Protein 5O4J (pdb70)

Foldseek 3Di:
DAADPDNLKDKDFAPDFLVNLLVLLLVLLLVQVVVVCVLAAWAEEEEEDCPDSNQVSQVSNVVRYVAGEYEYCDVLCVVVHDDDSYHYDYPVRVVVCLVPDDPDATQHYEYAQEFPDDDLVVLVSYAHQEYEYEHFAEDDDVVSVVRGDRVSNQPHHPWYWYKYKYFAPDDFGTSHSVRLSVVLLVVLQVVLCPPPFWPHKDQLDDPLVCVCPVVVPVVVSVVSRRGGRMMTMGSDDDRVVSNVSSVVRSVRMHIHIDIDDDPD/DADDPDNQKDKDFAPDFLVNLLVLLLVLLLVQVVVVCVLAAWAEEEEEDCPDSNQVSQVSNVVRYVAAEYEYCDVLSVVVRPDPSYHYDYPVRVVVCLVPNDPDATQHYEYPQWFPDDDLVVLVSYAHQEYEYEHFAEPDDVVSVVRTDRVSNQPHHPWYWYKYKYFPPDDFGTSHSVRLSVRLLVVLQVVLCPPPFWPHKDQLDDPLVCVCPVVVHVPVSVVSRRGRRMMTMGSDDCRVVSNVSSVVRSVRMHIHIDIDD/DADPDNLKDKDFAPDFLVNLLVLLLVQLLVQVVVVCVLAAWAEEEEEDCPDSNQVSQVSNVVRYVAAEYEYCDVLCVVNHDDPSYHYDYPVRVVVCLVPHDPDATQHYEYPQEFPDDDLVVLVSYAHQEYEYEHFAEPDDPVSVVRGDRVSNQPHHPWYWYKYKYFPPDDFGTSHSVRLSVVLLVVLQVVLCPPPFWPHKDQLDDPLVCVCPVVVHVVVSVVSRRGRRMMTMGSDDCRVVSNVSSVVRSVRMHIHIGIDDDD/DADPDNLKDKDFAPDFLVNLLVLLLVLLLVQVVVVCVLAAWAEEEEEDCPDSNQVSQVSNVVRYVAGEYEYCDVLSVVVHDDPRYHYDYPVRVVVCLVPHDPDATQHYEYPQEFPGDDLVVLLSYAHQEYEYEHFAEPDDPVSVVRGDRVSNQNHHPWYWYKYKYFAPDDFGTSHSVRLSVVLLVVLQVVLCPPPFWDHKDQLDDPLVCCCPVVVHVPVSVVSRRGRRMMTMGSDDCRVVSVVSSVVRSVRMHIHIGIDDD

Radius of gyration: 32.73 Å; Cα contacts (8 Å, |Δi|>4): 2324; chains: 4; bounding box: 92×54×109 Å

B-factor: mean 36.88, std 17.9, range [9.32, 148.12]

Sequence (1048 aa):
MNYGITESVKTTRSKIKIKDIVSSDVVEKKANAIKYFLEGEEFKQAIVFGAYLSGSYIAYSLLKDCEEVIIVDIQPHLKDILFNDGIKFMDLNKLQLELRNGTSINPDLVIDLTGIGGVSSPDLISKFNPKVLIVEDPKGNHDKGISKIDNTDKRLCVGAKKGVLKTYRSSSKFSKTSGTMTLVVDIIMDSCREINELDSVLYTIPNLKYFEGTVFHEKNVKKFLTELNMSAITVSSIDHVEEYELEEEILSSKNISRVDSFVKEFDKLAMNYGITESVKTTRSKIKIKDIVSSDVVEKKANAIKYFLEGEEFKQAIVFGAYLSGSYIAYSLLKDCEEVIIVDIQPHLKDILFNDGIKFMDLNKLQLELRNGTSINPDLVIDLTGIGGVSPDLISKFNPKVLIVEDPKGNHDKGISKIDNTDKRLCVGAKKGVLKTYRSSKFSKTSGTMTLVVDIIMDSCCREINELDSVLYTIPNLKYFEGTVFHEKNVKKFLTELNNMSAITVSSIDHVEYELEEILSKNISRVDSFVKEFDNYGITESVKTTRSKIKIKDIVSDVVEKKANAIKYFLEGEEFKQAIVFGAYLSGSYIAYSLLKDCEEVIIVDIQPHLKDILFNDGIKFMDLNKLQLELRNGTSINPDLVIDLTGIGGVSSPDLISKFNPKVLIVEDPKGNHDKGISKIDNTDKRLCVGAKKGVLKKTYRSSSKFSKTSGTMTLVVDIIMDSCREINELDSVLYTIPNLKYFEGTVFHEKNVKKFLTELNMSAITVSSIDHVEEYELEEILSKNISSRVDSFVKEFDKLNYGITESVKTTRSKIKIKDIVSSDVVEKKANAIKYFLEGEEFKQAIVFGAYLSGSYIAYSLLKDCEEVIIVDIQPHLKDILFNDGIKFMDLNKLQLELRNGTSINPDLVIDLTGIGGVSPDLISKFNPKVLIVEDPKGNHDKGISKIDNTDKRLCVGAKKGVLKTYRSSKFSKTSGTMTLVVDIIMDSCCREINELDSVLYTIPNLKYFEGTVFHEKNVKKFLTELNMSAITVSSIDHVEYELEEILSKNISSRVDSFVKEFDK

Organism: Methanococcus maripaludis (strain DSM 14266 / JCM 13030 / NBRC 101832 / S2 / LL) (NCBI:txid267377)

Structure (mmCIF, N/CA/C/O backbone):
data_5O4J
#
_entry.id   5O4J
#
_cell.length_a   72.740
_cell.length_b   82.998
_cell.length_c   96.123
_cell.angle_alpha   90.00
_cell.angle_beta   108.03
_cell.angle_gamma   90.00
#
_symmetry.space_group_name_H-M   'P 1 21 1'
#
loop_
_entity.id
_entity.type
_entity.pdbx_description
1 polymer HcgC
2 non-polymer S-ADENOSYL-L-HOMOCYSTEINE
3 non-polymer 'SULFATE ION'
4 non-polymer 2-{2-[2-(2-{2-[2-(2-ETHOXY-ETHOXY)-ETHOXY]-ETHOXY}-ETHOXY)-ETHOXY]-ETHOXY}-ETHANOL
5 non-polymer '(3~{E})-3-[(~{E})-3-oxidanylprop-2-enoyl]iminopropanoic acid'
6 non-polymer 'LITHIUM ION'
7 non-polymer '6-carboxy methyl-4-hydroxy-2-pyridinol'
8 water water
#
loop_
_atom_site.group_PDB
_atom_site.id
_atom_site.type_symbol
_atom_site.label_atom_id
_atom_site.label_alt_id
_atom_site.label_comp_id
_atom_site.label_asym_id
_atom_site.label_entity_id
_atom_site.label_seq_id
_atom_site.pdbx_PDB_ins_code
_atom_site.Cartn_x
_atom_site.Cartn_y
_atom_site.Cartn_z
_atom_site.occupancy
_atom_site.B_iso_or_equiv
_atom_site.auth_seq_id
_atom_site.auth_comp_id
_atom_site.auth_asym_id
_atom_site.auth_atom_id
_atom_site.pdbx_PDB_model_num
ATOM 1 N N . MET A 1 1 ? -42.462 -58.000 188.712 1.00 104.98 1 MET A N 1
ATOM 2 C CA . MET A 1 1 ? -43.171 -57.828 190.012 1.00 101.09 1 MET A CA 1
ATOM 3 C C . MET A 1 1 ? -42.168 -57.385 191.082 1.00 91.51 1 MET A C 1
ATOM 4 O O . MET A 1 1 ? -41.114 -57.999 191.234 1.00 92.34 1 MET A O 1
ATOM 9 N N . ASN A 1 2 ? -42.497 -56.331 191.829 1.00 73.53 2 ASN A N 1
ATOM 10 C CA . ASN A 1 2 ? -41.532 -55.690 192.715 1.00 61.11 2 ASN A CA 1
ATOM 11 C C . ASN A 1 2 ? -42.197 -55.388 194.058 1.00 44.83 2 ASN A C 1
ATOM 12 O O . ASN A 1 2 ? -43.288 -55.872 194.371 1.00 35.12 2 ASN A O 1
ATOM 17 N N . TYR A 1 3 ? -41.506 -54.606 194.872 1.00 39.17 3 TYR A N 1
ATOM 18 C CA . TYR A 1 3 ? -41.967 -54.215 196.193 1.00 37.90 3 TYR A CA 1
ATOM 19 C C . TYR A 1 3 ? -42.479 -52.783 196.158 1.00 33.21 3 TYR A C 1
ATOM 20 O O . TYR A 1 3 ? -42.240 -52.041 195.203 1.00 33.57 3 TYR A O 1
ATOM 29 N N . GLY A 1 4 ? -43.238 -52.421 197.191 1.00 30.47 4 GLY A N 1
ATOM 30 C CA . GLY A 1 4 ? -43.761 -51.078 197.316 1.00 31.57 4 GLY A CA 1
ATOM 31 C C . GLY A 1 4 ? -42.878 -50.173 198.149 1.00 29.27 4 GLY A C 1
ATOM 32 O O . GLY A 1 4 ? -41.687 -50.016 197.868 1.00 29.68 4 GLY A O 1
ATOM 33 N N . ILE A 1 5 ? -43.476 -49.569 199.177 1.00 27.35 5 ILE A N 1
ATOM 34 C CA . ILE A 1 5 ? -42.765 -48.644 200.053 1.00 29.37 5 ILE A CA 1
ATOM 35 C C . ILE A 1 5 ? -41.738 -49.391 200.890 1.00 29.92 5 ILE A C 1
ATOM 36 O O . ILE A 1 5 ? -40.656 -48.869 201.191 1.00 29.18 5 ILE A O 1
ATOM 41 N N . THR A 1 6 ? -42.061 -50.617 201.287 1.00 25.90 6 THR A N 1
ATOM 42 C CA . THR A 1 6 ? -41.121 -51.504 201.957 1.00 26.47 6 THR A CA 1
ATOM 43 C C . THR A 1 6 ? -41.255 -52.877 201.320 1.00 27.97 6 THR A C 1
ATOM 44 O O . THR A 1 6 ? -42.117 -53.098 200.464 1.00 28.79 6 THR A O 1
ATOM 48 N N . GLU A 1 7 ? -40.408 -53.810 201.748 1.00 28.40 7 GLU A N 1
ATOM 49 C CA . GLU A 1 7 ? -40.503 -55.170 201.242 1.00 32.48 7 GLU A CA 1
ATOM 50 C C . GLU A 1 7 ? -41.664 -55.946 201.848 1.00 29.59 7 GLU A C 1
ATOM 51 O O . GLU A 1 7 ? -41.891 -57.095 201.451 1.00 28.58 7 GLU A O 1
ATOM 57 N N . SER A 1 8 ? -42.417 -55.350 202.775 1.00 30.36 8 SER A N 1
ATOM 58 C CA . SER A 1 8 ? -43.615 -55.992 203.298 1.00 30.70 8 SER A CA 1
ATOM 59 C C . SER A 1 8 ? -44.797 -55.894 202.350 1.00 28.27 8 SER A C 1
ATOM 60 O O . SER A 1 8 ? -45.802 -56.570 202.581 1.00 27.18 8 SER A O 1
ATOM 63 N N . VAL A 1 9 ? -44.720 -55.056 201.319 1.00 22.79 9 VAL A N 1
ATOM 64 C CA . VAL A 1 9 ? -45.837 -54.851 200.411 1.00 23.51 9 VAL A CA 1
ATOM 65 C C . VAL A 1 9 ? -45.365 -55.079 198.984 1.00 26.26 9 VAL A C 1
ATOM 66 O O . VAL A 1 9 ? -44.249 -54.693 198.613 1.00 27.62 9 VAL A O 1
ATOM 70 N N . LYS A 1 10 ? -46.221 -55.706 198.185 1.00 26.13 10 LYS A N 1
ATOM 71 C CA . LYS A 1 10 ? -45.913 -56.028 196.803 1.00 26.61 10 LYS A CA 1
ATOM 72 C C . LYS A 1 10 ? -46.618 -55.048 195.882 1.00 22.32 10 LYS A C 1
ATOM 73 O O . LYS A 1 10 ? -47.735 -54.613 196.160 1.00 21.45 10 LYS A O 1
ATOM 79 N N . THR A 1 11 ? -45.964 -54.724 194.771 1.00 22.83 11 THR A N 1
ATOM 80 C CA . THR A 1 11 ? -46.569 -53.950 193.695 1.00 26.61 11 THR A CA 1
ATOM 81 C C . THR A 1 11 ? -46.632 -54.830 192.461 1.00 22.42 11 THR A C 1
ATOM 82 O O . THR A 1 11 ? -45.600 -55.312 191.987 1.00 24.50 11 THR A O 1
ATOM 86 N N . THR A 1 12 ? -47.833 -55.011 191.929 1.00 20.28 12 THR A N 1
ATOM 87 C CA . THR A 1 12 ? -48.068 -55.897 190.798 1.00 22.56 12 THR A CA 1
ATOM 88 C C . THR A 1 12 ? -48.697 -55.090 189.671 1.00 20.91 12 THR A C 1
ATOM 89 O O . THR A 1 12 ? -49.761 -54.498 189.851 1.00 21.55 12 THR A O 1
ATOM 93 N N . ARG A 1 13 ? -48.048 -55.081 188.513 1.00 22.54 13 ARG A N 1
ATOM 94 C CA . ARG A 1 13 ? -48.606 -54.486 187.307 1.00 24.47 13 ARG A CA 1
ATOM 95 C C . ARG A 1 13 ? -49.204 -55.585 186.439 1.00 24.43 13 ARG A C 1
ATOM 96 O O . ARG A 1 13 ? -48.601 -56.647 186.257 1.00 23.59 13 ARG A O 1
ATOM 104 N N . SER A 1 14 ? -50.394 -55.336 185.906 1.00 23.67 14 SER A N 1
ATOM 105 C CA . SER A 1 14 ? -51.043 -56.352 185.092 1.00 20.03 14 SER A CA 1
ATOM 106 C C . SER A 1 14 ? -50.251 -56.598 183.814 1.00 20.35 14 SER A C 1
ATOM 107 O O . SER A 1 14 ? -49.673 -55.678 183.226 1.00 21.75 14 SER A O 1
ATOM 110 N N . LYS A 1 15 ? -50.207 -57.864 183.400 1.00 20.04 15 LYS A N 1
ATOM 111 C CA . LYS A 1 15 ? -49.638 -58.181 182.096 1.00 20.17 15 LYS A CA 1
ATOM 112 C C . LYS A 1 15 ? -50.493 -57.607 180.978 1.00 21.28 15 LYS A C 1
ATOM 113 O O . LYS A 1 15 ? -49.965 -57.120 179.972 1.00 22.68 15 LYS A O 1
ATOM 119 N N . ILE A 1 16 ? -51.813 -57.668 181.133 1.00 20.79 16 ILE A N 1
ATOM 120 C CA . ILE A 1 16 ? -52.718 -57.086 180.150 1.00 20.15 16 ILE A CA 1
ATOM 121 C C . ILE A 1 16 ? -52.530 -55.574 180.121 1.00 20.05 16 ILE A C 1
ATOM 122 O O . ILE A 1 16 ? -52.632 -54.903 181.154 1.00 19.60 16 ILE A O 1
ATOM 127 N N . LYS A 1 17 ? -52.254 -55.039 178.934 1.00 18.70 17 LYS A N 1
ATOM 128 C CA . LYS A 1 17 ? -52.090 -53.610 178.720 1.00 18.20 17 LYS A CA 1
ATOM 129 C C . LYS A 1 17 ? -53.385 -53.002 178.203 1.00 17.96 17 LYS A C 1
ATOM 130 O O . LYS A 1 17 ? -54.264 -53.692 177.685 1.00 18.22 17 LYS A O 1
ATOM 136 N N . ILE A 1 18 ? -53.488 -51.680 178.332 1.00 18.08 18 ILE A N 1
ATOM 137 C CA . ILE A 1 18 ? -54.667 -51.003 177.805 1.00 17.27 18 ILE A CA 1
ATOM 138 C C . ILE A 1 18 ? -54.847 -51.335 176.326 1.00 17.24 18 ILE A C 1
ATOM 139 O O . ILE A 1 18 ? -55.965 -51.617 175.867 1.00 17.09 18 ILE A O 1
ATOM 144 N N . LYS A 1 19 ? -53.744 -51.351 175.562 1.00 19.63 19 LYS A N 1
ATOM 145 C CA . LYS A 1 19 ? -53.838 -51.638 174.134 1.00 19.79 19 LYS A CA 1
ATOM 146 C C . LYS A 1 19 ? -54.381 -53.039 173.874 1.00 18.75 19 LYS A C 1
ATOM 147 O O . LYS A 1 19 ? -54.998 -53.281 172.830 1.00 21.49 19 LYS A O 1
ATOM 153 N N . ASP A 1 20 ? -54.145 -53.977 174.797 1.00 16.93 20 ASP A N 1
ATOM 154 C CA . ASP A 1 20 ? -54.650 -55.337 174.641 1.00 18.54 20 ASP A CA 1
ATOM 155 C C . ASP A 1 20 ? -56.165 -55.383 174.774 1.00 20.21 20 ASP A C 1
ATOM 156 O O . ASP A 1 20 ? -56.830 -56.157 174.080 1.00 21.16 20 ASP A O 1
ATOM 161 N N . ILE A 1 21 ? -56.719 -54.592 175.695 1.00 19.63 21 ILE A N 1
ATOM 162 C CA . ILE A 1 21 ? -58.169 -54.501 175.841 1.00 18.36 21 ILE A CA 1
ATOM 163 C C . ILE A 1 21 ? -58.775 -53.818 174.627 1.00 18.24 21 ILE A C 1
ATOM 164 O O . ILE A 1 21 ? -59.818 -54.239 174.114 1.00 19.42 21 ILE A O 1
ATOM 169 N N . VAL A 1 22 ? -58.151 -52.733 174.167 1.00 17.04 22 VAL A N 1
ATOM 170 C CA . VAL A 1 22 ? -58.597 -52.086 172.934 1.00 17.43 22 VAL A CA 1
ATOM 171 C C . VAL A 1 22 ? -58.640 -53.109 171.809 1.00 18.96 22 VAL A C 1
ATOM 172 O O . VAL A 1 22 ? -59.655 -53.264 171.110 1.00 19.47 22 VAL A O 1
ATOM 176 N N . SER A 1 23 ? -57.533 -53.836 171.636 1.00 18.77 23 SER A N 1
ATOM 177 C CA A SER A 1 23 ? -57.433 -54.816 170.559 0.27 22.26 23 SER A CA 1
ATOM 178 C CA B SER A 1 23 ? -57.428 -54.821 170.565 0.73 21.96 23 SER A CA 1
ATOM 179 C C . SER A 1 23 ? -58.566 -55.831 170.626 1.00 19.83 23 SER A C 1
ATOM 180 O O . SER A 1 23 ? -59.205 -56.130 169.611 1.00 19.60 23 SER A O 1
ATOM 185 N N . ASP A 1 24 ? -58.825 -56.382 171.815 1.00 20.45 24 ASP A N 1
ATOM 186 C CA . ASP A 1 24 ? -59.875 -57.392 171.938 1.00 20.30 24 ASP A CA 1
ATOM 187 C C . ASP A 1 24 ? -61.235 -56.818 171.553 1.00 17.38 24 ASP A C 1
ATOM 188 O O . ASP A 1 24 ? -62.000 -57.459 170.825 1.00 19.15 24 ASP A O 1
ATOM 193 N N . VAL A 1 25 ? -61.534 -55.592 171.985 1.00 18.80 25 VAL A N 1
ATOM 194 C CA . VAL A 1 25 ? -62.822 -54.981 171.659 1.00 17.60 25 VAL A CA 1
ATOM 195 C C . VAL A 1 25 ? -62.927 -54.705 170.164 1.00 20.03 25 VAL A C 1
ATOM 196 O O . VAL A 1 25 ? -63.942 -55.022 169.536 1.00 20.35 25 VAL A O 1
ATOM 200 N N . VAL A 1 26 ? -61.897 -54.096 169.570 1.00 19.15 26 VAL A N 1
ATOM 201 C CA . VAL A 1 26 ? -61.999 -53.759 168.155 1.00 18.62 26 VAL A CA 1
ATOM 202 C C . VAL A 1 26 ? -62.072 -55.026 167.318 1.00 17.58 26 VAL A C 1
ATOM 203 O O . VAL A 1 26 ? -62.758 -55.058 166.292 1.00 20.03 26 VAL A O 1
ATOM 207 N N . GLU A 1 27 ? -61.402 -56.098 167.747 1.00 17.91 27 GLU A N 1
ATOM 208 C CA . GLU A 1 27 ? -61.500 -57.364 167.022 1.00 19.47 27 GLU A CA 1
ATOM 209 C C . GLU A 1 27 ? -62.920 -57.915 167.064 1.00 19.55 27 GLU A C 1
ATOM 210 O O . GLU A 1 27 ? -63.444 -58.396 166.047 1.00 19.64 27 GLU A O 1
ATOM 216 N N . LYS A 1 28 ? -63.579 -57.832 168.222 1.00 18.37 28 LYS A N 1
ATOM 217 C CA . LYS A 1 28 ? -64.968 -58.284 168.292 1.00 19.93 28 LYS A CA 1
ATOM 218 C C . LYS A 1 28 ? -65.869 -57.491 167.350 1.00 18.95 28 LYS A C 1
ATOM 219 O O . LYS A 1 28 ? -66.736 -58.068 166.680 1.00 19.01 28 LYS A O 1
ATOM 225 N N . LYS A 1 29 ? -65.669 -56.179 167.258 1.00 18.54 29 LYS A N 1
ATOM 226 C CA . LYS A 1 29 ? -66.462 -55.380 166.327 1.00 17.64 29 LYS A CA 1
ATOM 227 C C . LYS A 1 29 ? -66.171 -55.775 164.881 1.00 17.61 29 LYS A C 1
ATOM 228 O O . LYS A 1 29 ? -67.095 -55.921 164.066 1.00 19.97 29 LYS A O 1
ATOM 234 N N . ALA A 1 30 ? -64.895 -55.967 164.544 1.00 17.39 30 ALA A N 1
ATOM 235 C CA . ALA A 1 30 ? -64.545 -56.362 163.184 1.00 18.66 30 ALA A CA 1
ATOM 236 C C . ALA A 1 30 ? -65.141 -57.717 162.839 1.00 21.14 30 ALA A C 1
ATOM 237 O O . ALA A 1 30 ? -65.623 -57.927 161.719 1.00 20.97 30 ALA A O 1
ATOM 239 N N . ASN A 1 31 ? -65.091 -58.665 163.780 1.00 19.36 31 ASN A N 1
ATOM 240 C CA . ASN A 1 31 ? -65.649 -59.983 163.523 1.00 20.02 31 ASN A CA 1
ATOM 241 C C . ASN A 1 31 ? -67.171 -59.940 163.402 1.00 20.44 31 ASN A C 1
ATOM 242 O O . ASN A 1 31 ? -67.747 -60.704 162.618 1.00 21.85 31 ASN A O 1
ATOM 247 N N . ALA A 1 32 ? -67.838 -59.066 164.159 1.00 19.21 32 ALA A N 1
ATOM 248 C CA . ALA A 1 32 ? -69.280 -58.889 163.996 1.00 21.18 32 ALA A CA 1
ATOM 249 C C . ALA A 1 32 ? -69.619 -58.422 162.584 1.00 19.17 32 ALA A C 1
ATOM 250 O O . ALA A 1 32 ? -70.576 -58.910 161.963 1.00 17.86 32 ALA A O 1
ATOM 252 N N . ILE A 1 33 ? -68.852 -57.468 162.062 1.00 17.45 33 ILE A N 1
ATOM 253 C CA . ILE A 1 33 ? -69.054 -57.000 160.693 1.00 17.77 33 ILE A CA 1
ATOM 254 C C . ILE A 1 33 ? -68.783 -58.127 159.705 1.00 21.25 33 ILE A C 1
ATOM 255 O O . ILE A 1 33 ? -69.569 -58.368 158.778 1.00 20.42 33 ILE A O 1
ATOM 260 N N . LYS A 1 34 ? -67.680 -58.854 159.906 1.00 22.93 34 LYS A N 1
ATOM 261 C CA . LYS A 1 34 ? -67.340 -59.968 159.029 1.00 23.07 34 LYS A CA 1
ATOM 262 C C . LYS A 1 34 ? -68.497 -60.950 158.918 1.00 23.27 34 LYS A C 1
ATOM 263 O O . LYS A 1 34 ? -68.873 -61.364 157.815 1.00 23.17 34 LYS A O 1
ATOM 269 N N . TYR A 1 35 ? -69.058 -61.346 160.066 1.00 19.41 35 TYR A N 1
ATOM 270 C CA . TYR A 1 35 ? -70.139 -62.321 160.075 1.00 20.26 35 TYR A CA 1
ATOM 271 C C . TYR A 1 35 ? -71.363 -61.785 159.352 1.00 23.82 35 TYR A C 1
ATOM 272 O O . TYR A 1 35 ? -72.034 -62.518 158.612 1.00 24.94 35 TYR A O 1
ATOM 281 N N . PHE A 1 36 ? -71.673 -60.505 159.566 1.00 22.00 36 PHE A N 1
ATOM 282 C CA . PHE A 1 36 ? -72.809 -59.893 158.892 1.00 21.80 36 PHE A CA 1
ATOM 283 C C . PHE A 1 36 ? -72.633 -59.903 157.376 1.00 23.49 36 PHE A C 1
ATOM 284 O O . PHE A 1 36 ? -73.601 -60.116 156.634 1.00 24.21 36 PHE A O 1
ATOM 292 N N . LEU A 1 37 ? -71.402 -59.691 156.897 1.00 21.10 37 LEU A N 1
ATOM 293 C CA . LEU A 1 37 ? -71.152 -59.570 155.463 1.00 21.72 37 LEU A CA 1
ATOM 294 C C . LEU A 1 37 ? -71.161 -60.911 154.734 1.00 22.34 37 LEU A C 1
ATOM 295 O O . LEU A 1 37 ? -71.211 -60.926 153.500 1.00 22.16 37 LEU A O 1
ATOM 300 N N . GLU A 1 38 ? -71.093 -62.023 155.450 1.00 23.47 38 GLU A N 1
ATOM 301 C CA . GLU A 1 38 ? -71.319 -63.346 154.860 1.00 22.93 38 GLU A CA 1
ATOM 302 C C . GLU A 1 38 ? -70.408 -63.617 153.665 1.00 24.30 38 GLU A C 1
ATOM 303 O O . GLU A 1 38 ? -70.790 -64.298 152.706 1.00 27.91 38 GLU A O 1
ATOM 309 N N . GLY A 1 39 ? -69.172 -63.127 153.744 1.00 25.38 39 GLY A N 1
ATOM 310 C CA . GLY A 1 39 ? -68.193 -63.395 152.708 1.00 26.59 39 GLY A CA 1
ATOM 311 C C . GLY A 1 39 ? -68.406 -62.649 151.415 1.00 25.56 39 GLY A C 1
ATOM 312 O O . GLY A 1 39 ? -67.716 -62.936 150.432 1.00 27.53 39 GLY A O 1
ATOM 313 N N . GLU A 1 40 ? -69.342 -61.704 151.377 1.00 25.61 40 GLU A N 1
ATOM 314 C CA . GLU A 1 40 ? -69.553 -60.917 150.170 1.00 28.07 40 GLU A CA 1
ATOM 315 C C . GLU A 1 40 ? -68.311 -60.090 149.851 1.00 29.61 40 GLU A C 1
ATOM 316 O O . GLU A 1 40 ? -67.650 -59.550 150.743 1.00 29.55 40 GLU A O 1
ATOM 322 N N . GLU A 1 41 ? -67.986 -60.013 148.568 1.00 27.11 41 GLU A N 1
ATOM 323 C CA . GLU A 1 41 ? -66.853 -59.241 148.091 1.00 32.24 41 GLU A CA 1
ATOM 324 C C . GLU A 1 41 ? -67.342 -57.916 147.524 1.00 32.38 41 GLU A C 1
ATOM 325 O O . GLU A 1 41 ? -68.430 -57.830 146.945 1.00 30.98 41 GLU A O 1
ATOM 331 N N . PHE A 1 42 ? -66.525 -56.881 147.702 1.00 32.46 42 PHE A N 1
ATOM 332 C CA . PHE A 1 42 ? -66.904 -55.521 147.359 1.00 33.26 42 PHE A CA 1
ATOM 333 C C . PHE A 1 42 ? -65.773 -54.859 146.587 1.00 33.05 42 PHE A C 1
ATOM 334 O O . PHE A 1 42 ? -64.595 -55.149 146.809 1.00 32.03 42 PHE A O 1
ATOM 342 N N . LYS A 1 43 ? -66.145 -53.942 145.692 1.00 32.44 43 LYS A N 1
ATOM 343 C CA . LYS A 1 43 ? -65.152 -53.216 144.912 1.00 32.37 43 LYS A CA 1
ATOM 344 C C . LYS A 1 43 ? -64.563 -52.061 145.704 1.00 33.78 43 LYS A C 1
ATOM 345 O O . LYS A 1 43 ? -63.359 -51.790 145.612 1.00 34.73 43 LYS A O 1
ATOM 351 N N . GLN A 1 44 ? -65.388 -51.370 146.489 1.00 33.59 44 GLN A N 1
ATOM 352 C CA . GLN A 1 44 ? -64.928 -50.184 147.199 1.00 32.34 44 GLN A CA 1
ATOM 353 C C . GLN A 1 44 ? -65.704 -50.020 148.494 1.00 32.14 44 GLN A C 1
ATOM 354 O O . GLN A 1 44 ? -66.924 -49.831 148.476 1.00 29.57 44 GLN A O 1
ATOM 360 N N . ALA A 1 45 ? -64.991 -50.070 149.611 1.00 31.31 45 ALA A N 1
ATOM 361 C CA . ALA A 1 45 ? -65.574 -49.855 150.924 1.00 28.18 45 ALA A CA 1
ATOM 362 C C . ALA A 1 45 ? -65.120 -48.505 151.450 1.00 27.37 45 ALA A C 1
ATOM 363 O O . ALA A 1 45 ? -63.940 -48.158 151.349 1.00 31.27 45 ALA A O 1
ATOM 365 N N . ILE A 1 46 ? -66.059 -47.740 151.996 1.00 25.92 46 ILE A N 1
ATOM 366 C CA . ILE A 1 46 ? -65.752 -46.481 152.664 1.00 26.56 46 ILE A CA 1
ATOM 367 C C . ILE A 1 46 ? -66.174 -46.603 154.120 1.00 27.33 46 ILE A C 1
ATOM 368 O O . ILE A 1 46 ? -67.321 -46.959 154.416 1.00 26.46 46 ILE A O 1
ATOM 373 N N . VAL A 1 47 ? -65.234 -46.332 155.019 1.00 27.37 47 VAL A N 1
ATOM 374 C CA . VAL A 1 47 ? -65.442 -46.408 156.458 1.00 25.09 47 VAL A CA 1
ATOM 375 C C . VAL A 1 47 ? -65.280 -45.003 157.019 1.00 28.13 47 VAL A C 1
ATOM 376 O O . VAL A 1 47 ? -64.218 -44.386 156.856 1.00 30.86 47 VAL A O 1
ATOM 380 N N . PHE A 1 48 ? -66.327 -44.499 157.673 1.00 23.58 48 PHE A N 1
ATOM 381 C CA . PHE A 1 48 ? -66.285 -43.195 158.327 1.00 23.82 48 PHE A CA 1
ATOM 382 C C . PHE A 1 48 ? -65.906 -43.379 159.792 1.00 22.96 48 PHE A C 1
ATOM 383 O O . PHE A 1 48 ? -66.561 -44.137 160.518 1.00 22.59 48 PHE A O 1
ATOM 391 N N . GLY A 1 49 ? -64.851 -42.684 160.223 1.00 22.09 49 GLY A N 1
ATOM 392 C CA . GLY A 1 49 ? -64.427 -42.703 161.608 1.00 19.98 49 GLY A CA 1
ATOM 393 C C . GLY A 1 49 ? -63.223 -43.590 161.846 1.00 20.39 49 GLY A C 1
ATOM 394 O O . GLY A 1 49 ? -63.359 -44.804 161.999 1.00 20.91 49 GLY A O 1
ATOM 395 N N . ALA A 1 50 ? -62.035 -42.987 161.863 1.00 21.16 50 ALA A N 1
ATOM 396 C CA . ALA A 1 50 ? -60.800 -43.755 162.017 1.00 22.60 50 ALA A CA 1
ATOM 397 C C . ALA A 1 50 ? -60.582 -44.179 163.464 1.00 24.46 50 ALA A C 1
ATOM 398 O O . ALA A 1 50 ? -60.098 -45.284 163.729 1.00 23.82 50 ALA A O 1
ATOM 400 N N . TYR A 1 51 ? -60.923 -43.310 164.408 1.00 21.49 51 TYR A N 1
ATOM 401 C CA . TYR A 1 51 ? -60.751 -43.593 165.822 1.00 20.65 51 TYR A CA 1
ATOM 402 C C . TYR A 1 51 ? -62.044 -44.188 166.376 1.00 20.94 51 TYR A C 1
ATOM 403 O O . TYR A 1 51 ? -63.121 -43.740 165.969 1.00 20.41 51 TYR A O 1
ATOM 412 N N . LEU A 1 52 ? -61.996 -45.190 167.262 1.00 17.98 52 LEU A N 1
ATOM 413 C CA . LEU A 1 52 ? -60.804 -45.925 167.697 1.00 18.93 52 LEU A CA 1
ATOM 414 C C . LEU A 1 52 ? -60.754 -47.301 167.017 1.00 18.48 52 LEU A C 1
ATOM 415 O O . LEU A 1 52 ? -59.680 -47.823 166.750 1.00 20.92 52 LEU A O 1
ATOM 420 N N . SER A 1 53 ? -61.915 -47.895 166.746 1.00 18.15 53 SER A N 1
ATOM 421 C CA . SER A 1 53 ? -61.957 -49.207 166.099 1.00 19.01 53 SER A CA 1
ATOM 422 C C . SER A 1 53 ? -61.895 -49.129 164.581 1.00 22.04 53 SER A C 1
ATOM 423 O O . SER A 1 53 ? -61.680 -50.164 163.931 1.00 21.31 53 SER A O 1
ATOM 426 N N . GLY A 1 54 ? -62.113 -47.945 163.999 1.00 22.95 54 GLY A N 1
ATOM 427 C CA . GLY A 1 54 ? -62.170 -47.832 162.550 1.00 23.41 54 GLY A CA 1
ATOM 428 C C . GLY A 1 54 ? -60.917 -48.327 161.849 1.00 24.70 54 GLY A C 1
ATOM 429 O O . GLY A 1 54 ? -60.997 -48.978 160.807 1.00 25.00 54 GLY A O 1
ATOM 430 N N . SER A 1 55 ? -59.745 -47.992 162.389 1.00 23.29 55 SER A N 1
ATOM 431 C CA . SER A 1 55 ? -58.487 -48.368 161.756 1.00 27.26 55 SER A CA 1
ATOM 432 C C . SER A 1 55 ? -58.414 -49.876 161.524 1.00 29.14 55 SER A C 1
ATOM 433 O O . SER A 1 55 ? -58.114 -50.338 160.412 1.00 29.13 55 SER A O 1
ATOM 436 N N . TYR A 1 56 ? -58.683 -50.665 162.567 1.00 22.46 56 TYR A N 1
ATOM 437 C CA . TYR A 1 56 ? -58.603 -52.114 162.417 1.00 23.46 56 TYR A CA 1
ATOM 438 C C . TYR A 1 56 ? -59.766 -52.660 161.600 1.00 23.96 56 TYR A C 1
ATOM 439 O O . TYR A 1 56 ? -59.591 -53.588 160.802 1.00 24.01 56 TYR A O 1
ATOM 448 N N . ILE A 1 57 ? -60.962 -52.115 161.791 1.00 23.46 57 ILE A N 1
ATOM 449 C CA . ILE A 1 57 ? -62.104 -52.587 161.012 1.00 22.65 57 ILE A CA 1
ATOM 450 C C . ILE A 1 57 ? -61.833 -52.407 159.524 1.00 25.49 57 ILE A C 1
ATOM 451 O O . ILE A 1 57 ? -62.083 -53.308 158.713 1.00 23.84 57 ILE A O 1
ATOM 456 N N . ALA A 1 58 ? -61.314 -51.240 159.144 1.00 26.24 58 ALA A N 1
ATOM 457 C CA . ALA A 1 58 ? -60.956 -51.019 157.747 1.00 30.48 58 ALA A CA 1
ATOM 458 C C . ALA A 1 58 ? -59.911 -52.026 157.281 1.00 30.83 58 ALA A C 1
ATOM 459 O O . ALA A 1 58 ? -60.016 -52.576 156.178 1.00 28.51 58 ALA A O 1
ATOM 461 N N . TYR A 1 59 ? -58.893 -52.280 158.103 1.00 28.85 59 TYR A N 1
ATOM 462 C CA . TYR A 1 59 ? -57.893 -53.281 157.746 1.00 30.76 59 TYR A CA 1
ATOM 463 C C . TYR A 1 59 ? -58.539 -54.648 157.537 1.00 29.14 59 TYR A C 1
ATOM 464 O O . TYR A 1 59 ? -58.179 -55.378 156.607 1.00 31.94 59 TYR A O 1
ATOM 473 N N . SER A 1 60 ? -59.480 -55.019 158.407 1.00 26.35 60 SER A N 1
ATOM 474 C CA . SER A 1 60 ? -60.122 -56.329 158.316 1.00 23.78 60 SER A CA 1
ATOM 475 C C . SER A 1 60 ? -60.940 -56.486 157.042 1.00 25.45 60 SER A C 1
ATOM 476 O O . SER A 1 60 ? -61.282 -57.616 156.680 1.00 28.07 60 SER A O 1
ATOM 479 N N . LEU A 1 61 ? -61.273 -55.388 156.364 1.00 24.06 61 LEU A N 1
ATOM 480 C CA . LEU A 1 61 ? -62.048 -55.463 155.130 1.00 24.31 61 LEU A CA 1
ATOM 481 C C . LEU A 1 61 ? -61.190 -55.748 153.903 1.00 27.68 61 LEU A C 1
ATOM 482 O O . LEU A 1 61 ? -61.739 -56.079 152.847 1.00 28.57 61 LEU A O 1
ATOM 487 N N . LEU A 1 62 ? -59.867 -55.635 154.017 1.00 30.60 62 LEU A N 1
ATOM 488 C CA . LEU A 1 62 ? -58.998 -55.752 152.848 1.00 33.05 62 LEU A CA 1
ATOM 489 C C . LEU A 1 62 ? -59.133 -57.100 152.157 1.00 32.66 62 LEU A C 1
ATOM 490 O O . LEU A 1 62 ? -58.955 -57.187 150.935 1.00 33.80 62 LEU A O 1
ATOM 495 N N . LYS A 1 63 ? -59.432 -58.161 152.907 1.00 31.05 63 LYS A N 1
ATOM 496 C CA . LYS A 1 63 ? -59.510 -59.487 152.304 1.00 33.12 63 LYS A CA 1
ATOM 497 C C . LYS A 1 63 ? -60.573 -59.529 151.214 1.00 31.64 63 LYS A C 1
ATOM 498 O O . LYS A 1 63 ? -60.309 -59.969 150.089 1.00 33.51 63 LYS A O 1
ATOM 504 N N . ASP A 1 64 ? -61.777 -59.061 151.526 1.00 28.43 64 ASP A N 1
ATOM 505 C CA . ASP A 1 64 ? -62.908 -59.178 150.620 1.00 29.22 64 ASP A CA 1
ATOM 506 C C . ASP A 1 64 ? -63.248 -57.891 149.882 1.00 32.23 64 ASP A C 1
ATOM 507 O O . ASP A 1 64 ? -64.124 -57.917 149.010 1.00 32.52 64 ASP A O 1
ATOM 512 N N . CYS A 1 65 ? -62.586 -56.781 150.195 1.00 31.95 65 CYS A N 1
ATOM 513 C CA . CYS A 1 65 ? -62.849 -55.499 149.553 1.00 33.27 65 CYS A CA 1
ATOM 514 C C . CYS A 1 65 ? -61.615 -55.095 148.758 1.00 40.51 65 CYS A C 1
ATOM 515 O O . CYS A 1 65 ? -60.516 -55.013 149.315 1.00 44.11 65 CYS A O 1
ATOM 518 N N . GLU A 1 66 ? -61.800 -54.849 147.457 1.00 40.17 66 GLU A N 1
ATOM 519 C CA . GLU A 1 66 ? -60.674 -54.508 146.589 1.00 44.41 66 GLU A CA 1
ATOM 520 C C . GLU A 1 66 ? -60.008 -53.205 147.021 1.00 38.05 66 GLU A C 1
ATOM 521 O O . GLU A 1 66 ? -58.777 -53.118 147.089 1.00 34.34 66 GLU A O 1
ATOM 527 N N . GLU A 1 67 ? -60.806 -52.197 147.349 1.00 35.08 67 GLU A N 1
ATOM 528 C CA . GLU A 1 67 ? -60.307 -50.913 147.822 1.00 36.73 67 GLU A CA 1
ATOM 529 C C . GLU A 1 67 ? -61.026 -50.556 149.110 1.00 34.31 67 GLU A C 1
ATOM 530 O O . GLU A 1 67 ? -62.246 -50.716 149.211 1.00 32.13 67 GLU A O 1
ATOM 536 N N . VAL A 1 68 ? -60.265 -50.097 150.100 1.00 34.84 68 VAL A N 1
ATOM 537 C CA . VAL A 1 68 ? -60.818 -49.687 151.383 1.00 31.13 68 VAL A CA 1
ATOM 538 C C . VAL A 1 68 ? -60.341 -48.273 151.667 1.00 32.62 68 VAL A C 1
ATOM 539 O O . VAL A 1 68 ? -59.134 -48.010 151.663 1.00 32.62 68 VAL A O 1
ATOM 543 N N . ILE A 1 69 ? -61.284 -47.371 151.909 1.00 32.08 69 ILE A N 1
ATOM 544 C CA . ILE A 1 69 ? -60.995 -45.977 152.207 1.00 30.36 69 ILE A CA 1
ATOM 545 C C . ILE A 1 69 ? -61.524 -45.652 153.592 1.00 29.77 69 ILE A C 1
ATOM 546 O O . ILE A 1 69 ? -62.688 -45.931 153.898 1.00 29.64 69 ILE A O 1
ATOM 551 N N . ILE A 1 70 ? -60.675 -45.053 154.418 1.00 27.70 70 ILE A N 1
ATOM 552 C CA . ILE A 1 70 ? -61.080 -44.479 155.695 1.00 26.93 70 ILE A CA 1
ATOM 553 C C . ILE A 1 70 ? -61.282 -42.989 155.485 1.00 26.04 70 ILE A C 1
ATOM 554 O O . ILE A 1 70 ? -60.414 -42.316 154.918 1.00 27.98 70 ILE A O 1
ATOM 559 N N . VAL A 1 71 ? -62.411 -42.468 155.958 1.00 25.15 71 VAL A N 1
ATOM 560 C CA . VAL A 1 71 ? -62.695 -41.043 155.908 1.00 26.05 71 VAL A CA 1
ATOM 561 C C . VAL A 1 71 ? -62.815 -40.549 157.335 1.00 26.92 71 VAL A C 1
ATOM 562 O O . VAL A 1 71 ? -63.533 -41.149 158.141 1.00 27.27 71 VAL A O 1
ATOM 566 N N . ASP A 1 72 ? -62.106 -39.466 157.647 1.00 26.42 72 ASP A N 1
ATOM 567 C CA . ASP A 1 72 ? -62.250 -38.834 158.942 1.00 22.72 72 ASP A CA 1
ATOM 568 C C . ASP A 1 72 ? -62.226 -37.327 158.777 1.00 23.08 72 ASP A C 1
ATOM 569 O O . ASP A 1 72 ? -61.486 -36.792 157.946 1.00 26.28 72 ASP A O 1
ATOM 574 N N . ILE A 1 73 ? -63.054 -36.654 159.575 1.00 25.64 73 ILE A N 1
ATOM 575 C CA . ILE A 1 73 ? -63.093 -35.200 159.572 1.00 29.43 73 ILE A CA 1
ATOM 576 C C . ILE A 1 73 ? -61.787 -34.606 160.078 1.00 32.28 73 ILE A C 1
ATOM 577 O O . ILE A 1 73 ? -61.467 -33.458 159.757 1.00 29.34 73 ILE A O 1
ATOM 582 N N . GLN A 1 74 ? -61.003 -35.376 160.844 1.00 27.29 74 GLN A N 1
ATOM 583 C CA . GLN A 1 74 ? -59.724 -34.925 161.375 1.00 25.10 74 GLN A CA 1
ATOM 584 C C . GLN A 1 74 ? -58.601 -35.395 160.462 1.00 29.29 74 GLN A C 1
ATOM 585 O O . GLN A 1 74 ? -58.310 -36.602 160.432 1.00 28.08 74 GLN A O 1
ATOM 591 N N . PRO A 1 75 ? -57.939 -34.510 159.712 1.00 33.26 75 PRO A N 1
ATOM 592 C CA . PRO A 1 75 ? -56.871 -34.988 158.819 1.00 29.55 75 PRO A CA 1
ATOM 593 C C . PRO A 1 75 ? -55.716 -35.662 159.541 1.00 28.04 75 PRO A C 1
ATOM 594 O O . PRO A 1 75 ? -55.102 -36.571 158.969 1.00 28.79 75 PRO A O 1
ATOM 598 N N . HIS A 1 76 ? -55.393 -35.264 160.775 1.00 28.19 76 HIS A N 1
ATOM 599 C CA . HIS A 1 76 ? -54.241 -35.866 161.442 1.00 27.80 76 HIS A CA 1
ATOM 600 C C . HIS A 1 76 ? -54.471 -37.326 161.805 1.00 25.41 76 HIS A C 1
ATOM 601 O O . HIS A 1 76 ? -53.504 -38.028 162.123 1.00 24.60 76 HIS A O 1
ATOM 608 N N . LEU A 1 77 ? -55.709 -37.813 161.741 1.00 26.68 77 LEU A N 1
ATOM 609 C CA . LEU A 1 77 ? -55.927 -39.219 162.051 1.00 27.56 77 LEU A CA 1
ATOM 610 C C . LEU A 1 77 ? -55.434 -40.151 160.956 1.00 29.34 77 LEU A C 1
ATOM 611 O O . LEU A 1 77 ? -55.520 -41.373 161.127 1.00 28.92 77 LEU A O 1
ATOM 616 N N . LYS A 1 78 ? -54.903 -39.622 159.852 1.00 31.10 78 LYS A N 1
ATOM 617 C CA . LYS A 1 78 ? -54.141 -40.464 158.939 1.00 34.87 78 LYS A CA 1
ATOM 618 C C . LYS A 1 78 ? -53.051 -41.225 159.681 1.00 34.54 78 LYS A C 1
ATOM 619 O O . LYS A 1 78 ? -52.677 -42.330 159.273 1.00 37.26 78 LYS A O 1
ATOM 625 N N . ASP A 1 79 ? -52.538 -40.652 160.777 1.00 30.76 79 ASP A N 1
ATOM 626 C CA . ASP A 1 79 ? -51.480 -41.278 161.561 1.00 32.84 79 ASP A CA 1
ATOM 627 C C . ASP A 1 79 ? -51.946 -42.519 162.315 1.00 29.27 79 ASP A C 1
ATOM 628 O O . ASP A 1 79 ? -51.101 -43.256 162.825 1.00 32.47 79 ASP A O 1
ATOM 633 N N . ILE A 1 80 ? -53.256 -42.748 162.442 1.00 25.46 80 ILE A N 1
ATOM 634 C CA . ILE A 1 80 ? -53.754 -43.897 163.195 1.00 27.02 80 ILE A CA 1
ATOM 635 C C . ILE A 1 80 ? -53.980 -45.133 162.326 1.00 37.95 80 ILE A C 1
ATOM 636 O O . ILE A 1 80 ? -54.458 -46.154 162.839 1.00 34.93 80 ILE A O 1
ATOM 641 N N . LEU A 1 81 ? -53.688 -45.074 161.029 1.00 37.77 81 LEU A N 1
ATOM 642 C CA . LEU A 1 81 ? -53.816 -46.270 160.203 1.00 40.09 81 LEU A CA 1
ATOM 643 C C . LEU A 1 81 ? -52.612 -47.193 160.370 1.00 42.31 81 LEU A C 1
ATOM 644 O O . LEU A 1 81 ? -51.489 -46.753 160.633 1.00 44.27 81 LEU A O 1
ATOM 649 N N . PHE A 1 82 ? -52.864 -48.494 160.206 1.00 40.33 82 PHE A N 1
ATOM 650 C CA . PHE A 1 82 ? -51.813 -49.493 160.396 1.00 48.46 82 PHE A CA 1
ATOM 651 C C . PHE A 1 82 ? -50.774 -49.424 159.283 1.00 60.63 82 PHE A C 1
ATOM 652 O O . PHE A 1 82 ? -49.567 -49.420 159.551 1.00 56.46 82 PHE A O 1
ATOM 660 N N . ASN A 1 83 ? -51.218 -49.391 158.028 1.00 78.27 83 ASN A N 1
ATOM 661 C CA . ASN A 1 83 ? -50.295 -49.382 156.902 1.00 86.70 83 ASN A CA 1
ATOM 662 C C . ASN A 1 83 ? -50.947 -48.684 155.715 1.00 84.40 83 ASN A C 1
ATOM 663 O O . ASN A 1 83 ? -52.052 -48.139 155.808 1.00 89.25 83 ASN A O 1
ATOM 668 N N . ASP A 1 84 ? -50.245 -48.724 154.583 1.00 69.96 84 ASP A N 1
ATOM 669 C CA . ASP A 1 84 ? -50.647 -48.045 153.360 1.00 68.30 84 ASP A CA 1
ATOM 670 C C . ASP A 1 84 ? -51.735 -48.773 152.581 1.00 54.76 84 ASP A C 1
ATOM 671 O O . ASP A 1 84 ? -52.269 -48.198 151.626 1.00 56.17 84 ASP A O 1
ATOM 676 N N . GLY A 1 85 ? -52.071 -50.017 152.932 1.00 47.62 85 GLY A N 1
ATOM 677 C CA . GLY A 1 85 ? -53.116 -50.700 152.190 1.00 45.97 85 GLY A CA 1
ATOM 678 C C . GLY A 1 85 ? -54.476 -50.041 152.310 1.00 44.53 85 GLY A C 1
ATOM 679 O O . GLY A 1 85 ? -55.369 -50.327 151.504 1.00 44.15 85 GLY A O 1
ATOM 680 N N . ILE A 1 86 ? -54.656 -49.169 153.299 1.00 41.92 86 ILE A N 1
ATOM 681 C CA . ILE A 1 86 ? -55.881 -48.396 153.471 1.00 39.80 86 ILE A CA 1
ATOM 682 C C . ILE A 1 86 ? -55.628 -46.976 152.995 1.00 34.36 86 ILE A C 1
ATOM 683 O O . ILE A 1 86 ? -54.636 -46.355 153.388 1.00 34.88 86 ILE A O 1
ATOM 688 N N . LYS A 1 87 ? -56.514 -46.470 152.141 1.00 35.46 87 LYS A N 1
ATOM 689 C CA . LYS A 1 87 ? -56.464 -45.080 151.707 1.00 42.97 87 LYS A CA 1
ATOM 690 C C . LYS A 1 87 ? -57.158 -44.189 152.733 1.00 37.04 87 LYS A C 1
ATOM 691 O O . LYS A 1 87 ? -58.215 -44.540 153.262 1.00 39.12 87 LYS A O 1
ATOM 697 N N . PHE A 1 88 ? -56.561 -43.035 153.021 1.00 34.60 88 PHE A N 1
ATOM 698 C CA . PHE A 1 88 ? -57.157 -42.067 153.933 1.00 31.91 88 PHE A CA 1
ATOM 699 C C . PHE A 1 88 ? -57.605 -40.837 153.162 1.00 32.44 88 PHE A C 1
ATOM 700 O O . PHE A 1 88 ? -56.863 -40.308 152.330 1.00 34.91 88 PHE A O 1
ATOM 708 N N . MET A 1 89 ? -58.803 -40.361 153.483 1.00 29.18 89 MET A N 1
ATOM 709 C CA . MET A 1 89 ? -59.351 -39.136 152.920 1.00 31.18 89 MET A CA 1
ATOM 710 C C . MET A 1 89 ? -59.934 -38.325 154.058 1.00 31.45 89 MET A C 1
ATOM 711 O O . MET A 1 89 ? -60.667 -38.870 154.885 1.00 34.93 89 MET A O 1
ATOM 716 N N . ASP A 1 90 ? -59.631 -37.031 154.103 1.00 28.87 90 ASP A N 1
ATOM 717 C CA . ASP A 1 90 ? -60.363 -36.214 155.050 1.00 35.42 90 ASP A CA 1
ATOM 718 C C . ASP A 1 90 ? -61.730 -35.879 154.463 1.00 34.31 90 ASP A C 1
ATOM 719 O O . ASP A 1 90 ? -61.981 -36.040 153.263 1.00 32.06 90 ASP A O 1
ATOM 724 N N . LEU A 1 91 ? -62.637 -35.457 155.342 1.00 39.82 91 LEU A N 1
ATOM 725 C CA . LEU A 1 91 ? -64.018 -35.248 154.927 1.00 40.69 91 LEU A CA 1
ATOM 726 C C . LEU A 1 91 ? -64.099 -34.246 153.782 1.00 43.53 91 LEU A C 1
ATOM 727 O O . LEU A 1 91 ? -64.879 -34.426 152.843 1.00 47.12 91 LEU A O 1
ATOM 732 N N . ASN A 1 92 ? -63.293 -33.184 153.839 1.00 47.33 92 ASN A N 1
ATOM 733 C CA . ASN A 1 92 ? -63.292 -32.197 152.763 1.00 53.66 92 ASN A CA 1
ATOM 734 C C . ASN A 1 92 ? -62.863 -32.819 151.441 1.00 49.35 92 ASN A C 1
ATOM 735 O O . ASN A 1 92 ? -63.473 -32.558 150.398 1.00 48.17 92 ASN A O 1
ATOM 740 N N . LYS A 1 93 ? -61.811 -33.642 151.462 1.00 44.03 93 LYS A N 1
ATOM 741 C CA . LYS A 1 93 ? -61.342 -34.272 150.231 1.00 43.46 93 LYS A CA 1
ATOM 742 C C . LYS A 1 93 ? -62.388 -35.222 149.662 1.00 43.80 93 LYS A C 1
ATOM 743 O O . LYS A 1 93 ? -62.529 -35.344 148.438 1.00 41.44 93 LYS A O 1
ATOM 749 N N . LEU A 1 94 ? -63.117 -35.925 150.530 1.00 43.31 94 LEU A N 1
ATOM 750 C CA . LEU A 1 94 ? -64.181 -36.800 150.051 1.00 42.74 94 LEU A CA 1
ATOM 751 C C . LEU A 1 94 ? -65.279 -35.990 149.382 1.00 47.80 94 LEU A C 1
ATOM 752 O O . LEU A 1 94 ? -65.688 -36.282 148.252 1.00 46.28 94 LEU A O 1
ATOM 757 N N . GLN A 1 95 ? -65.791 -34.981 150.091 1.00 50.00 95 GLN A N 1
ATOM 758 C CA . GLN A 1 95 ? -66.910 -34.201 149.584 1.00 54.63 95 GLN A CA 1
ATOM 759 C C . GLN A 1 95 ? -66.555 -33.494 148.284 1.00 57.30 95 GLN A C 1
ATOM 760 O O . GLN A 1 95 ? -67.435 -33.251 147.450 1.00 56.72 95 GLN A O 1
ATOM 766 N N . LEU A 1 96 ? -65.276 -33.170 148.087 1.00 60.54 96 LEU A N 1
ATOM 767 C CA . LEU A 1 96 ? -64.839 -32.607 146.815 1.00 70.26 96 LEU A CA 1
ATOM 768 C C . LEU A 1 96 ? -64.733 -33.681 145.736 1.00 65.74 96 LEU A C 1
ATOM 769 O O . LEU A 1 96 ? -65.133 -33.449 144.589 1.00 64.21 96 LEU A O 1
ATOM 774 N N . GLU A 1 97 ? -64.199 -34.859 146.076 1.00 61.53 97 GLU A N 1
ATOM 775 C CA . GLU A 1 97 ? -64.111 -35.932 145.090 1.00 59.59 97 GLU A CA 1
ATOM 776 C C . GLU A 1 97 ? -65.492 -36.439 144.697 1.00 53.51 97 GLU A C 1
ATOM 777 O O . GLU A 1 97 ? -65.678 -36.921 143.573 1.00 57.12 97 GLU A O 1
ATOM 783 N N . LEU A 1 98 ? -66.471 -36.334 145.598 1.00 46.30 98 LEU A N 1
ATOM 784 C CA . LEU A 1 98 ? -67.841 -36.698 145.251 1.00 48.60 98 LEU A CA 1
ATOM 785 C C . LEU A 1 98 ? -68.402 -35.754 144.196 1.00 62.53 98 LEU A C 1
ATOM 786 O O . LEU A 1 98 ? -69.070 -36.194 143.254 1.00 61.63 98 LEU A O 1
ATOM 791 N N . ARG A 1 99 ? -68.131 -34.454 144.335 1.00 76.85 99 ARG A N 1
ATOM 792 C CA . ARG A 1 99 ? -68.686 -33.472 143.410 1.00 78.95 99 ARG A CA 1
ATOM 793 C C . ARG A 1 99 ? -67.988 -33.531 142.059 1.00 75.98 99 ARG A C 1
ATOM 794 O O . ARG A 1 99 ? -68.641 -33.456 141.012 1.00 73.07 99 ARG A O 1
ATOM 802 N N . ASN A 1 100 ? -66.667 -33.671 142.062 1.00 80.21 100 ASN A N 1
ATOM 803 C CA . ASN A 1 100 ? -65.854 -33.635 140.850 1.00 89.31 100 ASN A CA 1
ATOM 804 C C . ASN A 1 100 ? -65.112 -34.960 140.728 1.00 88.62 100 ASN A C 1
ATOM 805 O O . ASN A 1 100 ? -64.119 -35.192 141.428 1.00 93.25 100 ASN A O 1
ATOM 810 N N . GLY A 1 101 ? -65.595 -35.818 139.846 1.00 85.75 101 GLY A N 1
ATOM 811 C CA . GLY A 1 101 ? -65.003 -37.121 139.617 1.00 81.41 101 GLY A CA 1
ATOM 812 C C . GLY A 1 101 ? -66.023 -38.233 139.734 1.00 83.51 101 GLY A C 1
ATOM 813 O O . GLY A 1 101 ? -67.174 -38.036 140.122 1.00 73.05 101 GLY A O 1
ATOM 814 N N . THR A 1 102 ? -65.556 -39.433 139.408 1.00 106.27 102 THR A N 1
ATOM 815 C CA . THR A 1 102 ? -66.356 -40.644 139.473 1.00 122.53 102 THR A CA 1
ATOM 816 C C . THR A 1 102 ? -65.702 -41.718 140.330 1.00 116.85 102 THR A C 1
ATOM 817 O O . THR A 1 102 ? -66.243 -42.825 140.436 1.00 129.27 102 THR A O 1
ATOM 821 N N . SER A 1 103 ? -64.553 -41.420 140.941 1.00 82.50 103 SER A N 1
ATOM 822 C CA . SER A 1 103 ? -63.776 -42.427 141.652 1.00 65.48 103 SER A CA 1
ATOM 823 C C . SER A 1 103 ? -64.433 -42.904 142.942 1.00 54.34 103 SER A C 1
ATOM 824 O O . SER A 1 103 ? -64.025 -43.944 143.469 1.00 52.73 103 SER A O 1
ATOM 827 N N . ILE A 1 104 ? -65.416 -42.180 143.471 1.00 47.84 104 ILE A N 1
ATOM 828 C CA . ILE A 1 104 ? -66.058 -42.539 144.733 1.00 43.93 104 ILE A CA 1
ATOM 829 C C . ILE A 1 104 ? -67.456 -43.054 144.421 1.00 41.16 104 ILE A C 1
ATOM 830 O O . ILE A 1 104 ? -68.349 -42.284 144.050 1.00 43.25 104 ILE A O 1
ATOM 835 N N . ASN A 1 105 ? -67.645 -44.357 144.580 1.00 39.49 105 ASN A N 1
ATOM 836 C CA . ASN A 1 105 ? -68.936 -45.000 144.377 1.00 38.68 105 ASN A CA 1
ATOM 837 C C . ASN A 1 105 ? -68.940 -46.303 145.164 1.00 35.07 105 ASN A C 1
ATOM 838 O O . ASN A 1 105 ? -68.949 -47.390 144.573 1.00 37.32 105 ASN A O 1
ATOM 843 N N . PRO A 1 106 ? -68.924 -46.234 146.493 1.00 33.28 106 PRO A N 1
ATOM 844 C CA . PRO A 1 106 ? -68.728 -47.450 147.292 1.00 31.28 106 PRO A CA 1
ATOM 845 C C . PRO A 1 106 ? -69.931 -48.377 147.229 1.00 32.21 106 PRO A C 1
ATOM 846 O O . PRO A 1 106 ? -71.082 -47.934 147.202 1.00 33.54 106 PRO A O 1
ATOM 850 N N . ASP A 1 107 ? -69.654 -49.681 147.200 1.00 29.55 107 ASP A N 1
ATOM 851 C CA . ASP A 1 107 ? -70.707 -50.669 147.375 1.00 29.44 107 ASP A CA 1
ATOM 852 C C . ASP A 1 107 ? -70.805 -51.162 148.814 1.00 27.70 107 ASP A C 1
ATOM 853 O O . ASP A 1 107 ? -71.736 -51.907 149.136 1.00 28.39 107 ASP A O 1
ATOM 858 N N . LEU A 1 108 ? -69.893 -50.735 149.687 1.00 27.92 108 LEU A N 1
ATOM 859 C CA . LEU A 1 108 ? -69.983 -50.983 151.122 1.00 26.67 108 LEU A CA 1
ATOM 860 C C . LEU A 1 108 ? -69.686 -49.680 151.849 1.00 25.52 108 LEU A C 1
ATOM 861 O O . LEU A 1 108 ? -68.631 -49.078 151.638 1.00 27.00 108 LEU A O 1
ATOM 866 N N . VAL A 1 109 ? -70.608 -49.247 152.698 1.00 23.57 109 VAL A N 1
ATOM 867 C CA . VAL A 1 109 ? -70.426 -48.052 153.515 1.00 24.11 109 VAL A CA 1
ATOM 868 C C . VAL A 1 109 ? -70.595 -48.460 154.971 1.00 23.03 109 VAL A C 1
ATOM 869 O O . VAL A 1 109 ? -71.555 -49.152 155.320 1.00 26.25 109 VAL A O 1
ATOM 873 N N . ILE A 1 110 ? -69.655 -48.049 155.814 1.00 22.24 110 ILE A N 1
ATOM 874 C CA . ILE A 1 110 ? -69.724 -48.310 157.244 1.00 23.03 110 ILE A CA 1
ATOM 875 C C . ILE A 1 110 ? -69.526 -46.977 157.944 1.00 24.07 110 ILE A C 1
ATOM 876 O O . ILE A 1 110 ? -68.488 -46.330 157.761 1.00 25.35 110 ILE A O 1
ATOM 881 N N . ASP A 1 111 ? -70.508 -46.575 158.747 1.00 21.48 111 ASP A N 1
ATOM 882 C CA . ASP A 1 111 ? -70.412 -45.362 159.553 1.00 21.24 111 ASP A CA 1
ATOM 883 C C . ASP A 1 111 ? -70.111 -45.757 160.989 1.00 21.80 111 ASP A C 1
ATOM 884 O O . ASP A 1 111 ? -70.964 -46.325 161.675 1.00 22.42 111 ASP A O 1
ATOM 889 N N . LEU A 1 112 ? -68.905 -45.433 161.447 1.00 20.45 112 LEU A N 1
ATOM 890 C CA . LEU A 1 112 ? -68.470 -45.705 162.807 1.00 20.84 112 LEU A CA 1
ATOM 891 C C . LEU A 1 112 ? -68.384 -44.441 163.652 1.00 19.41 112 LEU A C 1
ATOM 892 O O . LEU A 1 112 ? -67.808 -44.480 164.750 1.00 20.54 112 LEU A O 1
ATOM 897 N N . THR A 1 113 ? -68.944 -43.321 163.181 1.00 20.20 113 THR A N 1
ATOM 898 C CA . THR A 1 113 ? -68.676 -42.046 163.840 1.00 20.16 113 THR A CA 1
ATOM 899 C C . THR A 1 113 ? -69.503 -41.861 165.105 1.00 22.58 113 THR A C 1
ATOM 900 O O . THR A 1 113 ? -69.087 -41.124 166.002 1.00 22.23 113 THR A O 1
ATOM 904 N N . GLY A 1 114 ? -70.666 -42.494 165.192 1.00 21.48 114 GLY A N 1
ATOM 905 C CA . GLY A 1 114 ? -71.448 -42.419 166.414 1.00 22.77 114 GLY A CA 1
ATOM 906 C C . GLY A 1 114 ? -71.899 -41.005 166.724 1.00 21.04 114 GLY A C 1
ATOM 907 O O . GLY A 1 114 ? -72.280 -40.238 165.837 1.00 21.46 114 GLY A O 1
ATO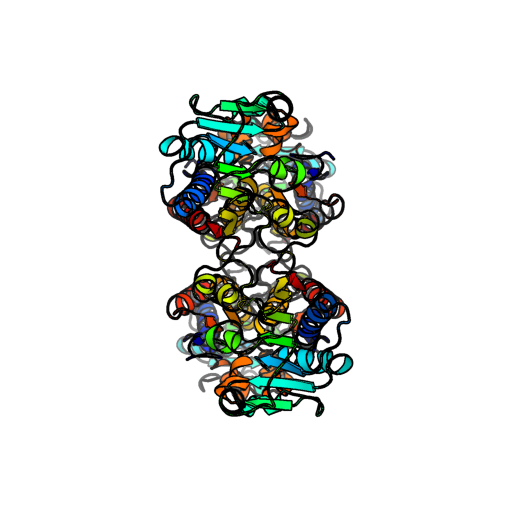M 908 N N . ILE A 1 115 ? -71.866 -40.654 168.012 1.00 21.08 115 ILE A N 1
ATOM 909 C CA . ILE A 1 115 ? -72.501 -39.421 168.477 1.00 21.44 115 ILE A CA 1
ATOM 910 C C . ILE A 1 115 ? -71.884 -38.203 167.801 1.00 22.76 115 ILE A C 1
ATOM 911 O O . ILE A 1 115 ? -70.656 -38.039 167.770 1.00 24.76 115 ILE A O 1
ATOM 916 N N . GLY A 1 116 ? -72.744 -37.329 167.285 1.00 21.20 116 GLY A N 1
ATOM 917 C CA . GLY A 1 116 ? -72.323 -36.107 166.628 1.00 21.54 116 GLY A CA 1
ATOM 918 C C . GLY A 1 116 ? -71.534 -36.313 165.360 1.00 21.37 116 GLY A C 1
ATOM 919 O O . GLY A 1 116 ? -70.871 -35.382 164.897 1.00 24.50 116 GLY A O 1
ATOM 920 N N . GLY A 1 117 ? -71.634 -37.492 164.748 1.00 22.07 117 GLY A N 1
ATOM 921 C CA . GLY A 1 117 ? -70.830 -37.835 163.590 1.00 24.71 117 GLY A CA 1
ATOM 922 C C . GLY A 1 117 ? -71.447 -37.486 162.245 1.00 24.28 117 GLY A C 1
ATOM 923 O O . GLY A 1 117 ? -72.008 -36.399 162.074 1.00 23.33 117 GLY A O 1
ATOM 924 N N . VAL A 1 118 ? -71.315 -38.391 161.271 1.00 28.70 118 VAL A N 1
ATOM 925 C CA . VAL A 1 118 ? -71.734 -38.088 159.909 1.00 31.18 118 VAL A CA 1
ATOM 926 C C . VAL A 1 118 ? -73.229 -37.802 159.857 1.00 29.25 118 VAL A C 1
ATOM 927 O O . VAL A 1 118 ? -74.028 -38.354 160.626 1.00 28.50 118 VAL A O 1
ATOM 931 N N A SER A 1 119 ? -73.605 -36.959 158.937 0.27 28.37 119 SER A N 1
ATOM 932 N N B SER A 1 119 ? -73.603 -36.976 158.932 0.73 27.84 119 SER A N 1
ATOM 933 C CA A SER A 1 119 ? -74.991 -36.554 158.753 0.27 29.62 119 SER A CA 1
ATOM 934 C CA B SER A 1 119 ? -74.988 -36.580 158.760 0.73 29.63 119 SER A CA 1
ATOM 935 C C A SER A 1 119 ? -75.726 -37.554 157.864 0.27 28.59 119 SER A C 1
ATOM 936 C C B SER A 1 119 ? -75.721 -37.581 157.873 0.73 28.55 119 SER A C 1
ATOM 937 O O A SER A 1 119 ? -75.137 -38.095 156.925 0.27 27.76 119 SER A O 1
ATOM 938 O O B SER A 1 119 ? -75.131 -38.148 156.953 0.73 27.68 119 SER A O 1
ATOM 943 N N . PRO A 1 120 ? -77.007 -37.825 158.125 1.00 30.61 120 PRO A N 1
ATOM 944 C CA . PRO A 1 120 ? -77.788 -38.621 157.164 1.00 33.05 120 PRO A CA 1
ATOM 945 C C . PRO A 1 120 ? -77.721 -38.057 155.755 1.00 34.53 120 PRO A C 1
ATOM 946 O O . PRO A 1 120 ? -77.799 -38.808 154.774 1.00 34.52 120 PRO A O 1
ATOM 950 N N . ASP A 1 121 ? -77.573 -36.736 155.633 1.00 32.54 121 ASP A N 1
ATOM 951 C CA . ASP A 1 121 ? -77.459 -36.106 154.322 1.00 40.02 121 ASP A CA 1
ATOM 952 C C . ASP A 1 121 ? -76.253 -36.645 153.553 1.00 34.04 121 ASP A C 1
ATOM 953 O O . ASP A 1 121 ? -76.350 -36.940 152.357 1.00 34.61 121 ASP A O 1
ATOM 958 N N . LEU A 1 122 ? -75.092 -36.753 154.217 1.00 32.10 122 LEU A N 1
ATOM 959 C CA . LEU A 1 122 ? -73.906 -37.271 153.539 1.00 33.14 122 LEU A CA 1
ATOM 960 C C . LEU A 1 122 ? -74.061 -38.749 153.190 1.00 32.74 122 LEU A C 1
ATOM 961 O O . LEU A 1 122 ? -73.690 -39.179 152.091 1.00 35.96 122 LEU A O 1
ATOM 966 N N . ILE A 1 123 ? -74.606 -39.540 154.110 1.00 30.78 123 ILE A N 1
ATOM 967 C CA . ILE A 1 123 ? -74.828 -40.954 153.833 1.00 29.69 123 ILE A CA 1
ATOM 968 C C . ILE A 1 123 ? -75.756 -41.123 152.636 1.00 31.47 123 ILE A C 1
ATOM 969 O O . ILE A 1 123 ? -75.553 -42.006 151.795 1.00 30.43 123 ILE A O 1
ATOM 974 N N . SER A 1 124 ? -76.780 -40.273 152.534 1.00 35.38 124 SER A N 1
ATOM 975 C CA . SER A 1 124 ? -77.736 -40.369 151.436 1.00 38.50 124 SER A CA 1
ATOM 976 C C . SER A 1 124 ? -77.088 -40.161 150.073 1.00 38.90 124 SER A C 1
ATOM 977 O O . SER A 1 124 ? -77.726 -40.445 149.051 1.00 38.96 124 SER A O 1
ATOM 980 N N . LYS A 1 125 ? -75.855 -39.663 150.023 1.00 38.29 125 LYS A N 1
ATOM 981 C CA . LYS A 1 125 ? -75.182 -39.452 148.751 1.00 45.81 125 LYS A CA 1
ATOM 982 C C . LYS A 1 125 ? -74.612 -40.737 148.167 1.00 49.17 125 LYS A C 1
ATOM 983 O O . LYS A 1 125 ? -74.130 -40.721 147.029 1.00 48.37 125 LYS A O 1
ATOM 989 N N . PHE A 1 126 ? -74.675 -41.843 148.904 1.00 44.39 126 PHE A N 1
ATOM 990 C CA . PHE A 1 126 ? -74.166 -43.126 148.449 1.00 37.60 126 PHE A CA 1
ATOM 991 C C . PHE A 1 126 ? -75.318 -44.061 148.106 1.00 35.70 126 PHE A C 1
ATOM 992 O O . PHE A 1 126 ? -76.464 -43.863 148.523 1.00 35.52 126 PHE A O 1
ATOM 1000 N N . ASN A 1 127 ? -74.991 -45.099 147.340 1.00 31.77 127 ASN A N 1
ATOM 1001 C CA . ASN A 1 127 ? -75.952 -46.126 146.941 1.00 32.29 127 ASN A CA 1
ATOM 1002 C C . ASN A 1 127 ? -75.236 -47.466 146.989 1.00 36.88 127 ASN A C 1
ATOM 1003 O O . ASN A 1 127 ? -74.991 -48.105 145.958 1.00 39.44 127 ASN A O 1
ATOM 1008 N N . PRO A 1 128 ? -74.878 -47.922 148.183 1.00 35.15 128 PRO A N 1
ATOM 1009 C CA . PRO A 1 128 ? -74.101 -49.153 148.310 1.00 34.04 128 PRO A CA 1
ATOM 1010 C C . PRO A 1 128 ? -74.995 -50.387 148.304 1.00 31.68 128 PRO A C 1
ATOM 1011 O O . PRO A 1 128 ? -76.217 -50.312 148.434 1.00 33.05 128 PRO A O 1
ATOM 1015 N N . LYS A 1 129 ? -74.348 -51.535 148.131 1.00 32.57 129 LYS A N 1
ATOM 1016 C CA . LYS A 1 129 ? -75.021 -52.806 148.356 1.00 34.25 129 LYS A CA 1
ATOM 1017 C C . LYS A 1 129 ? -75.343 -52.987 149.830 1.00 32.14 129 LYS A C 1
ATOM 1018 O O . LYS A 1 129 ? -76.434 -53.444 150.184 1.00 31.00 129 LYS A O 1
ATOM 1024 N N . VAL A 1 130 ? -74.414 -52.602 150.700 1.00 28.95 130 VAL A N 1
ATOM 1025 C CA . VAL A 1 130 ? -74.525 -52.820 152.137 1.00 24.54 130 VAL A CA 1
ATOM 1026 C C . VAL A 1 130 ? -74.169 -51.528 152.859 1.00 23.99 130 VAL A C 1
ATOM 1027 O O . VAL A 1 130 ? -73.183 -50.867 152.514 1.00 25.37 130 VAL A O 1
ATOM 1031 N N . LEU A 1 131 ? -74.993 -51.161 153.835 1.00 24.02 131 LEU A N 1
ATOM 1032 C CA . LEU A 1 131 ? -74.731 -50.056 154.744 1.00 24.27 131 LEU A CA 1
ATOM 1033 C C . LEU A 1 131 ? -74.737 -50.599 156.164 1.00 24.12 131 LEU A C 1
ATOM 1034 O O . LEU A 1 131 ? -75.688 -51.275 156.561 1.00 22.99 131 LEU A O 1
ATOM 1039 N N . ILE A 1 132 ? -73.679 -50.310 156.923 1.00 20.88 132 ILE A N 1
ATOM 1040 C CA . ILE A 1 132 ? -73.614 -50.616 158.349 1.00 20.47 132 ILE A CA 1
ATOM 1041 C C . ILE A 1 132 ? -73.386 -49.314 159.094 1.00 21.96 132 ILE A C 1
ATOM 1042 O O . ILE A 1 132 ? -72.467 -48.565 158.754 1.00 23.80 132 ILE A O 1
ATOM 1047 N N . VAL A 1 133 ? -74.211 -49.051 160.106 1.00 21.46 133 VAL A N 1
ATOM 1048 C CA . VAL A 1 133 ? -74.065 -47.893 160.981 1.00 21.97 133 VAL A CA 1
ATOM 1049 C C . VAL A 1 133 ? -73.827 -48.406 162.392 1.00 20.86 133 VAL A C 1
ATOM 1050 O O . VAL A 1 133 ? -74.582 -49.251 162.884 1.00 20.39 133 VAL A O 1
ATOM 1054 N N . GLU A 1 134 ? -72.770 -47.919 163.041 1.00 17.84 134 GLU A N 1
ATOM 1055 C CA . GLU A 1 134 ? -72.533 -48.304 164.417 1.00 17.39 134 GLU A CA 1
ATOM 1056 C C . GLU A 1 134 ? -73.458 -47.513 165.328 1.00 19.68 134 GLU A C 1
ATOM 1057 O O . GLU A 1 134 ? -73.518 -46.283 165.248 1.00 21.64 134 GLU A O 1
ATOM 1063 N N . ASP A 1 135 ? -74.215 -48.230 166.159 1.00 19.35 135 ASP A N 1
ATOM 1064 C CA . ASP A 1 135 ? -75.076 -47.612 167.165 1.00 18.46 135 ASP A CA 1
ATOM 1065 C C . ASP A 1 135 ? -74.225 -47.273 168.388 1.00 19.75 135 ASP A C 1
ATOM 1066 O O . ASP A 1 135 ? -73.722 -48.185 169.063 1.00 19.53 135 ASP A O 1
ATOM 1071 N N . PRO A 1 136 ? -74.026 -45.983 168.697 1.00 18.14 136 PRO A N 1
ATOM 1072 C CA . PRO A 1 136 ? -73.197 -45.624 169.859 1.00 16.50 136 PRO A CA 1
ATOM 1073 C C . PRO A 1 136 ? -73.894 -45.835 171.191 1.00 17.66 136 PRO A C 1
ATOM 1074 O O . PRO A 1 136 ? -73.225 -45.832 172.232 1.00 17.67 136 PRO A O 1
ATOM 1078 N N . LYS A 1 137 ? -75.213 -45.995 171.198 1.00 19.61 137 LYS A N 1
ATOM 1079 C CA . LYS A 1 137 ? -75.927 -46.192 172.448 1.00 18.88 137 LYS A CA 1
ATOM 1080 C C . LYS A 1 137 ? -75.513 -47.504 173.088 1.00 18.05 137 LYS A C 1
ATOM 1081 O O . LYS A 1 137 ? -75.458 -48.540 172.421 1.00 19.43 137 LYS A O 1
ATOM 1087 N N . GLY A 1 138 ? -75.239 -47.452 174.382 1.00 16.47 138 GLY A N 1
ATOM 1088 C CA . GLY A 1 138 ? -75.035 -48.637 175.185 1.00 15.88 138 GLY A CA 1
ATOM 1089 C C . GLY A 1 138 ? -76.316 -48.966 175.921 1.00 17.64 138 GLY A C 1
ATOM 1090 O O . GLY A 1 138 ? -77.382 -49.060 175.300 1.00 20.00 138 GLY A O 1
ATOM 1091 N N . ASN A 1 139 ? -76.240 -49.099 177.240 1.00 16.93 139 ASN A N 1
ATOM 1092 C CA . ASN A 1 139 ? -77.424 -49.297 178.060 1.00 19.94 139 ASN A CA 1
ATOM 1093 C C . ASN A 1 139 ? -78.098 -47.941 178.294 1.00 21.66 139 ASN A C 1
ATOM 1094 O O . ASN A 1 139 ? -77.684 -46.921 177.738 1.00 20.77 139 ASN A O 1
ATOM 1099 N N . HIS A 1 140 ? -79.184 -47.909 179.067 1.00 20.22 140 HIS A N 1
ATOM 1100 C CA . HIS A 1 140 ? -80.108 -46.790 178.928 1.00 19.13 140 HIS A CA 1
ATOM 1101 C C . HIS A 1 140 ? -79.626 -45.521 179.620 1.00 20.69 140 HIS A C 1
ATOM 1102 O O . HIS A 1 140 ? -79.306 -45.516 180.814 1.00 21.51 140 HIS A O 1
ATOM 1109 N N . ASP A 1 141 ? -79.676 -44.425 178.871 1.00 18.40 141 ASP A N 1
ATOM 1110 C CA . ASP A 1 141 ? -79.374 -43.092 179.368 1.00 18.89 141 ASP A CA 1
ATOM 1111 C C . ASP A 1 141 ? -80.177 -42.123 178.514 1.00 19.70 141 ASP A C 1
ATOM 1112 O O . ASP A 1 141 ? -80.035 -42.125 177.289 1.00 20.92 141 ASP A O 1
ATOM 1117 N N . LYS A 1 142 ? -81.019 -41.304 179.150 1.00 21.70 142 LYS A N 1
ATOM 1118 C CA . LYS A 1 142 ? -81.901 -40.417 178.395 1.00 24.53 142 LYS A CA 1
ATOM 1119 C C . LYS A 1 142 ? -81.113 -39.403 177.577 1.00 21.28 142 LYS A C 1
ATOM 1120 O O . LYS A 1 142 ? -81.432 -39.163 176.406 1.00 23.92 142 LYS A O 1
ATOM 1126 N N . GLY A 1 143 ? -80.077 -38.801 178.170 1.00 23.64 143 GLY A N 1
ATOM 1127 C CA . GLY A 1 143 ? -79.329 -37.768 177.468 1.00 25.35 143 GLY A CA 1
ATOM 1128 C C . GLY A 1 143 ? -78.659 -38.287 176.209 1.00 28.12 143 GLY A C 1
ATOM 1129 O O . GLY A 1 143 ? -78.660 -37.623 175.166 1.00 27.28 143 GLY A O 1
ATOM 1130 N N . ILE A 1 144 ? -78.083 -39.487 176.285 1.00 21.56 144 ILE A N 1
ATOM 1131 C CA . ILE A 1 144 ? -77.452 -40.077 175.111 1.00 20.47 144 ILE A CA 1
ATOM 1132 C C . ILE A 1 144 ? -78.502 -40.497 174.091 1.00 22.39 144 ILE A C 1
ATOM 1133 O O . ILE A 1 144 ? -78.309 -40.322 172.880 1.00 24.14 144 ILE A O 1
ATOM 1138 N N . SER A 1 145 ? -79.617 -41.069 174.553 1.00 22.12 145 SER A N 1
ATOM 1139 C CA . SER A 1 145 ? -80.688 -41.443 173.634 1.00 23.31 145 SER A CA 1
ATOM 1140 C C . SER A 1 145 ? -81.185 -40.235 172.853 1.00 22.68 145 SER A C 1
ATOM 1141 O O . SER A 1 145 ? -81.507 -40.346 171.663 1.00 23.77 145 SER A O 1
ATOM 1144 N N . LYS A 1 146 ? -81.266 -39.077 173.509 1.00 22.32 146 LYS A N 1
ATOM 1145 C CA . LYS A 1 146 ? -81.841 -37.888 172.874 1.00 26.23 146 LYS A CA 1
ATOM 1146 C C . LYS A 1 146 ? -80.952 -37.350 171.757 1.00 26.77 146 LYS A C 1
ATOM 1147 O O . LYS A 1 146 ? -81.455 -36.787 170.777 1.00 30.12 146 LYS A O 1
ATOM 1153 N N . ILE A 1 147 ? -79.632 -37.486 171.890 1.00 25.32 147 ILE A N 1
ATOM 1154 C CA . ILE A 1 147 ? -78.722 -36.941 170.884 1.00 27.18 147 ILE A CA 1
ATOM 1155 C C . ILE A 1 147 ? -78.408 -37.945 169.791 1.00 25.26 147 ILE A C 1
ATOM 1156 O O . ILE A 1 147 ? -77.872 -37.555 168.742 1.00 25.73 147 ILE A O 1
ATOM 1161 N N . ASP A 1 148 ? -78.742 -39.216 169.992 1.00 24.41 148 ASP A N 1
ATOM 1162 C CA . ASP A 1 148 ? -78.483 -40.241 168.995 1.00 22.33 148 ASP A CA 1
ATOM 1163 C C . ASP A 1 148 ? -79.449 -40.113 167.823 1.00 24.62 148 ASP A C 1
ATOM 1164 O O . ASP A 1 148 ? -80.633 -39.818 168.008 1.00 25.54 148 ASP A O 1
ATOM 1169 N N . ASN A 1 149 ? -78.944 -40.344 166.608 1.00 24.16 149 ASN A N 1
ATOM 1170 C CA . ASN A 1 149 ? -79.806 -40.371 165.422 1.00 26.19 149 ASN A CA 1
ATOM 1171 C C . ASN A 1 149 ? -79.412 -41.513 164.495 1.00 24.58 149 ASN A C 1
ATOM 1172 O O . ASN A 1 149 ? -79.500 -41.401 163.267 1.00 28.11 149 ASN A O 1
ATOM 1177 N N . THR A 1 150 ? -78.998 -42.638 165.080 1.00 21.95 150 THR A N 1
ATOM 1178 C CA . THR A 1 150 ? -78.579 -43.802 164.307 1.00 21.15 150 THR A CA 1
ATOM 1179 C C . THR A 1 150 ? -79.614 -44.203 163.263 1.00 22.10 150 THR A C 1
ATOM 1180 O O . THR A 1 150 ? -79.269 -44.496 162.114 1.00 23.94 150 THR A O 1
ATOM 1184 N N . ASP A 1 151 ? -80.883 -44.271 163.663 1.00 23.59 151 ASP A N 1
ATOM 1185 C CA . ASP A 1 151 ? -81.922 -44.743 162.754 1.00 29.74 151 ASP A CA 1
ATOM 1186 C C . ASP A 1 151 ? -82.049 -43.847 161.532 1.00 30.34 151 ASP A C 1
ATOM 1187 O O . ASP A 1 151 ? -82.351 -44.333 160.434 1.00 31.82 151 ASP A O 1
ATOM 1192 N N . LYS A 1 152 ? -81.830 -42.544 161.699 1.00 28.09 152 LYS A N 1
ATOM 1193 C CA . LYS A 1 152 ? -81.924 -41.623 160.574 1.00 29.39 152 LYS A CA 1
ATOM 1194 C C . LYS A 1 152 ? -80.773 -41.785 159.592 1.00 26.97 152 LYS A C 1
ATOM 1195 O O . LYS A 1 152 ? -80.879 -41.328 158.449 1.00 28.62 152 LYS A O 1
ATOM 1201 N N . ARG A 1 153 ? -79.670 -42.406 160.011 1.00 24.04 153 ARG A N 1
ATOM 1202 C CA . ARG A 1 153 ? -78.547 -42.652 159.121 1.00 24.89 153 ARG A CA 1
ATOM 1203 C C . ARG A 1 153 ? -78.732 -43.894 158.258 1.00 26.43 153 ARG A C 1
ATOM 1204 O O . ARG A 1 153 ? -77.948 -44.105 157.327 1.00 28.57 153 ARG A O 1
ATOM 1212 N N . LEU A 1 154 ? -79.724 -44.724 158.556 1.00 27.28 154 LEU A N 1
ATOM 1213 C CA . LEU A 1 154 ? -79.954 -45.963 157.811 1.00 32.06 154 LEU A CA 1
ATOM 1214 C C . LEU A 1 154 ? -80.872 -45.699 156.620 1.00 34.60 154 LEU A C 1
ATOM 1215 O O . LEU A 1 154 ? -81.963 -46.253 156.500 1.00 37.95 154 LEU A O 1
ATOM 1220 N N . CYS A 1 155 ? -80.401 -44.845 155.719 1.00 34.30 155 CYS A N 1
ATOM 1221 C CA . CYS A 1 155 ? -81.251 -44.319 154.657 1.00 37.84 155 CYS A CA 1
ATOM 1222 C C . CYS A 1 155 ? -80.858 -44.774 153.259 1.00 38.68 155 CYS A C 1
ATOM 1223 O O . CYS A 1 155 ? -81.522 -44.382 152.294 1.00 41.18 155 CYS A O 1
ATOM 1226 N N . VAL A 1 156 ? -79.799 -45.567 153.109 1.00 34.96 156 VAL A N 1
ATOM 1227 C CA . VAL A 1 156 ? -79.387 -46.092 151.812 1.00 33.57 156 VAL A CA 1
ATOM 1228 C C . VAL A 1 156 ? -78.928 -47.531 152.003 1.00 32.51 156 VAL A C 1
ATOM 1229 O O . VAL A 1 156 ? -78.763 -48.010 153.125 1.00 31.45 156 VAL A O 1
ATOM 1233 N N . GLY A 1 157 ? -78.721 -48.223 150.885 1.00 33.73 157 GLY A N 1
ATOM 1234 C CA . GLY A 1 157 ? -78.233 -49.588 150.929 1.00 35.32 157 GLY A CA 1
ATOM 1235 C C . GLY A 1 157 ? -79.307 -50.646 150.751 1.00 32.63 157 GLY A C 1
ATOM 1236 O O . GLY A 1 157 ? -80.389 -50.554 151.340 1.00 35.34 157 GLY A O 1
ATOM 1237 N N . ALA A 1 158 ? -79.013 -51.666 149.944 1.00 31.03 158 ALA A N 1
ATOM 1238 C CA . ALA A 1 158 ? -79.958 -52.762 149.749 1.00 31.93 158 ALA A CA 1
ATOM 1239 C C . ALA A 1 158 ? -80.069 -53.621 151.003 1.00 31.01 158 ALA A C 1
ATOM 1240 O O . ALA A 1 158 ? -81.141 -54.155 151.315 1.00 33.12 158 ALA A O 1
ATOM 1242 N N . LYS A 1 159 ? -78.962 -53.778 151.714 1.00 28.48 159 LYS A N 1
ATOM 1243 C CA . LYS A 1 159 ? -78.890 -54.510 152.968 1.00 28.43 159 LYS A CA 1
ATOM 1244 C C . LYS A 1 159 ? -78.348 -53.547 154.011 1.00 24.28 159 LYS A C 1
ATOM 1245 O O . LYS A 1 159 ? -77.371 -52.842 153.745 1.00 26.09 159 LYS A O 1
ATOM 1251 N N . LYS A 1 160 ? -79.013 -53.472 155.163 1.00 24.01 160 LYS A N 1
ATOM 1252 C CA . LYS A 1 160 ? -78.684 -52.495 156.197 1.00 25.68 160 LYS A CA 1
ATOM 1253 C C . LYS A 1 160 ? -78.455 -53.210 157.517 1.00 24.53 160 LYS A C 1
ATOM 1254 O O . LYS A 1 160 ? -79.177 -54.156 157.846 1.00 25.73 160 LYS A O 1
ATOM 1260 N N . GLY A 1 161 ? -77.460 -52.761 158.274 1.00 22.77 161 GLY A N 1
ATOM 1261 C CA . GLY A 1 161 ? -77.169 -53.355 159.565 1.00 22.21 161 GLY A CA 1
ATOM 1262 C C . GLY A 1 161 ? -76.736 -52.303 160.564 1.00 20.21 161 GLY A C 1
ATOM 1263 O O . GLY A 1 161 ? -76.174 -51.268 160.204 1.00 21.04 161 GLY A O 1
ATOM 1264 N N . VAL A 1 162 ? -77.003 -52.588 161.837 1.00 20.56 162 VAL A N 1
ATOM 1265 C CA . VAL A 1 162 ? -76.628 -51.713 162.942 1.00 19.96 162 VAL A CA 1
ATOM 1266 C C . VAL A 1 162 ? -75.674 -52.485 163.839 1.00 18.62 162 VAL A C 1
ATOM 1267 O O . VAL A 1 162 ? -76.042 -53.530 164.385 1.00 20.42 162 VAL A O 1
ATOM 1271 N N . LEU A 1 163 ? -74.455 -51.966 164.003 1.00 17.38 163 LEU A N 1
ATOM 1272 C CA . LEU A 1 163 ? -73.444 -52.624 164.821 1.00 16.88 163 LEU A CA 1
ATOM 1273 C C . LEU A 1 163 ? -73.637 -52.228 166.278 1.00 17.58 163 LEU A C 1
ATOM 1274 O O . LEU A 1 163 ? -73.531 -51.047 166.625 1.00 18.90 163 LEU A O 1
ATOM 1279 N N . LYS A 1 164 ? -73.926 -53.207 167.123 1.00 17.26 164 LYS A N 1
ATOM 1280 C CA . LYS A 1 164 ? -74.180 -52.975 168.535 1.00 16.45 164 LYS A CA 1
ATOM 1281 C C . LYS A 1 164 ? -73.120 -53.686 169.365 1.00 17.51 164 LYS A C 1
ATOM 1282 O O . LYS A 1 164 ? -72.671 -54.781 169.011 1.00 17.18 164 LYS A O 1
ATOM 1288 N N . THR A 1 165 ? -72.725 -53.067 170.473 1.00 18.73 165 THR A N 1
ATOM 1289 C CA . THR A 1 165 ? -71.727 -53.662 171.350 1.00 17.08 165 THR A CA 1
ATOM 1290 C C . THR A 1 165 ? -72.093 -53.352 172.791 1.00 16.44 165 THR A C 1
ATOM 1291 O O . THR A 1 165 ? -72.203 -52.180 173.172 1.00 17.77 165 THR A O 1
ATOM 1295 N N . TYR A 1 166 ? -72.253 -54.407 173.590 1.00 16.19 166 TYR A N 1
ATOM 1296 C CA . TYR A 1 166 ? -72.622 -54.290 174.991 1.00 16.11 166 TYR A CA 1
ATOM 1297 C C . TYR A 1 166 ? -71.722 -55.186 175.828 1.00 17.14 166 TYR A C 1
ATOM 1298 O O . TYR A 1 166 ? -71.009 -56.057 175.316 1.00 19.02 166 TYR A O 1
ATOM 1307 N N . ARG A 1 167 ? -71.793 -54.989 177.135 1.00 17.05 167 ARG A N 1
ATOM 1308 C CA . ARG A 1 167 ? -71.148 -55.884 178.085 1.00 16.92 167 ARG A CA 1
ATOM 1309 C C . ARG A 1 167 ? -72.214 -56.764 178.734 1.00 16.92 167 ARG A C 1
ATOM 1310 O O . ARG A 1 167 ? -73.186 -56.261 179.313 1.00 16.88 167 ARG A O 1
ATOM 1318 N N . SER A 1 168 ? -72.054 -58.081 178.617 1.00 15.73 168 SER A N 1
ATOM 1319 C CA A SER A 1 168 ? -72.984 -58.993 179.261 0.58 18.16 168 SER A CA 1
ATOM 1320 C CA B SER A 1 168 ? -72.990 -58.990 179.260 0.42 18.40 168 SER A CA 1
ATOM 1321 C C . SER A 1 168 ? -72.957 -58.782 180.770 1.00 18.36 168 SER A C 1
ATOM 1322 O O . SER A 1 168 ? -71.891 -58.760 181.385 1.00 20.95 168 SER A O 1
ATOM 1327 N N . SER A 1 169 ? -74.135 -58.588 181.359 1.00 16.87 169 SER A N 1
ATOM 1328 C CA . SER A 1 169 ? -74.373 -58.439 182.794 1.00 18.20 169 SER A CA 1
ATOM 1329 C C . SER A 1 169 ? -73.858 -57.141 183.407 1.00 18.76 169 SER A C 1
ATOM 1330 O O . SER A 1 169 ? -73.973 -56.979 184.624 1.00 19.13 169 SER A O 1
ATOM 1333 N N . LYS A 1 170 ? -73.292 -56.220 182.631 1.00 17.42 170 LYS A N 1
ATOM 1334 C CA . LYS A 1 170 ? -72.695 -55.017 183.191 1.00 16.46 170 LYS A CA 1
ATOM 1335 C C . LYS A 1 170 ? -73.191 -53.789 182.446 1.00 16.60 170 LYS A C 1
ATOM 1336 O O . LYS A 1 170 ? -73.521 -53.856 181.261 1.00 19.62 170 LYS A O 1
ATOM 1342 N N . PHE A 1 171 ? -73.191 -52.653 183.137 1.00 17.48 171 PHE A N 1
ATOM 1343 C CA . PHE A 1 171 ? -73.708 -51.409 182.570 1.00 18.40 171 PHE A CA 1
ATOM 1344 C C . PHE A 1 171 ? -72.593 -50.583 181.929 1.00 17.95 171 PHE A C 1
ATOM 1345 O O . PHE A 1 171 ? -71.597 -50.260 182.583 1.00 18.50 171 PHE A O 1
ATOM 1353 N N . SER A 1 172 ? -72.813 -50.162 180.682 1.00 15.52 172 SER A N 1
ATOM 1354 C CA . SER A 1 172 ? -71.963 -49.203 179.996 1.00 15.35 172 SER A CA 1
ATOM 1355 C C . SER A 1 172 ? -72.841 -48.210 179.258 1.00 17.53 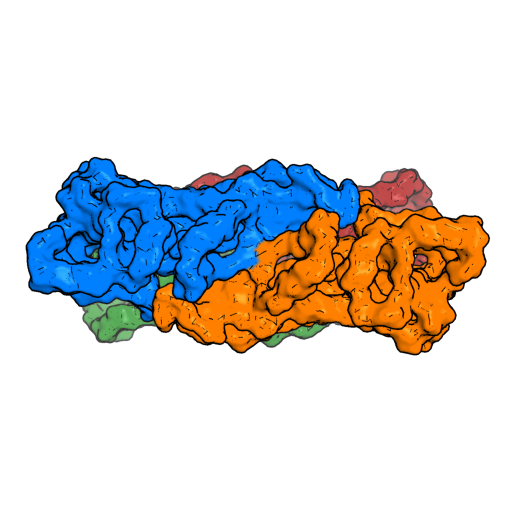172 SER A C 1
ATOM 1356 O O . SER A 1 172 ? -73.877 -48.584 178.705 1.00 17.56 172 SER A O 1
ATOM 1359 N N . LYS A 1 173 ? -72.417 -46.942 179.251 1.00 17.78 173 LYS A N 1
ATOM 1360 C CA . LYS A 1 173 ? -73.252 -45.879 178.693 1.00 17.21 173 LYS A CA 1
ATOM 1361 C C . LYS A 1 173 ? -73.220 -45.852 177.172 1.00 16.11 173 LYS A C 1
ATOM 1362 O O . LYS A 1 173 ? -74.173 -45.372 176.545 1.00 16.47 173 LYS A O 1
ATOM 1368 N N . THR A 1 174 ? -72.136 -46.317 176.562 1.00 16.51 174 THR A N 1
ATOM 1369 C CA . THR A 1 174 ? -72.028 -46.338 175.115 1.00 17.21 174 THR A CA 1
ATOM 1370 C C . THR A 1 174 ? -71.360 -47.641 174.707 1.00 17.04 174 THR A C 1
ATOM 1371 O O . THR A 1 174 ? -70.841 -48.395 175.537 1.00 16.79 174 THR A O 1
ATOM 1375 N N . SER A 1 175 ? -71.377 -47.868 173.403 1.00 16.26 175 SER A N 1
ATOM 1376 C CA . SER A 1 175 ? -70.689 -48.965 172.741 1.00 16.22 175 SER A CA 1
ATOM 1377 C C . SER A 1 175 ? -69.310 -48.570 172.252 1.00 17.53 175 SER A C 1
ATOM 1378 O O . SER A 1 175 ? -68.666 -49.365 171.551 1.00 18.56 175 SER A O 1
ATOM 1381 N N . GLY A 1 176 ? -68.886 -47.340 172.531 1.00 16.72 176 GLY A N 1
ATOM 1382 C CA . GLY A 1 176 ? -67.597 -46.885 172.039 1.00 18.58 176 GLY A CA 1
ATOM 1383 C C . GLY A 1 176 ? -66.470 -47.721 172.617 1.00 15.68 176 GLY A C 1
ATOM 1384 O O . GLY A 1 176 ? -66.510 -48.144 173.775 1.00 15.32 176 GLY A O 1
ATOM 1385 N N . THR A 1 177 ? -65.448 -47.960 171.795 1.00 15.12 177 THR A N 1
ATOM 1386 C CA . THR A 1 177 ? -64.303 -48.746 172.251 1.00 16.01 177 THR A CA 1
ATOM 1387 C C . THR A 1 177 ? -63.706 -48.164 173.528 1.00 17.19 177 THR A C 1
ATOM 1388 O O . THR A 1 177 ? -63.455 -48.894 174.488 1.00 17.13 177 THR A O 1
ATOM 1392 N N . MET A 1 178 ? -63.484 -46.843 173.559 1.00 17.28 178 MET A N 1
ATOM 1393 C CA . MET A 1 178 ? -62.920 -46.201 174.744 1.00 18.42 178 MET A CA 1
ATOM 1394 C C . MET A 1 178 ? -63.800 -46.419 175.973 1.00 16.61 178 MET A C 1
ATOM 1395 O O . MET A 1 178 ? -63.299 -46.772 177.045 1.00 15.61 178 MET A O 1
ATOM 1400 N N . THR A 1 179 ? -65.108 -46.158 175.850 1.00 16.93 179 THR A N 1
ATOM 1401 C CA . THR A 1 179 ? -66.027 -46.358 176.975 1.00 15.90 179 THR A CA 1
ATOM 1402 C C . THR A 1 179 ? -65.924 -47.778 177.520 1.00 15.38 179 THR A C 1
ATOM 1403 O O . THR A 1 179 ? -65.850 -47.994 178.739 1.00 15.71 179 THR A O 1
ATOM 1407 N N . LEU A 1 180 ? -65.951 -48.756 176.622 1.00 14.89 180 LEU A N 1
ATOM 1408 C CA . LEU A 1 180 ? -65.914 -50.150 177.040 1.00 13.97 180 LEU A CA 1
ATOM 1409 C C . LEU A 1 180 ? -64.602 -50.481 177.738 1.00 13.66 180 LEU A C 1
ATOM 1410 O O . LEU A 1 180 ? -64.597 -51.190 178.750 1.00 14.99 180 LEU A O 1
ATOM 1415 N N . VAL A 1 181 ? -63.483 -49.974 177.215 1.00 14.99 181 VAL A N 1
ATOM 1416 C CA . VAL A 1 181 ? -62.180 -50.215 177.837 1.00 14.48 181 VAL A CA 1
ATOM 1417 C C . VAL A 1 181 ? -62.152 -49.630 179.246 1.00 14.27 181 VAL A C 1
ATOM 1418 O O . VAL A 1 181 ? -61.728 -50.287 180.206 1.00 14.24 181 VAL A O 1
ATOM 1422 N N . VAL A 1 182 ? -62.612 -48.388 179.390 1.00 15.62 182 VAL A N 1
ATOM 1423 C CA . VAL A 1 182 ? -62.670 -47.740 180.698 1.00 16.75 182 VAL A CA 1
ATOM 1424 C C . VAL A 1 182 ? -63.507 -48.570 181.662 1.00 17.20 182 VAL A C 1
ATOM 1425 O O . VAL A 1 182 ? -63.105 -48.842 182.795 1.00 16.29 182 VAL A O 1
ATOM 1429 N N . ASP A 1 183 ? -64.687 -48.986 181.224 1.00 15.11 183 ASP A N 1
ATOM 1430 C CA . ASP A 1 183 ? -65.589 -49.693 182.123 1.00 15.50 183 ASP A CA 1
ATOM 1431 C C . ASP A 1 183 ? -65.057 -51.081 182.477 1.00 14.74 183 ASP A C 1
ATOM 1432 O O . ASP A 1 183 ? -65.231 -51.548 183.606 1.00 15.32 183 ASP A O 1
ATOM 1437 N N . ILE A 1 184 ? -64.428 -51.764 181.517 1.00 14.91 184 ILE A N 1
ATOM 1438 C CA . ILE A 1 184 ? -63.762 -53.030 181.800 1.00 17.13 184 ILE A CA 1
ATOM 1439 C C . ILE A 1 184 ? -62.739 -52.841 182.907 1.00 16.12 184 ILE A C 1
ATOM 1440 O O . ILE A 1 184 ? -62.669 -53.623 183.865 1.00 17.15 184 ILE A O 1
ATOM 1445 N N . ILE A 1 185 ? -61.922 -51.800 182.787 1.00 16.37 185 ILE A N 1
ATOM 1446 C CA . ILE A 1 185 ? -60.881 -51.580 183.777 1.00 15.60 185 ILE A CA 1
ATOM 1447 C C . ILE A 1 185 ? -61.489 -51.209 185.129 1.00 15.40 185 ILE A C 1
ATOM 1448 O O . ILE A 1 185 ? -61.062 -51.721 186.172 1.00 16.31 185 ILE A O 1
ATOM 1453 N N . MET A 1 186 ? -62.500 -50.328 185.137 1.00 16.16 186 MET A N 1
ATOM 1454 C CA . MET A 1 186 ? -63.108 -49.902 186.396 1.00 18.30 186 MET A CA 1
ATOM 1455 C C . MET A 1 186 ? -63.781 -51.066 187.116 1.00 19.52 186 MET A C 1
ATOM 1456 O O . MET A 1 186 ? -63.609 -51.241 188.332 1.00 18.33 186 MET A O 1
ATOM 1461 N N . ASP A 1 187 ? -64.558 -51.878 186.388 1.00 18.25 187 ASP A N 1
ATOM 1462 C CA . ASP A 1 187 ? -65.200 -53.021 187.022 1.00 19.13 187 ASP A CA 1
ATOM 1463 C C . ASP A 1 187 ? -64.151 -54.017 187.516 1.00 19.25 187 ASP A C 1
ATOM 1464 O O . ASP A 1 187 ? -64.301 -54.609 188.587 1.00 19.27 187 ASP A O 1
ATOM 1469 N N . SER A 1 188 ? -63.067 -54.188 186.760 1.00 17.36 188 SER A N 1
ATOM 1470 C CA . SER A 1 188 ? -61.996 -55.075 187.199 1.00 16.32 188 SER A CA 1
ATOM 1471 C C . SER A 1 188 ? -61.365 -54.575 188.490 1.00 18.02 188 SER A C 1
ATOM 1472 O O . SER A 1 188 ? -61.143 -55.356 189.417 1.00 16.48 188 SER A O 1
ATOM 1475 N N . CYS A 1 189 ? -61.084 -53.272 188.571 1.00 17.77 189 CYS A N 1
ATOM 1476 C CA . CYS A 1 189 ? -60.476 -52.701 189.769 1.00 19.35 189 CYS A CA 1
ATOM 1477 C C . CYS A 1 189 ? -61.324 -52.952 191.002 1.00 20.27 189 CYS A C 1
ATOM 1478 O O . CYS A 1 189 ? -60.798 -53.250 192.078 1.00 20.79 189 CYS A O 1
ATOM 1481 N N . ARG A 1 190 ? -62.637 -52.808 190.876 1.00 22.28 190 ARG A N 1
ATOM 1482 C CA . ARG A 1 190 ? -63.487 -52.938 192.047 1.00 24.66 190 ARG A CA 1
ATOM 1483 C C . ARG A 1 190 ? -63.465 -54.364 192.574 1.00 22.64 190 ARG A C 1
ATOM 1484 O O . ARG A 1 190 ? -63.426 -54.573 193.793 1.00 22.67 190 ARG A O 1
ATOM 1492 N N . GLU A 1 191 ? -63.404 -55.356 191.675 1.00 20.39 191 GLU A N 1
ATOM 1493 C CA . GLU A 1 191 ? -63.308 -56.747 192.112 1.00 20.86 191 GLU A CA 1
ATOM 1494 C C . GLU A 1 191 ? -61.912 -57.083 192.629 1.00 20.55 191 GLU A C 1
ATOM 1495 O O . GLU A 1 191 ? -61.772 -57.810 193.620 1.00 21.97 191 GLU A O 1
ATOM 1501 N N . ILE A 1 192 ? -60.868 -56.584 191.959 1.00 17.41 192 ILE A N 1
ATOM 1502 C CA . ILE A 1 192 ? -59.497 -56.836 192.398 1.00 16.91 192 ILE A CA 1
ATOM 1503 C C . ILE A 1 192 ? -59.276 -56.287 193.799 1.00 18.53 192 ILE A C 1
ATOM 1504 O O . ILE A 1 192 ? -58.590 -56.904 194.625 1.00 18.58 192 ILE A O 1
ATOM 1509 N N . ASN A 1 193 ? -59.840 -55.111 194.089 1.00 20.35 193 ASN A N 1
ATOM 1510 C CA . ASN A 1 193 ? -59.616 -54.516 195.401 1.00 21.50 193 ASN A CA 1
ATOM 1511 C C . ASN A 1 193 ? -60.107 -55.423 196.518 1.00 24.27 193 ASN A C 1
ATOM 1512 O O . ASN A 1 193 ? -59.576 -55.371 197.631 1.00 23.72 193 ASN A O 1
ATOM 1517 N N . GLU A 1 194 ? -61.110 -56.258 196.236 1.00 23.36 194 GLU A N 1
ATOM 1518 C CA . GLU A 1 194 ? -61.671 -57.162 197.229 1.00 23.55 194 GLU A CA 1
ATOM 1519 C C . GLU A 1 194 ? -60.872 -58.447 197.396 1.00 22.28 194 GLU A C 1
ATOM 1520 O O . GLU A 1 194 ? -61.188 -59.235 198.292 1.00 24.42 194 GLU A O 1
ATOM 1526 N N . LEU A 1 195 ? -59.846 -58.681 196.579 1.00 22.97 195 LEU A N 1
ATOM 1527 C CA . LEU A 1 195 ? -58.966 -59.818 196.812 1.00 23.55 195 LEU A CA 1
ATOM 1528 C C . LEU A 1 195 ? -58.266 -59.684 198.160 1.00 22.57 195 LEU A C 1
ATOM 1529 O O . LEU A 1 195 ? -57.873 -58.587 198.571 1.00 19.89 195 LEU A O 1
ATOM 1534 N N . ASP A 1 196 ? -58.101 -60.811 198.854 1.00 21.50 196 ASP A N 1
ATOM 1535 C CA . ASP A 1 196 ? -57.416 -60.777 200.136 1.00 23.57 196 ASP A CA 1
ATOM 1536 C C . ASP A 1 196 ? -56.035 -60.162 199.989 1.00 23.76 196 ASP A C 1
ATOM 1537 O O . ASP A 1 196 ? -55.285 -60.496 199.066 1.00 23.44 196 ASP A O 1
ATOM 1542 N N . SER A 1 197 ? -55.707 -59.262 200.918 1.00 22.41 197 SER A N 1
ATOM 1543 C CA . SER A 1 197 ? -54.405 -58.617 201.113 1.00 22.41 197 SER A CA 1
ATOM 1544 C C . SER A 1 197 ? -54.189 -57.403 200.209 1.00 22.43 197 SER A C 1
ATOM 1545 O O . SER A 1 197 ? -53.157 -56.746 200.348 1.00 22.37 197 SER A O 1
ATOM 1548 N N . VAL A 1 198 ? -55.103 -57.080 199.295 1.00 21.29 198 VAL A N 1
ATOM 1549 C CA . VAL A 1 198 ? -54.935 -55.874 198.490 1.00 19.15 198 VAL A CA 1
ATOM 1550 C C . VAL A 1 198 ? -55.150 -54.654 199.373 1.00 21.84 198 VAL A C 1
ATOM 1551 O O . VAL A 1 198 ? -56.127 -54.582 200.129 1.00 21.38 198 VAL A O 1
ATOM 1555 N N . LEU A 1 199 ? -54.210 -53.702 199.298 1.00 20.08 199 LEU A N 1
ATOM 1556 C CA . LEU A 1 199 ? -54.340 -52.408 199.964 1.00 18.56 199 LEU A CA 1
ATOM 1557 C C . LEU A 1 199 ? -55.116 -51.425 199.098 1.00 16.56 199 LEU A C 1
ATOM 1558 O O . LEU A 1 199 ? -56.057 -50.776 199.562 1.00 18.71 199 LEU A O 1
ATOM 1563 N N . TYR A 1 200 ? -54.698 -51.264 197.851 1.00 17.63 200 TYR A N 1
ATOM 1564 C CA . TYR A 1 200 ? -55.439 -50.408 196.933 1.00 18.33 200 TYR A CA 1
ATOM 1565 C C . TYR A 1 200 ? -55.114 -50.837 195.515 1.00 19.83 200 TYR A C 1
ATOM 1566 O O . TYR A 1 200 ? -54.145 -51.562 195.275 1.00 21.49 200 TYR A O 1
ATOM 1575 N N . THR A 1 201 ? -55.961 -50.392 194.584 1.00 16.89 201 THR A N 1
ATOM 1576 C CA . THR A 1 201 ? -55.964 -50.854 193.200 1.00 19.02 201 THR A CA 1
ATOM 1577 C C . THR A 1 201 ? -56.050 -49.647 192.279 1.00 19.12 201 THR A C 1
ATOM 1578 O O . THR A 1 201 ? -57.013 -48.875 192.352 1.00 22.50 201 THR A O 1
ATOM 1582 N N . ILE A 1 202 ? -55.061 -49.499 191.407 1.00 18.21 202 ILE A N 1
ATOM 1583 C CA . ILE A 1 202 ? -54.926 -48.329 190.544 1.00 18.91 202 ILE A CA 1
ATOM 1584 C C . ILE A 1 202 ? -55.377 -48.703 189.138 1.00 17.41 202 ILE A C 1
ATOM 1585 O O . ILE A 1 202 ? -54.722 -49.542 188.499 1.00 20.23 202 ILE A O 1
ATOM 1590 N N . PRO A 1 203 ? -56.408 -48.059 188.591 1.00 17.69 203 PRO A N 1
ATOM 1591 C CA . PRO A 1 203 ? -56.625 -48.120 187.142 1.00 20.23 203 PRO A CA 1
ATOM 1592 C C . PRO A 1 203 ? -55.700 -47.123 186.466 1.00 19.67 203 PRO A C 1
ATOM 1593 O O . PRO A 1 203 ? -55.700 -45.938 186.804 1.00 19.62 203 PRO A O 1
ATOM 1597 N N . ASN A 1 204 ? -54.887 -47.606 185.534 1.00 18.13 204 ASN A N 1
ATOM 1598 C CA . ASN A 1 204 ? -53.916 -46.739 184.870 1.00 18.26 204 ASN A CA 1
ATOM 1599 C C . ASN A 1 204 ? -54.600 -46.014 183.718 1.00 21.47 204 ASN A C 1
ATOM 1600 O O . ASN A 1 204 ? -54.303 -46.214 182.538 1.00 21.91 204 ASN A O 1
ATOM 1605 N N . LEU A 1 205 ? -55.518 -45.129 184.103 1.00 21.62 205 LEU A N 1
ATOM 1606 C CA . LEU A 1 205 ? -56.375 -44.426 183.166 1.00 19.86 205 LEU A CA 1
ATOM 1607 C C . LEU A 1 205 ? -56.044 -42.942 183.122 1.00 20.48 205 LEU A C 1
ATOM 1608 O O . LEU A 1 205 ? -55.528 -42.357 184.081 1.00 21.09 205 LEU A O 1
ATOM 1613 N N . LYS A 1 206 ? -56.353 -42.351 181.978 1.00 19.80 206 LYS A N 1
ATOM 1614 C CA . LYS A 1 206 ? -56.287 -40.911 181.772 1.00 17.70 206 LYS A CA 1
ATOM 1615 C C . LYS A 1 206 ? -57.204 -40.599 180.602 1.00 16.68 206 LYS A C 1
ATOM 1616 O O . LYS A 1 206 ? -57.820 -41.491 180.011 1.00 17.58 206 LYS A O 1
ATOM 1622 N N . TYR A 1 207 ? -57.306 -39.318 180.273 1.00 18.32 207 TYR A N 1
ATOM 1623 C CA . TYR A 1 207 ? -58.183 -38.888 179.191 1.00 18.62 207 TYR A CA 1
ATOM 1624 C C . TYR A 1 207 ? -57.446 -39.074 177.863 1.00 17.48 207 TYR A C 1
ATOM 1625 O O . TYR A 1 207 ? -56.966 -38.127 177.234 1.00 17.74 207 TYR A O 1
ATOM 1634 N N . PHE A 1 208 ? -57.320 -40.351 177.463 1.00 17.44 208 PHE A N 1
ATOM 1635 C CA . PHE A 1 208 ? -56.603 -40.691 176.236 1.00 16.93 208 PHE A CA 1
ATOM 1636 C C . PHE A 1 208 ? -57.191 -39.970 175.036 1.00 15.62 208 PHE A C 1
ATOM 1637 O O . PHE A 1 208 ? -56.481 -39.637 174.081 1.00 16.48 208 PHE A O 1
ATOM 1645 N N . GLU A 1 209 ? -58.505 -39.805 175.030 1.00 16.84 209 GLU A N 1
ATOM 1646 C CA . GLU A 1 209 ? -59.176 -39.137 173.927 1.00 17.44 209 GLU A CA 1
ATOM 1647 C C . GLU A 1 209 ? -58.592 -37.746 173.683 1.00 19.26 209 GLU A C 1
ATOM 1648 O O . GLU A 1 209 ? -58.452 -37.313 172.531 1.00 17.97 209 GLU A O 1
ATOM 1654 N N . GLY A 1 210 ? -58.233 -37.039 174.762 1.00 19.40 210 GLY A N 1
ATOM 1655 C CA . GLY A 1 210 ? -57.620 -35.730 174.617 1.00 20.67 210 GLY A CA 1
ATOM 1656 C C . GLY A 1 210 ? -56.292 -35.779 173.887 1.00 21.22 210 GLY A C 1
ATOM 1657 O O . GLY A 1 210 ? -55.967 -34.885 173.101 1.00 20.83 210 GLY A O 1
ATOM 1658 N N . THR A 1 211 ? -55.494 -36.818 174.146 1.00 18.66 211 THR A N 1
ATOM 1659 C CA . THR A 1 211 ? -54.225 -36.953 173.437 1.00 17.42 211 THR A CA 1
ATOM 1660 C C . THR A 1 211 ? -54.449 -37.002 171.931 1.00 18.99 211 THR A C 1
ATOM 1661 O O . THR A 1 211 ? -53.679 -36.421 171.160 1.00 18.01 211 THR A O 1
ATOM 1665 N N . VAL A 1 212 ? -55.521 -37.664 171.498 1.00 19.26 212 VAL A N 1
ATOM 1666 C CA . VAL A 1 212 ? -55.800 -37.801 170.071 1.00 17.24 212 VAL A CA 1
ATOM 1667 C C . VAL A 1 212 ? -56.401 -36.524 169.502 1.00 17.87 212 VAL A C 1
ATOM 1668 O O . VAL A 1 212 ? -55.998 -36.067 168.429 1.00 21.16 212 VAL A O 1
ATOM 1672 N N . PHE A 1 213 ? -57.413 -35.966 170.170 1.00 20.76 213 PHE A N 1
ATOM 1673 C CA . PHE A 1 213 ? -58.252 -34.948 169.544 1.00 22.64 213 PHE A CA 1
ATOM 1674 C C . PHE A 1 213 ? -57.952 -33.526 169.977 1.00 23.58 213 PHE A C 1
ATOM 1675 O O . PHE A 1 213 ? -58.324 -32.599 169.256 1.00 23.08 213 PHE A O 1
ATOM 1683 N N . HIS A 1 214 ? -57.312 -33.329 171.124 1.00 18.76 214 HIS A N 1
ATOM 1684 C CA . HIS A 1 214 ? -56.933 -31.999 171.578 1.00 16.62 214 HIS A CA 1
ATOM 1685 C C . HIS A 1 214 ? -55.448 -31.731 171.385 1.00 19.09 214 HIS A C 1
ATOM 1686 O O . HIS A 1 214 ? -55.084 -30.747 170.745 1.00 20.63 214 HIS A O 1
ATOM 1693 N N . GLU A 1 215 ? -54.587 -32.635 171.851 1.00 21.49 215 GLU A N 1
ATOM 1694 C CA . GLU A 1 215 ? -53.153 -32.526 171.587 1.00 20.67 215 GLU A CA 1
ATOM 1695 C C . GLU A 1 215 ? -52.792 -32.944 170.169 1.00 22.47 215 GLU A C 1
ATOM 1696 O O . GLU A 1 215 ? -51.769 -32.493 169.641 1.00 23.54 215 GLU A O 1
ATOM 1702 N N . LYS A 1 216 ? -53.644 -33.746 169.532 1.00 19.21 216 LYS A N 1
ATOM 1703 C CA . LYS A 1 216 ? -53.473 -34.198 168.150 1.00 18.72 216 LYS A CA 1
ATOM 1704 C C . LYS A 1 216 ? -52.146 -34.922 167.935 1.00 21.89 216 LYS A C 1
ATOM 1705 O O . LYS A 1 216 ? -51.438 -34.709 166.946 1.00 23.61 216 LYS A O 1
ATOM 1711 N N . ASN A 1 217 ? -51.849 -35.847 168.847 1.00 22.74 217 ASN A N 1
ATOM 1712 C CA . ASN A 1 217 ? -50.605 -36.613 168.824 1.00 21.50 217 ASN A CA 1
ATOM 1713 C C . ASN A 1 217 ? -50.958 -38.095 168.919 1.00 20.68 217 ASN A C 1
ATOM 1714 O O . ASN A 1 217 ? -51.043 -38.654 170.014 1.00 19.48 217 ASN A O 1
ATOM 1719 N N . VAL A 1 218 ? -51.189 -38.728 167.764 1.00 19.77 218 VAL A N 1
ATOM 1720 C CA . VAL A 1 218 ? -51.557 -40.141 167.752 1.00 22.87 218 VAL A CA 1
ATOM 1721 C C . VAL A 1 218 ? -50.433 -40.998 168.315 1.00 23.69 218 VAL A C 1
ATOM 1722 O O . VAL A 1 218 ? -50.675 -41.966 169.043 1.00 21.41 218 VAL A O 1
ATOM 1726 N N . LYS A 1 219 ? -49.189 -40.674 167.972 1.00 25.02 219 LYS A N 1
ATOM 1727 C CA . LYS A 1 219 ? -48.066 -41.480 168.440 1.00 24.15 219 LYS A CA 1
ATOM 1728 C C . LYS A 1 219 ? -48.019 -41.522 169.964 1.00 21.32 219 LYS A C 1
ATOM 1729 O O . LYS A 1 219 ? -47.822 -42.589 170.563 1.00 21.74 219 LYS A O 1
ATOM 1735 N N . LYS A 1 220 ? -48.214 -40.367 170.606 1.00 19.84 220 LYS A N 1
ATOM 1736 C CA . LYS A 1 220 ? -48.291 -40.306 172.063 1.00 19.58 220 LYS A CA 1
ATOM 1737 C C . LYS A 1 220 ? -49.446 -41.148 172.591 1.00 20.92 220 LYS A C 1
ATOM 1738 O O . LYS A 1 220 ? -49.300 -41.872 173.588 1.00 19.67 220 LYS A O 1
ATOM 1744 N N . PHE A 1 221 ? -50.603 -41.067 171.926 1.00 20.24 221 PHE A N 1
ATOM 1745 C CA . PHE A 1 221 ? -51.766 -41.864 172.309 1.00 19.97 221 PHE A CA 1
ATOM 1746 C C . PHE A 1 221 ? -51.433 -43.350 172.299 1.00 21.22 221 PHE A C 1
ATOM 1747 O O . PHE A 1 221 ? -51.751 -44.077 173.243 1.00 20.79 221 PHE A O 1
ATOM 1755 N N . LEU A 1 222 ? -50.817 -43.825 171.217 1.00 20.50 222 LEU A N 1
ATOM 1756 C CA . LEU A 1 222 ? -50.476 -45.240 171.136 1.00 20.15 222 LEU A CA 1
ATOM 1757 C C . LEU A 1 222 ? -49.479 -45.623 172.219 1.00 20.85 222 LEU A C 1
ATOM 1758 O O . LEU A 1 222 ? -49.554 -46.727 172.769 1.00 21.86 222 LEU A O 1
ATOM 1763 N N . THR A 1 223 ? -48.543 -44.721 172.542 1.00 20.09 223 THR A N 1
ATOM 1764 C CA . THR A 1 223 ? -47.618 -44.966 173.645 1.00 20.71 223 THR A CA 1
ATOM 1765 C C . THR A 1 223 ? -48.364 -45.077 174.961 1.00 20.40 223 THR A C 1
ATOM 1766 O O . THR A 1 223 ? -48.072 -45.960 175.780 1.00 19.44 223 THR A O 1
ATOM 1770 N N . GLU A 1 224 ? -49.338 -44.191 175.176 1.00 18.97 224 GLU A N 1
ATOM 1771 C CA . GLU A 1 224 ? -50.121 -44.233 176.401 1.00 19.08 224 GLU A CA 1
ATOM 1772 C C . GLU A 1 224 ? -50.855 -45.558 176.544 1.00 18.23 224 GLU A C 1
ATOM 1773 O O . GLU A 1 224 ? -51.044 -46.034 177.671 1.00 20.66 224 GLU A O 1
ATOM 1779 N N . LEU A 1 225 ? -51.281 -46.168 175.431 1.00 18.44 225 LEU A N 1
ATOM 1780 C CA . LEU A 1 225 ? -51.975 -47.449 175.518 1.00 20.49 225 LEU A CA 1
ATOM 1781 C C . LEU A 1 225 ? -51.030 -48.586 175.873 1.00 21.52 225 LEU A C 1
ATOM 1782 O O . LEU A 1 225 ? -51.486 -49.634 176.335 1.00 19.77 225 LEU A O 1
ATOM 1787 N N . ASN A 1 226 ? -49.728 -48.395 175.674 1.00 20.53 226 ASN A N 1
ATOM 1788 C CA . ASN A 1 226 ? -48.728 -49.436 175.908 1.00 19.41 226 ASN A CA 1
ATOM 1789 C C . ASN A 1 226 ? -48.295 -49.443 177.377 1.00 25.52 226 ASN A C 1
ATOM 1790 O O . ASN A 1 226 ? -47.122 -49.292 177.721 1.00 32.39 226 ASN A O 1
ATOM 1795 N N . MET A 1 227 ? -49.288 -49.592 178.242 1.00 24.10 227 MET A N 1
ATOM 1796 C CA . MET A 1 227 ? -49.138 -49.476 179.685 1.00 27.78 227 MET A CA 1
ATOM 1797 C C . MET A 1 227 ? -50.063 -50.495 180.331 1.00 23.93 227 MET A C 1
ATOM 1798 O O . MET A 1 227 ? -51.168 -50.732 179.835 1.00 21.00 227 MET A O 1
ATOM 1803 N N . SER A 1 228 ? -49.604 -51.095 181.430 1.00 20.72 228 SER A N 1
ATOM 1804 C CA . SER A 1 228 ? -50.425 -52.024 182.191 1.00 18.32 228 SER A CA 1
ATOM 1805 C C . SER A 1 228 ? -51.770 -51.385 182.505 1.00 17.93 228 SER A C 1
ATOM 1806 O O . SER A 1 228 ? -51.837 -50.228 182.920 1.00 21.32 228 SER A O 1
ATOM 1809 N N . ALA A 1 229 ? -52.848 -52.156 182.338 1.00 18.50 229 ALA A N 1
ATOM 1810 C CA . ALA A 1 229 ? -54.172 -51.624 182.642 1.00 19.40 229 ALA A CA 1
ATOM 1811 C C . ALA A 1 229 ? -54.318 -51.307 184.127 1.00 21.64 229 ALA A C 1
ATOM 1812 O O . ALA A 1 229 ? -54.964 -50.319 184.493 1.00 18.82 229 ALA A O 1
ATOM 1814 N N . ILE A 1 230 ? -53.743 -52.132 184.996 1.00 17.78 230 ILE A N 1
ATOM 1815 C CA . ILE A 1 230 ? -53.961 -52.023 186.436 1.00 16.84 230 ILE A CA 1
ATOM 1816 C C . ILE A 1 230 ? -52.661 -52.253 187.183 1.00 19.23 230 ILE A C 1
ATOM 1817 O O . ILE A 1 230 ? -51.871 -53.128 186.826 1.00 19.20 230 ILE A O 1
ATOM 1822 N N . THR A 1 231 ? -52.464 -51.481 188.246 1.00 18.06 231 THR A N 1
ATOM 1823 C CA . THR A 1 231 ? -51.376 -51.676 189.194 1.00 17.92 231 THR A CA 1
ATOM 1824 C C . THR A 1 231 ? -51.970 -51.884 190.582 1.00 19.46 231 THR A C 1
ATOM 1825 O O . THR A 1 231 ? -52.868 -51.144 190.995 1.00 20.51 231 THR A O 1
ATOM 1829 N N . VAL A 1 232 ? -51.498 -52.912 191.284 1.00 18.43 232 VAL A N 1
ATOM 1830 C CA . VAL A 1 232 ? -52.073 -53.301 192.563 1.00 17.41 232 VAL A CA 1
ATOM 1831 C C . VAL A 1 232 ? -51.006 -53.242 193.644 1.00 20.43 232 VAL A C 1
ATOM 1832 O O . VAL A 1 232 ? -49.854 -53.632 193.415 1.00 22.33 232 VAL A O 1
ATOM 1836 N N . SER A 1 233 ? -51.410 -52.795 194.829 1.00 18.60 233 SER A N 1
ATOM 1837 C CA . SER A 1 233 ? -50.598 -52.842 196.042 1.00 17.50 233 SER A CA 1
ATOM 1838 C C . SER A 1 233 ? -51.217 -53.874 196.981 1.00 19.40 233 SER A C 1
ATOM 1839 O O . SER A 1 233 ? -52.407 -53.784 197.309 1.00 21.53 233 SER A O 1
ATOM 1842 N N . SER A 1 234 ? -50.432 -54.875 197.388 1.00 21.14 234 SER A N 1
ATOM 1843 C CA . SER A 1 234 ? -50.966 -55.960 198.201 1.00 20.11 234 SER A CA 1
ATOM 1844 C C . SER A 1 234 ? -49.872 -56.572 199.074 1.00 21.47 234 SER A C 1
ATOM 1845 O O . SER A 1 234 ? -48.676 -56.455 198.792 1.00 22.01 234 SER A O 1
ATOM 1848 N N . ILE A 1 235 ? -50.304 -57.273 200.125 1.00 21.51 235 ILE A N 1
ATOM 1849 C CA . ILE A 1 235 ? -49.350 -57.998 200.958 1.00 23.34 235 ILE A CA 1
ATOM 1850 C C . ILE A 1 235 ? -48.943 -59.296 200.288 1.00 27.01 235 ILE A C 1
ATOM 1851 O O . ILE A 1 235 ? -47.771 -59.683 200.322 1.00 26.06 235 ILE A O 1
ATOM 1856 N N . ASP A 1 236 ? -49.905 -59.994 199.693 1.00 25.93 236 ASP A N 1
ATOM 1857 C CA . ASP A 1 236 ? -49.710 -61.315 199.120 1.00 23.93 236 ASP A CA 1
ATOM 1858 C C . ASP A 1 236 ? -49.793 -61.264 197.602 1.00 24.46 236 ASP A C 1
ATOM 1859 O O . ASP A 1 236 ? -50.218 -60.273 197.000 1.00 24.64 236 ASP A O 1
ATOM 1864 N N . HIS A 1 237 ? -49.396 -62.369 196.980 1.00 26.43 237 HIS A N 1
ATOM 1865 C CA . HIS A 1 237 ? -49.425 -62.448 195.530 1.00 25.97 237 HIS A CA 1
ATOM 1866 C C . HIS A 1 237 ? -50.859 -62.377 195.026 1.00 25.37 237 HIS A C 1
ATOM 1867 O O . HIS A 1 237 ? -51.741 -63.088 195.517 1.00 26.63 237 HIS A O 1
ATOM 1874 N N . VAL A 1 238 ? -51.072 -61.530 194.020 1.00 22.78 238 VAL A N 1
ATOM 1875 C CA . VAL A 1 238 ? -52.368 -61.378 193.364 1.00 22.36 238 VAL A CA 1
ATOM 1876 C C . VAL A 1 238 ? -52.250 -61.450 191.852 1.00 23.44 238 VAL A C 1
ATOM 1877 O O . VAL A 1 238 ?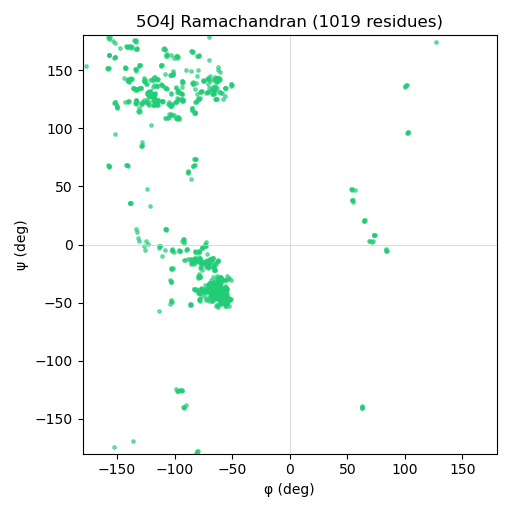 -53.260 -61.356 191.156 1.00 23.60 238 VAL A O 1
ATOM 1881 N N . GLU A 1 239 ? -51.043 -61.698 191.337 1.00 26.48 239 GLU A N 1
ATOM 1882 C CA A GLU A 1 239 ? -50.799 -61.661 189.899 0.59 30.66 239 GLU A CA 1
ATOM 1883 C CA B GLU A 1 239 ? -50.765 -61.703 189.902 0.41 30.73 239 GLU A CA 1
ATOM 1884 C C . GLU A 1 239 ? -51.792 -62.518 189.114 1.00 28.09 239 GLU A C 1
ATOM 1885 O O . GLU A 1 239 ? -52.282 -62.092 188.060 1.00 24.86 239 GLU A O 1
ATOM 1896 N N . TYR A 1 240 ? -52.114 -63.718 189.599 1.00 24.92 240 TYR A N 1
ATOM 1897 C CA . TYR A 1 240 ? -52.967 -64.604 188.803 1.00 24.86 240 TYR A CA 1
ATOM 1898 C C . TYR A 1 240 ? -54.413 -64.131 188.783 1.00 25.47 240 TYR A C 1
ATOM 1899 O O . TYR A 1 240 ? -55.045 -64.082 187.717 1.00 23.43 240 TYR A O 1
ATOM 1908 N N . GLU A 1 241 ? -54.968 -63.801 189.949 1.00 23.70 241 GLU A N 1
ATOM 1909 C CA . GLU A 1 241 ? -56.346 -63.320 189.988 1.00 24.69 241 GLU A CA 1
ATOM 1910 C C . GLU A 1 241 ? -56.483 -62.006 189.232 1.00 25.15 241 GLU A C 1
ATOM 1911 O O . GLU A 1 241 ? -57.526 -61.740 188.618 1.00 25.00 241 GLU A O 1
ATOM 1917 N N . LEU A 1 242 ? -55.434 -61.180 189.258 1.00 24.18 242 LEU A N 1
ATOM 1918 C CA . LEU A 1 242 ? -55.444 -59.911 188.535 1.00 24.19 242 LEU A CA 1
ATOM 1919 C C . LEU A 1 242 ? -55.729 -60.118 187.051 1.00 25.02 242 LEU A C 1
ATOM 1920 O O . LEU A 1 242 ? -56.608 -59.461 186.476 1.00 24.46 242 LEU A O 1
ATOM 1925 N N . GLU A 1 243 ? -55.003 -61.034 186.410 1.00 22.61 243 GLU A N 1
ATOM 1926 C CA . GLU A 1 243 ? -55.231 -61.274 184.988 1.00 21.96 243 GLU A CA 1
ATOM 1927 C C . GLU A 1 243 ? -56.576 -61.963 184.748 1.00 21.25 243 GLU A C 1
ATOM 1928 O O . GLU A 1 243 ? -57.262 -61.668 183.764 1.00 20.92 243 GLU A O 1
ATOM 1934 N N . GLU A 1 244 ? -56.958 -62.896 185.626 1.00 22.70 244 GLU A N 1
ATOM 1935 C CA A GLU A 1 244 ? -58.231 -63.604 185.489 0.48 26.12 244 GLU A CA 1
ATOM 1936 C CA B GLU A 1 244 ? -58.227 -63.596 185.441 0.52 26.07 244 GLU A CA 1
ATOM 1937 C C . GLU A 1 244 ? -59.410 -62.633 185.501 1.00 22.44 244 GLU A C 1
ATOM 1938 O O . GLU A 1 244 ? -60.348 -62.750 184.703 1.00 18.56 244 GLU A O 1
ATOM 1949 N N . ILE A 1 245 ? -59.390 -61.674 186.430 1.00 20.27 245 ILE A N 1
ATOM 1950 C CA . ILE A 1 245 ? -60.499 -60.734 186.545 1.00 20.70 245 ILE A CA 1
ATOM 1951 C C . ILE A 1 245 ? -60.571 -59.831 185.321 1.00 20.65 245 ILE A C 1
ATOM 1952 O O . ILE A 1 245 ? -61.657 -59.558 184.798 1.00 21.06 245 ILE A O 1
ATOM 1957 N N . LEU A 1 246 ? -59.424 -59.320 184.871 1.00 23.41 246 LEU A N 1
ATOM 1958 C CA . LEU A 1 246 ? -59.402 -58.499 183.666 1.00 20.97 246 LEU A CA 1
ATOM 1959 C C . LEU A 1 246 ? -59.903 -59.293 182.474 1.00 19.59 246 LEU A C 1
ATOM 1960 O O . LEU A 1 246 ? -60.733 -58.812 181.702 1.00 19.46 246 LEU A O 1
ATOM 1965 N N . SER A 1 247 ? -59.386 -60.518 182.303 1.00 17.42 247 SER A N 1
ATOM 1966 C CA A SER A 1 247 ? -59.786 -61.334 181.162 0.59 18.50 247 SER A CA 1
ATOM 1967 C CA B SER A 1 247 ? -59.784 -61.347 181.170 0.41 18.60 247 SER A CA 1
ATOM 1968 C C . SER A 1 247 ? -61.280 -61.625 181.186 1.00 19.34 247 SER A C 1
ATOM 1969 O O . SER A 1 247 ? -61.939 -61.581 180.142 1.00 19.04 247 SER A O 1
ATOM 1974 N N . LYS A 1 248 ? -61.828 -61.937 182.364 1.00 19.54 248 LYS A N 1
ATOM 1975 C CA . LYS A 1 248 ? -63.265 -62.188 182.471 1.00 18.01 248 LYS A CA 1
ATOM 1976 C C . LYS A 1 248 ? -64.067 -60.969 182.047 1.00 18.38 248 LYS A C 1
ATOM 1977 O O . LYS A 1 248 ? -65.063 -61.085 181.320 1.00 19.05 248 LYS A O 1
ATOM 1983 N N . ASN A 1 249 ? -63.643 -59.782 182.471 1.00 19.49 249 ASN A N 1
ATOM 1984 C CA . ASN A 1 249 ? -64.394 -58.590 182.102 1.00 17.35 249 ASN A CA 1
ATOM 1985 C C . ASN A 1 249 ? -64.259 -58.273 180.619 1.00 17.77 249 ASN A C 1
ATOM 1986 O O . ASN A 1 249 ? -65.221 -57.811 179.998 1.00 18.10 249 ASN A O 1
ATOM 1991 N N . ILE A 1 250 ? -63.087 -58.530 180.027 1.00 17.82 250 ILE A N 1
ATOM 1992 C CA . ILE A 1 250 ? -62.940 -58.399 178.580 1.00 18.71 250 ILE A CA 1
ATOM 1993 C C . ILE A 1 250 ? -63.906 -59.334 177.859 1.00 18.16 250 ILE A C 1
ATOM 1994 O O . ILE A 1 250 ? -64.531 -58.956 176.861 1.00 19.51 250 ILE A O 1
ATOM 1999 N N . SER A 1 251 ? -64.045 -60.571 178.348 1.00 19.29 251 SER A N 1
ATOM 2000 C CA . SER A 1 251 ? -64.892 -61.549 177.667 1.00 20.82 251 SER A CA 1
ATOM 2001 C C . SER A 1 251 ? -66.371 -61.181 177.706 1.00 19.17 251 SER A C 1
ATOM 2002 O O . SER A 1 251 ? -67.151 -61.710 176.903 1.00 21.64 251 SER A O 1
ATOM 2005 N N . ARG A 1 252 ? -66.780 -60.275 178.598 1.00 18.11 252 ARG A N 1
ATOM 2006 C CA . ARG A 1 252 ? -68.191 -59.905 178.644 1.00 17.58 252 ARG A CA 1
ATOM 2007 C C . ARG A 1 252 ? -68.600 -59.065 177.443 1.00 17.17 252 ARG A C 1
ATOM 2008 O O . ARG A 1 252 ? -69.801 -58.964 177.150 1.00 18.30 252 ARG A O 1
ATOM 2016 N N . VAL A 1 253 ? -67.643 -58.469 176.730 1.00 17.09 253 VAL A N 1
ATOM 2017 C CA . VAL A 1 253 ? -67.990 -57.656 175.569 1.00 19.00 253 VAL A CA 1
ATOM 2018 C C . VAL A 1 253 ? -68.578 -58.552 174.490 1.00 17.50 253 VAL A C 1
ATOM 2019 O O . VAL A 1 253 ? -68.017 -59.604 174.149 1.00 19.35 253 VAL A O 1
ATOM 2023 N N . ASP A 1 254 ? -69.732 -58.149 173.978 1.00 16.28 254 ASP A N 1
ATOM 2024 C CA . ASP A 1 254 ? -70.462 -58.873 172.947 1.00 16.85 254 ASP A CA 1
ATOM 2025 C C . ASP A 1 254 ? -70.832 -57.872 171.863 1.00 17.64 254 ASP A C 1
ATOM 2026 O O . ASP A 1 254 ? -71.532 -56.894 172.146 1.00 17.26 254 ASP A O 1
ATOM 2031 N N . SER A 1 255 ? -70.314 -58.078 170.648 1.00 18.91 255 SER A N 1
ATOM 2032 C CA . SER A 1 255 ? -70.567 -57.204 169.507 1.00 18.24 255 SER A CA 1
ATOM 2033 C C . SER A 1 255 ? -71.285 -57.974 168.410 1.00 19.75 255 SER A C 1
ATOM 2034 O O . SER A 1 255 ? -70.950 -59.129 168.127 1.00 21.07 255 SER A O 1
ATOM 2037 N N . PHE A 1 256 ? -72.286 -57.348 167.801 1.00 19.43 256 PHE A N 1
ATOM 2038 C CA . PHE A 1 256 ? -73.035 -58.026 166.748 1.00 21.93 256 PHE A CA 1
ATOM 2039 C C . PHE A 1 256 ? -73.723 -56.988 165.882 1.00 21.57 256 PHE A C 1
ATOM 2040 O O . PHE A 1 256 ? -74.037 -55.886 166.341 1.00 23.12 256 PHE A O 1
ATOM 2048 N N . VAL A 1 257 ? -73.942 -57.341 164.619 1.00 19.71 257 VAL A N 1
ATOM 2049 C CA . VAL A 1 257 ? -74.700 -56.496 163.712 1.00 20.39 257 VAL A CA 1
ATOM 2050 C C . VAL A 1 257 ? -76.120 -57.032 163.646 1.00 25.20 257 VAL A C 1
ATOM 2051 O O . VAL A 1 257 ? -76.346 -58.203 163.307 1.00 26.25 257 VAL A O 1
ATOM 2055 N N . LYS A 1 258 ? -77.073 -56.177 163.977 1.00 23.33 258 LYS A N 1
ATOM 2056 C CA . LYS A 1 258 ? -78.483 -56.506 163.842 1.00 23.77 258 LYS A CA 1
ATOM 2057 C C . LYS A 1 258 ? -78.960 -56.012 162.484 1.00 23.39 258 LYS A C 1
ATOM 2058 O O . LYS A 1 258 ? -78.854 -54.821 162.174 1.00 23.16 258 LYS A O 1
ATOM 2064 N N . GLU A 1 259 ? -79.500 -56.916 161.682 1.00 23.18 259 GLU A N 1
ATOM 2065 C CA . GLU A 1 259 ? -80.017 -56.499 160.393 1.00 27.89 259 GLU A CA 1
ATOM 2066 C C . GLU A 1 259 ? -81.216 -55.592 160.596 1.00 30.54 259 GLU A C 1
ATOM 2067 O O . GLU A 1 259 ? -82.085 -55.852 161.433 1.00 29.39 259 GLU A O 1
ATOM 2073 N N . PHE A 1 260 ? -81.238 -54.504 159.841 1.00 29.92 260 PHE A N 1
ATOM 2074 C CA . PHE A 1 260 ? -82.341 -53.555 159.833 1.00 38.04 260 PHE A CA 1
ATOM 2075 C C . PHE A 1 260 ? -83.201 -53.920 158.630 1.00 36.29 260 PHE A C 1
ATOM 2076 O O . PHE A 1 260 ? -82.793 -53.705 157.487 1.00 34.82 260 PHE A O 1
ATOM 2084 N N . ASP A 1 261 ? -84.372 -54.496 158.882 1.00 39.63 261 ASP A N 1
ATOM 2085 C CA . ASP A 1 261 ? -85.212 -54.973 157.791 1.00 51.11 261 ASP A CA 1
ATOM 2086 C C . ASP A 1 261 ? -85.796 -53.803 157.014 1.00 50.18 261 ASP A C 1
ATOM 2087 O O . ASP A 1 261 ? -86.277 -52.830 157.600 1.00 44.41 261 ASP A O 1
ATOM 2092 N N . LYS A 1 262 ? -85.742 -53.906 155.682 1.00 58.18 262 LYS A N 1
ATOM 2093 C CA . LYS A 1 262 ? -86.318 -52.898 154.790 1.00 68.71 262 LYS A CA 1
ATOM 2094 C C . LYS A 1 262 ? -86.698 -53.618 153.498 1.00 75.97 262 LYS A C 1
ATOM 2095 O O . LYS A 1 262 ? -85.856 -53.792 152.612 1.00 77.56 262 LYS A O 1
ATOM 2101 N N . LEU A 1 263 ? -87.962 -54.037 153.401 1.00 86.37 263 LEU A N 1
ATOM 2102 C CA . LEU A 1 263 ? -88.387 -54.843 152.260 1.00 91.92 263 LEU A CA 1
ATOM 2103 C C . LEU A 1 263 ? -88.269 -54.066 150.954 1.00 92.32 263 LEU A C 1
ATOM 2104 O O . LEU A 1 263 ? -87.827 -54.613 149.936 1.00 87.29 263 LEU A O 1
ATOM 2109 N N . ALA A 1 264 ? -88.653 -52.794 150.961 1.00 91.13 264 ALA A N 1
ATOM 2110 C CA . ALA A 1 264 ? -88.592 -51.973 149.758 1.00 85.89 264 ALA A CA 1
ATOM 2111 C C . ALA A 1 264 ? -87.152 -51.826 149.272 1.00 91.94 264 ALA A C 1
ATOM 2112 O O . ALA A 1 264 ? -86.252 -51.499 150.048 1.00 96.80 264 ALA A O 1
ATOM 2114 N N . MET B 1 1 ? -64.382 -26.627 181.016 1.00 31.75 1 MET B N 1
ATOM 2115 C CA . MET B 1 1 ? -64.931 -27.615 180.045 1.00 31.01 1 MET B CA 1
ATOM 2116 C C . MET B 1 1 ? -64.402 -27.350 178.651 1.00 34.35 1 MET B C 1
ATOM 2117 O O . MET B 1 1 ? -64.009 -26.231 178.322 1.00 35.39 1 MET B O 1
ATOM 2122 N N . ASN B 1 2 ? -64.417 -28.388 177.822 1.00 31.69 2 ASN B N 1
ATOM 2123 C CA . ASN B 1 2 ? -64.129 -28.235 176.409 1.00 32.75 2 ASN B CA 1
ATOM 2124 C C . ASN B 1 2 ? -64.957 -29.256 175.642 1.00 26.02 2 ASN B C 1
ATOM 2125 O O . ASN B 1 2 ? -65.594 -30.139 176.222 1.00 23.34 2 ASN B O 1
ATOM 2130 N N . TYR B 1 3 ? -64.979 -29.098 174.330 1.00 23.54 3 TYR B N 1
ATOM 2131 C CA . TYR B 1 3 ? -65.633 -30.094 173.501 1.00 23.28 3 TYR B CA 1
ATOM 2132 C C . TYR B 1 3 ? -64.802 -31.368 173.510 1.00 25.87 3 TYR B C 1
ATOM 2133 O O . TYR B 1 3 ? -63.596 -31.354 173.796 1.00 26.72 3 TYR B O 1
ATOM 2142 N N . GLY B 1 4 ? -65.454 -32.478 173.179 1.00 24.24 4 GLY B N 1
ATOM 2143 C CA . GLY B 1 4 ? -64.773 -33.753 173.089 1.00 25.67 4 GLY B CA 1
ATOM 2144 C C . GLY B 1 4 ? -64.327 -34.036 171.668 1.00 26.42 4 GLY B C 1
ATOM 2145 O O . GLY B 1 4 ? -63.624 -33.231 171.048 1.00 27.08 4 GLY B O 1
ATOM 2146 N N . ILE B 1 5 ? -64.738 -35.187 171.136 1.00 23.31 5 ILE B N 1
ATOM 2147 C CA . ILE B 1 5 ? -64.367 -35.552 169.775 1.00 23.27 5 ILE B CA 1
ATOM 2148 C C . ILE B 1 5 ? -65.074 -34.660 168.764 1.00 22.97 5 ILE B C 1
ATOM 2149 O O . ILE B 1 5 ? -64.520 -34.343 167.699 1.00 23.89 5 ILE B O 1
ATOM 2154 N N . THR B 1 6 ? -66.305 -34.263 169.064 1.00 20.17 6 THR B N 1
ATOM 2155 C CA . THR B 1 6 ? -67.065 -33.299 168.286 1.00 21.54 6 THR B CA 1
ATOM 2156 C C . THR B 1 6 ? -67.686 -32.306 169.255 1.00 22.06 6 THR B C 1
ATOM 2157 O O . THR B 1 6 ? -67.576 -32.446 170.472 1.00 23.04 6 THR B O 1
ATOM 2161 N N . GLU B 1 7 ? -68.359 -31.291 168.714 1.00 22.02 7 GLU B N 1
ATOM 2162 C CA . GLU B 1 7 ? -69.013 -30.334 169.596 1.00 24.80 7 GLU B CA 1
ATOM 2163 C C . GLU B 1 7 ? -70.298 -30.882 170.211 1.00 23.56 7 GLU B C 1
ATOM 2164 O O . GLU B 1 7 ? -70.895 -30.209 171.052 1.00 24.90 7 GLU B O 1
ATOM 2170 N N . SER B 1 8 ? -70.708 -32.100 169.854 1.00 23.08 8 SER B N 1
ATOM 2171 C CA . SER B 1 8 ? -71.864 -32.735 170.477 1.00 25.04 8 SER B CA 1
ATOM 2172 C C . SER B 1 8 ? -71.566 -33.321 171.850 1.00 23.76 8 SER B C 1
ATOM 2173 O O . SER B 1 8 ? -72.505 -33.626 172.592 1.00 21.46 8 SER B O 1
ATOM 2176 N N . VAL B 1 9 ? -70.293 -33.476 172.219 1.00 21.14 9 VAL B N 1
ATOM 2177 C CA . VAL B 1 9 ? -69.908 -34.090 173.485 1.00 20.31 9 VAL B CA 1
ATOM 2178 C C . VAL B 1 9 ? -68.977 -33.135 174.220 1.00 21.75 9 VAL B C 1
ATOM 2179 O O . VAL B 1 9 ? -68.203 -32.404 173.596 1.00 22.50 9 VAL B O 1
ATOM 2183 N N . LYS B 1 10 ? -69.119 -33.090 175.536 1.00 21.99 10 LYS B N 1
ATOM 2184 C CA . LYS B 1 10 ? -68.347 -32.224 176.411 1.00 19.66 10 LYS B CA 1
ATOM 2185 C C . LYS B 1 10 ? -67.344 -33.019 177.235 1.00 19.44 10 LYS B C 1
ATOM 2186 O O . LYS B 1 10 ? -67.589 -34.170 177.619 1.00 23.19 10 LYS B O 1
ATOM 2192 N N . THR B 1 11 ? -66.209 -32.392 177.508 1.00 18.02 11 THR B N 1
ATOM 2193 C CA . THR B 1 11 ? -65.213 -32.937 178.419 1.00 19.42 11 THR B CA 1
ATOM 2194 C C . THR B 1 11 ? -65.068 -31.994 179.599 1.00 22.26 11 THR B C 1
ATOM 2195 O O . THR B 1 11 ? -64.821 -30.798 179.412 1.00 24.30 11 THR B O 1
ATOM 2199 N N . THR B 1 12 ? -65.230 -32.528 180.803 1.00 20.07 12 THR B N 1
ATOM 2200 C CA . THR B 1 12 ? -65.188 -31.730 182.027 1.00 20.33 12 THR B CA 1
ATOM 2201 C C . THR B 1 12 ? -64.105 -32.285 182.937 1.00 21.78 12 THR B C 1
ATOM 2202 O O . THR B 1 12 ? -64.162 -33.454 183.333 1.00 20.23 12 THR B O 1
ATOM 2206 N N . ARG B 1 13 ? -63.126 -31.449 183.267 1.00 21.28 13 ARG B N 1
ATOM 2207 C CA . ARG B 1 13 ? -62.145 -31.781 184.294 1.00 20.77 13 ARG B CA 1
ATOM 2208 C C . ARG B 1 13 ? -62.600 -31.223 185.637 1.00 23.44 13 ARG B C 1
ATOM 2209 O O . ARG B 1 13 ? -63.041 -30.075 185.727 1.00 25.01 13 ARG B O 1
ATOM 2217 N N . SER B 1 14 ? -62.481 -32.029 186.687 1.00 20.79 14 SER B N 1
ATOM 2218 C CA . SER B 1 14 ? -62.897 -31.566 188.002 1.00 22.37 14 SER B CA 1
ATOM 2219 C C . SER B 1 14 ? -62.004 -30.422 188.471 1.00 25.63 14 SER B C 1
ATOM 2220 O O . SER B 1 14 ? -60.797 -30.396 188.210 1.00 26.73 14 SER B O 1
ATOM 2223 N N . LYS B 1 15 ? -62.620 -29.451 189.149 1.00 23.47 15 LYS B N 1
ATOM 2224 C CA . LYS B 1 15 ? -61.845 -28.404 189.807 1.00 25.62 15 LYS B CA 1
ATOM 2225 C C . LYS B 1 15 ? -61.015 -28.993 190.936 1.00 24.17 15 LYS B C 1
ATOM 2226 O O . LYS B 1 15 ? -59.859 -28.609 191.133 1.00 26.83 15 LYS B O 1
ATOM 2232 N N . ILE B 1 16 ? -61.589 -29.942 191.678 1.00 25.29 16 ILE B N 1
ATOM 2233 C CA . ILE B 1 16 ? -60.844 -30.640 192.724 1.00 22.86 16 ILE B CA 1
ATOM 2234 C C . ILE B 1 16 ? -59.697 -31.417 192.104 1.00 21.17 16 ILE B C 1
ATOM 2235 O O . ILE B 1 16 ? -59.887 -32.229 191.192 1.00 22.32 16 ILE B O 1
ATOM 2240 N N . LYS B 1 17 ? -58.497 -31.167 192.596 1.00 21.75 17 LYS B N 1
ATOM 2241 C CA . LYS B 1 17 ? -57.308 -31.862 192.135 1.00 21.94 17 LYS B CA 1
ATOM 2242 C C . LYS B 1 17 ? -56.956 -32.987 193.090 1.00 20.53 17 LYS B C 1
ATOM 2243 O O . LYS B 1 17 ? -57.386 -33.016 194.243 1.00 20.44 17 LYS B O 1
ATOM 2249 N N . ILE B 1 18 ? -56.134 -33.912 192.602 1.00 21.83 18 ILE B N 1
ATOM 2250 C CA . ILE B 1 18 ? -55.672 -34.985 193.471 1.00 18.41 18 ILE B CA 1
ATOM 2251 C C . ILE B 1 18 ? -55.028 -34.391 194.717 1.00 19.72 18 ILE B C 1
ATOM 2252 O O . ILE B 1 18 ? -55.277 -34.845 195.837 1.00 21.43 18 ILE B O 1
ATOM 2257 N N . LYS B 1 19 ? -54.216 -33.341 194.549 1.00 22.17 19 LYS B N 1
ATOM 2258 C CA . LYS B 1 19 ? -53.547 -32.744 195.699 1.00 23.12 19 LYS B CA 1
ATOM 2259 C C . LYS B 1 19 ? -54.542 -32.164 196.696 1.00 23.03 19 LYS B C 1
ATOM 2260 O O . LYS B 1 19 ? -54.245 -32.100 197.895 1.00 23.80 19 LYS B O 1
ATOM 2266 N N . ASP B 1 20 ? -55.717 -31.724 196.228 1.00 22.25 20 ASP B N 1
ATOM 2267 C CA . ASP B 1 20 ? -56.730 -31.198 197.141 1.00 26.22 20 ASP B CA 1
ATOM 2268 C C . ASP B 1 20 ? -57.326 -32.302 198.004 1.00 23.30 20 ASP B C 1
ATOM 2269 O O . ASP B 1 20 ? -57.632 -32.079 199.184 1.00 21.74 20 ASP B O 1
ATOM 2274 N N . ILE B 1 21 ? -57.544 -33.483 197.423 1.00 22.77 21 ILE B N 1
ATOM 2275 C CA . ILE B 1 21 ? -58.038 -34.602 198.212 1.00 21.40 21 ILE B CA 1
ATOM 2276 C C . ILE B 1 21 ? -56.982 -35.034 199.220 1.00 19.43 21 ILE B C 1
ATOM 2277 O O . ILE B 1 21 ? -57.296 -35.317 200.380 1.00 20.49 21 ILE B O 1
ATOM 2282 N N . VAL B 1 22 ? -55.723 -35.118 198.786 1.00 19.65 22 VAL B N 1
ATOM 2283 C CA . VAL B 1 22 ? -54.625 -35.401 199.708 1.00 19.70 22 VAL B CA 1
ATOM 2284 C C . VAL B 1 22 ? -54.631 -34.388 200.848 1.00 21.35 22 VAL B C 1
ATOM 2285 O O . VAL B 1 22 ? -54.575 -34.744 202.031 1.00 22.30 22 VAL B O 1
ATOM 2289 N N . SER B 1 23 ? -54.714 -33.106 200.502 1.00 22.96 23 SER B N 1
ATOM 2290 C CA A SER B 1 23 ? -54.679 -32.062 201.518 0.58 25.48 23 SER B CA 1
ATOM 2291 C CA B SER B 1 23 ? -54.686 -32.056 201.513 0.42 25.47 23 SER B CA 1
ATOM 2292 C C . SER B 1 23 ? -55.810 -32.239 202.526 1.00 24.83 23 SER B C 1
ATOM 2293 O O . SER B 1 23 ? -55.593 -32.147 203.739 1.00 25.78 23 SER B O 1
ATOM 2298 N N . ASP B 1 24 ? -57.026 -32.500 202.044 1.00 22.26 24 ASP B N 1
ATOM 2299 C CA . ASP B 1 24 ? -58.151 -32.663 202.959 1.00 20.79 24 ASP B CA 1
ATOM 2300 C C . ASP B 1 24 ? -57.937 -33.848 203.889 1.00 22.50 24 ASP B C 1
ATOM 2301 O O . ASP B 1 24 ? -58.265 -33.780 205.081 1.00 24.09 24 ASP B O 1
ATOM 2306 N N . VAL B 1 25 ? -57.414 -34.950 203.357 1.00 22.71 25 VAL B N 1
ATOM 2307 C CA . VAL B 1 25 ? -57.227 -36.145 204.172 1.00 20.35 25 VAL B CA 1
ATOM 2308 C C . VAL B 1 25 ? -56.138 -35.918 205.218 1.00 22.68 25 VAL B C 1
ATOM 2309 O O . VAL B 1 25 ? -56.334 -36.222 206.397 1.00 23.05 25 VAL B O 1
ATOM 2313 N N . VAL B 1 26 ? -54.984 -35.376 204.812 1.00 24.43 26 VAL B N 1
ATOM 2314 C CA . VAL B 1 26 ? -53.901 -35.171 205.775 1.00 25.29 26 VAL B CA 1
ATOM 2315 C C . VAL B 1 26 ? -54.313 -34.145 206.820 1.00 25.58 26 VAL B C 1
ATOM 2316 O O . VAL B 1 26 ? -53.926 -34.239 207.991 1.00 26.09 26 VAL B O 1
ATOM 2320 N N . GLU B 1 27 ? -55.088 -33.143 206.419 1.00 22.86 27 GLU B N 1
ATOM 2321 C CA . GLU B 1 27 ? -55.573 -32.170 207.390 1.00 21.90 27 GLU B CA 1
ATOM 2322 C C . GLU B 1 27 ? -56.476 -32.831 208.423 1.00 22.36 27 GLU B C 1
ATOM 2323 O O . GLU B 1 27 ? -56.383 -32.525 209.619 1.00 25.15 27 GLU B O 1
ATOM 2329 N N . LYS B 1 28 ? -57.358 -33.740 207.987 1.00 22.80 28 LYS B N 1
ATOM 2330 C CA . LYS B 1 28 ? -58.192 -34.459 208.946 1.00 25.05 28 LYS B CA 1
ATOM 2331 C C . LYS B 1 28 ? -57.336 -35.258 209.927 1.00 24.90 28 LYS B C 1
ATOM 2332 O O . LYS B 1 28 ? -57.630 -35.307 211.128 1.00 25.31 28 LYS B O 1
ATOM 2338 N N . LYS B 1 29 ? -56.269 -35.890 209.440 1.00 24.03 29 LYS B N 1
ATOM 2339 C CA . LYS B 1 29 ? -55.393 -36.628 210.343 1.00 23.25 29 LYS B CA 1
ATOM 2340 C C . LYS B 1 29 ? -54.678 -35.684 211.301 1.00 23.61 29 LYS B C 1
ATOM 2341 O O . LYS B 1 29 ? -54.597 -35.957 212.504 1.00 23.13 29 LYS B O 1
ATOM 2347 N N . ALA B 1 30 ? -54.179 -34.556 210.792 1.00 24.52 30 ALA B N 1
ATOM 2348 C CA . ALA B 1 30 ? -53.516 -33.583 211.652 1.00 24.58 30 ALA B CA 1
ATOM 2349 C C . ALA B 1 30 ? -54.466 -33.058 212.722 1.00 25.09 30 ALA B C 1
ATOM 2350 O O . ALA B 1 30 ? -54.071 -32.880 213.879 1.00 26.80 30 ALA B O 1
ATOM 2352 N N . ASN B 1 31 ? -55.713 -32.768 212.346 1.00 23.46 31 ASN B N 1
ATOM 2353 C CA . ASN B 1 31 ? -56.682 -32.264 213.313 1.00 25.01 31 ASN B CA 1
ATOM 2354 C C . ASN B 1 31 ? -57.055 -33.325 214.340 1.00 25.26 31 ASN B C 1
ATOM 2355 O O . ASN B 1 31 ? -57.346 -32.991 215.496 1.00 26.81 31 ASN B O 1
ATOM 2360 N N . ALA B 1 32 ? -57.084 -34.597 213.930 1.00 24.83 32 ALA B N 1
ATOM 2361 C CA . ALA B 1 32 ? -57.322 -35.679 214.875 1.00 26.04 32 ALA B CA 1
ATOM 2362 C C . ALA B 1 32 ? -56.239 -35.709 215.942 1.00 26.26 32 ALA B C 1
ATOM 2363 O O . ALA B 1 32 ? -56.530 -35.856 217.135 1.00 28.23 32 ALA B O 1
ATOM 2365 N N . ILE B 1 33 ? -54.979 -35.569 215.527 1.00 24.52 33 ILE B N 1
ATOM 2366 C CA . ILE B 1 33 ? -53.879 -35.494 216.481 1.00 25.07 33 ILE B CA 1
ATOM 2367 C C . ILE B 1 33 ? -54.018 -34.245 217.345 1.00 27.36 33 ILE B C 1
ATOM 2368 O O . ILE B 1 33 ? -53.887 -34.301 218.573 1.00 25.88 33 ILE B O 1
ATOM 2373 N N . LYS B 1 34 ? -54.309 -33.100 216.718 1.00 26.06 34 LYS B N 1
ATOM 2374 C CA . LYS B 1 34 ? -54.482 -31.855 217.464 1.00 26.43 34 LYS B CA 1
ATOM 2375 C C . LYS B 1 34 ? -55.512 -32.012 218.576 1.00 27.72 34 LYS B C 1
ATOM 2376 O O . LYS B 1 34 ? -55.288 -31.580 219.714 1.00 29.29 34 LYS B O 1
ATOM 2382 N N . TYR B 1 35 ? -56.659 -32.616 218.254 1.00 26.45 35 TYR B N 1
ATOM 2383 C CA . TYR B 1 35 ? -57.713 -32.796 219.244 1.00 29.59 35 TYR B CA 1
ATOM 2384 C C . TYR B 1 35 ? -57.243 -33.699 220.370 1.00 31.63 35 TYR B C 1
ATOM 2385 O O . TYR B 1 35 ? -57.513 -33.435 221.549 1.00 35.73 35 TYR B O 1
ATOM 2394 N N . PHE B 1 36 ? -56.503 -34.753 220.025 1.00 28.11 36 PHE B N 1
ATOM 2395 C CA . PHE B 1 36 ? -56.005 -35.683 221.031 1.00 26.96 36 PHE B CA 1
ATOM 2396 C C . PHE B 1 36 ? -55.011 -35.010 221.971 1.00 31.04 36 PHE B C 1
ATOM 2397 O O . PHE B 1 36 ? -54.976 -35.316 223.168 1.00 31.06 36 PHE B O 1
ATOM 2405 N N . LEU B 1 37 ? -54.186 -34.104 221.451 1.00 30.24 37 LEU B N 1
ATOM 2406 C CA . LEU B 1 37 ? -53.151 -33.484 222.265 1.00 31.17 37 LEU B CA 1
ATOM 2407 C C . LEU B 1 37 ? -53.684 -32.387 223.179 1.00 37.26 37 LEU B C 1
ATOM 2408 O O . LEU B 1 37 ? -52.967 -31.981 224.096 1.00 39.64 37 LEU B O 1
ATOM 2413 N N . GLU B 1 38 ? -54.904 -31.896 222.949 1.00 34.99 38 GLU B N 1
ATOM 2414 C CA . GLU B 1 38 ? -55.577 -30.975 223.871 1.00 40.05 38 GLU B CA 1
ATOM 2415 C C . GLU B 1 38 ? -54.730 -29.742 224.186 1.00 38.15 38 GLU B C 1
ATOM 2416 O O . GLU B 1 38 ? -54.720 -29.242 225.312 1.00 39.66 38 GLU B O 1
ATOM 2422 N N . GLY B 1 39 ? -54.026 -29.233 223.182 1.00 35.27 39 GLY B N 1
ATOM 2423 C CA . GLY B 1 39 ? -53.254 -28.025 223.374 1.00 37.20 39 GLY B CA 1
ATOM 2424 C C . GLY B 1 39 ? -51.999 -28.193 224.194 1.00 36.35 39 GLY B C 1
ATOM 2425 O O . GLY B 1 39 ? -51.387 -27.186 224.571 1.00 38.31 39 GLY B O 1
ATOM 2426 N N . GLU B 1 40 ? -51.614 -29.424 224.520 1.00 32.91 40 GLU B N 1
ATOM 2427 C CA . GLU B 1 40 ? -50.380 -29.635 225.263 1.00 33.59 40 GLU B CA 1
ATOM 2428 C C . GLU B 1 40 ? -49.184 -29.197 224.430 1.00 34.65 40 GLU B C 1
ATOM 2429 O O . GLU B 1 40 ? -49.145 -29.403 223.214 1.00 36.68 40 GLU B O 1
ATOM 2435 N N . GLU B 1 41 ? -48.212 -28.580 225.091 1.00 35.81 41 GLU B N 1
ATOM 2436 C CA . GLU B 1 41 ? -46.986 -28.134 224.452 1.00 36.98 41 GLU B CA 1
ATOM 2437 C C . GLU B 1 41 ? -45.851 -29.106 224.748 1.00 39.35 41 GLU B C 1
ATOM 2438 O O . GLU B 1 41 ? -45.791 -29.711 225.820 1.00 41.36 41 GLU B O 1
ATOM 2444 N N . PHE B 1 42 ? -44.945 -29.242 223.783 1.00 38.29 42 PHE B N 1
ATOM 2445 C CA . PHE B 1 42 ? -43.883 -30.233 223.841 1.00 36.49 42 PHE B CA 1
ATOM 2446 C C . PHE B 1 42 ? -42.553 -29.602 223.471 1.00 35.76 42 PHE B C 1
ATOM 2447 O O . PHE B 1 42 ? -42.494 -28.639 222.701 1.00 38.03 42 PHE B O 1
ATOM 2455 N N . LYS B 1 43 ? -41.485 -30.159 224.042 1.00 32.28 43 LYS B N 1
ATOM 2456 C CA . LYS B 1 43 ? -40.138 -29.680 223.761 1.00 42.11 43 LYS B CA 1
ATOM 2457 C C . LYS B 1 43 ? -39.582 -30.278 222.474 1.00 35.18 43 LYS B C 1
ATOM 2458 O O . LYS B 1 43 ? -38.884 -29.593 221.721 1.00 38.24 43 LYS B O 1
ATOM 2464 N N . GLN B 1 44 ? -39.863 -31.551 222.208 1.00 35.46 44 GLN B N 1
ATOM 2465 C CA . GLN B 1 44 ? -39.296 -32.214 221.038 1.00 37.39 44 GLN B CA 1
ATOM 2466 C C . GLN B 1 44 ? -40.252 -33.291 220.553 1.00 35.71 44 GLN B C 1
ATOM 2467 O O . GLN B 1 44 ? -40.524 -34.258 221.272 1.00 35.21 44 GLN B O 1
ATOM 2473 N N . ALA B 1 45 ? -40.735 -33.141 219.325 1.00 33.56 45 ALA B N 1
ATOM 2474 C CA . ALA B 1 45 ? -41.598 -34.130 218.699 1.00 32.50 45 ALA B CA 1
ATOM 2475 C C . ALA B 1 45 ? -40.803 -34.861 217.627 1.00 31.44 45 ALA B C 1
ATOM 2476 O O . ALA B 1 45 ? -40.057 -34.233 216.868 1.00 33.21 45 ALA B O 1
ATOM 2478 N N . ILE B 1 46 ? -40.926 -36.185 217.597 1.00 29.91 46 ILE B N 1
ATOM 2479 C CA . ILE B 1 46 ? -40.340 -37.010 216.542 1.00 31.13 46 ILE B CA 1
ATOM 2480 C C . ILE B 1 46 ? -41.477 -37.711 215.808 1.00 30.90 46 ILE B C 1
ATOM 2481 O O . ILE B 1 46 ? -42.289 -38.410 216.427 1.00 30.15 46 ILE B O 1
ATOM 2486 N N . VAL B 1 47 ? -41.531 -37.520 214.493 1.00 30.38 47 VAL B N 1
ATOM 2487 C CA . VAL B 1 47 ? -42.556 -38.112 213.642 1.00 28.48 47 VAL B CA 1
ATOM 2488 C C . VAL B 1 47 ? -41.864 -39.094 212.705 1.00 27.90 47 VAL B C 1
ATOM 2489 O O . VAL B 1 47 ? -41.001 -38.695 211.913 1.00 30.28 47 VAL B O 1
ATOM 2493 N N . PHE B 1 48 ? -42.252 -40.370 212.769 1.00 27.41 48 PHE B N 1
ATOM 2494 C CA . PHE B 1 48 ? -41.703 -41.384 211.874 1.00 25.71 48 PHE B CA 1
ATOM 2495 C C . PHE B 1 48 ? -42.601 -41.525 210.651 1.00 25.80 48 PHE B C 1
ATOM 2496 O O . PHE B 1 48 ? -43.798 -41.800 210.784 1.00 26.91 48 PHE B O 1
ATOM 2504 N N . GLY B 1 49 ? -42.017 -41.364 209.462 1.00 27.67 49 GLY B N 1
ATOM 2505 C CA . GLY B 1 49 ? -42.753 -41.528 208.222 1.00 24.75 49 GLY B CA 1
ATOM 2506 C C . GLY B 1 49 ? -43.127 -40.211 207.569 1.00 24.04 49 GLY B C 1
ATOM 2507 O O . GLY B 1 49 ? -44.148 -39.618 207.912 1.00 26.62 49 GLY B O 1
ATOM 2508 N N . ALA B 1 50 ? -42.322 -39.759 206.604 1.00 25.87 50 ALA B N 1
ATOM 2509 C CA . ALA B 1 50 ? -42.561 -38.465 205.972 1.00 25.86 50 ALA B CA 1
ATOM 2510 C C . ALA B 1 50 ? -43.716 -38.525 204.982 1.00 26.71 50 ALA B C 1
ATOM 2511 O O . ALA B 1 50 ? -44.477 -37.559 204.862 1.00 27.75 50 ALA B O 1
ATOM 2513 N N . TYR B 1 51 ? -43.829 -39.631 204.249 1.00 22.83 51 TYR B N 1
ATOM 2514 C CA . TYR B 1 51 ? -44.880 -39.825 203.254 1.00 21.82 51 TYR B CA 1
ATOM 2515 C C . TYR B 1 51 ? -46.056 -40.554 203.899 1.00 21.22 51 TYR B C 1
ATOM 2516 O O . TYR B 1 51 ? -45.821 -41.445 204.708 1.00 21.59 51 TYR B O 1
ATOM 2525 N N . LEU B 1 52 ? -47.315 -40.206 203.601 1.00 20.56 52 LEU B N 1
ATOM 2526 C CA . LEU B 1 52 ? -47.719 -39.073 202.790 1.00 20.63 52 LEU B CA 1
ATOM 2527 C C . LEU B 1 52 ? -48.243 -37.957 203.694 1.00 23.93 52 LEU B C 1
ATOM 2528 O O . LEU B 1 52 ? -48.086 -36.782 203.393 1.00 26.97 52 LEU B O 1
ATOM 2533 N N . SER B 1 53 ? -48.833 -38.338 204.830 1.00 22.87 53 SER B N 1
ATOM 2534 C CA . SER B 1 53 ? -49.393 -37.353 205.746 1.00 24.99 53 SER B CA 1
ATOM 2535 C C . SER B 1 53 ? -48.350 -36.757 206.680 1.00 23.93 53 SER B C 1
ATOM 2536 O O . SER B 1 53 ? -48.618 -35.714 207.285 1.00 23.12 53 SER B O 1
ATOM 2539 N N . GLY B 1 54 ? -47.188 -37.406 206.818 1.00 27.29 54 GLY B N 1
ATOM 2540 C CA . GLY B 1 54 ? -46.192 -36.961 207.786 1.00 27.90 54 GLY B CA 1
ATOM 2541 C C . GLY B 1 54 ? -45.746 -35.524 207.592 1.00 24.39 54 GLY B C 1
ATOM 2542 O O . GLY B 1 54 ? -45.501 -34.803 208.566 1.00 25.39 54 GLY B O 1
ATOM 2543 N N . SER B 1 55 ? -45.547 -35.115 206.336 1.00 25.72 55 SER B N 1
ATOM 2544 C CA . SER B 1 55 ? -45.065 -33.767 206.060 1.00 30.33 55 SER B CA 1
ATOM 2545 C C . SER B 1 55 ? -45.986 -32.719 206.674 1.00 26.15 55 SER B C 1
ATOM 2546 O O . SER B 1 55 ? -45.535 -31.815 207.386 1.00 28.30 55 SER B O 1
ATOM 2549 N N . TYR B 1 56 ? -47.286 -32.819 206.400 1.00 23.29 56 TYR B N 1
ATOM 2550 C CA . TYR B 1 56 ? -48.217 -31.826 206.918 1.00 24.84 56 TYR B CA 1
ATOM 2551 C C . TYR B 1 56 ? -48.418 -31.981 208.417 1.00 26.09 56 TYR B C 1
ATOM 2552 O O . TYR B 1 56 ? -48.528 -30.984 209.136 1.00 24.71 56 TYR B O 1
ATOM 2561 N N . ILE B 1 57 ? -48.475 -33.219 208.911 1.00 26.95 57 ILE B N 1
ATOM 2562 C CA . ILE B 1 57 ? -48.633 -33.414 210.349 1.00 25.57 57 ILE B CA 1
ATOM 2563 C C . ILE B 1 57 ? -47.480 -32.754 211.090 1.00 24.69 57 ILE B C 1
ATOM 2564 O O . ILE B 1 57 ? -47.684 -32.050 212.085 1.00 24.33 57 ILE B O 1
ATOM 2569 N N . ALA B 1 58 ? -46.251 -32.952 210.608 1.00 22.93 58 ALA B N 1
ATOM 2570 C CA . ALA B 1 58 ? -45.106 -32.303 211.238 1.00 23.59 58 ALA B CA 1
ATOM 2571 C C . ALA B 1 58 ? -45.257 -30.786 211.198 1.00 24.21 58 ALA B C 1
ATOM 2572 O O . ALA B 1 58 ? -45.012 -30.099 212.193 1.00 25.44 58 ALA B O 1
ATOM 2574 N N . TYR B 1 59 ? -45.693 -30.248 210.058 1.00 23.52 59 TYR B N 1
ATOM 2575 C CA . TYR B 1 59 ? -45.998 -28.822 209.980 1.00 26.20 59 TYR B CA 1
ATOM 2576 C C . TYR B 1 59 ? -47.014 -28.413 211.039 1.00 26.31 59 TYR B C 1
ATOM 2577 O O . TYR B 1 59 ? -46.857 -27.375 211.694 1.00 26.90 59 TYR B O 1
ATOM 2586 N N . SER B 1 60 ? -48.067 -29.215 211.222 1.00 26.39 60 SER B N 1
ATOM 2587 C CA . SER B 1 60 ? -49.113 -28.863 212.178 1.00 25.21 60 SER B CA 1
ATOM 2588 C C . SER B 1 60 ? -48.611 -28.880 213.614 1.00 27.24 60 SER B C 1
ATOM 2589 O O . SER B 1 60 ? -49.235 -28.259 214.481 1.00 28.26 60 SER B O 1
ATOM 2592 N N . LEU B 1 61 ? -47.498 -29.564 213.882 1.00 27.70 61 LEU B N 1
ATOM 2593 C CA . LEU B 1 61 ? -46.949 -29.623 215.229 1.00 28.53 61 LEU B CA 1
ATOM 2594 C C . LEU B 1 61 ? -46.061 -28.431 215.560 1.00 28.37 61 LEU B C 1
ATOM 2595 O O . LEU B 1 61 ? -45.736 -28.234 216.733 1.00 30.20 61 LEU B O 1
ATOM 2600 N N . LEU B 1 62 ? -45.655 -27.642 214.564 1.00 27.40 62 LEU B N 1
ATOM 2601 C CA . LEU B 1 62 ? -44.723 -26.549 214.828 1.00 30.62 62 LEU B CA 1
ATOM 2602 C C . LEU B 1 62 ? -45.288 -25.562 215.839 1.00 36.54 62 LEU B C 1
ATOM 2603 O O . LEU B 1 62 ? -44.531 -24.969 216.617 1.00 38.58 62 LEU B O 1
ATOM 2608 N N . LYS B 1 63 ? -46.610 -25.388 215.859 1.00 33.51 63 LYS B N 1
ATOM 2609 C CA . LYS B 1 63 ? -47.220 -24.395 216.740 1.00 31.21 63 LYS B CA 1
ATOM 2610 C C . LYS B 1 63 ? -46.928 -24.681 218.211 1.00 29.71 63 LYS B C 1
ATOM 2611 O O . LYS B 1 63 ? -46.503 -23.787 218.952 1.00 30.69 63 LYS B O 1
ATOM 2617 N N . ASP B 1 64 ? -47.178 -25.914 218.660 1.00 31.25 64 ASP B N 1
ATOM 2618 C CA . ASP B 1 64 ? -47.087 -26.264 220.076 1.00 33.14 64 ASP B CA 1
ATOM 2619 C C . ASP B 1 64 ? -45.818 -27.026 220.447 1.00 35.26 64 ASP B C 1
ATOM 2620 O O . ASP B 1 64 ? -45.594 -27.276 221.639 1.00 35.51 64 ASP B O 1
ATOM 2625 N N . CYS B 1 65 ? -44.973 -27.374 219.477 1.00 34.96 65 CYS B N 1
ATOM 2626 C CA . CYS B 1 65 ? -43.752 -28.134 219.726 1.00 34.61 65 CYS B CA 1
ATOM 2627 C C . CYS B 1 65 ? -42.539 -27.273 219.400 1.00 39.59 65 CYS B C 1
ATOM 2628 O O . CYS B 1 65 ? -42.417 -26.766 218.280 1.00 38.59 65 CYS B O 1
ATOM 2631 N N . GLU B 1 66 ? -41.639 -27.123 220.377 1.00 38.04 66 GLU B N 1
ATOM 2632 C CA . GLU B 1 66 ? -40.460 -26.284 220.187 1.00 41.67 66 GLU B CA 1
ATOM 2633 C C . GLU B 1 66 ? -39.574 -26.808 219.064 1.00 38.39 66 GLU B C 1
ATOM 2634 O O . GLU B 1 66 ? -39.019 -26.021 218.288 1.00 39.18 66 GLU B O 1
ATOM 2640 N N . GLU B 1 67 ? -39.400 -28.128 218.983 1.00 40.96 67 GLU B N 1
ATOM 2641 C CA . GLU B 1 67 ? -38.638 -28.771 217.918 1.00 38.49 67 GLU B CA 1
ATOM 2642 C C . GLU B 1 67 ? -39.463 -29.907 217.333 1.00 36.26 67 GLU B C 1
ATOM 2643 O O . GLU B 1 67 ? -40.040 -30.702 218.081 1.00 33.61 67 GLU B O 1
ATOM 2649 N N . VAL B 1 68 ? -39.502 -29.993 216.004 1.00 37.03 68 VAL B N 1
ATOM 2650 C CA . VAL B 1 68 ? -40.214 -31.051 215.290 1.00 33.39 68 VAL B CA 1
ATOM 2651 C C . VAL B 1 68 ? -39.224 -31.734 214.361 1.00 31.96 68 VAL B C 1
ATOM 2652 O O . VAL B 1 68 ? -38.608 -31.076 213.514 1.00 36.63 68 VAL B O 1
ATOM 2656 N N . ILE B 1 69 ? -39.076 -33.049 214.512 1.00 30.63 69 ILE B N 1
ATOM 2657 C CA . ILE B 1 69 ? -38.171 -33.838 213.688 1.00 31.44 69 ILE B CA 1
ATOM 2658 C C . ILE B 1 69 ? -38.963 -34.907 212.951 1.00 30.67 69 ILE B C 1
ATOM 2659 O O . ILE B 1 69 ? -39.688 -35.688 213.578 1.00 33.50 69 ILE B O 1
ATOM 2664 N N . ILE B 1 70 ? -38.770 -34.983 211.638 1.00 29.49 70 ILE B N 1
ATOM 2665 C CA . ILE B 1 70 ? -39.279 -36.083 210.824 1.00 30.05 70 ILE B CA 1
ATOM 2666 C C . ILE B 1 70 ? -38.154 -37.088 210.632 1.00 32.52 70 ILE B C 1
ATOM 2667 O O . ILE B 1 70 ? -37.027 -36.706 210.284 1.00 33.22 70 ILE B O 1
ATOM 2672 N N . VAL B 1 71 ? -38.459 -38.369 210.847 1.00 28.21 71 VAL B N 1
ATOM 2673 C CA . VAL B 1 71 ? -37.517 -39.462 210.629 1.00 27.78 71 VAL B CA 1
ATOM 2674 C C . VAL B 1 71 ? -38.082 -40.352 209.535 1.00 28.58 71 VAL B C 1
ATOM 2675 O O . VAL B 1 71 ? -39.247 -40.758 209.601 1.00 28.47 71 VAL B O 1
ATOM 2679 N N . ASP B 1 72 ? -37.263 -40.647 208.529 1.00 27.70 72 ASP B N 1
ATOM 2680 C CA . ASP B 1 72 ? -37.661 -41.582 207.492 1.00 26.99 72 ASP B CA 1
ATOM 2681 C C . ASP B 1 72 ? -36.482 -42.454 207.099 1.00 28.45 72 ASP B C 1
ATOM 2682 O O . ASP B 1 72 ? -35.343 -41.988 207.028 1.00 31.94 72 ASP B O 1
ATOM 2687 N N . ILE B 1 73 ? -36.776 -43.727 206.837 1.00 27.55 73 ILE B N 1
ATOM 2688 C CA . ILE B 1 73 ? -35.756 -44.660 206.388 1.00 29.68 73 ILE B CA 1
ATOM 2689 C C . ILE B 1 73 ? -35.222 -44.273 205.012 1.00 33.68 73 ILE B C 1
ATOM 2690 O O . ILE B 1 73 ? -34.095 -44.645 204.666 1.00 36.66 73 ILE B O 1
ATOM 2695 N N . GLN B 1 74 ? -35.988 -43.498 204.233 1.00 31.76 74 GLN B N 1
ATOM 2696 C CA . GLN B 1 74 ? -35.573 -43.055 202.907 1.00 33.10 74 GLN B CA 1
ATOM 2697 C C . GLN B 1 74 ? -34.978 -41.656 202.995 1.00 33.80 74 GLN B C 1
ATOM 2698 O O . GLN B 1 74 ? -35.732 -40.689 203.195 1.00 30.01 74 GLN B O 1
ATOM 2704 N N . PRO B 1 75 ? -33.668 -41.477 202.821 1.00 35.07 75 PRO B N 1
ATOM 2705 C CA . PRO B 1 75 ? -33.114 -40.117 202.940 1.00 34.73 75 PRO B CA 1
ATOM 2706 C C . PRO B 1 75 ? -33.671 -39.135 201.919 1.00 34.49 75 PRO B C 1
ATOM 2707 O O . PRO B 1 75 ? -33.786 -37.944 202.226 1.00 35.51 75 PRO B O 1
ATOM 2711 N N . HIS B 1 76 ? -34.044 -39.584 200.719 1.00 35.23 76 HIS B N 1
ATOM 2712 C CA . HIS B 1 76 ? -34.523 -38.630 199.727 1.00 34.28 76 HIS B CA 1
ATOM 2713 C C . HIS B 1 76 ? -35.866 -38.017 200.099 1.00 34.17 76 HIS B C 1
ATOM 2714 O O . HIS B 1 76 ? -36.259 -37.016 199.489 1.00 33.70 76 HIS B O 1
ATOM 2721 N N . LEU B 1 77 ? -36.576 -38.572 201.084 1.00 31.92 77 LEU B N 1
ATOM 2722 C CA . LEU B 1 77 ? -37.851 -37.977 201.466 1.00 30.79 77 LEU B CA 1
ATOM 2723 C C . LEU B 1 77 ? -37.689 -36.682 202.241 1.00 32.09 77 LEU B C 1
ATOM 2724 O O . LEU B 1 77 ? -38.698 -36.067 202.606 1.00 33.53 77 LEU B O 1
ATOM 2729 N N . LYS B 1 78 ? -36.460 -36.230 202.480 1.00 30.69 78 LYS B N 1
ATOM 2730 C CA . LYS B 1 78 ? -36.283 -34.854 202.915 1.00 38.48 78 LYS B CA 1
ATOM 2731 C C . LYS B 1 78 ? -36.975 -33.901 201.948 1.00 37.35 78 LYS B C 1
ATOM 2732 O O . LYS B 1 78 ? -37.453 -32.838 202.357 1.00 38.62 78 LYS B O 1
ATOM 2738 N N . ASP B 1 79 ? -37.075 -34.287 200.671 1.00 36.91 79 ASP B N 1
ATOM 2739 C CA . ASP B 1 79 ? -37.648 -33.415 199.649 1.00 38.77 79 ASP B CA 1
ATOM 2740 C C . ASP B 1 79 ? -39.153 -33.219 199.804 1.00 36.78 79 ASP B C 1
ATOM 2741 O O . ASP B 1 79 ? -39.707 -32.293 199.200 1.00 35.85 79 ASP B O 1
ATOM 2746 N N . ILE B 1 80 ? -39.834 -34.061 200.588 1.00 35.35 80 ILE B N 1
ATOM 2747 C CA . ILE B 1 80 ? -41.282 -33.933 200.731 1.00 33.45 80 ILE B CA 1
ATOM 2748 C C . ILE B 1 80 ? -41.668 -32.999 201.867 1.00 38.20 80 ILE B C 1
ATOM 2749 O O . ILE B 1 80 ? -42.862 -32.734 202.063 1.00 38.53 80 ILE B O 1
ATOM 2754 N N . LEU B 1 81 ? -40.701 -32.486 202.620 1.00 36.09 81 LEU B N 1
ATOM 2755 C CA . LEU B 1 81 ? -40.992 -31.462 203.609 1.00 40.91 81 LEU B CA 1
ATOM 2756 C C . LEU B 1 81 ? -41.082 -30.119 202.900 1.00 50.41 81 LEU B C 1
ATOM 2757 O O . LEU B 1 81 ? -40.185 -29.753 202.134 1.00 60.39 81 LEU B O 1
ATOM 2762 N N . PHE B 1 82 ? -42.161 -29.386 203.148 1.00 48.55 82 PHE B N 1
ATOM 2763 C CA . PHE B 1 82 ? -42.331 -28.083 202.522 1.00 59.37 82 PHE B CA 1
ATOM 2764 C C . PHE B 1 82 ? -41.978 -26.925 203.445 1.00 58.45 82 PHE B C 1
ATOM 2765 O O . PHE B 1 82 ? -41.945 -25.780 202.985 1.00 59.83 82 PHE B O 1
ATOM 2773 N N . ASN B 1 83 ? -41.691 -27.189 204.719 1.00 52.89 83 ASN B N 1
ATOM 2774 C CA . ASN B 1 83 ? -41.301 -26.152 205.662 1.00 49.33 83 ASN B CA 1
ATOM 2775 C C . ASN B 1 83 ? -39.901 -26.448 206.182 1.00 49.88 83 ASN B C 1
ATOM 2776 O O . ASN B 1 83 ? -39.605 -27.585 206.564 1.00 45.79 83 ASN B O 1
ATOM 2781 N N . ASP B 1 84 ? -39.058 -25.413 206.248 1.00 53.89 84 ASP B N 1
ATOM 2782 C CA . ASP B 1 84 ? -37.689 -25.587 206.718 1.00 59.58 84 ASP B CA 1
ATOM 2783 C C . ASP B 1 84 ? -37.597 -25.642 208.234 1.00 54.67 84 ASP B C 1
ATOM 2784 O O . ASP B 1 84 ? -36.552 -26.040 208.762 1.00 57.50 84 ASP B O 1
ATOM 2789 N N . GLY B 1 85 ? -38.652 -25.242 208.940 1.00 46.85 85 GLY B N 1
ATOM 2790 C CA . GLY B 1 85 ? -38.684 -25.364 210.383 1.00 43.42 85 GLY B CA 1
ATOM 2791 C C . GLY B 1 85 ? -38.703 -26.793 210.876 1.00 39.61 85 GLY B C 1
ATOM 2792 O O . GLY B 1 85 ? -38.506 -27.021 212.073 1.00 39.36 85 GLY B O 1
ATOM 2793 N N . ILE B 1 86 ? -38.926 -27.753 209.983 1.00 34.78 86 ILE B N 1
ATOM 2794 C CA . ILE B 1 86 ? -38.987 -29.165 210.336 1.00 32.51 86 ILE B CA 1
ATOM 2795 C C . ILE B 1 86 ? -37.617 -29.766 210.062 1.00 34.77 86 ILE B C 1
ATOM 2796 O O . ILE B 1 86 ? -37.102 -29.673 208.941 1.00 35.48 86 ILE B O 1
ATOM 2801 N N . LYS B 1 87 ? -37.030 -30.390 211.079 1.00 32.79 87 LYS B N 1
ATOM 2802 C CA . LYS B 1 87 ? -35.757 -31.079 210.923 1.00 41.48 87 LYS B CA 1
ATOM 2803 C C . LYS B 1 87 ? -35.994 -32.483 210.382 1.00 39.24 87 LYS B C 1
ATOM 2804 O O . LYS B 1 87 ? -36.963 -33.149 210.752 1.00 38.68 87 LYS B O 1
ATOM 2810 N N . PHE B 1 88 ? -35.132 -32.907 209.464 1.00 38.04 88 PHE B N 1
ATOM 2811 C CA . PHE B 1 88 ? -35.179 -34.245 208.893 1.00 35.85 88 PHE B CA 1
ATOM 2812 C C . PHE B 1 88 ? -33.971 -35.059 209.339 1.00 36.09 88 PHE B C 1
ATOM 2813 O O . PHE B 1 88 ? -32.848 -34.554 209.377 1.00 38.66 88 PHE B O 1
ATOM 2821 N N . MET B 1 89 ? -34.215 -36.323 209.676 1.00 33.98 89 MET B N 1
ATOM 2822 C CA . MET B 1 89 ? -33.172 -37.282 210.002 1.00 36.44 89 MET B CA 1
ATOM 2823 C C . MET B 1 89 ? -33.503 -38.585 209.306 1.00 34.88 89 MET B C 1
ATOM 2824 O O . MET B 1 89 ? -34.653 -39.027 209.360 1.00 35.97 89 MET B O 1
ATOM 2829 N N . ASP B 1 90 ? -32.522 -39.208 208.667 1.00 31.97 90 ASP B N 1
ATOM 2830 C CA . ASP B 1 90 ? -32.801 -40.559 208.209 1.00 39.96 90 ASP B CA 1
ATOM 2831 C C . ASP B 1 90 ? -32.685 -41.523 209.386 1.00 34.88 90 ASP B C 1
ATOM 2832 O O . ASP B 1 90 ? -32.141 -41.193 210.444 1.00 37.15 90 ASP B O 1
ATOM 2837 N N . LEU B 1 91 ? -33.252 -42.715 209.206 1.00 36.44 91 LEU B N 1
ATOM 2838 C CA . LEU B 1 91 ? -33.322 -43.671 210.303 1.00 40.04 91 LEU B CA 1
ATOM 2839 C C . LEU B 1 91 ? -31.940 -43.971 210.865 1.00 52.19 91 LEU B C 1
ATOM 2840 O O . LEU B 1 91 ? -31.772 -44.105 212.084 1.00 59.70 91 LEU B O 1
ATOM 2845 N N . ASN B 1 92 ? -30.939 -44.091 209.993 1.00 52.86 92 ASN B N 1
ATOM 2846 C CA . ASN B 1 92 ? -29.581 -44.359 210.456 1.00 54.69 92 ASN B CA 1
ATOM 2847 C C . ASN B 1 92 ? -29.072 -43.227 211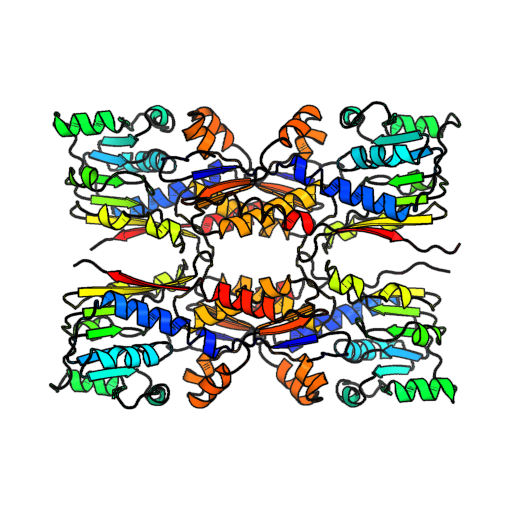.341 1.00 48.00 92 ASN B C 1
ATOM 2848 O O . ASN B 1 92 ? -28.510 -43.470 212.417 1.00 47.88 92 ASN B O 1
ATOM 2853 N N . LYS B 1 93 ? -29.254 -41.978 210.903 1.00 43.72 93 LYS B N 1
ATOM 2854 C CA . LYS B 1 93 ? -28.809 -40.845 211.708 1.00 49.90 93 LYS B CA 1
ATOM 2855 C C . LYS B 1 93 ? -29.495 -40.834 213.070 1.00 47.53 93 LYS B C 1
ATOM 2856 O O . LYS B 1 93 ? -28.855 -40.562 214.092 1.00 42.97 93 LYS B O 1
ATOM 2862 N N . LEU B 1 94 ? -30.794 -41.141 213.109 1.00 46.83 94 LEU B N 1
ATOM 2863 C CA . LEU B 1 94 ? -31.496 -41.194 214.387 1.00 45.30 94 LEU B CA 1
ATOM 2864 C C . LEU B 1 94 ? -30.910 -42.275 215.284 1.00 50.19 94 LEU B C 1
ATOM 2865 O O . LEU B 1 94 ? -30.539 -42.014 216.434 1.00 56.23 94 LEU B O 1
ATOM 2870 N N . GLN B 1 95 ? -30.828 -43.505 214.769 1.00 47.13 95 GLN B N 1
ATOM 2871 C CA . GLN B 1 95 ? -30.379 -44.624 215.590 1.00 51.67 95 GLN B CA 1
ATOM 2872 C C . GLN B 1 95 ? -28.968 -44.390 216.106 1.00 51.29 95 GLN B C 1
ATOM 2873 O O . GLN B 1 95 ? -28.641 -44.772 217.236 1.00 51.45 95 GLN B O 1
ATOM 2879 N N . LEU B 1 96 ? -28.123 -43.747 215.298 1.00 51.86 96 LEU B N 1
ATOM 2880 C CA . LEU B 1 96 ? -26.779 -43.405 215.750 1.00 56.67 96 LEU B CA 1
ATOM 2881 C C . LEU B 1 96 ? -26.825 -42.383 216.881 1.00 57.35 96 LEU B C 1
ATOM 2882 O O . LEU B 1 96 ? -26.084 -42.503 217.866 1.00 58.17 96 LEU B O 1
ATOM 2887 N N . GLU B 1 97 ? -27.685 -41.369 216.758 1.00 52.58 97 GLU B N 1
ATOM 2888 C CA . GLU B 1 97 ? -27.797 -40.359 217.803 1.00 56.11 97 GLU B CA 1
ATOM 2889 C C . GLU B 1 97 ? -28.408 -40.935 219.075 1.00 54.65 97 GLU B C 1
ATOM 2890 O O . GLU B 1 97 ? -28.073 -40.489 220.181 1.00 56.33 97 GLU B O 1
ATOM 2896 N N . LEU B 1 98 ? -29.279 -41.938 218.945 1.00 56.19 98 LEU B N 1
ATOM 2897 C CA . LEU B 1 98 ? -29.818 -42.609 220.124 1.00 60.32 98 LEU B CA 1
ATOM 2898 C C . LEU B 1 98 ? -28.736 -43.396 220.849 1.00 70.84 98 LEU B C 1
ATOM 2899 O O . LEU B 1 98 ? -28.677 -43.395 222.084 1.00 72.88 98 LEU B O 1
ATOM 2904 N N . ARG B 1 99 ? -27.870 -44.071 220.091 1.00 78.95 99 ARG B N 1
ATOM 2905 C CA . ARG B 1 99 ? -26.859 -44.941 220.681 1.00 86.30 99 ARG B CA 1
ATOM 2906 C C . ARG B 1 99 ? -25.735 -44.145 221.335 1.00 84.25 99 ARG B C 1
ATOM 2907 O O . ARG B 1 99 ? -25.202 -44.562 222.370 1.00 81.44 99 ARG B O 1
ATOM 2915 N N . ASN B 1 100 ? -25.364 -42.997 220.765 1.00 85.36 100 ASN B N 1
ATOM 2916 C CA . ASN B 1 100 ? -24.204 -42.250 221.239 1.00 90.68 100 ASN B CA 1
ATOM 2917 C C . ASN B 1 100 ? -24.583 -40.908 221.853 1.00 85.88 100 ASN B C 1
ATOM 2918 O O . ASN B 1 100 ? -24.264 -40.650 223.017 1.00 91.15 100 ASN B O 1
ATOM 2923 N N . GLY B 1 101 ? -25.260 -40.048 221.105 1.00 76.86 101 GLY B N 1
ATOM 2924 C CA . GLY B 1 101 ? -25.607 -38.723 221.576 1.00 75.54 101 GLY B CA 1
ATOM 2925 C C . GLY B 1 101 ? -26.662 -38.705 222.671 1.00 79.57 101 GLY B C 1
ATOM 2926 O O . GLY B 1 101 ? -27.177 -39.727 223.126 1.00 84.35 101 GLY B O 1
ATOM 2927 N N . THR B 1 102 ? -26.963 -37.483 223.118 1.00 81.11 102 THR B N 1
ATOM 2928 C CA . THR B 1 102 ? -28.006 -37.223 224.101 1.00 84.95 102 THR B CA 1
ATOM 2929 C C . THR B 1 102 ? -29.055 -36.237 223.595 1.00 79.21 102 THR B C 1
ATOM 2930 O O . THR B 1 102 ? -29.994 -35.920 224.335 1.00 71.08 102 THR B O 1
ATOM 2934 N N . SER B 1 103 ? -28.919 -35.745 222.359 1.00 74.76 103 SER B N 1
ATOM 2935 C CA . SER B 1 103 ? -29.802 -34.721 221.808 1.00 65.97 103 SER B CA 1
ATOM 2936 C C . SER B 1 103 ? -31.200 -35.239 221.482 1.00 62.24 103 SER B C 1
ATOM 2937 O O . SER B 1 103 ? -32.096 -34.425 221.228 1.00 61.01 103 SER B O 1
ATOM 2940 N N . ILE B 1 104 ? -31.405 -36.551 221.457 1.00 56.20 104 ILE B N 1
ATOM 2941 C CA . ILE B 1 104 ? -32.687 -37.143 221.088 1.00 49.63 104 ILE B CA 1
ATOM 2942 C C . ILE B 1 104 ? -33.349 -37.637 222.364 1.00 47.67 104 ILE B C 1
ATOM 2943 O O . ILE B 1 104 ? -32.878 -38.588 222.996 1.00 46.06 104 ILE B O 1
ATOM 2948 N N . ASN B 1 105 ? -34.421 -36.961 222.760 1.00 45.38 105 ASN B N 1
ATOM 2949 C CA . ASN B 1 105 ? -35.196 -37.338 223.931 1.00 47.61 105 ASN B CA 1
ATOM 2950 C C . ASN B 1 105 ? -36.597 -36.761 223.797 1.00 41.13 105 ASN B C 1
ATOM 2951 O O . ASN B 1 105 ? -36.972 -35.845 224.542 1.00 37.41 105 ASN B O 1
ATOM 2956 N N . PRO B 1 106 ? -37.391 -37.256 222.847 1.00 38.42 106 PRO B N 1
ATOM 2957 C CA . PRO B 1 106 ? -38.674 -36.612 222.545 1.00 33.64 106 PRO B CA 1
ATOM 2958 C C . PRO B 1 106 ? -39.691 -36.826 223.655 1.00 33.78 106 PRO B C 1
ATOM 2959 O O . PRO B 1 106 ? -39.731 -37.883 224.293 1.00 34.96 106 PRO B O 1
ATOM 2963 N N . ASP B 1 107 ? -40.503 -35.799 223.905 1.00 30.81 107 ASP B N 1
ATOM 2964 C CA . ASP B 1 107 ? -41.671 -35.964 224.759 1.00 28.98 107 ASP B CA 1
ATOM 2965 C C . ASP B 1 107 ? -42.941 -36.226 223.957 1.00 30.31 107 ASP B C 1
ATOM 2966 O O . ASP B 1 107 ? -43.981 -36.522 224.553 1.00 34.26 107 ASP B O 1
ATOM 2971 N N . LEU B 1 108 ? -42.874 -36.155 222.629 1.00 31.86 108 LEU B N 1
ATOM 2972 C CA . LEU B 1 108 ? -43.974 -36.559 221.758 1.00 31.53 108 LEU B CA 1
ATOM 2973 C C . LEU B 1 108 ? -43.400 -37.416 220.642 1.00 31.36 108 LEU B C 1
ATOM 2974 O O . LEU B 1 108 ? -42.493 -36.979 219.927 1.00 30.29 108 LEU B O 1
ATOM 2979 N N . VAL B 1 109 ? -43.919 -38.634 220.501 1.00 30.39 109 VAL B N 1
ATOM 2980 C CA . VAL B 1 109 ? -43.511 -39.553 219.446 1.00 28.80 109 VAL B CA 1
ATOM 2981 C C . VAL B 1 109 ? -44.761 -39.942 218.675 1.00 28.32 109 VAL B C 1
ATOM 2982 O O . VAL B 1 109 ? -45.766 -40.335 219.275 1.00 29.66 109 VAL B O 1
ATOM 2986 N N . ILE B 1 110 ? -44.696 -39.828 217.353 1.00 27.16 110 ILE B N 1
ATOM 2987 C CA . ILE B 1 110 ? -45.789 -40.205 216.475 1.00 27.57 110 ILE B CA 1
ATOM 2988 C C . ILE B 1 110 ? -45.221 -41.135 215.418 1.00 28.14 110 ILE B C 1
ATOM 2989 O O . ILE B 1 110 ? -44.297 -40.756 214.687 1.00 29.05 110 ILE B O 1
ATOM 2994 N N . ASP B 1 111 ? -45.763 -42.349 215.336 1.00 24.84 111 ASP B N 1
ATOM 2995 C CA . ASP B 1 111 ? -45.367 -43.309 214.316 1.00 24.83 111 ASP B CA 1
ATOM 2996 C C . ASP B 1 111 ? -46.437 -43.358 213.235 1.00 25.32 111 ASP B C 1
ATOM 2997 O O . ASP B 1 111 ? -47.545 -43.848 213.472 1.00 25.62 111 ASP B O 1
ATOM 3002 N N . LEU B 1 112 ? -46.094 -42.883 212.043 1.00 22.99 112 LEU B N 1
ATOM 3003 C CA . LEU B 1 112 ? -47.008 -42.900 210.908 1.00 22.92 112 LEU B CA 1
ATOM 3004 C C . LEU B 1 112 ? -46.605 -43.937 209.869 1.00 24.78 112 LEU B C 1
ATOM 3005 O O . LEU B 1 112 ? -47.156 -43.934 208.763 1.00 25.43 112 LEU B O 1
ATOM 3010 N N . THR B 1 113 ? -45.672 -44.848 210.198 1.00 25.60 113 THR B N 1
ATOM 3011 C CA . THR B 1 113 ? -45.105 -45.698 209.151 1.00 25.15 113 THR B CA 1
ATOM 3012 C C . THR B 1 113 ? -46.015 -46.858 208.758 1.00 25.88 113 THR B C 1
ATOM 3013 O O . THR B 1 113 ? -45.885 -47.380 207.644 1.00 26.98 113 THR B O 1
ATOM 3017 N N . GLY B 1 114 ? -46.892 -47.313 209.649 1.00 26.39 114 GLY B N 1
ATOM 3018 C CA . GLY B 1 114 ? -47.843 -48.348 209.261 1.00 26.45 114 GLY B CA 1
ATOM 3019 C C . GLY B 1 114 ? -47.175 -49.652 208.862 1.00 25.11 114 GLY B C 1
ATOM 3020 O O . GLY B 1 114 ? -46.200 -50.106 209.481 1.00 27.47 114 GLY B O 1
ATOM 3021 N N . ILE B 1 115 ? -47.712 -50.265 207.802 1.00 23.42 115 ILE B N 1
ATOM 3022 C CA . ILE B 1 115 ? -47.341 -51.631 207.430 1.00 23.39 115 ILE B CA 1
ATOM 3023 C C . ILE B 1 115 ? -45.851 -51.721 207.135 1.00 24.86 115 ILE B C 1
ATOM 3024 O O . ILE B 1 115 ? -45.303 -50.945 206.340 1.00 25.79 115 ILE B O 1
ATOM 3029 N N . GLY B 1 116 ? -45.195 -52.700 207.749 1.00 26.78 116 GLY B N 1
ATOM 3030 C CA . GLY B 1 116 ? -43.778 -52.927 207.527 1.00 29.78 116 GLY B CA 1
ATOM 3031 C C . GLY B 1 116 ? -42.877 -51.806 207.992 1.00 29.58 116 GLY B C 1
ATOM 3032 O O . GLY B 1 116 ? -41.719 -51.729 207.564 1.00 27.20 116 GLY B O 1
ATOM 3033 N N . GLY B 1 117 ? -43.365 -50.953 208.888 1.00 29.07 117 GLY B N 1
ATOM 3034 C CA . GLY B 1 117 ? -42.643 -49.772 209.319 1.00 28.00 117 GLY B CA 1
ATOM 3035 C C . GLY B 1 117 ? -41.768 -49.962 210.542 1.00 29.90 117 GLY B C 1
ATOM 3036 O O . GLY B 1 117 ? -41.083 -50.982 210.688 1.00 29.12 117 GLY B O 1
ATOM 3037 N N . VAL B 1 118 ? -41.768 -48.959 211.423 1.00 26.89 118 VAL B N 1
ATOM 3038 C CA . VAL B 1 118 ? -40.833 -48.955 212.543 1.00 29.81 118 VAL B CA 1
ATOM 3039 C C . VAL B 1 118 ? -41.077 -50.144 213.467 1.00 29.99 118 VAL B C 1
ATOM 3040 O O . VAL B 1 118 ? -42.196 -50.655 213.594 1.00 30.78 118 VAL B O 1
ATOM 3044 N N . SER B 1 119 ? -40.047 -50.556 214.120 1.00 31.40 119 SER B N 1
ATOM 3045 C CA . SER B 1 119 ? -40.164 -51.730 214.964 1.00 31.82 119 SER B CA 1
ATOM 3046 C C . SER B 1 119 ? -40.580 -51.336 216.376 1.00 33.15 119 SER B C 1
ATOM 3047 O O . SER B 1 119 ? -40.259 -50.238 216.848 1.00 34.78 119 SER B O 1
ATOM 3050 N N . PRO B 1 120 ? -41.292 -52.208 217.087 1.00 38.90 120 PRO B N 1
ATOM 3051 C CA . PRO B 1 120 ? -41.511 -51.945 218.515 1.00 40.22 120 PRO B CA 1
ATOM 3052 C C . PRO B 1 120 ? -40.210 -51.757 219.273 1.00 38.99 120 PRO B C 1
ATOM 3053 O O . PRO B 1 120 ? -40.173 -50.988 220.242 1.00 36.65 120 PRO B O 1
ATOM 3057 N N . ASP B 1 121 ? -39.133 -52.416 218.832 1.00 38.55 121 ASP B N 1
ATOM 3058 C CA . ASP B 1 121 ? -37.833 -52.278 219.487 1.00 45.92 121 ASP B CA 1
ATOM 3059 C C . ASP B 1 121 ? -37.355 -50.828 219.471 1.00 43.53 121 ASP B C 1
ATOM 3060 O O . ASP B 1 121 ? -36.908 -50.297 220.495 1.00 46.00 121 ASP B O 1
ATOM 3065 N N . LEU B 1 122 ? -37.438 -50.171 218.313 1.00 39.96 122 LEU B N 1
ATOM 3066 C CA . LEU B 1 122 ? -37.014 -48.776 218.224 1.00 39.23 122 LEU B CA 1
ATOM 3067 C C . LEU B 1 122 ? -37.920 -47.865 219.045 1.00 40.52 122 LEU B C 1
ATOM 3068 O O . LEU B 1 122 ? -37.434 -46.973 219.754 1.00 37.34 122 LEU B O 1
ATOM 3073 N N . ILE B 1 123 ? -39.236 -48.080 218.980 1.00 37.92 123 ILE B N 1
ATOM 3074 C CA . ILE B 1 123 ? -40.152 -47.268 219.778 1.00 35.00 123 ILE B CA 1
ATOM 3075 C C . ILE B 1 123 ? -39.829 -47.396 221.260 1.00 38.55 123 ILE B C 1
ATOM 3076 O O . ILE B 1 123 ? -39.883 -46.412 222.008 1.00 36.35 123 ILE B O 1
ATOM 3081 N N . SER B 1 124 ? -39.481 -48.603 221.707 1.00 40.88 124 SER B N 1
ATOM 3082 C CA . SER B 1 124 ? -39.192 -48.828 223.117 1.00 47.18 124 SER B CA 1
ATOM 3083 C C . SER B 1 124 ? -37.999 -48.023 223.615 1.00 45.81 124 SER B C 1
ATOM 3084 O O . SER B 1 124 ? -37.810 -47.921 224.832 1.00 40.50 124 SER B O 1
ATOM 3087 N N . LYS B 1 125 ? -37.193 -47.454 222.719 1.00 47.74 125 LYS B N 1
ATOM 3088 C CA . LYS B 1 125 ? -36.031 -46.676 223.128 1.00 49.55 125 LYS B CA 1
ATOM 3089 C C . LYS B 1 125 ? -36.390 -45.269 223.583 1.00 49.40 125 LYS B C 1
ATOM 3090 O O . LYS B 1 125 ? -35.512 -44.549 224.067 1.00 49.14 125 LYS B O 1
ATOM 3096 N N . PHE B 1 126 ? -37.647 -44.864 223.446 1.00 40.83 126 PHE B N 1
ATOM 3097 C CA . PHE B 1 126 ? -38.092 -43.539 223.842 1.00 34.46 126 PHE B CA 1
ATOM 3098 C C . PHE B 1 126 ? -38.925 -43.630 225.109 1.00 33.24 126 PHE B C 1
ATOM 3099 O O . PHE B 1 126 ? -39.374 -44.705 225.515 1.00 38.01 126 PHE B O 1
ATOM 3107 N N . ASN B 1 127 ? -39.103 -42.478 225.744 1.00 33.55 127 ASN B N 1
ATOM 3108 C CA . ASN B 1 127 ? -39.922 -42.354 226.949 1.00 36.37 127 ASN B CA 1
ATOM 3109 C C . ASN B 1 127 ? -40.659 -41.027 226.872 1.00 34.03 127 ASN B C 1
ATOM 3110 O O . ASN B 1 127 ? -40.383 -40.092 227.629 1.00 35.70 127 ASN B O 1
ATOM 3115 N N . PRO B 1 128 ? -41.603 -40.908 225.947 1.00 33.06 128 PRO B N 1
ATOM 3116 C CA . PRO B 1 128 ? -42.281 -39.629 225.739 1.00 34.07 128 PRO B CA 1
ATOM 3117 C C . PRO B 1 128 ? -43.438 -39.450 226.714 1.00 36.40 128 PRO B C 1
ATOM 3118 O O . PRO B 1 128 ? -43.872 -40.381 227.394 1.00 35.40 128 PRO B O 1
ATOM 3122 N N . LYS B 1 129 ? -43.919 -38.208 226.790 1.00 35.81 129 LYS B N 1
ATOM 3123 C CA . LYS B 1 129 ? -45.176 -37.955 227.483 1.00 36.51 129 LYS B CA 1
ATOM 3124 C C . LYS B 1 129 ? -46.338 -38.575 226.722 1.00 34.32 129 LYS B C 1
ATOM 3125 O O . LYS B 1 129 ? -47.259 -39.136 227.327 1.00 34.06 129 LYS B O 1
ATOM 3131 N N . VAL B 1 130 ? -46.306 -38.483 225.394 1.00 34.60 130 VAL B N 1
ATOM 3132 C CA . VAL B 1 130 ? -47.395 -38.935 224.541 1.00 34.38 130 VAL B CA 1
ATOM 3133 C C . VAL B 1 130 ? -46.817 -39.773 223.410 1.00 32.56 130 VAL B C 1
ATOM 3134 O O . VAL B 1 130 ? -45.834 -39.378 222.774 1.00 30.37 130 VAL B O 1
ATOM 3138 N N . LEU B 1 131 ? -47.436 -40.920 223.158 1.00 30.64 131 LEU B N 1
ATOM 3139 C CA . LEU B 1 131 ? -47.118 -41.765 222.018 1.00 29.35 131 LEU B CA 1
ATOM 3140 C C . LEU B 1 131 ? -48.380 -41.914 221.182 1.00 26.82 131 LEU B C 1
ATOM 3141 O O . LEU B 1 131 ? -49.432 -42.279 221.716 1.00 29.63 131 LEU B O 1
ATOM 3146 N N . ILE B 1 132 ? -48.278 -41.632 219.883 1.00 24.43 132 ILE B N 1
ATOM 3147 C CA . ILE B 1 132 ? -49.362 -41.877 218.934 1.00 23.67 132 ILE B CA 1
ATOM 3148 C C . ILE B 1 132 ? -48.836 -42.808 217.852 1.00 24.87 132 ILE B C 1
ATOM 3149 O O . ILE B 1 132 ? -47.797 -42.531 217.240 1.00 27.71 132 ILE B O 1
ATOM 3154 N N . VAL B 1 133 ? -49.558 -43.899 217.603 1.00 25.02 133 VAL B N 1
ATOM 3155 C CA . VAL B 1 133 ? -49.229 -44.837 216.533 1.00 24.53 133 VAL B CA 1
ATOM 3156 C C . VAL B 1 133 ? -50.390 -44.859 215.557 1.00 23.75 133 VAL B C 1
ATOM 3157 O O . VAL B 1 133 ? -51.539 -45.077 215.960 1.00 24.72 133 VAL B O 1
ATOM 3161 N N . GLU B 1 134 ? -50.102 -44.646 214.276 1.00 22.67 134 GLU B N 1
ATOM 3162 C CA . GLU B 1 134 ? -51.154 -44.698 213.274 1.00 22.49 134 GLU B CA 1
ATOM 3163 C C . GLU B 1 134 ? -51.462 -46.154 212.948 1.00 23.67 134 GLU B C 1
ATOM 3164 O O . GLU B 1 134 ? -50.567 -46.918 212.572 1.00 24.85 134 GLU B O 1
ATOM 3170 N N . ASP B 1 135 ? -52.726 -46.526 213.080 1.00 22.63 135 ASP B N 1
ATOM 3171 C CA . ASP B 1 135 ? -53.191 -47.865 212.734 1.00 23.59 135 ASP B CA 1
ATOM 3172 C C . ASP B 1 135 ? -53.424 -47.913 211.229 1.00 23.13 135 ASP B C 1
ATOM 3173 O O . ASP B 1 135 ? -54.328 -47.228 210.731 1.00 21.76 135 ASP B O 1
ATOM 3178 N N . PRO B 1 136 ? -52.633 -48.682 210.471 1.00 23.99 136 PRO B N 1
ATOM 3179 C CA . PRO B 1 136 ? -52.833 -48.715 209.014 1.00 24.99 136 PRO B CA 1
ATOM 3180 C C . PRO B 1 136 ? -54.051 -49.510 208.593 1.00 23.45 136 PRO B C 1
ATOM 3181 O O . PRO B 1 136 ? -54.500 -49.372 207.446 1.00 21.67 136 PRO B O 1
ATOM 3185 N N . LYS B 1 137 ? -54.603 -50.334 209.479 1.00 22.26 137 LYS B N 1
ATOM 3186 C CA . LYS B 1 137 ? -55.754 -51.154 209.116 1.00 21.91 137 LYS B CA 1
ATOM 3187 C C . LYS B 1 137 ? -56.961 -50.277 208.831 1.00 22.33 137 LYS B C 1
ATOM 3188 O O . LYS B 1 137 ? -57.285 -49.374 209.607 1.00 22.25 137 LYS B O 1
ATOM 3194 N N . GLY B 1 138 ? -57.631 -50.562 207.721 1.00 23.07 138 GLY B N 1
ATOM 3195 C CA . GLY B 1 138 ? -58.906 -49.948 207.411 1.00 22.97 138 GLY B CA 1
ATOM 3196 C C . GLY B 1 138 ? -60.009 -50.886 207.825 1.00 24.26 138 GLY B C 1
ATOM 3197 O O . GLY B 1 138 ? -60.045 -51.342 208.974 1.00 25.11 138 GLY B O 1
ATOM 3198 N N . ASN B 1 139 ? -60.905 -51.206 206.901 1.00 22.99 139 ASN B N 1
ATOM 3199 C CA . ASN B 1 139 ? -61.929 -52.195 207.183 1.00 21.72 139 ASN B CA 1
ATOM 3200 C C . ASN B 1 139 ? -61.329 -53.593 206.993 1.00 22.33 139 ASN B C 1
ATOM 3201 O O . ASN B 1 139 ? -60.150 -53.742 206.667 1.00 23.22 139 ASN B O 1
ATOM 3206 N N . HIS B 1 140 ? -62.115 -54.648 207.186 1.00 23.34 140 HIS B N 1
ATOM 3207 C CA . HIS B 1 140 ? -61.503 -55.941 207.484 1.00 22.31 140 HIS B CA 1
ATOM 3208 C C . HIS B 1 140 ? -60.890 -56.618 206.264 1.00 25.04 140 HIS B C 1
ATOM 3209 O O . HIS B 1 140 ? -61.528 -56.768 205.218 1.00 23.90 140 HIS B O 1
ATOM 3216 N N . ASP B 1 141 ? -59.657 -57.080 206.434 1.00 23.58 141 ASP B N 1
ATOM 3217 C CA . ASP B 1 141 ? -58.954 -57.867 205.428 1.00 21.76 141 ASP B CA 1
ATOM 3218 C C . ASP B 1 141 ? -57.978 -58.764 206.171 1.00 20.82 141 ASP B C 1
ATOM 3219 O O . ASP B 1 141 ? -57.141 -58.260 206.921 1.00 21.47 141 ASP B O 1
ATOM 3224 N N . LYS B 1 142 ? -58.082 -60.083 205.985 1.00 25.13 142 LYS B N 1
ATOM 3225 C CA . LYS B 1 142 ? -57.261 -60.996 206.778 1.00 27.08 142 LYS B CA 1
ATOM 3226 C C . LYS B 1 142 ? -55.772 -60.803 206.502 1.00 26.36 142 LYS B C 1
ATOM 3227 O O . LYS B 1 142 ? -54.959 -60.788 207.434 1.00 26.05 142 LYS B O 1
ATOM 3233 N N . GLY B 1 143 ? -55.393 -60.665 205.227 1.00 24.55 143 GLY B N 1
ATOM 3234 C CA . GLY B 1 143 ? -53.982 -60.522 204.896 1.00 26.09 143 GLY B CA 1
ATOM 3235 C C . GLY B 1 143 ? -53.353 -59.306 205.543 1.00 28.92 143 GLY B C 1
ATOM 3236 O O . GLY B 1 143 ? -52.215 -59.358 206.021 1.00 31.10 143 GLY B O 1
ATOM 3237 N N . ILE B 1 144 ? -54.082 -58.192 205.558 1.00 23.80 144 ILE B N 1
ATOM 3238 C CA . ILE B 1 144 ? -53.572 -56.975 206.172 1.00 20.21 144 ILE B CA 1
ATOM 3239 C C . ILE B 1 144 ? -53.540 -57.110 207.688 1.00 20.57 144 ILE B C 1
ATOM 3240 O O . ILE B 1 144 ? -52.577 -56.691 208.333 1.00 22.96 144 ILE B O 1
ATOM 3245 N N . SER B 1 145 ? -54.575 -57.705 208.286 1.00 24.83 145 SER B N 1
ATOM 3246 C CA . SER B 1 145 ? -54.551 -57.906 209.733 1.00 25.45 145 SER B CA 1
ATOM 3247 C C . SER B 1 145 ? -53.339 -58.724 210.149 1.00 27.06 145 SER B C 1
ATOM 3248 O O . SER B 1 145 ? -52.714 -58.443 211.180 1.00 29.25 145 SER B O 1
ATOM 3251 N N . LYS B 1 146 ? -52.977 -59.726 209.344 1.00 26.60 146 LYS B N 1
ATOM 3252 C CA . LYS B 1 146 ? -51.926 -60.665 209.727 1.00 27.73 146 LYS B CA 1
ATOM 3253 C C . LYS B 1 146 ? -50.561 -59.993 209.798 1.00 28.47 146 LYS B C 1
ATOM 3254 O O . LYS B 1 146 ? -49.728 -60.383 210.621 1.00 33.47 146 LYS B O 1
ATOM 3260 N N . ILE B 1 147 ? -50.310 -58.984 208.958 1.00 26.53 147 ILE B N 1
ATOM 3261 C CA . ILE B 1 147 ? -49.010 -58.319 208.944 1.00 27.34 147 ILE B CA 1
ATOM 3262 C C . ILE B 1 147 ? -48.970 -57.109 209.865 1.00 26.30 147 ILE B C 1
ATOM 3263 O O . ILE B 1 147 ? -47.877 -56.602 210.160 1.00 27.42 147 ILE B O 1
ATOM 3268 N N . ASP B 1 148 ? -50.119 -56.646 210.343 1.00 25.64 148 ASP B N 1
ATOM 3269 C CA . ASP B 1 148 ? -50.160 -55.475 211.204 1.00 23.72 148 ASP B CA 1
ATOM 3270 C C . ASP B 1 148 ? -49.662 -55.823 212.598 1.00 26.12 148 ASP B C 1
ATOM 3271 O O . ASP B 1 148 ? -49.954 -56.896 213.129 1.00 27.68 148 ASP B O 1
ATOM 3276 N N . ASN B 1 149 ? -48.909 -54.905 213.202 1.00 27.44 149 ASN B N 1
ATOM 3277 C CA . ASN B 1 149 ? -48.464 -55.087 214.579 1.00 29.18 149 ASN B CA 1
ATOM 3278 C C . ASN B 1 149 ? -48.595 -53.783 215.354 1.00 27.06 149 ASN B C 1
ATOM 3279 O O . ASN B 1 149 ? -47.785 -53.478 216.231 1.00 28.41 149 ASN B O 1
ATOM 3284 N N . THR B 1 150 ? -49.636 -53.005 215.047 1.00 25.68 150 THR B N 1
ATOM 3285 C CA . THR B 1 150 ? -49.855 -51.721 215.710 1.00 25.90 150 THR B CA 1
ATOM 3286 C C . THR B 1 150 ? -49.838 -51.851 217.229 1.00 28.75 150 THR B C 1
ATOM 3287 O O . THR B 1 150 ? -49.190 -51.057 217.924 1.00 30.08 150 THR B O 1
ATOM 3291 N N . ASP B 1 151 ? -50.556 -52.836 217.768 1.00 31.39 151 ASP B N 1
ATOM 3292 C CA . ASP B 1 151 ? -50.666 -52.943 219.221 1.00 38.15 151 ASP B CA 1
ATOM 3293 C C . ASP B 1 151 ? -49.308 -53.172 219.869 1.00 37.62 151 ASP B C 1
ATOM 3294 O O . ASP B 1 151 ? -49.064 -52.688 220.980 1.00 39.35 151 ASP B O 1
ATOM 3299 N N . LYS B 1 152 ? -48.410 -53.891 219.194 1.00 30.00 152 LYS B N 1
ATOM 3300 C CA . LYS B 1 152 ? -47.078 -54.118 219.746 1.00 31.16 152 LYS B CA 1
ATOM 3301 C C . LYS B 1 152 ? -46.229 -52.850 219.760 1.00 29.71 152 LYS B C 1
ATOM 3302 O O . LYS B 1 152 ? -45.251 -52.780 220.509 1.00 29.88 152 LYS B O 1
ATOM 3308 N N . ARG B 1 153 ? -46.584 -51.842 218.964 1.00 30.32 153 ARG B N 1
ATOM 3309 C CA . ARG B 1 153 ? -45.851 -50.582 218.945 1.00 28.84 153 ARG B CA 1
ATOM 3310 C C . ARG B 1 153 ? -46.266 -49.633 220.063 1.00 31.11 153 ARG B C 1
ATOM 3311 O O . ARG B 1 153 ? -45.582 -48.627 220.278 1.00 34.51 153 ARG B O 1
ATOM 3319 N N . LEU B 1 154 ? -47.366 -49.916 220.759 1.00 33.19 154 LEU B N 1
ATOM 3320 C CA . LEU B 1 154 ? -47.861 -49.069 221.844 1.00 40.32 154 LEU B CA 1
ATOM 3321 C C . LEU B 1 154 ? -47.228 -49.475 223.171 1.00 44.45 154 LEU B C 1
ATOM 3322 O O . LEU B 1 154 ? -47.907 -49.890 224.108 1.00 49.03 154 LEU B O 1
ATOM 3327 N N . CYS B 1 155 ? -45.905 -49.347 223.241 1.00 44.91 155 CYS B N 1
ATOM 3328 C CA . CYS B 1 155 ? -45.145 -49.901 224.352 1.00 47.66 155 CYS B CA 1
ATOM 3329 C C . CYS B 1 155 ? -44.501 -48.847 225.243 1.00 49.54 155 CYS B C 1
ATOM 3330 O O . CYS B 1 155 ? -43.878 -49.210 226.247 1.00 54.35 155 CYS B O 1
ATOM 3333 N N . VAL B 1 156 ? -44.631 -47.559 224.920 1.00 39.91 156 VAL B N 1
ATOM 3334 C CA . VAL B 1 156 ? -44.085 -46.490 225.753 1.00 39.06 156 VAL B CA 1
ATOM 3335 C C . VAL B 1 156 ? -45.066 -45.326 225.768 1.00 38.72 156 VAL B C 1
ATOM 3336 O O . VAL B 1 156 ? -46.025 -45.278 224.992 1.00 32.04 156 VAL B O 1
ATOM 3340 N N . GLY B 1 157 ? -44.788 -44.366 226.652 1.00 38.04 157 GLY B N 1
ATOM 3341 C CA . GLY B 1 157 ? -45.584 -43.160 226.759 1.00 39.00 157 GLY B CA 1
ATOM 3342 C C . GLY B 1 157 ? -46.563 -43.143 227.915 1.00 39.63 157 GLY B C 1
ATOM 3343 O O . GLY B 1 157 ? -47.245 -44.135 228.183 1.00 41.97 157 GLY B O 1
ATOM 3344 N N . ALA B 1 158 ? -46.641 -42.003 228.606 1.00 36.42 158 ALA B N 1
ATOM 3345 C CA . ALA B 1 158 ? -47.600 -41.858 229.697 1.00 39.70 158 ALA B CA 1
ATOM 3346 C C . ALA B 1 158 ? -49.024 -41.816 229.166 1.00 38.05 158 ALA B C 1
ATOM 3347 O O . ALA B 1 158 ? -49.955 -42.314 229.810 1.00 38.87 158 ALA B O 1
ATOM 3349 N N . LYS B 1 159 ? -49.206 -41.226 227.992 1.00 34.08 159 LYS B N 1
ATOM 3350 C CA . LYS B 1 159 ? -50.483 -41.165 227.302 1.00 33.36 159 LYS B CA 1
ATOM 3351 C C . LYS B 1 159 ? -50.277 -41.812 225.942 1.00 32.94 159 LYS B C 1
ATOM 3352 O O . LYS B 1 159 ? -49.291 -41.512 225.260 1.00 31.11 159 LYS B O 1
ATOM 3358 N N . LYS B 1 160 ? -51.169 -42.732 225.578 1.00 31.73 160 LYS B N 1
ATOM 3359 C CA . LYS B 1 160 ? -51.055 -43.516 224.355 1.00 28.14 160 LYS B CA 1
ATOM 3360 C C . LYS B 1 160 ? -52.313 -43.353 223.520 1.00 25.31 160 LYS B C 1
ATOM 3361 O O . LYS B 1 160 ? -53.429 -43.401 224.047 1.00 30.09 160 LYS B O 1
ATOM 3367 N N . GLY B 1 161 ? -52.134 -43.201 222.216 1.00 26.70 161 GLY B N 1
ATOM 3368 C CA . GLY B 1 161 ? -53.260 -43.078 221.308 1.00 26.19 161 GLY B CA 1
ATOM 3369 C C . GLY B 1 161 ? -52.982 -43.776 219.993 1.00 26.47 161 GLY B C 1
ATOM 3370 O O . GLY B 1 161 ? -51.837 -43.883 219.555 1.00 26.77 161 GLY B O 1
ATOM 3371 N N . VAL B 1 162 ? -54.056 -44.231 219.348 1.00 26.45 162 VAL B N 1
ATOM 3372 C CA . VAL B 1 162 ? -53.986 -44.891 218.046 1.00 26.25 162 VAL B CA 1
ATOM 3373 C C . VAL B 1 162 ? -54.767 -44.052 217.043 1.00 24.83 162 VAL B C 1
ATOM 3374 O O . VAL B 1 162 ? -55.964 -43.814 217.229 1.00 25.58 162 VAL B O 1
ATOM 3378 N N . LEU B 1 163 ? -54.085 -43.595 215.997 1.00 23.56 163 LEU B N 1
ATOM 3379 C CA . LEU B 1 163 ? -54.703 -42.748 214.985 1.00 23.21 163 LEU B CA 1
ATOM 3380 C C . LEU B 1 163 ? -55.390 -43.628 213.948 1.00 23.58 163 LEU B C 1
ATOM 3381 O O . LEU B 1 163 ? -54.730 -44.403 213.245 1.00 22.51 163 LEU B O 1
ATOM 3386 N N . LYS B 1 164 ? -56.711 -43.518 213.871 1.00 24.50 164 LYS B N 1
ATOM 3387 C CA . LYS B 1 164 ? -57.523 -44.328 212.977 1.00 23.00 164 LYS B CA 1
ATOM 3388 C C . LYS B 1 164 ? -58.190 -43.430 211.947 1.00 21.00 164 LYS B C 1
ATOM 3389 O O . LYS B 1 164 ? -58.628 -42.327 212.272 1.00 21.16 164 LYS B O 1
ATOM 3395 N N . THR B 1 165 ? -58.288 -43.902 210.709 1.00 21.41 165 THR B N 1
ATOM 3396 C CA . THR B 1 165 ? -58.972 -43.127 209.677 1.00 20.71 165 THR B CA 1
ATOM 3397 C C . THR B 1 165 ? -59.795 -44.082 208.829 1.00 21.32 165 THR B C 1
ATOM 3398 O O . THR B 1 165 ? -59.247 -45.035 208.259 1.00 23.21 165 THR B O 1
ATOM 3402 N N . TYR B 1 166 ? -61.105 -43.821 208.746 1.00 20.51 166 TYR B N 1
ATOM 3403 C CA . TYR B 1 166 ? -62.023 -44.637 207.959 1.00 22.19 166 TYR B CA 1
ATOM 3404 C C . TYR B 1 166 ? -62.908 -43.735 207.112 1.00 25.31 166 TYR B C 1
ATOM 3405 O O . TYR B 1 166 ? -62.953 -42.514 207.291 1.00 24.06 166 TYR B O 1
ATOM 3414 N N . ARG B 1 167 ? -63.624 -44.363 206.185 1.00 23.84 167 ARG B N 1
ATOM 3415 C CA . ARG B 1 167 ? -64.662 -43.697 205.407 1.00 22.46 167 ARG B CA 1
ATOM 3416 C C . ARG B 1 167 ? -66.025 -44.151 205.914 1.00 22.92 167 ARG B C 1
ATOM 3417 O O . ARG B 1 167 ? -66.326 -45.349 205.912 1.00 22.94 167 ARG B O 1
ATOM 3425 N N . SER B 1 168 ? -66.841 -43.195 206.360 1.00 21.37 168 SER B N 1
ATOM 3426 C CA . SER B 1 168 ? -68.202 -43.512 206.777 1.00 25.38 168 SER B CA 1
ATOM 3427 C C . SER B 1 168 ? -68.967 -44.196 205.652 1.00 23.89 168 SER B C 1
ATOM 3428 O O . SER B 1 168 ? -69.023 -43.694 204.526 1.00 25.45 168 SER B O 1
ATOM 3431 N N . SER B 1 169 ? -69.564 -45.346 205.958 1.00 22.09 169 SER B N 1
ATOM 3432 C CA . SER B 1 169 ? -70.437 -46.092 205.058 1.00 25.12 169 SER B CA 1
ATOM 3433 C C . SER B 1 169 ? -69.722 -46.713 203.861 1.00 26.30 169 SER B C 1
ATOM 3434 O O . SER B 1 169 ? -70.388 -47.330 203.028 1.00 24.46 169 SER B O 1
ATOM 3437 N N . LYS B 1 170 ? -68.397 -46.591 203.744 1.00 22.83 170 LYS B N 1
ATOM 3438 C CA . LYS B 1 170 ? -67.698 -47.074 202.561 1.00 22.61 170 LYS B CA 1
ATOM 3439 C C . LYS B 1 170 ? -66.522 -47.943 202.976 1.00 22.57 170 LYS B C 1
ATOM 3440 O O . LYS B 1 170 ? -65.987 -47.811 204.077 1.00 23.93 170 LYS B O 1
ATOM 3446 N N . PHE B 1 171 ? -66.132 -48.843 202.088 1.00 20.02 171 PHE B N 1
ATOM 3447 C CA . PHE B 1 171 ? -65.063 -49.785 202.378 1.00 19.00 171 PHE B CA 1
ATOM 3448 C C . PHE B 1 171 ? -63.732 -49.268 201.846 1.00 19.80 171 PHE B C 1
ATOM 3449 O O . PHE B 1 171 ? -63.632 -48.884 200.679 1.00 19.86 171 PHE B O 1
ATOM 3457 N N . SER B 1 172 ? -62.711 -49.282 202.708 1.00 19.38 172 SER B N 1
ATOM 3458 C CA . SER B 1 172 ? -61.327 -49.033 202.330 1.00 19.16 172 SER B CA 1
ATOM 3459 C C . SER B 1 172 ? -60.458 -50.034 203.074 1.00 19.66 172 SER B C 1
ATOM 3460 O O . SER B 1 172 ? -60.725 -50.345 204.240 1.00 20.74 172 SER B O 1
ATOM 3463 N N . LYS B 1 173 ? -59.415 -50.530 202.401 1.00 19.45 173 LYS B N 1
ATOM 3464 C CA . LYS B 1 173 ? -58.580 -51.585 202.969 1.00 20.15 173 LYS B CA 1
ATOM 3465 C C . LYS B 1 173 ? -57.580 -51.065 203.995 1.00 22.37 173 LYS B C 1
ATOM 3466 O O . LYS B 1 173 ? -57.156 -51.828 204.872 1.00 23.26 173 LYS B O 1
ATOM 3472 N N . THR B 1 174 ? -57.150 -49.809 203.873 1.00 19.92 174 THR B N 1
ATOM 3473 C CA . THR B 1 174 ? -56.209 -49.219 204.807 1.00 19.12 174 THR B CA 1
ATOM 3474 C C . THR B 1 174 ? -56.662 -47.803 205.124 1.00 21.43 174 THR B C 1
ATOM 3475 O O . THR B 1 174 ? -57.557 -47.237 204.486 1.00 20.92 174 THR B O 1
ATOM 3479 N N . SER B 1 175 ? -56.021 -47.240 206.128 1.00 20.21 175 SER B N 1
ATOM 3480 C CA . SER B 1 175 ? -56.195 -45.847 206.500 1.00 20.02 175 SER B CA 1
ATOM 3481 C C . SER B 1 175 ? -55.193 -44.943 205.812 1.00 21.62 175 SER B C 1
ATOM 3482 O O . SER B 1 175 ? -55.127 -43.750 206.129 1.00 20.70 175 SER B O 1
ATOM 3485 N N . GLY B 1 176 ? -54.375 -45.494 204.923 1.00 20.91 176 GLY B N 1
ATOM 3486 C CA . GLY B 1 176 ? -53.335 -44.697 204.305 1.00 19.88 176 GLY B CA 1
ATOM 3487 C C . GLY B 1 176 ? -53.932 -43.575 203.479 1.00 19.89 176 GLY B C 1
ATOM 3488 O O . GLY B 1 176 ? -54.973 -43.731 202.839 1.00 19.91 176 GLY B O 1
ATOM 3489 N N . THR B 1 177 ? -53.263 -42.423 203.504 1.00 19.27 177 THR B N 1
ATOM 3490 C CA . THR B 1 177 ? -53.727 -41.292 202.712 1.00 18.30 177 THR B CA 1
ATOM 3491 C C . THR B 1 177 ? -53.912 -41.682 201.247 1.00 18.14 177 THR B C 1
ATOM 3492 O O . THR B 1 177 ? -54.946 -41.385 200.640 1.00 20.24 177 THR B O 1
ATOM 3496 N N . MET B 1 178 ? -52.921 -42.359 200.663 1.00 18.21 178 MET B N 1
ATOM 3497 C CA . MET B 1 178 ? -53.026 -42.770 199.259 1.00 17.38 178 MET B CA 1
ATOM 3498 C C . MET B 1 178 ? -54.229 -43.685 199.034 1.00 18.06 178 MET B C 1
ATOM 3499 O O . MET B 1 178 ? -55.009 -43.481 198.095 1.00 19.08 178 MET B O 1
ATOM 3504 N N . THR B 1 179 ? -54.380 -44.724 199.868 1.00 18.60 179 THR B N 1
ATOM 3505 C CA . THR B 1 179 ? -55.530 -45.615 199.732 1.00 17.41 179 THR B CA 1
ATOM 3506 C C . THR B 1 179 ? -56.830 -44.829 199.765 1.00 17.71 179 THR B C 1
ATOM 3507 O O . THR B 1 179 ? -57.727 -45.055 198.947 1.00 16.95 179 THR B O 1
ATOM 3511 N N . LEU B 1 180 ? -56.957 -43.917 200.728 1.00 19.28 180 LEU B N 1
ATOM 3512 C CA . LEU B 1 180 ? -58.192 -43.155 200.871 1.00 17.37 180 LEU B CA 1
ATOM 3513 C C . LEU B 1 180 ? -58.440 -42.250 199.671 1.00 16.06 180 LEU B C 1
ATOM 3514 O O . LEU B 1 180 ? -59.584 -42.090 199.227 1.00 16.05 180 LEU B O 1
ATOM 3519 N N . VAL B 1 181 ? -57.391 -41.614 199.152 1.00 17.53 181 VAL B N 1
ATOM 3520 C CA . VAL B 1 181 ? -57.553 -40.762 197.977 1.00 19.25 181 VAL B CA 1
ATOM 3521 C C . VAL B 1 181 ? -58.025 -41.591 196.790 1.00 19.20 181 VAL B C 1
ATOM 3522 O O . VAL B 1 181 ? -58.961 -41.216 196.073 1.00 18.37 181 VAL B O 1
ATOM 3526 N N . VAL B 1 182 ? -57.383 -42.733 196.566 1.00 17.05 182 VAL B N 1
ATOM 3527 C CA . VAL B 1 182 ? -57.781 -43.611 195.472 1.00 16.16 182 VAL B CA 1
ATOM 3528 C C . VAL B 1 182 ? -59.249 -44.003 195.620 1.00 18.16 182 VAL B C 1
ATOM 3529 O O . VAL B 1 182 ? -60.034 -43.933 194.668 1.00 16.49 182 VAL B O 1
ATOM 3533 N N . ASP B 1 183 ? -59.641 -44.431 196.822 1.00 17.98 183 ASP B N 1
ATOM 3534 C CA . ASP B 1 183 ? -60.994 -44.933 197.022 1.00 16.73 183 ASP B CA 1
ATOM 3535 C C . ASP B 1 183 ? -62.038 -43.823 196.894 1.00 17.10 183 ASP B C 1
ATOM 3536 O O . ASP B 1 183 ? -63.124 -44.045 196.333 1.00 17.27 183 ASP B O 1
ATOM 3541 N N . ILE B 1 184 ? -61.722 -42.624 197.383 1.00 16.36 184 ILE B N 1
ATOM 3542 C CA . ILE B 1 184 ? -62.587 -41.464 197.185 1.00 17.39 184 ILE B CA 1
ATOM 3543 C C . ILE B 1 184 ? -62.840 -41.236 195.701 1.00 17.72 184 ILE B C 1
ATOM 3544 O O . ILE B 1 184 ? -63.977 -40.998 195.273 1.00 18.24 184 ILE B O 1
ATOM 3549 N N . ILE B 1 185 ? -61.771 -41.251 194.906 1.00 17.71 185 ILE B N 1
ATOM 3550 C CA . ILE B 1 185 ? -61.892 -40.984 193.478 1.00 18.80 185 ILE B CA 1
ATOM 3551 C C . ILE B 1 185 ? -62.656 -42.111 192.799 1.00 18.73 185 ILE B C 1
ATOM 3552 O O . ILE B 1 185 ? -63.525 -41.866 191.956 1.00 17.99 185 ILE B O 1
ATOM 3557 N N . MET B 1 186 ? -62.355 -43.360 193.161 1.00 18.64 186 MET B N 1
ATOM 3558 C CA . MET B 1 186 ? -63.030 -44.497 192.535 1.00 18.31 186 MET B CA 1
ATOM 3559 C C . MET B 1 186 ? -64.522 -44.500 192.852 1.00 19.99 186 MET B C 1
ATOM 3560 O O . MET B 1 186 ? -65.361 -44.721 191.965 1.00 20.26 186 MET B O 1
ATOM 3565 N N . ASP B 1 187 ? -64.880 -44.291 194.118 1.00 18.83 187 ASP B N 1
ATOM 3566 C CA . ASP B 1 187 ? -66.296 -44.261 194.462 1.00 18.00 187 ASP B CA 1
ATOM 3567 C C . ASP B 1 187 ? -66.999 -43.082 193.802 1.00 19.69 187 ASP B C 1
ATOM 3568 O O . ASP B 1 187 ? -68.162 -43.195 193.394 1.00 18.94 187 ASP B O 1
ATOM 3573 N N . SER B 1 188 ? -66.317 -41.935 193.704 1.00 18.74 188 SER B N 1
ATOM 3574 C CA . SER B 1 188 ? -66.905 -40.783 193.028 1.00 17.17 188 SER B CA 1
ATOM 3575 C C . SER B 1 188 ? -67.163 -41.089 191.564 1.00 17.82 188 SER B C 1
ATOM 3576 O O . SER B 1 188 ? -68.227 -40.753 191.030 1.00 17.56 188 SER B O 1
ATOM 3579 N N . CYS B 1 189 ? -66.192 -41.728 190.909 1.00 19.35 189 CYS B N 1
ATOM 3580 C CA A CYS B 1 189 ? -66.353 -42.090 189.505 0.84 20.73 189 CYS B CA 1
ATOM 3581 C CA B CYS B 1 189 ? -66.324 -42.124 189.512 0.16 20.80 189 CYS B CA 1
ATOM 3582 C C . CYS B 1 189 ? -67.575 -42.969 189.299 1.00 20.12 189 CYS B C 1
ATOM 3583 O O . CYS B 1 189 ? -68.337 -42.760 188.349 1.00 20.05 189 CYS B O 1
ATOM 3588 N N . ARG B 1 190 ? -67.786 -43.951 190.177 1.00 19.54 190 ARG B N 1
ATOM 3589 C CA . ARG B 1 190 ? -68.936 -44.835 190.033 1.00 20.87 190 ARG B CA 1
ATOM 3590 C C . ARG B 1 190 ? -70.232 -44.042 190.007 1.00 20.51 190 ARG B C 1
ATOM 3591 O O . ARG B 1 190 ? -71.111 -44.306 189.178 1.00 21.40 190 ARG B O 1
ATOM 3599 N N . GLU B 1 191 ? -70.367 -43.060 190.904 1.00 21.58 191 GLU B N 1
ATOM 3600 C CA . GLU B 1 191 ? -71.595 -42.286 190.997 1.00 21.45 191 GLU B CA 1
ATOM 3601 C C . GLU B 1 191 ? -71.707 -41.278 189.862 1.00 20.62 191 GLU B C 1
ATOM 3602 O O . GLU B 1 191 ? -72.799 -41.065 189.315 1.00 20.98 191 GLU B O 1
ATOM 3608 N N . ILE B 1 192 ? -70.591 -40.645 189.504 1.00 18.94 192 ILE B N 1
ATOM 3609 C CA . ILE B 1 192 ? -70.589 -39.680 188.411 1.00 18.33 192 ILE B CA 1
ATOM 3610 C C . ILE B 1 192 ? -71.024 -40.346 187.115 1.00 18.55 192 ILE B C 1
ATOM 3611 O O . ILE B 1 192 ? -71.757 -39.757 186.307 1.00 18.97 192 ILE B O 1
ATOM 3616 N N . ASN B 1 193 ? -70.570 -41.574 186.882 1.00 19.59 193 ASN B N 1
ATOM 3617 C CA . ASN B 1 193 ? -70.918 -42.235 185.634 1.00 18.23 193 ASN B CA 1
ATOM 3618 C C . ASN B 1 193 ? -72.424 -42.398 185.482 1.00 19.03 193 ASN B C 1
ATOM 3619 O O . ASN B 1 193 ? -72.921 -42.463 184.356 1.00 19.04 193 ASN B O 1
ATOM 3624 N N . GLU B 1 194 ? -73.157 -42.486 186.594 1.00 19.69 194 GLU B N 1
ATOM 3625 C CA . GLU B 1 194 ? -74.603 -42.670 186.552 1.00 20.75 194 GLU B CA 1
ATOM 3626 C C . GLU B 1 194 ? -75.373 -41.376 186.345 1.00 20.10 194 GLU B C 1
ATOM 3627 O O . GLU B 1 194 ? -76.595 -41.429 186.151 1.00 19.75 194 GLU B O 1
ATOM 3633 N N . LEU B 1 195 ? -74.701 -40.227 186.355 1.00 21.10 195 LEU B N 1
ATOM 3634 C CA . LEU B 1 195 ? -75.363 -38.982 186.023 1.00 21.75 195 LEU B CA 1
ATOM 3635 C C . LEU B 1 195 ? -75.889 -39.035 184.597 1.00 21.37 195 LEU B C 1
ATOM 3636 O O . LEU B 1 195 ? -75.242 -39.573 183.695 1.00 19.89 195 LEU B O 1
ATOM 3641 N N . ASP B 1 196 ? -77.064 -38.459 184.390 1.00 22.47 196 ASP B N 1
ATOM 3642 C CA . ASP B 1 196 ? -77.635 -38.432 183.053 1.00 23.50 196 ASP B CA 1
ATOM 3643 C C . ASP B 1 196 ? -76.664 -37.796 182.072 1.00 21.22 196 ASP B C 1
ATOM 3644 O O . ASP B 1 196 ? -76.059 -36.753 182.359 1.00 22.68 196 ASP B O 1
ATOM 3649 N N . SER B 1 197 ? -76.515 -38.435 180.917 1.00 19.74 197 SER B N 1
ATOM 3650 C CA . SER B 1 197 ? -75.771 -37.972 179.748 1.00 18.01 197 SER B CA 1
ATOM 3651 C C . SER B 1 197 ? -74.272 -38.255 179.819 1.00 17.19 197 SER B C 1
ATOM 3652 O O . SER B 1 197 ? -73.576 -37.984 178.829 1.00 18.25 197 SER B O 1
ATOM 3655 N N . VAL B 1 198 ? -73.750 -38.793 180.922 1.00 19.12 198 VAL B N 1
ATOM 3656 C CA . VAL B 1 198 ? -72.331 -39.137 180.990 1.00 17.21 198 VAL B CA 1
ATOM 3657 C C . VAL B 1 198 ? -72.070 -40.347 180.102 1.00 16.88 198 VAL B C 1
ATOM 3658 O O . VAL B 1 198 ? -72.801 -41.348 180.159 1.00 18.27 198 VAL B O 1
ATOM 3662 N N . LEU B 1 199 ? -71.041 -40.250 179.249 1.00 17.26 199 LEU B N 1
ATOM 3663 C CA . LEU B 1 199 ? -70.590 -41.379 178.434 1.00 18.08 199 LEU B CA 1
ATOM 3664 C C . LEU B 1 199 ? -69.591 -42.261 179.180 1.00 17.89 199 LEU B C 1
ATOM 3665 O O . LEU B 1 199 ? -69.728 -43.491 179.209 1.00 18.08 199 LEU B O 1
ATOM 3670 N N . TYR B 1 200 ? -68.550 -41.658 179.739 1.00 17.64 200 TYR B N 1
ATOM 3671 C CA . TYR B 1 200 ? -67.599 -42.402 180.553 1.00 16.96 200 TYR B CA 1
ATOM 3672 C C . TYR B 1 200 ? -66.906 -41.419 181.488 1.00 16.28 200 TYR B C 1
ATOM 3673 O O . TYR B 1 200 ? -66.973 -40.197 181.302 1.00 17.01 200 TYR B O 1
ATOM 3682 N N . THR B 1 201 ? -66.276 -41.975 182.523 1.00 15.81 201 THR B N 1
ATOM 3683 C CA . THR B 1 201 ? -65.730 -41.203 183.631 1.00 17.19 201 THR B CA 1
ATOM 3684 C C . THR B 1 201 ? -64.318 -41.687 183.924 1.00 18.68 201 THR B C 1
ATOM 3685 O O . THR B 1 201 ? -64.125 -42.859 184.261 1.00 19.76 201 THR B O 1
ATOM 3689 N N . ILE B 1 202 ? -63.343 -40.788 183.841 1.00 15.33 202 ILE B N 1
ATOM 3690 C CA . ILE B 1 202 ? -61.929 -41.147 183.963 1.00 17.27 202 ILE B CA 1
ATOM 3691 C C . ILE B 1 202 ? -61.442 -40.774 185.358 1.00 20.71 202 ILE B C 1
ATOM 3692 O O . ILE B 1 202 ? -61.463 -39.581 185.710 1.00 19.16 202 ILE B O 1
ATOM 3697 N N . PRO B 1 203 ? -60.950 -41.730 186.151 1.00 17.44 203 PRO B N 1
ATOM 3698 C CA . PRO B 1 203 ? -60.138 -41.388 187.324 1.00 16.25 203 PRO B CA 1
ATOM 3699 C C . PRO B 1 203 ? -58.714 -41.111 186.862 1.00 18.26 203 PRO B C 1
ATOM 3700 O O . PRO B 1 203 ? -58.097 -41.949 186.205 1.00 19.77 203 PRO B O 1
ATOM 3704 N N . ASN B 1 204 ? -58.198 -39.918 187.169 1.00 18.48 204 ASN B N 1
ATOM 3705 C CA . ASN B 1 204 ? -56.867 -39.539 186.700 1.00 17.64 204 ASN B CA 1
ATOM 3706 C C . ASN B 1 204 ? -55.823 -40.093 187.667 1.00 20.08 204 ASN B C 1
ATOM 3707 O O . ASN B 1 204 ? -55.114 -39.376 188.379 1.00 22.34 204 ASN B O 1
ATOM 3712 N N . LEU B 1 205 ? -55.730 -41.421 187.670 1.00 19.64 205 LEU B N 1
ATOM 3713 C CA . LEU B 1 205 ? -54.899 -42.130 188.628 1.00 21.41 205 LEU B CA 1
ATOM 3714 C C . LEU B 1 205 ? -53.704 -42.789 187.955 1.00 20.05 205 LEU B C 1
ATOM 3715 O O . LEU B 1 205 ? -53.724 -43.135 186.772 1.00 22.31 205 LEU B O 1
ATOM 3720 N N . LYS B 1 206 ? -52.662 -42.971 188.748 1.00 19.75 206 LYS B N 1
ATOM 3721 C CA . LYS B 1 206 ? -51.500 -43.747 188.356 1.00 20.83 206 LYS B CA 1
ATOM 3722 C C . LYS B 1 206 ? -50.853 -44.208 189.651 1.00 19.08 206 LYS B C 1
ATOM 3723 O O . LYS B 1 206 ? -51.333 -43.900 190.745 1.00 18.82 206 LYS B O 1
ATOM 3729 N N . TYR B 1 207 ? -49.778 -44.976 189.523 1.00 20.03 207 TYR B N 1
ATOM 3730 C CA . TYR B 1 207 ? -49.080 -45.492 190.696 1.00 24.04 207 TYR B CA 1
ATOM 3731 C C . TYR B 1 207 ? -48.128 -44.407 191.209 1.00 23.19 207 TYR B C 1
ATOM 3732 O O . TYR B 1 207 ? -46.912 -44.442 191.010 1.00 21.89 207 TYR B O 1
ATOM 3741 N N . PHE B 1 208 ? -48.731 -43.387 191.835 1.00 21.37 208 PHE B N 1
ATOM 3742 C CA . PHE B 1 208 ? -47.964 -42.255 192.351 1.00 20.74 208 PHE B CA 1
ATOM 3743 C C . PHE B 1 208 ? -46.889 -42.717 193.318 1.00 20.91 208 PHE B C 1
ATOM 3744 O O . PHE B 1 208 ? -45.802 -42.133 193.384 1.00 22.00 208 PHE B O 1
ATOM 3752 N N . GLU B 1 209 ? -47.201 -43.733 194.117 1.00 20.61 209 GLU B N 1
ATOM 3753 C CA . GLU B 1 209 ? -46.247 -44.245 195.095 1.00 21.29 209 GLU B CA 1
ATOM 3754 C C . GLU B 1 209 ? -44.929 -44.623 194.434 1.00 22.96 209 GLU B C 1
ATOM 3755 O O . GLU B 1 209 ? -43.845 -44.387 194.995 1.00 23.17 209 GLU B O 1
ATOM 3761 N N . GLY B 1 210 ? -45.003 -45.192 193.229 1.00 21.72 210 GLY B N 1
ATOM 3762 C CA . GLY B 1 210 ? -43.798 -45.515 192.485 1.00 23.50 210 GLY B CA 1
ATOM 3763 C C . GLY B 1 210 ? -42.959 -44.295 192.165 1.00 25.46 210 GLY B C 1
ATOM 3764 O O . GLY B 1 210 ? -41.729 -44.349 192.211 1.00 27.07 210 GLY B O 1
ATOM 3765 N N . THR B 1 211 ? -43.606 -43.171 191.841 1.00 24.42 211 THR B N 1
ATOM 3766 C CA . THR B 1 211 ? -42.840 -41.960 191.569 1.00 22.68 211 THR B CA 1
ATOM 3767 C C . THR B 1 211 ? -41.994 -41.578 192.777 1.00 23.42 211 THR B C 1
ATOM 3768 O O . THR B 1 211 ? -40.854 -41.120 192.628 1.00 24.42 211 THR B O 1
ATOM 3772 N N . VAL B 1 212 ? -42.531 -41.776 193.980 1.00 23.71 212 VAL B N 1
ATOM 3773 C CA . VAL B 1 212 ? -41.824 -41.397 195.200 1.00 25.21 212 VAL B CA 1
ATOM 3774 C C . VAL B 1 212 ? -40.761 -42.424 195.560 1.00 26.01 212 VAL B C 1
ATOM 3775 O O . VAL B 1 212 ? -39.632 -42.068 195.913 1.00 26.01 212 VAL B O 1
ATOM 3779 N N . PHE B 1 213 ? -41.117 -43.706 195.540 1.00 25.21 213 PHE B N 1
ATOM 3780 C CA . PHE B 1 213 ? -40.287 -44.720 196.174 1.00 28.20 213 PHE B CA 1
ATOM 3781 C C . PHE B 1 213 ? -39.462 -45.555 195.208 1.00 34.50 213 PHE B C 1
ATOM 3782 O O . PHE B 1 213 ? -38.470 -46.153 195.634 1.00 34.71 213 PHE B O 1
ATOM 3790 N N . HIS B 1 214 ? -39.836 -45.620 193.935 1.00 31.01 214 HIS B N 1
ATOM 3791 C CA . HIS B 1 214 ? -39.037 -46.334 192.949 1.00 28.66 214 HIS B CA 1
ATOM 3792 C C . HIS B 1 214 ? -38.233 -45.369 192.091 1.00 33.32 214 HIS B C 1
ATOM 3793 O O . HIS B 1 214 ? -37.019 -45.532 191.944 1.00 34.13 214 HIS B O 1
ATOM 3800 N N . GLU B 1 215 ? -38.883 -44.332 191.555 1.00 32.56 215 GLU B N 1
ATOM 3801 C CA . GLU B 1 215 ? -38.164 -43.282 190.849 1.00 34.88 215 GLU B CA 1
ATOM 3802 C C . GLU B 1 215 ? -37.469 -42.314 191.800 1.00 35.30 215 GLU B C 1
ATOM 3803 O O . GLU B 1 215 ? -36.589 -41.566 191.364 1.00 33.99 215 GLU B O 1
ATOM 3809 N N . LYS B 1 216 ? -37.868 -42.287 193.071 1.00 32.08 216 LYS B N 1
ATOM 3810 C CA . LYS B 1 216 ? -37.263 -41.415 194.074 1.00 31.44 216 LYS B CA 1
ATOM 3811 C C . LYS B 1 216 ? -37.268 -39.968 193.587 1.00 32.27 216 LYS B C 1
ATOM 3812 O O . LYS B 1 216 ? -36.271 -39.246 193.665 1.00 31.61 216 LYS B O 1
ATOM 3818 N N . ASN B 1 217 ? -38.439 -39.542 193.090 1.00 28.05 217 ASN B N 1
ATOM 3819 C CA . ASN B 1 217 ? -38.618 -38.225 192.475 1.00 29.31 217 ASN B CA 1
ATOM 3820 C C . ASN B 1 217 ? -39.827 -37.528 193.108 1.00 30.34 217 ASN B C 1
ATOM 3821 O O . ASN B 1 217 ? -40.948 -37.569 192.576 1.00 28.20 217 ASN B O 1
ATOM 3826 N N . VAL B 1 218 ? -39.587 -36.870 194.243 1.00 29.46 218 VAL B N 1
ATOM 3827 C CA . VAL B 1 218 ? -40.658 -36.164 194.941 1.00 29.07 218 VAL B CA 1
ATOM 3828 C C . VAL B 1 218 ? -41.176 -35.008 194.094 1.00 28.82 218 VAL B C 1
ATOM 3829 O O . VAL B 1 218 ? -42.382 -34.743 194.053 1.00 25.34 218 VAL B O 1
ATOM 3833 N N . LYS B 1 219 ? -40.277 -34.292 193.416 1.00 30.19 219 LYS B N 1
ATOM 3834 C CA . LYS B 1 219 ? -40.701 -33.192 192.552 1.00 30.86 219 LYS B CA 1
ATOM 3835 C C . LYS B 1 219 ? -41.765 -33.650 191.563 1.00 28.28 219 LYS B C 1
ATOM 3836 O O . LYS B 1 219 ? -42.830 -33.031 191.435 1.00 31.66 219 LYS B O 1
ATOM 3842 N N . LYS B 1 220 ? -41.469 -34.721 190.826 1.00 26.66 220 LYS B N 1
ATOM 3843 C CA . LYS B 1 220 ? -42.403 -35.249 189.840 1.00 27.45 220 LYS B CA 1
ATOM 3844 C C . LYS B 1 220 ? -43.704 -35.695 190.495 1.00 26.88 220 LYS B C 1
ATOM 3845 O O . LYS B 1 220 ? -44.791 -35.454 189.959 1.00 25.22 220 LYS B O 1
ATOM 3851 N N . PHE B 1 221 ? -43.607 -36.351 191.652 1.00 25.87 221 PHE B N 1
ATOM 3852 C CA . PHE B 1 221 ? -44.792 -36.782 192.389 1.00 26.48 221 PHE B CA 1
ATOM 3853 C C . PHE B 1 221 ? -45.723 -35.611 192.692 1.00 27.22 221 PHE B C 1
ATOM 3854 O O . PHE B 1 221 ? -46.928 -35.680 192.433 1.00 24.95 221 PHE B O 1
ATOM 3862 N N . LEU B 1 222 ? -45.181 -34.524 193.251 1.00 26.02 222 LEU B N 1
ATOM 3863 C CA . LEU B 1 222 ? -46.018 -33.375 193.585 1.00 25.97 222 LEU B CA 1
ATOM 3864 C C . LEU B 1 222 ? -46.655 -32.774 192.339 1.00 24.84 222 LEU B C 1
ATOM 3865 O O . LEU B 1 222 ? -47.812 -32.345 192.374 1.00 26.30 222 LEU B O 1
ATOM 3870 N N . THR B 1 223 ? -45.918 -32.742 191.226 1.00 25.41 223 THR B N 1
ATOM 3871 C CA . THR B 1 223 ? -46.497 -32.293 189.962 1.00 28.77 223 THR B CA 1
ATOM 3872 C C . THR B 1 223 ? -47.626 -33.219 189.528 1.00 27.15 223 THR B C 1
ATOM 3873 O O . THR B 1 223 ? -48.676 -32.755 189.072 1.00 27.51 223 THR B O 1
ATOM 3877 N N . GLU B 1 224 ? -47.438 -34.534 189.683 1.00 25.37 224 GLU B N 1
ATOM 3878 C CA . GLU B 1 224 ? -48.493 -35.478 189.326 1.00 23.62 224 GLU B CA 1
ATOM 3879 C C . GLU B 1 224 ? -49.772 -35.239 190.127 1.00 23.34 224 GLU B C 1
ATOM 3880 O O . GLU B 1 224 ? -50.870 -35.453 189.608 1.00 22.24 224 GLU B O 1
ATOM 3886 N N . LEU B 1 225 ? -49.662 -34.791 191.381 1.00 23.69 225 LEU B N 1
ATOM 3887 C CA . LEU B 1 225 ? -50.856 -34.534 192.185 1.00 25.49 225 LEU B CA 1
ATOM 3888 C C . LEU B 1 225 ? -51.599 -33.277 191.744 1.00 22.41 225 LEU B C 1
ATOM 3889 O O . LEU B 1 225 ? -52.757 -33.082 192.136 1.00 21.22 225 LEU B O 1
ATOM 3894 N N A ASN B 1 226 ? -50.933 -32.424 190.979 0.53 21.49 226 ASN B N 1
ATOM 3895 N N B ASN B 1 226 ? -50.994 -32.428 190.914 0.47 21.50 226 ASN B N 1
ATOM 3896 C CA A ASN B 1 226 ? -51.512 -31.209 190.429 0.53 28.20 226 ASN B CA 1
ATOM 3897 C CA B ASN B 1 226 ? -51.626 -31.166 190.530 0.47 28.13 226 ASN B CA 1
ATOM 3898 C C A ASN B 1 226 ? -52.285 -31.484 189.150 0.53 29.17 226 ASN B C 1
ATOM 3899 C C B ASN B 1 226 ? -52.780 -31.346 189.539 0.47 29.05 226 ASN B C 1
ATOM 3900 O O A ASN B 1 226 ? -52.160 -30.746 188.171 0.53 30.35 226 ASN B O 1
ATOM 3901 O O B ASN B 1 226 ? -53.436 -30.365 189.171 0.47 29.14 226 ASN B O 1
ATOM 3910 N N . MET B 1 227 ? -53.057 -32.574 189.135 1.00 32.93 227 MET B N 1
ATOM 3911 C CA . MET B 1 227 ? -53.982 -32.897 188.059 1.00 29.01 227 MET B CA 1
ATOM 3912 C C . MET B 1 227 ? -55.406 -32.976 188.602 1.00 20.46 227 MET B C 1
ATOM 3913 O O . MET B 1 227 ? -55.621 -33.348 189.757 1.00 19.89 227 MET B O 1
ATOM 3918 N N . SER B 1 228 ? -56.382 -32.619 187.766 1.00 21.75 228 SER B N 1
ATOM 3919 C CA . SER B 1 228 ? -57.777 -32.863 188.121 1.00 21.84 228 SER B CA 1
ATOM 3920 C C . SER B 1 228 ? -57.959 -34.320 188.535 1.00 19.72 228 SER B C 1
ATOM 3921 O O . SER B 1 228 ? -57.417 -35.228 187.904 1.00 20.64 228 SER B O 1
ATOM 3924 N N . ALA B 1 229 ? -58.745 -34.536 189.594 1.00 21.83 229 ALA B N 1
ATOM 3925 C CA . ALA B 1 229 ? -59.006 -35.891 190.067 1.00 19.99 229 ALA B CA 1
ATOM 3926 C C . ALA B 1 229 ? -59.777 -36.720 189.039 1.00 19.00 229 ALA B C 1
ATOM 3927 O O . ALA B 1 229 ? -59.512 -37.917 188.875 1.00 19.51 229 ALA B O 1
ATOM 3929 N N . ILE B 1 230 ? -60.739 -36.112 188.348 1.00 18.31 230 ILE B N 1
ATOM 3930 C CA . ILE B 1 230 ? -61.652 -36.841 187.474 1.00 16.97 230 ILE B CA 1
ATOM 3931 C C . ILE B 1 230 ? -61.878 -36.029 186.207 1.00 17.66 230 ILE B C 1
ATOM 3932 O O . ILE B 1 230 ? -62.009 -34.803 186.260 1.00 19.77 230 ILE B O 1
ATOM 3937 N N . THR B 1 231 ? -61.930 -36.723 185.072 1.00 17.66 231 THR B N 1
ATOM 3938 C CA . THR B 1 231 ? -62.337 -36.152 183.792 1.00 20.42 231 THR B CA 1
ATOM 3939 C C . THR B 1 231 ? -63.545 -36.919 183.271 1.00 22.03 231 THR B C 1
ATOM 3940 O O . THR B 1 231 ? -63.535 -38.155 183.253 1.00 21.60 231 THR B O 1
ATOM 3944 N N . VAL B 1 232 ? -64.578 -36.186 182.847 1.00 18.73 232 VAL B N 1
ATOM 3945 C CA . VAL B 1 232 ? -65.861 -36.755 182.454 1.00 18.22 232 VAL B CA 1
ATOM 3946 C C . VAL B 1 232 ? -66.116 -36.425 180.993 1.00 21.09 232 VAL B C 1
ATOM 3947 O O . VAL B 1 232 ? -65.811 -35.321 180.533 1.00 19.42 232 VAL B O 1
ATOM 3951 N N . SER B 1 233 ? -66.683 -37.386 180.269 1.00 20.23 233 SER B N 1
ATOM 3952 C CA . SER B 1 233 ? -67.199 -37.176 178.923 1.00 19.89 233 SER B CA 1
ATOM 3953 C C . SER B 1 233 ? -68.718 -37.284 179.011 1.00 19.26 233 SER B C 1
ATOM 3954 O O . SER B 1 233 ? -69.235 -38.306 179.474 1.00 20.91 233 SER B O 1
ATOM 3957 N N . SER B 1 234 ? -69.430 -36.240 178.583 1.00 17.02 234 SER B N 1
ATOM 3958 C CA . SER B 1 234 ? -70.880 -36.209 178.742 1.00 17.61 234 SER B CA 1
ATOM 3959 C C . SER B 1 234 ? -71.516 -35.354 177.651 1.00 20.81 234 SER B C 1
ATOM 3960 O O . SER B 1 234 ? -70.850 -34.535 177.017 1.00 21.90 234 SER B O 1
ATOM 3963 N N . ILE B 1 235 ? -72.830 -35.548 177.451 1.00 18.24 235 ILE B N 1
ATOM 3964 C CA . ILE B 1 235 ? -73.574 -34.686 176.534 1.00 20.00 235 ILE B CA 1
ATOM 3965 C C . ILE B 1 235 ? -73.921 -33.366 177.208 1.00 24.15 235 ILE B C 1
ATOM 3966 O O . ILE B 1 235 ? -73.821 -32.297 176.591 1.00 26.87 235 ILE B O 1
ATOM 3971 N N . ASP B 1 236 ? -74.339 -33.412 178.468 1.00 24.05 236 ASP B N 1
ATOM 3972 C CA . ASP B 1 236 ? -74.794 -32.230 179.190 1.00 23.42 236 ASP B CA 1
ATOM 3973 C C . ASP B 1 236 ? -73.783 -31.820 180.256 1.00 22.06 236 ASP B C 1
ATOM 3974 O O . ASP B 1 236 ? -72.830 -32.540 180.572 1.00 22.10 236 ASP B O 1
ATOM 3979 N N . HIS B 1 237 ? -73.998 -30.621 180.799 1.00 23.72 237 HIS B N 1
ATOM 3980 C CA . HIS B 1 237 ? -73.150 -30.108 181.869 1.00 24.03 237 HIS B CA 1
ATOM 3981 C C . HIS B 1 237 ? -73.262 -30.981 183.110 1.00 26.11 237 HIS B C 1
ATOM 3982 O O . HIS B 1 237 ? -74.368 -31.346 183.525 1.00 28.81 237 HIS B O 1
ATOM 3989 N N . VAL B 1 238 ? -72.108 -31.300 183.709 1.00 24.73 238 VAL B N 1
ATOM 3990 C CA . VAL B 1 238 ? -72.045 -32.109 184.923 1.00 25.67 238 VAL B CA 1
ATOM 3991 C C . VAL B 1 238 ? -71.144 -31.463 185.970 1.00 24.87 238 VAL B C 1
ATOM 3992 O O . VAL B 1 238 ? -70.892 -32.052 187.026 1.00 26.55 238 VAL B O 1
ATOM 3996 N N . GLU B 1 239 ? -70.654 -30.253 185.701 1.00 27.16 239 GLU B N 1
ATOM 3997 C CA . GLU B 1 239 ? -69.628 -29.672 186.565 1.00 32.11 239 GLU B CA 1
ATOM 3998 C C . GLU B 1 239 ? -70.101 -29.553 188.010 1.00 28.11 239 GLU B C 1
ATOM 3999 O O . GLU B 1 239 ? -69.339 -29.835 188.941 1.00 29.89 239 GLU B O 1
ATOM 4005 N N . TYR B 1 240 ? -71.356 -29.149 188.227 1.00 22.53 240 TYR B N 1
ATOM 4006 C CA . TYR B 1 240 ? -71.854 -28.982 189.591 1.00 22.38 240 TYR B CA 1
ATOM 4007 C C . TYR B 1 240 ? -71.867 -30.312 190.340 1.00 26.90 240 TYR B C 1
ATOM 4008 O O . TYR B 1 240 ? -71.350 -30.417 191.460 1.00 24.91 240 TYR B O 1
ATOM 4017 N N . GLU B 1 241 ? -72.476 -31.336 189.742 1.00 25.86 241 GLU B N 1
ATOM 4018 C CA . GLU B 1 241 ? -72.578 -32.631 190.403 1.00 28.88 241 GLU B CA 1
ATOM 4019 C C . GLU B 1 241 ? -71.210 -33.278 190.561 1.00 26.04 241 GLU B C 1
ATOM 4020 O O . GLU B 1 241 ? -70.963 -33.982 191.548 1.00 25.16 241 GLU B O 1
ATOM 4026 N N . LEU B 1 242 ? -70.313 -33.043 189.603 1.00 24.62 242 LEU B N 1
ATOM 4027 C CA . LEU B 1 242 ? -68.961 -33.582 189.681 1.00 26.28 242 LEU B CA 1
ATOM 4028 C C . LEU B 1 242 ? -68.272 -33.157 190.976 1.00 28.13 242 LEU B C 1
ATOM 4029 O O . LEU B 1 242 ? -67.738 -33.997 191.716 1.00 24.81 242 LEU B O 1
ATOM 4034 N N . GLU B 1 243 ? -68.302 -31.855 191.286 1.00 26.31 243 GLU B N 1
ATOM 4035 C CA . GLU B 1 243 ? -67.655 -31.370 192.501 1.00 26.21 243 GLU B CA 1
ATOM 4036 C C . GLU B 1 243 ? -68.412 -31.811 193.749 1.00 24.74 243 GLU B C 1
ATOM 4037 O O . GLU B 1 243 ? -67.793 -32.143 194.766 1.00 24.56 243 GLU B O 1
ATOM 4043 N N . GLU B 1 244 ? -69.748 -31.816 193.699 1.00 24.24 244 GLU B N 1
ATOM 4044 C CA . GLU B 1 244 ? -70.529 -32.225 194.863 1.00 24.09 244 GLU B CA 1
ATOM 4045 C C . GLU B 1 244 ? -70.261 -33.680 195.230 1.00 21.70 244 GLU B C 1
ATOM 4046 O O . GLU B 1 244 ? -70.169 -34.018 196.418 1.00 22.77 244 GLU B O 1
ATOM 4052 N N . ILE B 1 245 ? -70.139 -34.557 194.229 1.00 24.52 245 ILE B N 1
ATOM 4053 C CA . ILE B 1 245 ? -69.910 -35.976 194.506 1.00 23.01 245 ILE B CA 1
ATOM 4054 C C . ILE B 1 245 ? -68.517 -36.198 195.089 1.00 21.81 245 ILE B C 1
ATOM 4055 O O . ILE B 1 245 ? -68.347 -36.959 196.052 1.00 23.17 245 ILE B O 1
ATOM 4060 N N . LEU B 1 246 ? -67.499 -35.555 194.516 1.00 23.10 246 LEU B N 1
ATOM 4061 C CA . LEU B 1 246 ? -66.160 -35.647 195.089 1.00 22.26 246 LEU B CA 1
ATOM 4062 C C . LEU B 1 246 ? -66.150 -35.102 196.512 1.00 23.39 246 LEU B C 1
ATOM 4063 O O . LEU B 1 246 ? -65.648 -35.747 197.439 1.00 22.46 246 LEU B O 1
ATOM 4068 N N . SER B 1 247 ? -66.740 -33.921 196.711 1.00 21.98 247 SER B N 1
ATOM 4069 C CA . SER B 1 247 ? -66.744 -33.317 198.041 1.00 26.05 247 SER B CA 1
ATOM 4070 C C . SER B 1 247 ? -67.465 -34.195 199.051 1.00 24.77 247 SER B C 1
ATOM 4071 O O . SER B 1 247 ? -67.025 -34.315 200.199 1.00 22.65 247 SER B O 1
ATOM 4074 N N . LYS B 1 248 ? -68.591 -34.794 198.651 1.00 23.25 248 LYS B N 1
ATOM 4075 C CA . LYS B 1 248 ? -69.318 -35.687 199.547 1.00 24.22 248 LYS B CA 1
ATOM 4076 C C . LYS B 1 248 ? -68.446 -36.858 199.967 1.00 25.61 248 LYS B C 1
ATOM 4077 O O . LYS B 1 248 ? -68.417 -37.236 201.143 1.00 24.08 248 LYS B O 1
ATOM 4083 N N . ASN B 1 249 ? -67.723 -37.446 199.017 1.00 26.46 249 ASN B N 1
ATOM 4084 C CA . ASN B 1 249 ? -66.883 -38.588 199.341 1.00 20.34 249 ASN B CA 1
ATOM 4085 C C . ASN B 1 249 ? -65.681 -38.186 200.187 1.00 21.64 249 ASN B C 1
ATOM 4086 O O . ASN B 1 249 ? -65.224 -38.976 201.018 1.00 22.98 249 ASN B O 1
ATOM 4091 N N . ILE B 1 250 ? -65.140 -36.987 199.979 1.00 21.35 250 ILE B N 1
ATOM 4092 C CA . ILE B 1 250 ? -64.088 -36.496 200.865 1.00 21.31 250 ILE B CA 1
ATOM 4093 C C . ILE B 1 250 ? -64.609 -36.372 202.293 1.00 22.52 250 ILE B C 1
ATOM 4094 O O . ILE B 1 250 ? -63.922 -36.739 203.256 1.00 23.29 250 ILE B O 1
ATOM 4099 N N . SER B 1 251 ? -65.818 -35.827 202.453 1.00 24.06 251 SER B N 1
ATOM 4100 C CA . SER B 1 251 ? -66.381 -35.592 203.776 1.00 26.92 251 SER B CA 1
ATOM 4101 C C . SER B 1 251 ? -66.682 -36.881 204.525 1.00 25.37 251 SER B C 1
ATOM 4102 O O . SER B 1 251 ? -66.874 -36.837 205.744 1.00 28.97 251 SER B O 1
ATOM 4105 N N . ARG B 1 252 ? -66.710 -38.022 203.841 1.00 22.31 252 ARG B N 1
ATOM 4106 C CA . ARG B 1 252 ? -66.912 -39.280 204.541 1.00 23.36 252 ARG B CA 1
ATOM 4107 C C . ARG B 1 252 ? -65.676 -39.694 205.329 1.00 23.62 252 ARG B C 1
ATOM 4108 O O . ARG B 1 252 ? -65.779 -40.561 206.199 1.00 23.90 252 ARG B O 1
ATOM 4116 N N . VAL B 1 253 ? -64.512 -39.119 205.030 1.00 23.61 253 VAL B N 1
ATOM 4117 C CA . VAL B 1 253 ? -63.307 -39.463 205.771 1.00 22.90 253 VAL B CA 1
ATOM 4118 C C . VAL B 1 253 ? -63.447 -38.963 207.201 1.00 26.27 253 VAL B C 1
ATOM 4119 O O . VAL B 1 253 ? -63.797 -37.800 207.444 1.00 23.88 253 VAL B O 1
ATOM 4123 N N . ASP B 1 254 ? -63.194 -39.855 208.154 1.00 23.96 254 ASP B N 1
ATOM 4124 C CA . ASP B 1 254 ? -63.318 -39.572 209.580 1.00 24.85 254 ASP B CA 1
ATOM 4125 C C . ASP B 1 254 ? -62.038 -40.062 210.243 1.00 26.97 254 ASP B C 1
ATOM 4126 O O . ASP B 1 254 ? -61.773 -41.266 210.259 1.00 24.23 254 ASP B O 1
ATOM 4131 N N . SER B 1 255 ? -61.248 -39.133 210.780 1.00 23.02 255 SER B N 1
ATOM 4132 C CA . SER B 1 255 ? -59.986 -39.456 211.434 1.00 22.73 255 SER B CA 1
ATOM 4133 C C . SER B 1 255 ? -60.079 -39.087 212.905 1.00 24.19 255 SER B C 1
ATOM 4134 O O . SER B 1 255 ? -60.598 -38.021 213.251 1.00 22.14 255 SER B O 1
ATOM 4137 N N . PHE B 1 256 ? -59.584 -39.974 213.765 1.00 26.22 256 PHE B N 1
ATOM 4138 C CA . PHE B 1 256 ? -59.640 -39.746 215.201 1.00 27.06 256 PHE B CA 1
ATOM 4139 C C . PHE B 1 256 ? -58.571 -40.589 215.882 1.00 25.97 256 PHE B C 1
ATOM 4140 O O . PHE B 1 256 ? -58.193 -41.659 215.392 1.00 24.56 256 PHE B O 1
ATOM 4148 N N . VAL B 1 257 ? -58.095 -40.100 217.020 1.00 25.23 257 VAL B N 1
ATOM 4149 C CA . VAL B 1 257 ? -57.167 -40.844 217.861 1.00 24.37 257 VAL B CA 1
ATOM 4150 C C . VAL B 1 257 ? -57.974 -41.478 218.982 1.00 27.08 257 VAL B C 1
ATOM 4151 O O . VAL B 1 257 ? -58.657 -40.778 219.739 1.00 30.65 257 VAL B O 1
ATOM 4155 N N . LYS B 1 258 ? -57.891 -42.797 219.097 1.00 26.16 258 LYS B N 1
ATOM 4156 C CA . LYS B 1 258 ? -58.510 -43.513 220.199 1.00 30.16 258 LYS B CA 1
ATOM 4157 C C . LYS B 1 258 ? -57.475 -43.660 221.303 1.00 28.86 258 LYS B C 1
ATOM 4158 O O . LYS B 1 258 ? -56.393 -44.209 221.072 1.00 28.48 258 LYS B O 1
ATOM 4164 N N . GLU B 1 259 ? -57.803 -43.188 222.497 1.00 29.30 259 GLU B N 1
ATOM 4165 C CA . GLU B 1 259 ? -56.872 -43.338 223.605 1.00 35.15 259 GLU B CA 1
ATOM 4166 C C . GLU B 1 259 ? -56.731 -44.808 223.976 1.00 33.73 259 GLU B C 1
ATOM 4167 O O . GLU B 1 259 ? -57.721 -45.538 224.083 1.00 35.36 259 GLU B O 1
ATOM 4173 N N . PHE B 1 260 ? -55.491 -45.235 224.173 1.00 31.12 260 PHE B N 1
ATOM 4174 C CA . PHE B 1 260 ? -55.173 -46.593 224.593 1.00 40.54 260 PHE B CA 1
ATOM 4175 C C . PHE B 1 260 ? -54.946 -46.548 226.100 1.00 47.25 260 PHE B C 1
ATOM 4176 O O . PHE B 1 260 ? -53.949 -45.988 226.565 1.00 42.55 260 PHE B O 1
ATOM 4184 N N . ASP B 1 261 ? -55.877 -47.106 226.864 1.00 62.03 261 ASP B N 1
ATOM 4185 C CA . ASP B 1 261 ? -55.786 -47.051 228.321 1.00 73.50 261 ASP B CA 1
ATOM 4186 C C . ASP B 1 261 ? -54.664 -47.947 228.835 1.00 79.29 261 ASP B C 1
ATOM 4187 O O . ASP B 1 261 ? -53.935 -47.579 229.758 1.00 82.03 261 ASP B O 1
ATOM 4192 N N . ASN C 1 2 ? -92.142 -48.756 216.597 1.00 61.70 2 ASN C N 1
ATOM 4193 C CA . ASN C 1 2 ? -91.174 -47.985 215.828 1.00 63.85 2 ASN C CA 1
ATOM 4194 C C . ASN C 1 2 ? -89.774 -48.087 216.434 1.00 62.75 2 ASN C C 1
ATOM 4195 O O . ASN C 1 2 ? -88.815 -47.556 215.875 1.00 59.77 2 ASN C O 1
ATOM 4200 N N . TYR C 1 3 ? -89.659 -48.760 217.576 1.00 59.53 3 TYR C N 1
ATOM 4201 C CA . TYR C 1 3 ? -88.364 -49.135 218.123 1.00 58.25 3 TYR C CA 1
ATOM 4202 C C . TYR C 1 3 ? -88.033 -50.575 217.757 1.00 49.48 3 TYR C C 1
ATOM 4203 O O . TYR C 1 3 ? -88.909 -51.377 217.418 1.00 45.36 3 TYR C O 1
ATOM 4212 N N . GLY C 1 4 ? -86.743 -50.895 217.835 1.00 46.75 4 GLY C N 1
ATOM 4213 C CA . GLY C 1 4 ? -86.272 -52.228 217.527 1.00 48.40 4 GLY C CA 1
ATOM 4214 C C . GLY C 1 4 ? -86.159 -53.130 218.739 1.00 46.21 4 GLY C C 1
ATOM 4215 O O . GLY C 1 4 ? -87.119 -53.301 219.496 1.00 44.62 4 GLY C O 1
ATOM 4216 N N . ILE C 1 5 ? -84.973 -53.708 218.926 1.00 42.16 5 ILE C N 1
ATOM 4217 C CA . ILE C 1 5 ? -84.743 -54.622 220.040 1.00 42.20 5 ILE C CA 1
ATOM 4218 C C . ILE C 1 5 ? -84.769 -53.868 221.363 1.00 43.52 5 ILE C C 1
ATOM 4219 O O . ILE C 1 5 ? -85.239 -54.389 222.381 1.00 46.44 5 ILE C O 1
ATOM 4224 N N . THR C 1 6 ? -84.264 -52.638 221.368 1.00 43.87 6 THR C N 1
ATOM 4225 C CA . THR C 1 6 ? -84.339 -51.740 222.508 1.00 45.23 6 THR C CA 1
ATOM 4226 C C . THR C 1 6 ? -84.778 -50.372 222.004 1.00 45.40 6 THR C C 1
ATOM 4227 O O . THR C 1 6 ? -84.885 -50.140 220.799 1.00 41.95 6 THR C O 1
ATOM 4231 N N . GLU C 1 7 ? -85.017 -49.445 222.931 1.00 45.80 7 GLU C N 1
ATOM 4232 C CA . GLU C 1 7 ? -85.415 -48.106 222.511 1.00 49.19 7 GLU C CA 1
ATOM 4233 C C . GLU C 1 7 ? -84.251 -47.295 221.961 1.00 46.13 7 GLU C C 1
ATOM 4234 O O . GLU C 1 7 ? -84.465 -46.161 221.515 1.00 45.02 7 GLU C O 1
ATOM 4240 N N . SER C 1 8 ? -83.039 -47.850 221.968 1.00 43.56 8 SER C N 1
ATOM 4241 C CA . SER C 1 8 ? -81.887 -47.208 221.353 1.00 45.50 8 SER C CA 1
ATOM 4242 C C . SER C 1 8 ? -81.859 -47.357 219.836 1.00 42.51 8 SER C C 1
ATOM 4243 O O . SER C 1 8 ? -81.029 -46.709 219.190 1.00 44.79 8 SER C O 1
ATOM 4246 N N . VAL C 1 9 ? -82.697 -48.217 219.256 1.00 38.32 9 VAL C N 1
ATOM 4247 C CA . VAL C 1 9 ? -82.703 -48.460 217.818 1.00 37.71 9 VAL C CA 1
ATOM 4248 C C . VAL C 1 9 ? -84.114 -48.268 217.285 1.00 39.05 9 VAL C C 1
ATOM 4249 O O . VAL C 1 9 ? -85.093 -48.658 217.932 1.00 41.94 9 VAL C O 1
ATOM 4253 N N . LYS C 1 10 ? -84.211 -47.678 216.098 1.00 35.17 10 LYS C N 1
ATOM 4254 C CA . LYS C 1 10 ? -85.485 -47.418 215.447 1.00 38.99 10 LYS C CA 1
ATOM 4255 C C . LYS C 1 10 ? -85.717 -48.421 214.327 1.00 38.83 10 LYS C C 1
ATOM 4256 O O . LYS C 1 10 ? -84.782 -48.852 213.648 1.00 38.17 10 LYS C O 1
ATOM 4262 N N . THR C 1 11 ? -86.981 -48.777 214.135 1.00 37.26 11 THR C N 1
ATOM 4263 C CA . THR C 1 11 ? -87.422 -49.578 213.001 1.00 38.18 11 THR C CA 1
ATOM 4264 C C . THR C 1 11 ? -88.341 -48.704 212.160 1.00 38.71 11 THR C C 1
ATOM 4265 O O . THR C 1 11 ? -89.354 -48.209 212.661 1.00 37.90 11 THR C O 1
ATOM 4269 N N . THR C 1 12 ? -87.992 -48.519 210.889 1.00 36.18 12 THR C N 1
ATOM 4270 C CA . THR C 1 12 ? -88.734 -47.634 209.993 1.00 33.36 12 THR C CA 1
ATOM 4271 C C . THR C 1 12 ? -89.186 -48.426 208.776 1.00 33.88 12 THR C C 1
ATOM 4272 O O . THR C 1 12 ? -88.354 -48.980 208.053 1.00 33.88 12 THR C O 1
ATOM 4276 N N . ARG C 1 13 ? -90.495 -48.474 208.549 1.00 35.29 13 ARG C N 1
ATOM 4277 C CA . ARG C 1 13 ? -91.056 -49.083 207.352 1.00 36.89 13 ARG C CA 1
ATOM 4278 C C . ARG C 1 13 ? -91.391 -47.991 206.344 1.00 37.79 13 ARG C C 1
ATOM 4279 O O . ARG C 1 13 ? -91.959 -46.953 206.701 1.00 34.96 13 ARG C O 1
ATOM 4287 N N . SER C 1 14 ? -91.022 -48.222 205.087 1.00 36.43 14 SER C N 1
ATOM 4288 C CA . SER C 1 14 ? -91.228 -47.214 204.058 1.00 37.90 14 SER C CA 1
ATOM 4289 C C . SER C 1 14 ? -92.714 -46.967 203.829 1.00 36.49 14 SER C C 1
ATOM 4290 O O . SER C 1 14 ? -93.540 -47.884 203.904 1.00 34.79 14 SER C O 1
ATOM 4293 N N . LYS C 1 15 ? -93.051 -45.705 203.560 1.00 32.42 15 LYS C N 1
ATOM 4294 C CA . LYS C 1 15 ? -94.408 -45.363 203.154 1.00 37.81 15 LYS C CA 1
ATOM 4295 C C . LYS C 1 15 ? -94.728 -45.983 201.801 1.00 33.93 15 LYS C C 1
ATOM 4296 O O . LYS C 1 15 ? -95.828 -46.508 201.588 1.00 35.71 15 LYS C O 1
ATOM 4302 N N . ILE C 1 16 ? -93.764 -45.940 200.881 1.00 31.18 16 ILE C N 1
ATOM 4303 C CA . ILE C 1 16 ? -93.918 -46.573 199.577 1.00 34.08 16 ILE C CA 1
ATOM 4304 C C . ILE C 1 16 ? -94.049 -48.079 199.748 1.00 35.01 16 ILE C C 1
ATOM 4305 O O . ILE C 1 16 ? -93.200 -48.731 200.369 1.00 33.82 16 ILE C O 1
ATOM 4310 N N . LYS C 1 17 ? -95.121 -48.633 199.194 1.00 32.52 17 LYS C N 1
ATOM 4311 C CA . LYS C 1 17 ? -95.401 -50.059 199.207 1.00 30.11 17 LYS C CA 1
ATOM 4312 C C . LYS C 1 17 ? -94.969 -50.693 197.891 1.00 31.04 17 LYS C C 1
ATOM 4313 O O . LYS C 1 17 ? -94.778 -50.015 196.880 1.00 32.89 17 LYS C O 1
ATOM 4319 N N . ILE C 1 18 ? -94.827 -52.017 197.910 1.00 32.73 18 ILE C N 1
ATOM 4320 C CA . ILE C 1 18 ? -94.483 -52.733 196.684 1.00 31.33 18 ILE C CA 1
ATOM 4321 C C . ILE C 1 18 ? -95.498 -52.429 195.590 1.00 29.47 18 ILE C C 1
ATOM 4322 O O . ILE C 1 18 ? -95.135 -52.214 194.427 1.00 30.62 18 ILE C O 1
ATOM 4327 N N . LYS C 1 19 ? -96.787 -52.403 195.937 1.00 28.97 19 LYS C N 1
ATOM 4328 C CA . LYS C 1 19 ? -97.795 -52.100 194.929 1.00 30.71 19 LYS C CA 1
ATOM 4329 C C . LYS C 1 19 ? -97.624 -50.697 194.356 1.00 28.92 19 LYS C C 1
ATOM 4330 O O . LYS C 1 19 ? -97.974 -50.459 193.196 1.00 32.38 19 LYS C O 1
ATOM 4336 N N . ASP C 1 20 ? -97.087 -49.758 195.137 1.00 32.82 20 ASP C N 1
ATOM 4337 C CA . ASP C 1 20 ? -96.867 -48.411 194.616 1.00 34.07 20 ASP C CA 1
ATOM 4338 C C . ASP C 1 20 ? -95.783 -48.414 193.550 1.00 31.21 20 ASP C C 1
ATOM 4339 O O . ASP C 1 20 ? -95.848 -47.652 192.579 1.00 30.92 20 ASP C O 1
ATOM 4344 N N . ILE C 1 21 ? -94.749 -49.230 193.742 1.00 28.10 21 ILE C N 1
ATOM 4345 C CA . ILE C 1 21 ? -93.715 -49.348 192.723 1.00 28.09 21 ILE C CA 1
ATOM 4346 C C . ILE C 1 21 ? -94.272 -50.040 191.486 1.00 30.25 21 ILE C C 1
ATOM 4347 O O . ILE C 1 21 ? -94.027 -49.611 190.352 1.00 27.42 21 ILE C O 1
ATOM 4352 N N . VAL C 1 22 ? -95.021 -51.127 191.682 1.00 29.30 22 VAL C N 1
ATOM 4353 C CA . VAL C 1 22 ? -95.664 -51.801 190.557 1.00 30.70 22 VAL C CA 1
ATOM 4354 C C . VAL C 1 22 ? -96.505 -50.803 189.774 1.00 33.86 22 VAL C C 1
ATOM 4355 O O . VAL C 1 22 ? -96.408 -50.704 188.544 1.00 30.18 22 VAL C O 1
ATOM 4359 N N . SER C 1 23 ? -97.332 -50.034 190.490 1.00 33.32 23 SER C N 1
ATOM 4360 C CA . SER C 1 23 ? -98.240 -49.086 189.848 1.00 36.24 23 SER C CA 1
ATOM 4361 C C . SER C 1 23 ? -97.479 -48.073 189.006 1.00 33.35 23 SER C C 1
ATOM 4362 O O . SER C 1 23 ? -97.857 -47.788 187.863 1.00 29.31 23 SER C O 1
ATOM 4365 N N . ASP C 1 24 ? -96.401 -47.512 189.558 1.00 34.15 24 ASP C N 1
ATOM 4366 C CA . ASP C 1 24 ? -95.622 -46.530 188.813 1.00 33.94 24 ASP C CA 1
ATOM 4367 C C . ASP C 1 24 ? -95.063 -47.132 187.531 1.00 27.30 24 ASP C C 1
ATOM 4368 O O . ASP C 1 24 ? -95.085 -46.486 186.479 1.00 30.79 24 ASP C O 1
ATOM 4373 N N . VAL C 1 25 ? -94.561 -48.368 187.599 1.00 27.29 25 VAL C N 1
ATOM 4374 C CA . VAL C 1 25 ? -93.971 -49.006 186.424 1.00 26.59 25 VAL C CA 1
ATOM 4375 C C . VAL C 1 25 ? -95.035 -49.288 185.370 1.00 29.44 25 VAL C C 1
ATOM 4376 O O . VAL C 1 25 ? -94.839 -49.009 184.180 1.00 26.02 25 VAL C O 1
ATOM 4380 N N . VAL C 1 26 ? -96.155 -49.891 185.776 1.00 32.16 26 VAL C N 1
ATOM 4381 C CA . VAL C 1 26 ? -97.200 -50.227 184.810 1.00 32.15 26 VAL C CA 1
ATOM 4382 C C . VAL C 1 26 ? -97.782 -48.963 184.198 1.00 28.86 26 VAL C C 1
ATOM 4383 O O . VAL C 1 26 ? -98.136 -48.936 183.013 1.00 30.33 26 VAL C O 1
ATOM 4387 N N . GLU C 1 27 ? -97.907 -47.900 184.996 1.00 27.32 27 GLU C N 1
ATOM 4388 C CA . GLU C 1 27 ? -98.417 -46.641 184.462 1.00 30.08 27 GLU C CA 1
ATOM 4389 C C . GLU C 1 27 ? -97.488 -46.091 183.387 1.00 29.88 27 GLU C C 1
ATOM 4390 O O . GLU C 1 27 ? -97.945 -45.572 182.363 1.00 31.22 27 GLU C O 1
ATOM 4396 N N . LYS C 1 28 ? -96.176 -46.191 183.602 1.00 28.00 28 LYS C N 1
ATOM 4397 C CA . LYS C 1 28 ? -95.224 -45.740 182.593 1.00 26.69 28 LYS C CA 1
ATOM 4398 C C . LYS C 1 28 ? -95.363 -46.529 181.296 1.00 29.08 28 LYS C C 1
ATOM 4399 O O . LYS C 1 28 ? -95.270 -45.958 180.202 1.00 28.48 28 LYS C O 1
ATOM 4405 N N . LYS C 1 29 ? -95.578 -47.843 181.397 1.00 28.76 29 LYS C N 1
ATOM 4406 C CA . LYS C 1 29 ? -95.767 -48.658 180.202 1.00 24.79 29 LYS C CA 1
ATOM 4407 C C . LYS C 1 29 ? -97.066 -48.289 179.495 1.00 27.68 29 LYS C C 1
ATOM 4408 O O . LYS C 1 29 ? -97.093 -48.140 178.267 1.00 28.05 29 LYS C O 1
ATOM 4414 N N . ALA C 1 30 ? -98.145 -48.114 180.257 1.00 26.78 30 ALA C N 1
ATOM 4415 C CA . ALA C 1 30 ? -99.412 -47.707 179.664 1.00 29.96 30 ALA C CA 1
ATOM 4416 C C . ALA C 1 30 ? -99.282 -46.356 178.978 1.00 30.37 30 ALA C C 1
ATOM 4417 O O . ALA C 1 30 ? -99.823 -46.152 177.885 1.00 31.17 30 ALA C O 1
ATOM 4419 N N . ASN C 1 31 ? -98.580 -45.410 179.613 1.00 29.54 31 ASN C N 1
ATOM 4420 C CA . ASN C 1 31 ? -98.424 -44.086 179.020 1.00 32.34 31 ASN C CA 1
ATOM 4421 C C . ASN C 1 31 ? -97.562 -44.137 177.767 1.00 31.31 31 ASN C C 1
ATOM 4422 O O . ASN C 1 31 ? -97.825 -43.409 176.802 1.00 30.31 31 ASN C O 1
ATOM 4427 N N . ALA C 1 32 ? -96.539 -45.001 177.757 1.00 31.43 32 ALA C N 1
ATOM 4428 C CA . ALA C 1 32 ? -95.739 -45.202 176.552 1.00 28.11 32 ALA C CA 1
ATOM 4429 C C . ALA C 1 32 ? -96.603 -45.696 175.393 1.00 29.35 32 ALA C C 1
ATOM 4430 O O . ALA C 1 32 ? -96.442 -45.244 174.255 1.00 31.31 32 ALA C O 1
ATOM 4432 N N . ILE C 1 33 ? -97.502 -46.646 175.654 1.00 29.82 33 ILE C N 1
ATOM 4433 C CA . ILE C 1 33 ? -98.412 -47.109 174.608 1.00 31.65 33 ILE C CA 1
ATOM 4434 C C . ILE C 1 33 ? -99.350 -45.982 174.186 1.00 33.67 33 ILE C C 1
ATOM 4435 O O . ILE C 1 33 ? -99.553 -45.729 172.992 1.00 32.58 33 ILE C O 1
ATOM 4440 N N . LYS C 1 34 ? -99.919 -45.275 175.161 1.00 30.98 34 LYS C N 1
ATOM 4441 C CA . LYS C 1 34 ? -100.813 -44.163 174.856 1.00 30.67 34 LYS C CA 1
ATOM 4442 C C . LYS C 1 34 ? -100.156 -43.148 173.929 1.00 32.41 34 LYS C C 1
ATOM 4443 O O . LYS C 1 34 ? -100.787 -42.661 172.982 1.00 35.07 34 LYS C O 1
ATOM 4449 N N . TYR C 1 35 ? -98.896 -42.796 174.206 1.00 31.14 35 TYR C N 1
ATOM 4450 C CA . TYR C 1 35 ? -98.186 -41.820 173.385 1.00 36.43 35 TYR C CA 1
ATOM 4451 C C . TYR C 1 35 ? -97.984 -42.341 171.968 1.00 34.75 35 TYR C C 1
ATOM 4452 O O . TYR C 1 35 ? -98.159 -41.602 170.991 1.00 33.14 35 TYR C O 1
ATOM 4461 N N . PHE C 1 36 ? -97.647 -43.625 171.841 1.00 31.74 36 PHE C N 1
ATOM 4462 C CA . PHE C 1 36 ? -97.412 -44.222 170.532 1.00 32.64 36 PHE C CA 1
ATOM 4463 C C . PHE C 1 36 ? -98.673 -44.211 169.681 1.00 32.73 36 PHE C C 1
ATOM 4464 O O . PHE C 1 36 ? -98.610 -43.999 168.463 1.00 33.35 36 PHE C O 1
ATOM 4472 N N . LEU C 1 37 ? -99.826 -44.436 170.304 1.00 30.53 37 LEU C N 1
ATOM 4473 C CA . LEU C 1 37 ? -101.072 -44.559 169.562 1.00 32.13 37 LEU C CA 1
ATOM 4474 C C . LEU C 1 37 ? -101.619 -43.218 169.091 1.00 38.75 37 LEU C C 1
ATOM 4475 O O . LEU C 1 37 ? -102.493 -43.202 168.216 1.00 38.93 37 LEU C O 1
ATOM 4480 N N . GLU C 1 38 ? -101.125 -42.108 169.644 1.00 40.14 38 GLU C N 1
ATOM 4481 C CA . GLU C 1 38 ? -101.436 -40.766 169.148 1.00 41.14 38 GLU C CA 1
ATOM 4482 C C . GLU C 1 38 ? -102.940 -40.519 169.095 1.00 40.37 38 GLU C C 1
ATOM 4483 O O . GLU C 1 38 ? -103.450 -39.880 168.171 1.00 41.48 38 GLU C O 1
ATOM 4489 N N . GLY C 1 39 ? -103.659 -41.030 170.091 1.00 37.47 39 GLY C N 1
ATOM 4490 C CA . GLY C 1 39 ? -105.085 -40.786 170.178 1.00 39.97 39 GLY C CA 1
ATOM 4491 C C . GLY C 1 39 ? -105.923 -41.527 169.164 1.00 43.18 39 GLY C C 1
ATOM 4492 O O . GLY C 1 39 ? -107.129 -41.264 169.067 1.00 45.93 39 GLY C O 1
ATOM 4493 N N . GLU C 1 40 ? -105.331 -42.441 168.400 1.00 40.22 40 GLU C N 1
ATOM 4494 C CA . GLU C 1 40 ? -106.106 -43.217 167.445 1.00 43.13 40 GLU C CA 1
ATOM 4495 C C . GLU C 1 40 ? -107.134 -44.064 168.180 1.00 42.14 40 GLU C C 1
ATOM 4496 O O . GLU C 1 40 ? -106.869 -44.601 169.258 1.00 37.98 40 GLU C O 1
ATOM 4502 N N . GLU C 1 41 ? -108.324 -44.161 167.603 1.00 42.72 41 GLU C N 1
ATOM 4503 C CA . GLU C 1 41 ? -109.391 -44.968 168.166 1.00 47.91 41 GLU C CA 1
ATOM 4504 C C . GLU C 1 41 ? -109.498 -46.290 167.418 1.00 45.83 41 GLU C C 1
ATOM 4505 O O . GLU C 1 41 ? -109.183 -46.383 166.226 1.00 42.11 41 GLU C O 1
ATOM 4511 N N . PHE C 1 42 ? -109.917 -47.321 168.146 1.00 49.01 42 PHE C N 1
ATOM 4512 C CA . PHE C 1 42 ? -109.935 -48.684 167.641 1.00 46.53 42 PHE C CA 1
ATOM 4513 C C . PHE C 1 42 ? -111.257 -49.351 167.984 1.00 44.33 42 PHE C C 1
ATOM 4514 O O . PHE C 1 42 ? -111.892 -49.029 168.990 1.00 43.40 42 PHE C O 1
ATOM 4522 N N . LYS C 1 43 ? -111.658 -50.296 167.136 1.00 41.33 43 LYS C N 1
ATOM 4523 C CA . LYS C 1 43 ? -112.888 -51.039 167.376 1.00 45.29 43 LYS C CA 1
ATOM 4524 C C . LYS C 1 43 ? -112.667 -52.194 168.350 1.00 46.48 43 LYS C C 1
ATOM 4525 O O . LYS C 1 43 ? -113.523 -52.463 169.202 1.00 43.30 43 LYS C O 1
ATOM 4531 N N . GLN C 1 44 ? -111.532 -52.885 168.248 1.00 47.11 44 GLN C N 1
ATOM 4532 C CA . GLN C 1 44 ? -111.283 -54.058 169.082 1.00 42.72 44 GLN C CA 1
ATOM 4533 C C . GLN C 1 44 ? -109.793 -54.209 169.336 1.00 39.21 44 GLN C C 1
ATOM 4534 O O . GLN C 1 44 ? -109.019 -54.452 168.404 1.00 37.78 44 GLN C O 1
ATOM 4540 N N . ALA C 1 45 ? -109.406 -54.123 170.601 1.00 38.25 45 ALA C N 1
ATOM 4541 C CA . ALA C 1 45 ? -108.023 -54.317 171.008 1.00 37.43 45 ALA C CA 1
ATOM 4542 C C . ALA C 1 45 ? -107.911 -55.661 171.704 1.00 39.59 45 ALA C C 1
ATOM 4543 O O . ALA C 1 45 ? -108.749 -55.997 172.549 1.00 44.90 45 ALA C O 1
ATOM 4545 N N . ILE C 1 46 ? -106.888 -56.430 171.339 1.00 38.05 46 ILE C N 1
ATOM 4546 C CA . ILE C 1 46 ? -106.573 -57.687 172.006 1.00 36.41 46 ILE C CA 1
ATOM 4547 C C . ILE C 1 46 ? -105.195 -57.545 172.617 1.00 33.21 46 ILE C C 1
ATOM 4548 O O . ILE C 1 46 ? -104.221 -57.274 171.904 1.00 33.99 46 ILE C O 1
ATOM 4553 N N . VAL C 1 47 ? -105.115 -57.749 173.928 1.00 32.94 47 VAL C N 1
ATOM 4554 C CA . VAL C 1 47 ? -103.872 -57.636 174.686 1.00 32.54 47 VAL C CA 1
ATOM 4555 C C . VAL C 1 47 ? -103.545 -59.025 175.218 1.00 36.28 47 VAL C C 1
ATOM 4556 O O . VAL C 1 47 ? -104.346 -59.619 175.951 1.00 37.32 47 VAL C O 1
ATOM 4560 N N . PHE C 1 48 ? -102.378 -59.548 174.843 1.00 34.21 48 PHE C N 1
ATOM 4561 C CA . PHE C 1 48 ? -101.927 -60.852 175.314 1.00 33.59 48 PHE C CA 1
ATOM 4562 C C . PHE C 1 48 ? -101.050 -60.669 176.543 1.00 34.82 48 PHE C C 1
ATOM 4563 O O . PHE C 1 48 ? -100.046 -59.953 176.492 1.00 31.38 48 PHE C O 1
ATOM 4571 N N . GLY C 1 49 ? -101.420 -61.331 177.635 1.00 34.38 49 GLY C N 1
ATOM 4572 C CA . GLY C 1 49 ? -100.616 -61.316 178.844 1.00 32.18 49 GLY C CA 1
ATOM 4573 C C . GLY C 1 49 ? -101.169 -60.391 179.906 1.00 34.53 49 GLY C C 1
ATOM 4574 O O . GLY C 1 49 ? -100.892 -59.187 179.900 1.00 34.60 49 GLY C O 1
ATOM 4575 N N . ALA C 1 50 ? -101.937 -60.959 180.839 1.00 33.42 50 ALA C N 1
ATOM 4576 C CA . ALA C 1 50 ? -102.597 -60.174 181.874 1.00 35.92 50 ALA C CA 1
ATOM 4577 C C . ALA C 1 50 ? -101.631 -59.747 182.969 1.00 34.59 50 ALA C C 1
ATOM 4578 O O . ALA C 1 50 ? -101.756 -58.642 183.511 1.00 33.13 50 ALA C O 1
ATOM 4580 N N . TYR C 1 51 ? -100.693 -60.620 183.329 1.00 30.91 51 TYR C N 1
ATOM 4581 C CA . TYR C 1 51 ? -99.723 -60.333 184.379 1.00 30.22 51 TYR C CA 1
ATOM 4582 C C . TYR C 1 51 ? -98.460 -59.759 183.744 1.00 30.73 51 TYR C C 1
ATOM 4583 O O . TYR C 1 51 ? -98.050 -60.251 182.692 1.00 32.35 51 TYR C O 1
ATOM 4592 N N . LEU C 1 52 ? -97.822 -58.742 184.331 1.00 31.08 52 LEU C N 1
ATOM 4593 C CA . LEU C 1 52 ? -98.284 -57.999 185.505 1.00 32.45 52 LEU C CA 1
ATOM 4594 C C . LEU C 1 52 ? -98.853 -56.635 185.101 1.00 32.57 52 LEU C C 1
ATOM 4595 O O . LEU C 1 52 ? -99.744 -56.103 185.758 1.00 33.39 52 LEU C O 1
ATOM 4600 N N . SER C 1 53 ? -98.313 -56.061 184.020 1.00 33.47 53 SER C N 1
ATOM 4601 C CA . SER C 1 53 ? -98.764 -54.757 183.547 1.00 35.01 53 SER C CA 1
ATOM 4602 C C . SER C 1 53 ? -99.986 -54.851 182.644 1.00 32.96 53 SER C C 1
ATOM 4603 O O . SER C 1 53 ? -100.645 -53.830 182.417 1.00 34.48 53 SER C O 1
ATOM 4606 N N . GLY C 1 54 ? -100.295 -56.044 182.128 1.00 30.83 54 GLY C N 1
ATOM 4607 C CA . GLY C 1 54 ? -101.387 -56.177 181.178 1.00 32.41 54 GLY C CA 1
ATOM 4608 C C . GLY C 1 54 ? -102.697 -55.633 181.709 1.00 39.87 54 GLY C C 1
ATOM 4609 O O . GLY C 1 54 ? -103.449 -54.976 180.986 1.00 43.03 54 GLY C O 1
ATOM 4610 N N . SER C 1 55 ? -102.986 -55.897 182.983 1.00 40.78 55 SER C N 1
ATOM 4611 C CA . SER C 1 55 ? -104.241 -55.463 183.582 1.00 41.53 55 SER C CA 1
ATOM 4612 C C . SER C 1 55 ? -104.453 -53.959 183.433 1.00 39.71 55 SER C C 1
ATOM 4613 O O . SER C 1 55 ? -105.499 -53.512 182.947 1.00 44.06 55 SER C O 1
ATOM 4616 N N . TYR C 1 56 ? -103.472 -53.157 183.852 1.00 36.35 56 TYR C N 1
ATOM 4617 C CA . TYR C 1 56 ? -103.650 -51.710 183.787 1.00 37.18 56 TYR C CA 1
ATOM 4618 C C . TYR C 1 56 ? -103.590 -51.205 182.353 1.00 37.95 56 TYR C C 1
ATOM 4619 O O . TYR C 1 56 ? -104.296 -50.256 181.997 1.00 38.50 56 TYR C O 1
ATOM 4628 N N . ILE C 1 57 ? -102.723 -51.793 181.528 1.00 36.88 57 ILE C N 1
ATOM 4629 C CA . ILE C 1 57 ? -102.641 -51.372 180.134 1.00 37.05 57 ILE C CA 1
ATOM 4630 C C . ILE C 1 57 ? -103.995 -51.539 179.459 1.00 36.17 57 ILE C C 1
ATOM 4631 O O . ILE C 1 57 ? -104.460 -50.649 178.739 1.00 33.08 57 ILE C O 1
ATOM 4636 N N . ALA C 1 58 ? -104.646 -52.682 179.684 1.00 36.28 58 ALA C N 1
ATOM 4637 C CA . ALA C 1 58 ? -105.972 -52.902 179.120 1.00 39.61 58 ALA C CA 1
ATOM 4638 C C . ALA C 1 58 ? -106.956 -51.845 179.604 1.00 40.87 58 ALA C C 1
ATOM 4639 O O . ALA C 1 58 ? -107.754 -51.320 178.817 1.00 41.32 58 ALA C O 1
ATOM 4641 N N . TYR C 1 59 ? -106.920 -51.523 180.899 1.00 36.45 59 TYR C N 1
ATOM 4642 C CA . TYR C 1 59 ? -107.761 -50.450 181.426 1.00 40.46 59 TYR C CA 1
ATOM 4643 C C . TYR C 1 59 ? -107.514 -49.138 180.693 1.00 39.64 59 TYR C C 1
ATOM 4644 O O . TYR C 1 59 ? -108.463 -48.436 180.324 1.00 38.96 59 TYR C O 1
ATOM 4653 N N . SER C 1 60 ? -106.246 -48.794 180.458 1.00 39.17 60 SER C N 1
ATOM 4654 C CA . SER C 1 60 ? -105.930 -47.521 179.822 1.00 40.63 60 SER C CA 1
ATOM 4655 C C . SER C 1 60 ? -106.427 -47.445 178.383 1.00 45.22 60 SER C C 1
ATOM 4656 O O . SER C 1 60 ? -106.568 -46.337 177.853 1.00 44.59 60 SER C O 1
ATOM 4659 N N . LEU C 1 61 ? -106.714 -48.583 177.749 1.00 39.42 61 LEU C N 1
ATOM 4660 C CA . LEU C 1 61 ? -107.188 -48.605 176.371 1.00 39.69 61 LEU C CA 1
ATOM 4661 C C . LEU C 1 61 ? -108.694 -48.410 176.243 1.00 44.59 61 LEU C C 1
ATOM 4662 O O . LEU C 1 61 ? -109.171 -48.159 175.132 1.00 47.83 61 LEU C O 1
ATOM 4667 N N . LEU C 1 62 ? -109.448 -48.522 177.339 1.00 43.18 62 LEU C N 1
ATOM 4668 C CA . LEU C 1 62 ? -110.909 -48.464 177.251 1.00 43.97 62 LEU C CA 1
ATOM 4669 C C . LEU C 1 62 ? -111.402 -47.141 176.676 1.00 47.55 62 LEU C C 1
ATOM 4670 O O . LEU C 1 62 ? -112.448 -47.103 176.021 1.00 49.50 62 LEU C O 1
ATOM 4675 N N . LYS C 1 63 ? -110.678 -46.047 176.920 1.00 47.80 63 LYS C N 1
ATOM 4676 C CA . LYS C 1 63 ? -111.128 -44.739 176.450 1.00 53.18 63 LYS C CA 1
ATOM 4677 C C . LYS C 1 63 ? -111.253 -44.719 174.931 1.00 48.39 63 LYS C C 1
ATOM 4678 O O . LYS C 1 63 ? -112.281 -44.295 174.386 1.00 46.80 63 LYS C O 1
ATOM 4684 N N . ASP C 1 64 ? -110.212 -45.172 174.229 1.00 46.05 64 ASP C N 1
ATOM 4685 C CA . ASP C 1 64 ? -110.146 -45.053 172.780 1.00 48.55 64 ASP C CA 1
ATOM 4686 C C . ASP C 1 64 ? -110.464 -46.350 172.044 1.00 46.30 64 ASP C C 1
ATOM 4687 O O . ASP C 1 64 ? -110.520 -46.343 170.810 1.00 42.89 64 ASP C O 1
ATOM 4692 N N . CYS C 1 65 ? -110.674 -47.457 172.753 1.00 44.94 65 CYS C N 1
ATOM 4693 C CA . CYS C 1 65 ? -110.989 -48.737 172.127 1.00 48.26 65 CYS C CA 1
ATOM 4694 C C . CYS C 1 65 ? -112.396 -49.154 172.523 1.00 52.36 65 CYS C C 1
ATOM 4695 O O . CYS C 1 65 ? -112.698 -49.275 173.715 1.00 50.26 65 CYS C O 1
ATOM 4698 N N . GLU C 1 66 ? -113.248 -49.389 171.522 1.00 56.72 66 GLU C N 1
ATOM 4699 C CA . GLU C 1 66 ? -114.631 -49.761 171.796 1.00 65.99 66 GLU C CA 1
ATOM 4700 C C . GLU C 1 66 ? -114.701 -51.068 172.576 1.00 52.45 66 GLU C C 1
ATOM 4701 O O . GLU C 1 66 ? -115.511 -51.204 173.501 1.00 51.15 66 GLU C O 1
ATOM 4707 N N . GLU C 1 67 ? -113.867 -52.040 172.213 1.00 46.56 67 GLU C N 1
ATOM 4708 C CA . GLU C 1 67 ? -113.760 -53.304 172.931 1.00 51.36 67 GLU C CA 1
ATOM 4709 C C . GLU C 1 67 ? -112.295 -53.581 173.236 1.00 43.10 67 GLU C C 1
ATOM 4710 O O . GLU C 1 67 ? -111.440 -53.431 172.359 1.00 41.88 67 GLU C O 1
ATOM 4716 N N . VAL C 1 68 ? -112.014 -53.995 174.469 1.00 41.31 68 VAL C N 1
ATOM 4717 C CA . VAL C 1 68 ? -110.670 -54.366 174.905 1.00 39.69 68 VAL C CA 1
ATOM 4718 C C . VAL C 1 68 ? -110.754 -55.778 175.459 1.00 40.50 68 VAL C C 1
ATOM 4719 O O . VAL C 1 68 ? -111.511 -56.037 176.404 1.00 44.78 68 VAL C O 1
ATOM 4723 N N . ILE C 1 69 ? -109.966 -56.683 174.892 1.00 40.64 69 ILE C N 1
ATOM 4724 C CA . ILE C 1 69 ? -109.928 -58.070 175.330 1.00 40.79 69 ILE C CA 1
ATOM 4725 C C . ILE C 1 69 ? -108.530 -58.375 175.831 1.00 37.40 69 ILE C C 1
ATOM 4726 O O . ILE C 1 69 ? -107.554 -58.109 175.130 1.00 38.94 69 ILE C O 1
ATOM 4731 N N . ILE C 1 70 ? -108.443 -58.945 177.029 1.00 36.62 70 ILE C N 1
ATOM 4732 C CA . ILE C 1 70 ? -107.208 -59.513 177.558 1.00 37.23 70 ILE C CA 1
ATOM 4733 C C . ILE C 1 70 ? -107.247 -61.009 177.291 1.00 38.43 70 ILE C C 1
ATOM 4734 O O . ILE C 1 70 ? -108.269 -61.665 177.537 1.00 40.50 70 ILE C O 1
ATOM 4739 N N . VAL C 1 71 ? -106.150 -61.543 176.766 1.00 37.51 71 VAL C N 1
ATOM 4740 C CA . VAL C 1 71 ? -106.005 -62.970 176.519 1.00 41.48 71 VAL C CA 1
ATOM 4741 C C . VAL C 1 71 ? -104.838 -63.481 177.346 1.00 40.54 71 VAL C C 1
ATOM 4742 O O . VAL C 1 71 ? -103.737 -62.918 177.296 1.00 37.03 71 VAL C O 1
ATOM 4746 N N . ASP C 1 72 ? -105.072 -64.547 178.101 1.00 36.03 72 ASP C N 1
ATOM 4747 C CA . ASP C 1 72 ? -103.991 -65.173 178.844 1.00 36.37 72 ASP C CA 1
ATOM 4748 C C . ASP C 1 72 ? -104.148 -66.681 178.806 1.00 37.36 72 ASP C C 1
ATOM 4749 O O . ASP C 1 72 ? -105.266 -67.209 178.854 1.00 39.26 72 ASP C O 1
ATOM 4754 N N . ILE C 1 73 ? -103.012 -67.367 178.693 1.00 38.04 73 ILE C N 1
ATOM 4755 C CA . ILE C 1 73 ? -103.004 -68.817 178.704 1.00 41.30 73 ILE C CA 1
ATOM 4756 C C . ILE C 1 73 ? -103.456 -69.360 180.054 1.00 46.35 73 ILE C C 1
ATOM 4757 O O . ILE C 1 73 ? -103.923 -70.502 180.134 1.00 47.62 73 ILE C O 1
ATOM 4762 N N . GLN C 1 74 ? -103.361 -68.554 181.120 1.00 43.70 74 GLN C N 1
ATOM 4763 C CA . GLN C 1 74 ? -103.783 -68.976 182.451 1.00 46.19 74 GLN C CA 1
ATOM 4764 C C . GLN C 1 74 ? -105.201 -68.487 182.717 1.00 45.94 74 GLN C C 1
ATOM 4765 O O . GLN C 1 74 ? -105.394 -67.282 182.938 1.00 42.35 74 GLN C O 1
ATOM 4771 N N . PRO C 1 75 ? -106.214 -69.359 182.737 1.00 50.16 75 PRO C N 1
ATOM 4772 C CA . PRO C 1 75 ? -107.582 -68.862 182.965 1.00 49.58 75 PRO C CA 1
ATOM 4773 C C . PRO C 1 75 ? -107.764 -68.179 184.308 1.00 48.63 75 PRO C C 1
ATOM 4774 O O . PRO C 1 75 ? -108.585 -67.260 184.410 1.00 48.69 75 PRO C O 1
ATOM 4778 N N . HIS C 1 76 ? -107.026 -68.588 185.345 1.00 47.12 76 HIS C N 1
ATOM 4779 C CA . HIS C 1 76 ? -107.241 -67.986 186.655 1.00 46.53 76 HIS C CA 1
ATOM 4780 C C . HIS C 1 76 ? -106.796 -66.531 186.714 1.00 46.54 76 HIS C C 1
ATOM 4781 O O . HIS C 1 76 ? -107.141 -65.835 187.675 1.00 50.51 76 HIS C O 1
ATOM 4788 N N . LEU C 1 77 ? -106.055 -66.050 185.718 1.00 42.03 77 LEU C N 1
ATOM 4789 C CA . LEU C 1 77 ? -105.649 -64.649 185.726 1.00 46.38 77 LEU C CA 1
ATOM 4790 C C . LEU C 1 77 ? -106.794 -63.701 185.395 1.00 49.56 77 LEU C C 1
ATOM 4791 O O . LEU C 1 77 ? -106.589 -62.481 185.396 1.00 49.37 77 LEU C O 1
ATOM 4796 N N . LYS C 1 78 ? -107.993 -64.217 185.122 1.00 47.34 78 LYS C N 1
ATOM 4797 C CA . LYS C 1 78 ? -109.158 -63.344 185.100 1.00 53.58 78 LYS C CA 1
ATOM 4798 C C . LYS C 1 78 ? -109.225 -62.525 186.381 1.00 47.66 78 LYS C C 1
ATOM 4799 O O . LYS C 1 78 ? -109.698 -61.382 186.369 1.00 47.94 78 LYS C O 1
ATOM 4805 N N . ASP C 1 79 ? -108.718 -63.081 187.487 1.00 48.06 79 ASP C N 1
ATOM 4806 C CA . ASP C 1 79 ? -108.800 -62.423 188.785 1.00 56.89 79 ASP C CA 1
ATOM 4807 C C . ASP C 1 79 ? -107.903 -61.196 188.893 1.00 53.07 79 ASP C C 1
ATOM 4808 O O . ASP C 1 79 ? -108.090 -60.398 189.819 1.00 48.12 79 ASP C O 1
ATOM 4813 N N . ILE C 1 80 ? -106.931 -61.021 187.988 1.00 47.83 80 ILE C N 1
ATOM 4814 C CA . ILE C 1 80 ? -106.023 -59.883 188.087 1.00 43.82 80 ILE C CA 1
ATOM 4815 C C . ILE C 1 80 ? -106.545 -58.651 187.359 1.00 49.97 80 ILE C C 1
ATOM 4816 O O . ILE C 1 80 ? -105.915 -57.586 187.431 1.00 55.33 80 ILE C O 1
ATOM 4821 N N . LEU C 1 81 ? -107.675 -58.755 186.667 1.00 54.20 81 LEU C N 1
ATOM 4822 C CA . LEU C 1 81 ? -108.314 -57.586 186.079 1.00 58.82 81 LEU C CA 1
ATOM 4823 C C . LEU C 1 81 ? -109.132 -56.877 187.149 1.00 68.90 81 LEU C C 1
ATOM 4824 O O . LEU C 1 81 ? -109.795 -57.522 187.965 1.00 70.44 81 LEU C O 1
ATOM 4829 N N . PHE C 1 82 ? -109.080 -55.544 187.158 1.00 86.68 82 PHE C N 1
ATOM 4830 C CA . PHE C 1 82 ? -109.832 -54.776 188.142 1.00 101.02 82 PHE C CA 1
ATOM 4831 C C . PHE C 1 82 ? -110.996 -53.989 187.556 1.00 93.43 82 PHE C C 1
ATOM 4832 O O . PHE C 1 82 ? -111.806 -53.465 188.326 1.00 103.18 82 PHE C O 1
ATOM 4840 N N . ASN C 1 83 ? -111.115 -53.897 186.234 1.00 71.52 83 ASN C N 1
ATOM 4841 C CA . ASN C 1 83 ? -112.250 -53.228 185.618 1.00 70.36 83 ASN C CA 1
ATOM 4842 C C . ASN C 1 83 ? -113.082 -54.242 184.845 1.00 62.95 83 ASN C C 1
ATOM 4843 O O . ASN C 1 83 ? -112.538 -55.139 184.190 1.00 52.24 83 ASN C O 1
ATOM 4848 N N . ASP C 1 84 ? -114.404 -54.071 184.898 1.00 63.00 84 ASP C N 1
ATOM 4849 C CA . ASP C 1 84 ? -115.310 -55.001 184.240 1.00 68.38 84 ASP C CA 1
ATOM 4850 C C . ASP C 1 84 ? -115.481 -54.695 182.759 1.00 60.34 84 ASP C C 1
ATOM 4851 O O . ASP C 1 84 ? -116.002 -55.535 182.019 1.00 60.18 84 ASP C O 1
ATOM 4856 N N . GLY C 1 85 ? -115.069 -53.509 182.316 1.00 56.68 85 GLY C N 1
ATOM 4857 C CA . GLY C 1 85 ? -115.114 -53.178 180.907 1.00 53.82 85 GLY C CA 1
ATOM 4858 C C . GLY C 1 85 ? -114.169 -53.993 180.051 1.00 54.71 85 GLY C C 1
ATOM 4859 O O . GLY C 1 85 ? -114.283 -53.956 178.821 1.00 55.24 85 GLY C O 1
ATOM 4860 N N . ILE C 1 86 ? -113.253 -54.732 180.670 1.00 59.15 86 ILE C N 1
ATOM 4861 C CA . ILE C 1 86 ? -112.265 -55.532 179.954 1.00 51.18 86 ILE C CA 1
ATOM 4862 C C . ILE C 1 86 ? -112.775 -56.964 179.877 1.00 48.51 86 ILE C C 1
ATOM 4863 O O . ILE C 1 86 ? -113.064 -57.586 180.906 1.00 51.68 86 ILE C O 1
ATOM 4868 N N . LYS C 1 87 ? -112.857 -57.494 178.660 1.00 43.92 87 LYS C N 1
ATOM 4869 C CA . LYS C 1 87 ? -113.250 -58.882 178.446 1.00 47.91 87 LYS C CA 1
ATOM 4870 C C . LYS C 1 87 ? -112.034 -59.787 178.591 1.00 48.32 87 LYS C C 1
ATOM 4871 O O . LYS C 1 87 ? -110.947 -59.462 178.109 1.00 50.54 87 LYS C O 1
ATOM 4877 N N . PHE C 1 88 ? -112.217 -60.923 179.260 1.00 48.64 88 PHE C N 1
ATOM 4878 C CA . PHE C 1 88 ? -111.145 -61.894 179.439 1.00 49.28 88 PHE C CA 1
ATOM 4879 C C . PHE C 1 88 ? -111.434 -63.148 178.630 1.00 47.01 88 PHE C C 1
ATOM 4880 O O . PHE C 1 88 ? -112.561 -63.645 178.616 1.00 46.85 88 PHE C O 1
ATOM 4888 N N . MET C 1 89 ? -110.401 -63.658 177.970 1.00 45.26 89 MET C N 1
ATOM 4889 C CA . MET C 1 89 ? -110.463 -64.915 177.241 1.00 45.81 89 MET C CA 1
ATOM 4890 C C . MET C 1 89 ? -109.209 -65.704 177.561 1.00 50.90 89 MET C C 1
ATOM 4891 O O . MET C 1 89 ? -108.110 -65.148 177.522 1.00 52.08 89 MET C O 1
ATOM 4896 N N . ASP C 1 90 ? -109.356 -66.990 177.851 1.00 54.14 90 ASP C N 1
ATOM 4897 C CA . ASP C 1 90 ? -108.151 -67.797 177.918 1.00 57.29 90 ASP C CA 1
ATOM 4898 C C . ASP C 1 90 ? -107.708 -68.147 176.500 1.00 51.13 90 ASP C C 1
ATOM 4899 O O . ASP C 1 90 ? -108.466 -68.022 175.534 1.00 48.82 90 ASP C O 1
ATOM 4904 N N . LEU C 1 91 ? -106.448 -68.556 176.373 1.00 48.09 91 LEU C N 1
ATOM 4905 C CA . LEU C 1 91 ? -105.886 -68.780 175.045 1.00 47.14 91 LEU C CA 1
ATOM 4906 C C . LEU C 1 91 ? -106.692 -69.806 174.257 1.00 48.17 91 LEU C C 1
ATOM 4907 O O . LEU C 1 91 ? -106.917 -69.629 173.054 1.00 47.05 91 LEU C O 1
ATOM 4912 N N . ASN C 1 92 ? -107.126 -70.892 174.905 1.00 61.17 92 ASN C N 1
ATOM 4913 C CA . ASN C 1 92 ? -107.912 -71.894 174.187 1.00 71.39 92 ASN C CA 1
ATOM 4914 C C . ASN C 1 92 ? -109.223 -71.308 173.683 1.00 65.05 92 ASN C C 1
ATOM 4915 O O . ASN C 1 92 ? -109.688 -71.658 172.593 1.00 58.57 92 ASN C O 1
ATOM 4920 N N . LYS C 1 93 ? -109.839 -70.421 174.467 1.00 65.88 93 LYS C N 1
ATOM 4921 C CA . LYS C 1 93 ? -111.086 -69.798 174.035 1.00 63.92 93 LYS C CA 1
ATOM 4922 C C . LYS C 1 93 ? -110.849 -68.868 172.850 1.00 57.35 93 LYS C C 1
ATOM 4923 O O . LYS C 1 93 ? -111.619 -68.876 171.885 1.00 49.23 93 LYS C O 1
ATOM 4929 N N . LEU C 1 94 ? -109.789 -68.058 172.898 1.00 55.20 94 LEU C N 1
ATOM 4930 C CA . LEU C 1 94 ? -109.452 -67.231 171.744 1.00 52.63 94 LEU C CA 1
ATOM 4931 C C . LEU C 1 94 ? -109.183 -68.089 170.516 1.00 54.41 94 LEU C C 1
ATOM 4932 O O . LEU C 1 94 ? -109.735 -67.841 169.438 1.00 65.08 94 LEU C O 1
ATOM 4937 N N . GLN C 1 95 ? -108.316 -69.091 170.654 1.00 46.45 95 GLN C N 1
ATOM 4938 C CA . GLN C 1 95 ? -107.961 -69.917 169.507 1.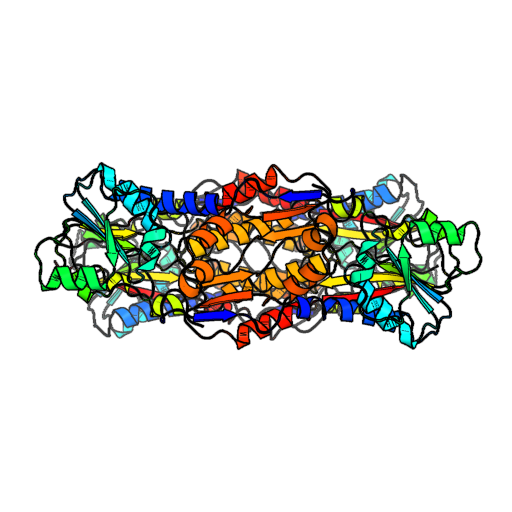00 55.87 95 GLN C CA 1
ATOM 4939 C C . GLN C 1 95 ? -109.190 -70.619 168.942 1.00 61.08 95 GLN C C 1
ATOM 4940 O O . GLN C 1 95 ? -109.308 -70.793 167.725 1.00 57.94 95 GLN C O 1
ATOM 4946 N N . LEU C 1 96 ? -110.120 -71.019 169.814 1.00 75.58 96 LEU C N 1
ATOM 4947 C CA . LEU C 1 96 ? -111.378 -71.608 169.358 1.00 85.07 96 LEU C CA 1
ATOM 4948 C C . LEU C 1 96 ? -112.204 -70.586 168.586 1.00 84.57 96 LEU C C 1
ATOM 4949 O O . LEU C 1 96 ? -112.729 -70.878 167.505 1.00 91.93 96 LEU C O 1
ATOM 4954 N N . GLU C 1 97 ? -112.330 -69.375 169.136 1.00 66.73 97 GLU C N 1
ATOM 4955 C CA . GLU C 1 97 ? -113.130 -68.334 168.498 1.00 56.77 97 GLU C CA 1
ATOM 4956 C C . GLU C 1 97 ? -112.530 -67.910 167.166 1.00 58.35 97 GLU C C 1
ATOM 4957 O O . GLU C 1 97 ? -113.266 -67.562 166.236 1.00 59.91 97 GLU C O 1
ATOM 4963 N N . LEU C 1 98 ? -111.203 -67.965 167.048 1.00 62.28 98 LEU C N 1
ATOM 4964 C CA . LEU C 1 98 ? -110.547 -67.683 165.777 1.00 62.71 98 LEU C CA 1
ATOM 4965 C C . LEU C 1 98 ? -110.871 -68.758 164.747 1.00 67.53 98 LEU C C 1
ATOM 4966 O O . LEU C 1 98 ? -111.052 -68.456 163.562 1.00 62.14 98 LEU C O 1
ATOM 4971 N N . ARG C 1 99 ? -110.918 -70.020 165.180 1.00 85.60 99 ARG C N 1
ATOM 4972 C CA . ARG C 1 99 ? -111.147 -71.137 164.268 1.00 96.55 99 ARG C CA 1
ATOM 4973 C C . ARG C 1 99 ? -112.609 -71.269 163.847 1.00 91.01 99 ARG C C 1
ATOM 4974 O O . ARG C 1 99 ? -112.891 -71.482 162.662 1.00 89.58 99 ARG C O 1
ATOM 4982 N N . ASN C 1 100 ? -113.553 -71.145 164.786 1.00 87.34 100 ASN C N 1
ATOM 4983 C CA . ASN C 1 100 ? -114.967 -71.384 164.502 1.00 84.30 100 ASN C CA 1
ATOM 4984 C C . ASN C 1 100 ? -115.834 -70.160 164.786 1.00 82.88 100 ASN C C 1
ATOM 4985 O O . ASN C 1 100 ? -116.994 -70.298 165.181 1.00 84.85 100 ASN C O 1
ATOM 4990 N N . GLY C 1 101 ? -115.306 -68.958 164.574 1.00 67.51 101 GLY C N 1
ATOM 4991 C CA . GLY C 1 101 ? -116.069 -67.759 164.852 1.00 65.42 101 GLY C CA 1
ATOM 4992 C C . GLY C 1 101 ? -115.616 -66.602 163.990 1.00 65.08 101 GLY C C 1
ATOM 4993 O O . GLY C 1 101 ? -114.663 -66.711 163.215 1.00 64.23 101 GLY C O 1
ATOM 4994 N N . THR C 1 102 ? -116.335 -65.485 164.117 1.00 69.11 102 THR C N 1
ATOM 4995 C CA . THR C 1 102 ? -115.997 -64.265 163.402 1.00 70.29 102 THR C CA 1
ATOM 4996 C C . THR C 1 102 ? -115.860 -63.044 164.304 1.00 67.92 102 THR C C 1
ATOM 4997 O O . THR C 1 102 ? -115.567 -61.957 163.796 1.00 70.51 102 THR C O 1
ATOM 5001 N N . SER C 1 103 ? -116.077 -63.184 165.614 1.00 60.44 103 SER C N 1
ATOM 5002 C CA . SER C 1 103 ? -116.076 -62.033 166.510 1.00 60.77 103 SER C CA 1
ATOM 5003 C C . SER C 1 103 ? -114.682 -61.472 166.776 1.00 55.54 103 SER C C 1
ATOM 5004 O O . SER C 1 103 ? -114.579 -60.360 167.304 1.00 52.24 103 SER C O 1
ATOM 5007 N N . ILE C 1 104 ? -113.620 -62.199 166.444 1.00 47.58 104 ILE C N 1
ATOM 5008 C CA . ILE C 1 104 ? -112.255 -61.773 166.742 1.00 46.86 104 ILE C CA 1
ATOM 5009 C C . ILE C 1 104 ? -111.597 -61.310 165.451 1.00 47.50 104 ILE C C 1
ATOM 5010 O O . ILE C 1 104 ? -111.273 -62.121 164.574 1.00 47.99 104 ILE C O 1
ATOM 5015 N N . ASN C 1 105 ? -111.391 -59.994 165.352 1.00 47.00 105 ASN C N 1
ATOM 5016 C CA . ASN C 1 105 ? -110.741 -59.343 164.223 1.00 50.08 105 ASN C CA 1
ATOM 5017 C C . ASN C 1 105 ? -110.183 -58.009 164.697 1.00 43.09 105 ASN C C 1
ATOM 5018 O O . ASN C 1 105 ? -110.650 -56.945 164.273 1.00 38.85 105 ASN C O 1
ATOM 5023 N N . PRO C 1 106 ? -109.175 -58.027 165.568 1.00 43.02 106 PRO C N 1
ATOM 5024 C CA . PRO C 1 106 ? -108.732 -56.783 166.208 1.00 41.57 106 PRO C CA 1
ATOM 5025 C C . PRO C 1 106 ? -108.023 -55.854 165.235 1.00 41.19 106 PRO C C 1
ATOM 5026 O O . PRO C 1 106 ? -107.281 -56.293 164.352 1.00 39.47 106 PRO C O 1
ATOM 5030 N N . ASP C 1 107 ? -108.254 -54.550 165.410 1.00 36.55 107 ASP C N 1
ATOM 5031 C CA . ASP C 1 107 ? -107.445 -53.556 164.722 1.00 39.40 107 ASP C CA 1
ATOM 5032 C C . ASP C 1 107 ? -106.288 -53.055 165.582 1.00 35.17 107 ASP C C 1
ATOM 5033 O O . ASP C 1 107 ? -105.448 -52.302 165.082 1.00 36.88 107 ASP C O 1
ATOM 5038 N N . LEU C 1 108 ? -106.213 -53.467 166.847 1.00 32.93 108 LEU C N 1
ATOM 5039 C CA . LEU C 1 108 ? -105.057 -53.208 167.700 1.00 34.37 108 LEU C CA 1
ATOM 5040 C C . LEU C 1 108 ? -104.697 -54.503 168.412 1.00 33.75 108 LEU C C 1
ATOM 5041 O O . LEU C 1 108 ? -105.546 -55.094 169.087 1.00 33.27 108 LEU C O 1
ATOM 5046 N N . VAL C 1 109 ? -103.447 -54.942 168.263 1.00 34.20 109 VAL C N 1
ATOM 5047 C CA . VAL C 1 109 ? -102.940 -56.132 168.935 1.00 31.47 109 VAL C CA 1
ATOM 5048 C C . VAL C 1 109 ? -101.722 -55.725 169.748 1.00 29.70 109 VAL C C 1
ATOM 5049 O O . VAL C 1 109 ? -100.825 -55.057 169.227 1.00 30.10 109 VAL C O 1
ATOM 5053 N N . ILE C 1 110 ? -101.691 -56.126 171.016 1.00 29.65 110 ILE C N 1
ATOM 5054 C CA . ILE C 1 110 ? -100.560 -55.861 171.899 1.00 28.41 110 ILE C CA 1
ATOM 5055 C C . ILE C 1 110 ? -100.131 -57.183 172.523 1.00 30.51 110 ILE C C 1
ATOM 5056 O O . ILE C 1 110 ? -100.937 -57.848 173.187 1.00 30.81 110 ILE C O 1
ATOM 5061 N N . ASP C 1 111 ? -98.867 -57.557 172.328 1.00 31.11 111 ASP C N 1
ATOM 5062 C CA . ASP C 1 111 ? -98.308 -58.758 172.939 1.00 31.89 111 ASP C CA 1
ATOM 5063 C C . ASP C 1 111 ? -97.409 -58.350 174.099 1.00 30.01 111 ASP C C 1
ATOM 5064 O O . ASP C 1 111 ? -96.349 -57.756 173.889 1.00 28.77 111 ASP C O 1
ATOM 5069 N N . LEU C 1 112 ? -97.835 -58.673 175.317 1.00 26.10 112 LEU C N 1
ATOM 5070 C CA . LEU C 1 112 ? -97.075 -58.384 176.524 1.00 25.64 112 LEU C CA 1
ATOM 5071 C C . LEU C 1 112 ? -96.479 -59.638 177.148 1.00 27.45 112 LEU C C 1
ATOM 5072 O O . LEU C 1 112 ? -96.024 -59.585 178.294 1.00 29.74 112 LEU C O 1
ATOM 5077 N N . THR C 1 113 ? -96.473 -60.765 176.431 1.00 27.37 113 THR C N 1
ATOM 5078 C CA . THR C 1 113 ? -96.135 -62.033 177.072 1.00 29.59 113 THR C CA 1
ATOM 5079 C C . THR C 1 113 ? -94.635 -62.223 177.246 1.00 28.03 113 THR C C 1
ATOM 5080 O O . THR C 1 113 ? -94.218 -62.949 178.156 1.00 28.84 113 THR C O 1
ATOM 5084 N N . GLY C 1 114 ? -93.819 -61.604 176.398 1.00 27.13 114 GLY C N 1
ATOM 5085 C CA . GLY C 1 114 ? -92.377 -61.698 176.574 1.00 26.48 114 GLY C CA 1
ATOM 5086 C C . GLY C 1 114 ? -91.857 -63.118 176.440 1.00 25.97 114 GLY C C 1
ATOM 5087 O O . GLY C 1 114 ? -92.291 -63.896 175.585 1.00 28.88 114 GLY C O 1
ATOM 5088 N N . ILE C 1 115 ? -90.897 -63.455 177.305 1.00 25.13 115 ILE C N 1
ATOM 5089 C CA . ILE C 1 115 ? -90.134 -64.692 177.165 1.00 22.10 115 ILE C CA 1
ATOM 5090 C C . ILE C 1 115 ? -91.052 -65.902 177.249 1.00 26.36 115 ILE C C 1
ATOM 5091 O O . ILE C 1 115 ? -91.853 -66.036 178.183 1.00 27.61 115 ILE C O 1
ATOM 5096 N N . GLY C 1 116 ? -90.903 -66.814 176.288 1.00 26.38 116 GLY C N 1
ATOM 5097 C CA . GLY C 1 116 ? -91.694 -68.028 176.244 1.00 28.86 116 GLY C CA 1
ATOM 5098 C C . GLY C 1 116 ? -93.167 -67.804 176.003 1.00 30.95 116 GLY C C 1
ATOM 5099 O O . GLY C 1 116 ? -93.979 -68.686 176.304 1.00 31.76 116 GLY C O 1
ATOM 5100 N N . GLY C 1 117 ? -93.537 -66.652 175.445 1.00 28.23 117 GLY C N 1
ATOM 5101 C CA . GLY C 1 117 ? -94.933 -66.286 175.276 1.00 29.37 117 GLY C CA 1
ATOM 5102 C C . GLY C 1 117 ? -95.570 -66.659 173.950 1.00 32.29 117 GLY C C 1
ATOM 5103 O O . GLY C 1 117 ? -95.322 -67.738 173.399 1.00 33.75 117 GLY C O 1
ATOM 5104 N N . VAL C 1 118 ? -96.395 -65.745 173.430 1.00 28.52 118 VAL C N 1
ATOM 5105 C CA . VAL C 1 118 ? -97.196 -66.037 172.249 1.00 33.20 118 VAL C CA 1
ATOM 5106 C C . VAL C 1 118 ? -96.293 -66.373 171.073 1.00 30.88 118 VAL C C 1
ATOM 5107 O O . VAL C 1 118 ? -95.177 -65.850 170.938 1.00 32.87 118 VAL C O 1
ATOM 5111 N N . SER C 1 119 ? -96.773 -67.205 170.237 1.00 32.96 119 SER C N 1
ATOM 5112 C CA A SER C 1 119 ? -96.036 -67.629 169.057 0.39 37.49 119 SER C CA 1
ATOM 5113 C CA B SER C 1 119 ? -96.014 -67.608 169.068 0.61 37.46 119 SER C CA 1
ATOM 5114 C C . SER C 1 119 ? -96.212 -66.612 167.930 1.00 35.49 119 SER C C 1
ATOM 5115 O O . SER C 1 119 ? -97.290 -66.026 167.785 1.00 36.15 119 SER C O 1
ATOM 5120 N N . PRO C 1 120 ? -95.185 -66.388 167.109 1.00 35.01 120 PRO C N 1
ATOM 5121 C CA . PRO C 1 120 ? -95.402 -65.563 165.912 1.00 37.07 120 PRO C CA 1
ATOM 5122 C C . PRO C 1 120 ? -96.510 -66.105 165.031 1.00 41.35 120 PRO C C 1
ATOM 5123 O O . PRO C 1 120 ? -97.194 -65.328 164.354 1.00 41.95 120 PRO C O 1
ATOM 5127 N N . ASP C 1 121 ? -96.710 -67.426 165.025 1.00 38.38 121 ASP C N 1
ATOM 5128 C CA . ASP C 1 121 ? -97.782 -68.016 164.227 1.00 42.38 121 ASP C CA 1
ATOM 5129 C C . ASP C 1 121 ? -99.147 -67.485 164.650 1.00 39.49 121 ASP C C 1
ATOM 5130 O O . ASP C 1 121 ? -99.991 -67.175 163.798 1.00 39.35 121 ASP C O 1
ATOM 5135 N N . LEU C 1 122 ? -99.400 -67.412 165.958 1.00 39.29 122 LEU C N 1
ATOM 5136 C CA . LEU C 1 122 ? -100.674 -66.884 166.432 1.00 43.46 122 LEU C CA 1
ATOM 5137 C C . LEU C 1 122 ? -100.809 -65.406 166.085 1.00 44.66 122 LEU C C 1
ATOM 5138 O O . LEU C 1 122 ? -101.880 -64.962 165.657 1.00 45.51 122 LEU C O 1
ATOM 5143 N N . ILE C 1 123 ? -99.734 -64.628 166.250 1.00 39.06 123 ILE C N 1
ATOM 5144 C CA . ILE C 1 123 ? -99.786 -63.219 165.869 1.00 37.80 123 ILE C CA 1
ATOM 5145 C C . ILE C 1 123 ? -100.088 -63.083 164.381 1.00 42.26 123 ILE C C 1
ATOM 5146 O O . ILE C 1 123 ? -100.868 -62.216 163.971 1.00 40.25 123 ILE C O 1
ATOM 5151 N N . SER C 1 124 ? -99.493 -63.947 163.553 1.00 44.64 124 SER C N 1
ATOM 5152 C CA . SER C 1 124 ? -99.688 -63.867 162.109 1.00 49.67 124 SER C CA 1
ATOM 5153 C C . SER C 1 124 ? -101.139 -64.083 161.704 1.00 48.59 124 SER C C 1
ATOM 5154 O O . SER C 1 124 ? -101.496 -63.795 160.556 1.00 51.70 124 SER C O 1
ATOM 5157 N N . LYS C 1 125 ? -101.983 -64.584 162.606 1.00 40.27 125 LYS C N 1
ATOM 5158 C CA . LYS C 1 125 ? -103.386 -64.792 162.273 1.00 44.52 125 LYS C CA 1
ATOM 5159 C C . LYS C 1 125 ? -104.203 -63.507 162.319 1.00 52.59 125 LYS C C 1
ATOM 5160 O O . LYS C 1 125 ? -105.379 -63.527 161.934 1.00 56.50 125 LYS C O 1
ATOM 5166 N N . PHE C 1 126 ? -103.618 -62.397 162.760 1.00 49.47 126 PHE C N 1
ATOM 5167 C CA . PHE C 1 126 ? -104.315 -61.124 162.840 1.00 45.15 126 PHE C CA 1
ATOM 5168 C C . PHE C 1 126 ? -103.830 -60.193 161.737 1.00 43.09 126 PHE C C 1
ATOM 5169 O O . PHE C 1 126 ? -102.767 -60.394 161.142 1.00 44.41 126 PHE C O 1
ATOM 5177 N N . ASN C 1 127 ? -104.630 -59.161 161.484 1.00 37.80 127 ASN C N 1
ATOM 5178 C CA . ASN C 1 127 ? -104.319 -58.129 160.494 1.00 39.37 127 ASN C CA 1
ATOM 5179 C C . ASN C 1 127 ? -104.760 -56.790 161.065 1.00 39.56 127 ASN C C 1
ATOM 5180 O O . ASN C 1 127 ? -105.709 -56.162 160.578 1.00 39.65 127 ASN C O 1
ATOM 5185 N N . PRO C 1 128 ? -104.088 -56.319 162.110 1.00 40.74 128 PRO C N 1
ATOM 5186 C CA . PRO C 1 128 ? -104.525 -55.101 162.792 1.00 39.52 128 PRO C CA 1
ATOM 5187 C C . PRO C 1 128 ? -103.988 -53.843 162.122 1.00 37.07 128 PRO C C 1
ATOM 5188 O O . PRO C 1 128 ? -103.083 -53.884 161.287 1.00 37.41 128 PRO C O 1
ATOM 5192 N N . LYS C 1 129 ? -104.577 -52.709 162.508 1.00 35.33 129 LYS C N 1
ATOM 5193 C CA . LYS C 1 129 ? -104.002 -51.424 162.137 1.00 37.87 129 LYS C CA 1
ATOM 5194 C C . LYS C 1 129 ? -102.679 -51.204 162.859 1.00 33.39 129 LYS C C 1
ATOM 5195 O O . LYS C 1 129 ? -101.717 -50.693 162.273 1.00 34.22 129 LYS C O 1
ATOM 5201 N N . VAL C 1 130 ? -102.611 -51.590 164.130 1.00 29.69 130 VAL C N 1
ATOM 5202 C CA . VAL C 1 130 ? -101.426 -51.367 164.949 1.00 29.08 130 VAL C CA 1
ATOM 5203 C C . VAL C 1 130 ? -101.084 -52.652 165.691 1.00 31.61 130 VAL C C 1
ATOM 5204 O O . VAL C 1 130 ? -101.960 -53.293 166.283 1.00 32.59 130 VAL C O 1
ATOM 5208 N N . LEU C 1 131 ? -99.806 -53.018 165.664 1.00 32.17 131 LEU C N 1
ATOM 5209 C CA . LEU C 1 131 ? -99.273 -54.122 166.444 1.00 28.71 131 LEU C CA 1
ATOM 5210 C C . LEU C 1 131 ? -98.181 -53.572 167.348 1.00 26.16 131 LEU C C 1
ATOM 5211 O O . LEU C 1 131 ? -97.278 -52.885 166.870 1.00 28.13 131 LEU C O 1
ATOM 5216 N N . ILE C 1 132 ? -98.272 -53.860 168.642 1.00 26.32 132 ILE C N 1
ATOM 5217 C CA . ILE C 1 132 ? -97.213 -53.541 169.597 1.00 27.88 132 ILE C CA 1
ATOM 5218 C C . ILE C 1 132 ? -96.758 -54.841 170.243 1.00 29.51 132 ILE C C 1
ATOM 5219 O O . ILE C 1 132 ? -97.587 -55.635 170.705 1.00 29.49 132 ILE C O 1
ATOM 5224 N N . VAL C 1 133 ? -95.446 -55.067 170.262 1.00 27.17 133 VAL C N 1
ATOM 5225 C CA . VAL C 1 133 ? -94.860 -56.217 170.938 1.00 26.59 133 VAL C CA 1
ATOM 5226 C C . VAL C 1 133 ? -93.946 -55.702 172.038 1.00 23.73 133 VAL C C 1
ATOM 5227 O O . VAL C 1 133 ? -93.086 -54.848 171.789 1.00 23.21 133 VAL C O 1
ATOM 5231 N N . GLU C 1 134 ? -94.141 -56.197 173.253 1.00 23.96 134 GLU C N 1
ATOM 5232 C CA . GLU C 1 134 ? -93.251 -55.813 174.339 1.00 23.18 134 GLU C CA 1
ATOM 5233 C C . GLU C 1 134 ? -91.969 -56.621 174.259 1.00 23.19 134 GLU C C 1
ATOM 5234 O O . GLU C 1 134 ? -92.000 -57.856 174.216 1.00 25.60 134 GLU C O 1
ATOM 5240 N N . ASP C 1 135 ? -90.848 -55.915 174.231 1.00 23.12 135 ASP C N 1
ATOM 5241 C CA . ASP C 1 135 ? -89.524 -56.516 174.228 1.00 23.11 135 ASP C CA 1
ATOM 5242 C C . ASP C 1 135 ? -89.138 -56.864 175.661 1.00 21.61 135 ASP C C 1
ATOM 5243 O O . ASP C 1 135 ? -89.000 -55.962 176.501 1.00 21.36 135 ASP C O 1
ATOM 5248 N N . PRO C 1 136 ? -88.999 -58.155 175.996 1.00 23.19 136 PRO C N 1
ATOM 5249 C CA . PRO C 1 136 ? -88.638 -58.513 177.372 1.00 22.30 136 PRO C CA 1
ATOM 5250 C C . PRO C 1 136 ? -87.182 -58.275 177.684 1.00 20.82 136 PRO C C 1
ATOM 5251 O O . PRO C 1 136 ? -86.813 -58.280 178.865 1.00 22.44 136 PRO C O 1
ATOM 5255 N N . LYS C 1 137 ? -86.340 -58.087 176.673 1.00 20.41 137 LYS C N 1
ATOM 5256 C CA . LYS C 1 137 ? -84.923 -57.872 176.930 1.00 19.89 137 LYS C CA 1
ATOM 5257 C C . LYS C 1 137 ? -84.719 -56.552 177.659 1.00 19.34 137 LYS C C 1
ATOM 5258 O O . LYS C 1 137 ? -85.294 -55.523 177.286 1.00 20.55 137 LYS C O 1
ATOM 5264 N N . GLY C 1 138 ? -83.900 -56.591 178.704 1.00 17.56 138 GLY C N 1
ATOM 5265 C CA . GLY C 1 138 ? -83.441 -55.381 179.346 1.00 19.88 138 GLY C CA 1
ATOM 5266 C C . GLY C 1 138 ? -82.073 -55.042 178.805 1.00 19.86 138 GLY C C 1
ATOM 5267 O O . GLY C 1 138 ? -81.879 -54.959 177.586 1.00 21.76 138 GLY C O 1
ATOM 5268 N N . ASN C 1 139 ? -81.112 -54.869 179.696 1.00 19.01 139 ASN C N 1
ATOM 5269 C CA . ASN C 1 139 ? -79.739 -54.668 179.280 1.00 20.83 139 ASN C CA 1
ATOM 5270 C C . ASN C 1 139 ? -79.140 -56.028 178.924 1.00 22.64 139 ASN C C 1
ATOM 5271 O O . ASN C 1 139 ? -79.829 -57.052 178.934 1.00 22.46 139 ASN C O 1
ATOM 5276 N N . HIS C 1 140 ? -77.862 -56.063 178.556 1.00 20.08 140 HIS C N 1
ATOM 5277 C CA . HIS C 1 140 ? -77.391 -57.197 177.778 1.00 18.42 140 HIS C CA 1
ATOM 5278 C C . HIS C 1 140 ? -77.163 -58.440 178.626 1.00 19.75 140 HIS C C 1
ATOM 5279 O O . HIS C 1 140 ? -76.478 -58.401 179.656 1.00 21.55 140 HIS C O 1
ATOM 5286 N N . ASP C 1 141 ? -77.689 -59.561 178.137 1.00 18.81 141 ASP C N 1
ATOM 5287 C CA . ASP C 1 141 ? -77.475 -60.872 178.733 1.00 17.56 141 ASP C CA 1
ATOM 5288 C C . ASP C 1 141 ? -77.574 -61.882 177.600 1.00 19.46 141 ASP C C 1
ATOM 5289 O O . ASP C 1 141 ? -78.599 -61.951 176.918 1.00 20.21 141 ASP C O 1
ATOM 5294 N N . LYS C 1 142 ? -76.505 -62.646 177.378 1.00 21.12 142 LYS C N 1
ATOM 5295 C CA . LYS C 1 142 ? -76.486 -63.544 176.228 1.00 25.51 142 LYS C CA 1
ATOM 5296 C C . LYS C 1 142 ? -77.577 -64.598 176.318 1.00 23.66 142 LYS C C 1
ATOM 5297 O O . LYS C 1 142 ? -78.217 -64.920 175.313 1.00 24.77 142 LYS C O 1
ATOM 5303 N N . GLY C 1 143 ? -77.785 -65.168 177.505 1.00 27.22 143 GLY C N 1
ATOM 5304 C CA . GLY C 1 143 ? -78.784 -66.218 177.649 1.00 28.73 143 GLY C CA 1
ATOM 5305 C C . GLY C 1 143 ? -80.190 -65.740 177.339 1.00 26.43 143 GLY C C 1
ATOM 5306 O O . GLY C 1 143 ? -80.974 -66.449 176.705 1.00 29.25 143 GLY C O 1
ATOM 5307 N N . ILE C 1 144 ? -80.532 -64.535 177.790 1.00 20.28 144 ILE C N 1
ATOM 5308 C CA . ILE C 1 144 ? -81.853 -63.987 177.517 1.00 18.60 144 ILE C CA 1
ATOM 5309 C C . ILE C 1 144 ? -81.981 -63.603 176.047 1.00 22.51 144 ILE C C 1
ATOM 5310 O O . ILE C 1 144 ? -83.037 -63.799 175.434 1.00 24.80 144 ILE C O 1
ATOM 5315 N N . SER C 1 145 ? -80.923 -63.032 175.460 1.00 22.65 145 SER C N 1
ATOM 5316 C CA . SER C 1 145 ? -80.969 -62.699 174.038 1.00 23.34 145 SER C CA 1
ATOM 5317 C C . SER C 1 145 ? -81.252 -63.937 173.199 1.00 25.80 145 SER C C 1
ATOM 5318 O O . SER C 1 145 ? -82.006 -63.873 172.219 1.00 28.18 145 SER C O 1
ATOM 5321 N N . LYS C 1 146 ? -80.674 -65.073 173.590 1.00 24.92 146 LYS C N 1
ATOM 5322 C CA . LYS C 1 146 ? -80.802 -66.311 172.826 1.00 28.23 146 LYS C CA 1
ATOM 5323 C C . LYS C 1 146 ? -82.245 -66.781 172.761 1.00 26.16 146 LYS C C 1
ATOM 5324 O O . LYS C 1 146 ? -82.685 -67.307 171.735 1.00 29.11 146 LYS C O 1
ATOM 5330 N N . ILE C 1 147 ? -82.987 -66.636 173.863 1.00 25.38 147 ILE C N 1
ATOM 533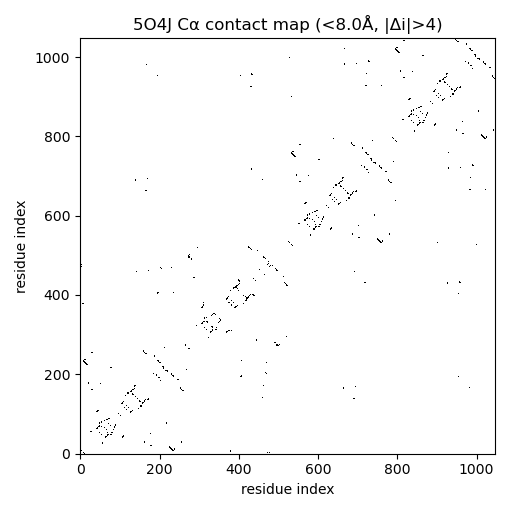1 C CA . ILE C 1 147 ? -84.352 -67.146 173.936 1.00 28.20 147 ILE C CA 1
ATOM 5332 C C . ILE C 1 147 ? -85.375 -66.130 173.443 1.00 29.28 147 ILE C C 1
ATOM 5333 O O . ILE C 1 147 ? -86.544 -66.490 173.226 1.00 29.30 147 ILE C O 1
ATOM 5338 N N . ASP C 1 148 ? -84.976 -64.879 173.255 1.00 25.96 148 ASP C N 1
ATOM 5339 C CA . ASP C 1 148 ? -85.893 -63.849 172.800 1.00 25.86 148 ASP C CA 1
ATOM 5340 C C . ASP C 1 148 ? -86.185 -63.996 171.311 1.00 26.66 148 ASP C C 1
ATOM 5341 O O . ASP C 1 148 ? -85.297 -64.316 170.517 1.00 26.91 148 ASP C O 1
ATOM 5346 N N . ASN C 1 149 ? -87.441 -63.757 170.928 1.00 25.34 149 ASN C N 1
ATOM 5347 C CA . ASN C 1 149 ? -87.805 -63.757 169.518 1.00 26.70 149 ASN C CA 1
ATOM 5348 C C . ASN C 1 149 ? -88.767 -62.613 169.222 1.00 26.01 149 ASN C C 1
ATOM 5349 O O . ASN C 1 149 ? -89.666 -62.728 168.379 1.00 26.98 149 ASN C O 1
ATOM 5354 N N . THR C 1 150 ? -88.567 -61.483 169.908 1.00 24.72 150 THR C N 1
ATOM 5355 C CA . THR C 1 150 ? -89.415 -60.307 169.716 1.00 26.23 150 THR C CA 1
ATOM 5356 C C . THR C 1 150 ? -89.519 -59.930 168.242 1.00 28.46 150 THR C C 1
ATOM 5357 O O . THR C 1 150 ? -90.611 -59.658 167.733 1.00 29.26 150 THR C O 1
ATOM 5361 N N . ASP C 1 151 ? -88.382 -59.884 167.545 1.00 30.35 151 ASP C N 1
ATOM 5362 C CA . ASP C 1 151 ? -88.389 -59.423 166.160 1.00 35.78 151 ASP C CA 1
ATOM 5363 C C . ASP C 1 151 ? -89.233 -60.328 165.272 1.00 33.01 151 ASP C C 1
ATOM 5364 O O . ASP C 1 151 ? -89.856 -59.851 164.316 1.00 33.81 151 ASP C O 1
ATOM 5369 N N . LYS C 1 152 ? -89.267 -61.629 165.565 1.00 30.20 152 LYS C N 1
ATOM 5370 C CA . LYS C 1 152 ? -90.091 -62.543 164.783 1.00 31.31 152 LYS C CA 1
ATOM 5371 C C . LYS C 1 152 ? -91.582 -62.353 165.040 1.00 32.84 152 LYS C C 1
ATOM 5372 O O . LYS C 1 152 ? -92.399 -62.750 164.204 1.00 35.38 152 LYS C O 1
ATOM 5378 N N . ARG C 1 153 ? -91.958 -61.743 166.161 1.00 29.75 153 ARG C N 1
ATOM 5379 C CA . ARG C 1 153 ? -93.365 -61.515 166.463 1.00 29.02 153 ARG C CA 1
ATOM 5380 C C . ARG C 1 153 ? -93.934 -60.293 165.759 1.00 31.31 153 ARG C C 1
ATOM 5381 O O . ARG C 1 153 ? -95.160 -60.141 165.722 1.00 32.21 153 ARG C O 1
ATOM 5389 N N . LEU C 1 154 ? -93.082 -59.441 165.194 1.00 36.07 154 LEU C N 1
ATOM 5390 C CA . LEU C 1 154 ? -93.503 -58.219 164.507 1.00 41.21 154 LEU C CA 1
ATOM 5391 C C . LEU C 1 154 ? -93.797 -58.508 163.038 1.00 41.20 154 LEU C C 1
ATOM 5392 O O . LEU C 1 154 ? -93.163 -57.978 162.128 1.00 46.40 154 LEU C O 1
ATOM 5397 N N . CYS C 1 155 ? -94.791 -59.362 162.819 1.00 36.15 155 CYS C N 1
ATOM 5398 C CA . CYS C 1 155 ? -95.038 -59.919 161.501 1.00 42.56 155 CYS C CA 1
ATOM 5399 C C . CYS C 1 155 ? -96.343 -59.448 160.874 1.00 42.29 155 CYS C C 1
ATOM 5400 O O . CYS C 1 155 ? -96.649 -59.860 159.751 1.00 48.35 155 CYS C O 1
ATOM 5403 N N . VAL C 1 156 ? -97.132 -58.622 161.563 1.00 38.26 156 VAL C N 1
ATOM 5404 C CA . VAL C 1 156 ? -98.374 -58.089 161.010 1.00 38.58 156 VAL C CA 1
ATOM 5405 C C . VAL C 1 156 ? -98.545 -56.645 161.467 1.00 41.52 156 VAL C C 1
ATOM 5406 O O . VAL C 1 156 ? -97.813 -56.147 162.324 1.00 44.39 156 VAL C O 1
ATOM 5410 N N . GLY C 1 157 ? -99.538 -55.974 160.879 1.00 37.94 157 GLY C N 1
ATOM 5411 C CA . GLY C 1 157 ? -99.859 -54.613 161.264 1.00 36.16 157 GLY C CA 1
ATOM 5412 C C . GLY C 1 157 ? -99.327 -53.543 160.333 1.00 36.61 157 GLY C C 1
ATOM 5413 O O . GLY C 1 157 ? -98.182 -53.609 159.880 1.00 39.80 157 GLY C O 1
ATOM 5414 N N . ALA C 1 158 ? -100.166 -52.545 160.041 1.00 36.75 158 ALA C N 1
ATOM 5415 C CA . ALA C 1 158 ? -99.744 -51.426 159.205 1.00 42.37 158 ALA C CA 1
ATOM 5416 C C . ALA C 1 158 ? -98.754 -50.533 159.935 1.00 41.71 158 ALA C C 1
ATOM 5417 O O . ALA C 1 158 ? -97.855 -49.964 159.308 1.00 45.90 158 ALA C O 1
ATOM 5419 N N . LYS C 1 159 ? -98.921 -50.389 161.247 1.00 36.69 159 LYS C N 1
ATOM 5420 C CA . LYS C 1 159 ? -98.011 -49.652 162.112 1.00 35.02 159 LYS C CA 1
ATOM 5421 C C . LYS C 1 159 ? -97.543 -50.607 163.200 1.00 31.81 159 LYS C C 1
ATOM 5422 O O . LYS C 1 159 ? -98.368 -51.291 163.819 1.00 29.13 159 LYS C O 1
ATOM 5428 N N . LYS C 1 160 ? -96.228 -50.689 163.401 1.00 34.96 160 LYS C N 1
ATOM 5429 C CA . LYS C 1 160 ? -95.649 -51.633 164.346 1.00 32.77 160 LYS C CA 1
ATOM 5430 C C . LYS C 1 160 ? -94.756 -50.909 165.340 1.00 28.62 160 LYS C C 1
ATOM 5431 O O . LYS C 1 160 ? -94.057 -49.958 164.983 1.00 28.95 160 LYS C O 1
ATOM 5437 N N . GLY C 1 161 ? -94.811 -51.347 166.586 1.00 26.81 161 GLY C N 1
ATOM 5438 C CA . GLY C 1 161 ? -93.992 -50.762 167.632 1.00 28.38 161 GLY C CA 1
ATOM 5439 C C . GLY C 1 161 ? -93.509 -51.819 168.602 1.00 26.45 161 GLY C C 1
ATOM 5440 O O . GLY C 1 161 ? -94.136 -52.867 168.780 1.00 24.31 161 GLY C O 1
ATOM 5441 N N . VAL C 1 162 ? -92.365 -51.536 169.222 1.00 24.83 162 VAL C N 1
ATOM 5442 C CA . VAL C 1 162 ? -91.768 -52.400 170.236 1.00 24.47 162 VAL C CA 1
ATOM 5443 C C . VAL C 1 162 ? -91.705 -51.617 171.540 1.00 25.26 162 VAL C C 1
ATOM 5444 O O . VAL C 1 162 ? -91.079 -50.549 171.600 1.00 24.66 162 VAL C O 1
ATOM 5448 N N . LEU C 1 163 ? -92.368 -52.136 172.572 1.00 24.34 163 LEU C N 1
ATOM 5449 C CA . LEU C 1 163 ? -92.435 -51.482 173.869 1.00 25.15 163 LEU C CA 1
ATOM 5450 C C . LEU C 1 163 ? -91.195 -51.869 174.655 1.00 22.91 163 LEU C C 1
ATOM 5451 O O . LEU C 1 163 ? -91.002 -53.046 174.969 1.00 23.34 163 LEU C O 1
ATOM 5456 N N . LYS C 1 164 ? -90.366 -50.883 174.958 1.00 22.04 164 LYS C N 1
ATOM 5457 C CA A LYS C 1 164 ? -89.127 -51.089 175.690 0.51 23.36 164 LYS C CA 1
ATOM 5458 C CA B LYS C 1 164 ? -89.120 -51.076 175.685 0.49 23.37 164 LYS C CA 1
ATOM 5459 C C . LYS C 1 164 ? -89.201 -50.370 177.032 1.00 22.70 164 LYS C C 1
ATOM 5460 O O . LYS C 1 164 ? -89.773 -49.287 177.138 1.00 22.35 164 LYS C O 1
ATOM 5471 N N . THR C 1 165 ? -88.620 -50.978 178.066 1.00 20.86 165 THR C N 1
ATOM 5472 C CA . THR C 1 165 ? -88.608 -50.363 179.389 1.00 20.55 165 THR C CA 1
ATOM 5473 C C . THR C 1 165 ? -87.247 -50.632 180.002 1.00 20.88 165 THR C C 1
ATOM 5474 O O . THR C 1 165 ? -86.838 -51.787 180.133 1.00 20.89 165 THR C O 1
ATOM 5478 N N . TYR C 1 166 ? -86.550 -49.566 180.373 1.00 20.55 166 TYR C N 1
ATOM 5479 C CA . TYR C 1 166 ? -85.235 -49.674 180.979 1.00 19.60 166 TYR C CA 1
ATOM 5480 C C . TYR C 1 166 ? -85.166 -48.782 182.206 1.00 22.13 166 TYR C C 1
ATOM 5481 O O . TYR C 1 166 ? -86.017 -47.924 182.431 1.00 23.24 166 TYR C O 1
ATOM 5490 N N . ARG C 1 167 ? -84.113 -48.974 182.988 1.00 20.81 167 ARG C N 1
ATOM 5491 C CA . ARG C 1 167 ? -83.784 -48.072 184.081 1.00 22.50 167 ARG C CA 1
ATOM 5492 C C . ARG C 1 167 ? -82.608 -47.206 183.651 1.00 20.43 167 ARG C C 1
ATOM 5493 O O . ARG C 1 167 ? -81.535 -47.721 183.315 1.00 19.21 167 ARG C O 1
ATOM 5501 N N . SER C 1 168 ? -82.819 -45.893 183.615 1.00 21.66 168 SER C N 1
ATOM 5502 C CA A SER C 1 168 ? -81.734 -44.982 183.281 0.48 23.78 168 SER C CA 1
ATOM 5503 C CA B SER C 1 168 ? -81.730 -44.994 183.271 0.52 23.78 168 SER C CA 1
ATOM 5504 C C . SER C 1 168 ? -80.577 -45.180 184.250 1.00 23.96 168 SER C C 1
ATOM 5505 O O . SER C 1 168 ? -80.773 -45.175 185.468 1.00 23.20 168 SER C O 1
ATOM 5510 N N . SER C 1 169 ? -79.372 -45.386 183.704 1.00 22.56 169 SER C N 1
ATOM 5511 C CA . SER C 1 169 ? -78.106 -45.477 184.427 1.00 22.39 169 SER C CA 1
ATOM 5512 C C . SER C 1 169 ? -77.931 -46.753 185.243 1.00 21.37 169 SER C C 1
ATOM 5513 O O . SER C 1 169 ? -76.912 -46.892 185.907 1.00 20.84 169 SER C O 1
ATOM 5516 N N . LYS C 1 170 ? -78.879 -47.686 185.221 1.00 19.05 170 LYS C N 1
ATOM 5517 C CA . LYS C 1 170 ? -78.801 -48.867 186.063 1.00 18.64 170 LYS C CA 1
ATOM 5518 C C . LYS C 1 170 ? -79.049 -50.104 185.217 1.00 18.90 170 LYS C C 1
ATOM 5519 O O . LYS C 1 170 ? -79.744 -50.040 184.203 1.00 20.42 170 LYS C O 1
ATOM 5525 N N . PHE C 1 171 ? -78.514 -51.233 185.674 1.00 19.21 171 PHE C N 1
ATOM 5526 C CA . PHE C 1 171 ? -78.619 -52.497 184.953 1.00 19.81 171 PHE C CA 1
ATOM 5527 C C . PHE C 1 171 ? -79.822 -53.305 185.440 1.00 18.40 171 PHE C C 1
ATOM 5528 O O . PHE C 1 171 ? -79.975 -53.542 186.645 1.00 18.08 171 PHE C O 1
ATOM 5536 N N . SER C 1 172 ? -80.653 -53.761 184.493 1.00 18.00 172 SER C N 1
ATOM 5537 C CA . SER C 1 172 ? -81.713 -54.724 184.751 1.00 18.48 172 SER C CA 1
ATOM 5538 C C . SER C 1 172 ? -81.728 -55.744 183.619 1.00 20.34 172 SER C C 1
ATOM 5539 O O . SER C 1 172 ? -81.495 -55.392 182.461 1.00 20.49 172 SER C O 1
ATOM 5542 N N . LYS C 1 173 ? -82.000 -57.009 183.959 1.00 18.95 173 LYS C N 1
ATOM 5543 C CA . LYS C 1 173 ? -81.897 -58.097 182.987 1.00 17.48 173 LYS C CA 1
ATOM 5544 C C . LYS C 1 173 ? -83.076 -58.163 182.036 1.00 19.19 173 LYS C C 1
ATOM 5545 O O . LYS C 1 173 ? -82.937 -58.703 180.932 1.00 19.68 173 LYS C O 1
ATOM 5551 N N . THR C 1 174 ? -84.246 -57.704 182.468 1.00 19.96 174 THR C N 1
ATOM 5552 C CA . THR C 1 174 ? -85.427 -57.695 181.623 1.00 20.45 174 THR C CA 1
ATOM 5553 C C . THR C 1 174 ? -86.160 -56.381 181.831 1.00 18.15 174 THR C C 1
ATOM 5554 O O . THR C 1 174 ? -85.863 -55.589 182.734 1.00 20.26 174 THR C O 1
ATOM 5558 N N . SER C 1 175 ? -87.146 -56.176 180.974 1.00 17.55 175 SER C N 1
ATOM 5559 C CA . SER C 1 175 ? -88.091 -55.079 181.079 1.00 19.46 175 SER C CA 1
ATOM 5560 C C . SER C 1 175 ? -89.337 -55.467 181.863 1.00 19.81 175 SER C C 1
ATOM 5561 O O . SER C 1 175 ? -90.258 -54.654 181.970 1.00 23.16 175 SER C O 1
ATOM 5564 N N . GLY C 1 176 ? -89.388 -56.685 182.398 1.00 21.98 176 GLY C N 1
ATOM 5565 C CA . GLY C 1 176 ? -90.589 -57.132 183.085 1.00 25.52 176 GLY C CA 1
ATOM 5566 C C . GLY C 1 176 ? -90.864 -56.281 184.310 1.00 25.01 176 GLY C C 1
ATOM 5567 O O . GLY C 1 176 ? -89.947 -55.840 185.004 1.00 24.24 176 GLY C O 1
ATOM 5568 N N . THR C 1 177 ? -92.148 -56.030 184.560 1.00 22.15 177 THR C N 1
ATOM 5569 C CA . THR C 1 177 ? -92.538 -55.229 185.711 1.00 23.19 177 THR C CA 1
ATOM 5570 C C . THR C 1 177 ? -91.937 -55.778 186.999 1.00 22.92 177 THR C C 1
ATOM 5571 O O . THR C 1 177 ? -91.383 -55.026 187.808 1.00 23.31 177 THR C O 1
ATOM 5575 N N . MET C 1 178 ? -92.048 -57.091 187.211 1.00 28.06 178 MET C N 1
ATOM 5576 C CA . MET C 1 178 ? -91.502 -57.712 188.420 1.00 26.80 178 MET C CA 1
ATOM 5577 C C . MET C 1 178 ? -89.998 -57.484 188.535 1.00 23.07 178 MET C C 1
ATOM 5578 O O . MET C 1 178 ? -89.496 -57.102 189.600 1.00 22.40 178 MET C O 1
ATOM 5583 N N . THR C 1 179 ? -89.256 -57.740 187.453 1.00 19.93 179 THR C N 1
ATOM 5584 C CA . THR C 1 179 ? -87.811 -57.524 187.470 1.00 19.16 179 THR C CA 1
ATOM 5585 C C . THR C 1 179 ? -87.478 -56.096 187.878 1.00 21.35 179 THR C C 1
ATOM 5586 O O . THR C 1 179 ? -86.602 -55.867 188.720 1.00 20.75 179 THR C O 1
ATOM 5590 N N . LEU C 1 180 ? -88.158 -55.121 187.271 1.00 24.24 180 LEU C N 1
ATOM 5591 C CA . LEU C 1 180 ? -87.874 -53.723 187.548 1.00 23.59 180 LEU C CA 1
ATOM 5592 C C . LEU C 1 180 ? -88.198 -53.374 188.992 1.00 24.20 180 LEU C C 1
ATOM 5593 O O . LEU C 1 180 ? -87.441 -52.648 189.642 1.00 22.49 180 LEU C O 1
ATOM 5598 N N . VAL C 1 181 ? -89.319 -53.885 189.512 1.00 23.88 181 VAL C N 1
ATOM 5599 C CA . VAL C 1 181 ? -89.682 -53.629 190.900 1.00 24.53 181 VAL C CA 1
ATOM 5600 C C . VAL C 1 181 ? -88.618 -54.186 191.836 1.00 21.44 181 VAL C C 1
ATOM 5601 O O . VAL C 1 181 ? -88.170 -53.506 192.767 1.00 23.73 181 VAL C O 1
ATOM 5605 N N . VAL C 1 182 ? -88.196 -55.432 191.603 1.00 19.96 182 VAL C N 1
ATOM 5606 C CA . VAL C 1 182 ? -87.149 -56.035 192.423 1.00 20.95 182 VAL C CA 1
ATOM 5607 C C . VAL C 1 182 ? -85.882 -55.193 192.370 1.00 20.61 182 VAL C C 1
ATOM 5608 O O . VAL C 1 182 ? -85.260 -54.897 193.401 1.00 20.34 182 VAL C O 1
ATOM 5612 N N . ASP C 1 183 ? -85.469 -54.817 191.160 1.00 18.99 183 ASP C N 1
ATOM 5613 C CA . ASP C 1 183 ? -84.201 -54.116 190.992 1.00 19.04 183 ASP C CA 1
ATOM 5614 C C . ASP C 1 183 ? -84.240 -52.721 191.610 1.00 21.15 183 ASP C C 1
ATOM 5615 O O . ASP C 1 183 ? -83.242 -52.272 192.191 1.00 19.96 183 ASP C O 1
ATOM 5620 N N . ILE C 1 184 ? -85.376 -52.028 191.486 1.00 22.04 184 ILE C N 1
ATOM 5621 C CA . ILE C 1 184 ? -85.580 -50.752 192.169 1.00 22.84 184 ILE C CA 1
ATOM 5622 C C . ILE C 1 184 ? -85.380 -50.918 193.667 1.00 23.13 184 ILE C C 1
ATOM 5623 O O . ILE C 1 184 ? -84.716 -50.104 194.323 1.00 22.05 184 ILE C O 1
ATOM 5628 N N . ILE C 1 185 ? -85.998 -51.948 194.239 1.00 23.88 185 ILE C N 1
ATOM 5629 C CA . ILE C 1 185 ? -85.926 -52.149 195.680 1.00 23.78 185 ILE C CA 1
ATOM 5630 C C . ILE C 1 185 ? -84.508 -52.517 196.091 1.00 23.20 185 ILE C C 1
ATOM 5631 O O . ILE C 1 185 ? -83.976 -51.990 197.075 1.00 25.27 185 ILE C O 1
ATOM 5636 N N . MET C 1 186 ? -83.864 -53.402 195.330 1.00 21.18 186 MET C N 1
ATOM 5637 C CA . MET C 1 186 ? -82.508 -53.827 195.673 1.00 21.92 186 MET C CA 1
ATOM 5638 C C . MET C 1 186 ? -81.532 -52.659 195.615 1.00 24.46 186 MET C C 1
ATOM 5639 O O . MET C 1 186 ? -80.686 -52.502 196.504 1.00 23.97 186 MET C O 1
ATOM 5644 N N . ASP C 1 187 ? -81.606 -51.846 194.555 1.00 24.22 187 ASP C N 1
ATOM 5645 C CA . ASP C 1 187 ? -80.717 -50.692 194.458 1.00 23.36 187 ASP C CA 1
ATOM 5646 C C . ASP C 1 187 ? -81.012 -49.679 195.555 1.00 23.25 187 ASP C C 1
ATOM 5647 O O . ASP C 1 187 ? -80.086 -49.072 196.108 1.00 24.91 187 ASP C O 1
ATOM 5652 N N . SER C 1 188 ? -82.291 -49.490 195.892 1.00 22.26 188 SER C N 1
ATOM 5653 C CA . SER C 1 188 ? -82.643 -48.568 196.966 1.00 25.76 188 SER C CA 1
ATOM 5654 C C . SER C 1 188 ? -82.067 -49.036 198.294 1.00 23.15 188 SER C C 1
ATOM 5655 O O . SER C 1 188 ? -81.531 -48.230 199.065 1.00 22.17 188 SER C O 1
ATOM 5658 N N . CYS C 1 189 ? -82.167 -50.340 198.582 1.00 24.59 189 CYS C N 1
ATOM 5659 C CA . CYS C 1 189 ? -81.598 -50.876 199.816 1.00 26.21 189 CYS C CA 1
ATOM 5660 C C . CYS C 1 189 ? -80.117 -50.569 199.924 1.00 24.75 189 CYS C C 1
ATOM 5661 O O . CYS C 1 189 ? -79.629 -50.210 201.003 1.00 25.12 189 CYS C O 1
ATOM 5664 N N . ARG C 1 190 ? -79.383 -50.738 198.822 1.00 22.69 190 ARG C N 1
ATOM 5665 C CA . ARG C 1 190 ? -77.945 -50.518 198.818 1.00 29.15 190 ARG C CA 1
ATOM 5666 C C . ARG C 1 190 ? -77.608 -49.103 199.258 1.00 25.81 190 ARG C C 1
ATOM 5667 O O . ARG C 1 190 ? -76.704 -48.896 200.080 1.00 24.27 190 ARG C O 1
ATOM 5675 N N . GLU C 1 191 ? -78.344 -48.117 198.741 1.00 25.49 191 GLU C N 1
ATOM 5676 C CA . GLU C 1 191 ? -78.078 -46.728 199.085 1.00 29.32 191 GLU C CA 1
ATOM 5677 C C . GLU C 1 191 ? -78.588 -46.392 200.479 1.00 26.73 191 GLU C C 1
ATOM 5678 O O . GLU C 1 191 ? -77.932 -45.649 201.218 1.00 27.51 191 GLU C O 1
ATOM 5684 N N . ILE C 1 192 ? -79.753 -46.924 200.855 1.00 22.92 192 ILE C N 1
ATOM 5685 C CA . ILE C 1 192 ? -80.290 -46.670 202.188 1.00 25.64 192 ILE C CA 1
ATOM 5686 C C . ILE C 1 192 ? -79.329 -47.172 203.257 1.00 25.84 192 ILE C C 1
ATOM 5687 O O . ILE C 1 192 ? -79.153 -46.529 204.301 1.00 27.65 192 ILE C O 1
ATOM 5692 N N . ASN C 1 193 ? -78.713 -48.340 203.030 1.00 24.81 193 ASN C N 1
ATOM 5693 C CA . ASN C 1 193 ? -77.819 -48.907 204.036 1.00 24.96 193 ASN C CA 1
ATOM 5694 C C . ASN C 1 193 ? -76.655 -47.976 204.335 1.00 27.57 193 ASN C C 1
ATOM 5695 O O . ASN C 1 193 ? -76.101 -48.004 205.441 1.00 27.13 193 ASN C O 1
ATOM 5700 N N . GLU C 1 194 ? -76.266 -47.158 203.362 1.00 26.52 194 GLU C N 1
ATOM 5701 C CA . GLU C 1 194 ? -75.168 -46.222 203.531 1.00 26.60 194 GLU C CA 1
ATOM 5702 C C . GLU C 1 194 ? -75.579 -44.941 204.245 1.00 25.98 194 GLU C C 1
ATOM 5703 O O . GLU C 1 194 ? -74.703 -44.127 204.560 1.00 31.07 194 GLU C O 1
ATOM 5709 N N . LEU C 1 195 ? -76.867 -44.734 204.522 1.00 27.64 195 LEU C N 1
ATOM 5710 C CA . LEU C 1 195 ? -77.262 -43.591 205.339 1.00 27.88 195 LEU C CA 1
ATOM 5711 C C . LEU C 1 195 ? -76.631 -43.692 206.725 1.00 30.51 195 LEU C C 1
ATOM 5712 O O . LEU C 1 195 ? -76.467 -44.785 207.274 1.00 31.59 195 LEU C O 1
ATOM 5717 N N . ASP C 1 196 ? -76.245 -42.545 207.285 1.00 28.34 196 ASP C N 1
ATOM 5718 C CA . ASP C 1 196 ? -75.675 -42.547 208.624 1.00 31.20 196 ASP C CA 1
ATOM 5719 C C . ASP C 1 196 ? -76.628 -43.203 209.614 1.00 31.00 196 ASP C C 1
ATOM 5720 O O . ASP C 1 196 ? -77.836 -42.948 209.596 1.00 30.84 196 ASP C O 1
ATOM 5725 N N . SER C 1 197 ? -76.078 -44.070 210.464 1.00 28.55 197 SER C N 1
ATOM 5726 C CA . SER C 1 197 ? -76.757 -44.680 211.603 1.00 31.50 197 SER C CA 1
ATOM 5727 C C . SER C 1 197 ? -77.577 -45.914 211.230 1.00 29.33 197 SER C C 1
ATOM 5728 O O . SER C 1 197 ? -78.103 -46.573 212.134 1.00 30.41 197 SER C O 1
ATOM 5731 N N . VAL C 1 198 ? -77.698 -46.264 209.952 1.00 28.58 198 VAL C N 1
ATOM 5732 C CA . VAL C 1 198 ? -78.429 -47.474 209.584 1.00 29.56 198 VAL C CA 1
ATOM 5733 C C . VAL C 1 198 ? -77.614 -48.704 209.962 1.00 28.34 198 VAL C C 1
ATOM 5734 O O . VAL C 1 198 ? -76.426 -48.812 209.627 1.00 26.02 198 VAL C O 1
ATOM 5738 N N . LEU C 1 199 ? -78.257 -49.649 210.651 1.00 27.58 199 LEU C N 1
ATOM 5739 C CA . LEU C 1 199 ? -77.640 -50.934 210.985 1.00 24.20 199 LEU C CA 1
ATOM 5740 C C . LEU C 1 199 ? -77.804 -51.946 209.858 1.00 22.31 199 LEU C C 1
ATOM 5741 O O . LEU C 1 199 ? -76.835 -52.587 209.439 1.00 23.66 199 LEU C O 1
ATOM 5746 N N . TYR C 1 200 ? -79.029 -52.131 209.376 1.00 24.17 200 TYR C N 1
ATOM 5747 C CA . TYR C 1 200 ? -79.246 -52.999 208.231 1.00 25.16 200 TYR C CA 1
ATOM 5748 C C . TYR C 1 200 ? -80.551 -52.597 207.574 1.00 24.13 200 TYR C C 1
ATOM 5749 O O . TYR C 1 200 ? -81.376 -51.890 208.162 1.00 23.57 200 TYR C O 1
ATOM 5758 N N . THR C 1 201 ? -80.718 -53.053 206.338 1.00 25.44 201 THR C N 1
ATOM 5759 C CA . THR C 1 201 ? -81.805 -52.617 205.474 1.00 26.48 201 THR C CA 1
ATOM 5760 C C . THR C 1 201 ? -82.448 -53.849 204.859 1.00 24.60 201 THR C C 1
ATOM 5761 O O . THR C 1 201 ? -81.770 -54.627 204.181 1.00 26.10 201 THR C O 1
ATOM 5765 N N . ILE C 1 202 ? -83.747 -54.015 205.082 1.00 25.19 202 ILE C N 1
ATOM 5766 C CA . ILE C 1 202 ? -84.484 -55.209 204.672 1.00 25.80 202 ILE C CA 1
ATOM 5767 C C . ILE C 1 202 ? -85.292 -54.879 203.416 1.00 26.95 202 ILE C C 1
ATOM 5768 O O . ILE C 1 202 ? -86.186 -54.018 203.486 1.00 27.99 202 ILE C O 1
ATOM 5773 N N . PRO C 1 203 ? -85.054 -55.554 202.291 1.00 23.76 203 PRO C N 1
ATOM 5774 C CA . PRO C 1 203 ? -86.030 -55.521 201.192 1.00 25.50 203 PRO C CA 1
ATOM 5775 C C . PRO C 1 203 ? -87.122 -56.538 201.484 1.00 24.81 203 PRO C C 1
ATOM 5776 O O . PRO C 1 203 ? -86.842 -57.726 201.653 1.00 28.27 203 PRO C O 1
ATOM 5780 N N . ASN C 1 204 ? -88.367 -56.079 201.538 1.00 25.65 204 ASN C N 1
ATOM 5781 C CA . ASN C 1 204 ? -89.482 -56.965 201.862 1.00 27.92 204 ASN C CA 1
ATOM 5782 C C . ASN C 1 204 ? -89.906 -57.706 200.594 1.00 28.06 204 ASN C C 1
ATOM 5783 O O . ASN C 1 204 ? -90.977 -57.499 200.022 1.00 31.63 204 ASN C O 1
ATOM 5788 N N . LEU C 1 205 ? -89.022 -58.589 200.150 1.00 27.86 205 LEU C N 1
ATOM 5789 C CA . LEU C 1 205 ? -89.205 -59.297 198.896 1.00 25.41 205 LEU C CA 1
ATOM 5790 C C . LEU C 1 205 ? -89.483 -60.769 199.155 1.00 29.71 205 LEU C C 1
ATOM 5791 O O . LEU C 1 205 ? -89.125 -61.325 200.198 1.00 32.13 205 LEU C O 1
ATOM 5796 N N . LYS C 1 206 ? -90.168 -61.376 198.196 1.00 30.95 206 LYS C N 1
ATOM 5797 C CA . LYS C 1 206 ? -90.393 -62.811 198.155 1.00 27.22 206 LYS C CA 1
ATOM 5798 C C . LYS C 1 206 ? -90.667 -63.161 196.702 1.00 27.45 206 LYS C C 1
ATOM 5799 O O . LYS C 1 206 ? -90.702 -62.287 195.832 1.00 26.20 206 LYS C O 1
ATOM 5805 N N . TYR C 1 207 ? -90.843 -64.451 196.430 1.00 28.94 207 TYR C N 1
ATOM 5806 C CA . TYR C 1 207 ? -91.084 -64.897 195.060 1.00 29.14 207 TYR C CA 1
ATOM 5807 C C . TYR C 1 207 ? -92.573 -64.698 194.760 1.00 28.25 207 TYR C C 1
ATOM 5808 O O . TYR C 1 207 ? -93.370 -65.633 194.709 1.00 30.24 207 TYR C O 1
ATOM 5817 N N . PHE C 1 208 ? -92.939 -63.422 194.585 1.00 26.24 208 PHE C N 1
ATOM 5818 C CA . PHE C 1 208 ? -94.339 -63.064 194.345 1.00 29.60 208 PHE C CA 1
ATOM 5819 C C . PHE C 1 208 ? -94.902 -63.812 193.147 1.00 31.14 208 PHE C C 1
ATOM 5820 O O . PHE C 1 208 ? -96.094 -64.131 193.105 1.00 29.64 208 PHE C O 1
ATOM 5828 N N . GLU C 1 209 ? -94.070 -64.021 192.128 1.00 30.74 209 GLU C N 1
ATOM 5829 C CA . GLU C 1 209 ? -94.498 -64.727 190.926 1.00 31.85 209 GLU C CA 1
ATOM 5830 C C . GLU C 1 209 ? -95.058 -66.104 191.262 1.00 32.62 209 GLU C C 1
ATOM 5831 O O . GLU C 1 209 ? -96.025 -66.560 190.638 1.00 34.67 209 GLU C O 1
ATOM 5837 N N . GLY C 1 210 ? -94.459 -66.786 192.239 1.00 27.45 210 GLY C N 1
ATOM 5838 C CA . GLY C 1 210 ? -94.982 -68.080 192.650 1.00 30.85 210 GLY C CA 1
ATOM 5839 C C . GLY C 1 210 ? -96.399 -67.990 193.185 1.00 33.96 210 GLY C C 1
ATOM 5840 O O . GLY C 1 210 ? -97.227 -68.870 192.933 1.00 32.52 210 GLY C O 1
ATOM 5841 N N . THR C 1 211 ? -96.699 -66.926 193.929 1.00 32.55 211 THR C N 1
ATOM 5842 C CA . THR C 1 211 ? -98.057 -66.750 194.438 1.00 32.70 211 THR C CA 1
ATOM 5843 C C . THR C 1 211 ? -99.066 -66.704 193.300 1.00 34.89 211 THR C C 1
ATOM 5844 O O . THR C 1 211 ? -100.172 -67.243 193.419 1.00 36.37 211 THR C O 1
ATOM 5848 N N . VAL C 1 212 ? -98.704 -66.068 192.188 1.00 33.04 212 VAL C N 1
ATOM 5849 C CA . VAL C 1 212 ? -99.637 -65.941 191.073 1.00 33.63 212 VAL C CA 1
ATOM 5850 C C . VAL C 1 212 ? -99.709 -67.234 190.273 1.00 34.72 212 VAL C C 1
ATOM 5851 O O . VAL C 1 212 ? -100.799 -67.705 189.934 1.00 36.04 212 VAL C O 1
ATOM 5855 N N . PHE C 1 213 ? -98.557 -67.818 189.933 1.00 36.08 213 PHE C N 1
ATOM 5856 C CA . PHE C 1 213 ? -98.513 -68.861 188.912 1.00 36.64 213 PHE C CA 1
ATOM 5857 C C . PHE C 1 213 ? -98.386 -70.278 189.458 1.00 40.54 213 PHE C C 1
ATOM 5858 O O . PHE C 1 213 ? -98.721 -71.229 188.741 1.00 40.64 213 PHE C O 1
ATOM 5866 N N . HIS C 1 214 ? -97.921 -70.451 190.690 1.00 38.91 214 HIS C N 1
ATOM 5867 C CA . HIS C 1 214 ? -97.836 -71.771 191.299 1.00 39.79 214 HIS C CA 1
ATOM 5868 C C . HIS C 1 214 ? -98.960 -72.000 192.300 1.00 40.53 214 HIS C C 1
ATOM 5869 O O . HIS C 1 214 ? -99.622 -73.042 192.265 1.00 41.65 214 HIS C O 1
ATOM 5876 N N . GLU C 1 215 ? -99.194 -71.038 193.192 1.00 38.93 215 GLU C N 1
ATOM 5877 C CA . GLU C 1 215 ? -100.357 -71.095 194.064 1.00 40.49 215 GLU C CA 1
ATOM 5878 C C . GLU C 1 215 ? -101.634 -70.671 193.350 1.00 42.82 215 GLU C C 1
ATOM 5879 O O . GLU C 1 215 ? -102.728 -71.021 193.805 1.00 45.24 215 GLU C O 1
ATOM 5885 N N . LYS C 1 216 ? -101.524 -69.940 192.241 1.00 38.01 216 LYS C N 1
ATOM 5886 C CA . LYS C 1 216 ? -102.691 -69.499 191.481 1.00 36.82 216 LYS C CA 1
ATOM 5887 C C . LYS C 1 216 ? -103.660 -68.751 192.393 1.00 40.95 216 LYS C C 1
ATOM 5888 O O . LYS C 1 216 ? -104.872 -68.989 192.397 1.00 40.71 216 LYS C O 1
ATOM 5894 N N . ASN C 1 217 ? -103.097 -67.822 193.177 1.00 41.00 217 ASN C N 1
ATOM 5895 C CA . ASN C 1 217 ? -103.830 -67.066 194.195 1.00 42.50 217 ASN C CA 1
ATOM 5896 C C . ASN C 1 217 ? -103.555 -65.580 193.976 1.00 40.67 217 ASN C C 1
ATOM 5897 O O . ASN C 1 217 ? -102.678 -64.997 194.622 1.00 40.39 217 ASN C O 1
ATOM 5902 N N . VAL C 1 218 ? -104.326 -64.967 193.074 1.00 42.53 218 VAL C N 1
ATOM 5903 C CA . VAL C 1 218 ? -104.152 -63.548 192.777 1.00 42.62 218 VAL C CA 1
ATOM 5904 C C . VAL C 1 218 ? -104.478 -62.701 194.002 1.00 45.59 218 VAL C C 1
ATOM 5905 O O . VAL C 1 218 ? -103.799 -61.705 194.280 1.00 39.12 218 VAL C O 1
ATOM 5909 N N . LYS C 1 219 ? -105.534 -63.061 194.740 1.00 44.80 219 LYS C N 1
ATOM 5910 C CA . LYS C 1 219 ? -105.908 -62.284 195.920 1.00 48.37 219 LYS C CA 1
ATOM 5911 C C . LYS C 1 219 ? -104.755 -62.205 196.914 1.00 44.56 219 LYS C C 1
ATOM 5912 O O . LYS C 1 219 ? -104.435 -61.127 197.430 1.00 37.72 219 LYS C O 1
ATOM 5918 N N . LYS C 1 220 ? -104.124 -63.346 197.203 1.00 48.84 220 LYS C N 1
ATOM 5919 C CA . LYS C 1 220 ? -102.970 -63.353 198.098 1.00 46.84 220 LYS C CA 1
ATOM 5920 C C . LYS C 1 220 ? -101.830 -62.515 197.530 1.00 41.11 220 LYS C C 1
ATOM 5921 O O . LYS C 1 220 ? -101.181 -61.757 198.262 1.00 39.80 220 LYS C O 1
ATOM 5927 N N . PHE C 1 221 ? -101.574 -62.636 196.226 1.00 35.54 221 PHE C N 1
ATOM 5928 C CA . PHE C 1 221 ? -100.528 -61.843 195.586 1.00 34.46 221 PHE C CA 1
ATOM 5929 C C . PHE C 1 221 ? -100.757 -60.351 195.811 1.00 36.16 221 PHE C C 1
ATOM 5930 O O . PHE C 1 221 ? -99.848 -59.629 196.234 1.00 35.98 221 PHE C O 1
ATOM 5938 N N . LEU C 1 222 ? -101.976 -59.870 195.554 1.00 37.46 222 LEU C N 1
ATOM 5939 C CA . LEU C 1 222 ? -102.251 -58.450 195.749 1.00 37.65 222 LEU C CA 1
ATOM 5940 C C . LEU C 1 222 ? -102.067 -58.050 197.208 1.00 38.19 222 LEU C C 1
ATOM 5941 O O . LEU C 1 222 ? -101.555 -56.963 197.504 1.00 40.30 222 LEU C O 1
ATOM 5946 N N . THR C 1 223 ? -102.454 -58.924 198.134 1.00 41.57 223 THR C N 1
ATOM 5947 C CA . THR C 1 223 ? -102.215 -58.650 199.546 1.00 45.93 223 THR C CA 1
ATOM 5948 C C . THR C 1 223 ? -100.724 -58.545 199.829 1.00 43.79 223 THR C C 1
ATOM 5949 O O . THR C 1 223 ? -100.287 -57.661 200.574 1.00 42.44 223 THR C O 1
ATOM 5953 N N . GLU C 1 224 ? -99.928 -59.433 199.233 1.00 39.85 224 GLU C N 1
ATOM 5954 C CA . GLU C 1 224 ? -98.485 -59.394 199.428 1.00 35.96 224 GLU C CA 1
ATOM 5955 C C . GLU C 1 224 ? -97.885 -58.080 198.946 1.00 34.08 224 GLU C C 1
ATOM 5956 O O . GLU C 1 224 ? -96.908 -57.598 199.530 1.00 38.03 224 GLU C O 1
ATOM 5962 N N . LEU C 1 225 ? -98.463 -57.477 197.900 1.00 36.66 225 LEU C N 1
ATOM 5963 C CA . LEU C 1 225 ? -97.944 -56.219 197.379 1.00 35.34 225 LEU C CA 1
ATOM 5964 C C . LEU C 1 225 ? -98.236 -55.035 198.295 1.00 34.69 225 LEU C C 1
ATOM 5965 O O . LEU C 1 225 ? -97.636 -53.972 198.116 1.00 33.08 225 LEU C O 1
ATOM 5970 N N . ASN C 1 226 ? -99.146 -55.185 199.259 1.00 36.06 226 ASN C N 1
ATOM 5971 C CA . ASN C 1 226 ? -99.432 -54.093 200.182 1.00 42.92 226 ASN C CA 1
ATOM 5972 C C . ASN C 1 226 ? -98.301 -53.844 201.172 1.00 47.97 226 ASN C C 1
ATOM 5973 O O . ASN C 1 226 ? -98.342 -52.846 201.899 1.00 55.14 226 ASN C O 1
ATOM 5978 N N . MET C 1 227 ? -97.297 -54.711 201.210 1.00 45.96 227 MET C N 1
ATOM 5979 C CA . MET C 1 227 ? -96.214 -54.586 202.172 1.00 42.10 227 MET C CA 1
ATOM 5980 C C . MET C 1 227 ? -95.344 -53.372 201.852 1.00 36.48 227 MET C C 1
ATOM 5981 O O . MET C 1 227 ? -95.137 -53.017 200.688 1.00 34.95 227 MET C O 1
ATOM 5986 N N . SER C 1 228 ? -94.841 -52.720 202.904 1.00 35.91 228 SER C N 1
ATOM 5987 C CA . SER C 1 228 ? -93.778 -51.736 202.731 1.00 33.03 228 SER C CA 1
ATOM 5988 C C . SER C 1 228 ? -92.647 -52.341 201.911 1.00 30.60 228 SER C C 1
ATOM 5989 O O . SER C 1 228 ? -92.273 -53.499 202.109 1.00 33.85 228 SER C O 1
ATOM 5992 N N . ALA C 1 229 ? -92.100 -51.554 200.980 1.00 28.42 229 ALA C N 1
ATOM 5993 C CA . ALA C 1 229 ? -91.011 -52.064 200.148 1.00 28.87 229 ALA C CA 1
ATOM 5994 C C . ALA C 1 229 ? -89.774 -52.366 200.975 1.00 29.25 229 ALA C C 1
ATOM 5995 O O . ALA C 1 229 ? -89.068 -53.352 200.715 1.00 28.59 229 ALA C O 1
ATOM 5997 N N . ILE C 1 230 ? -89.479 -51.518 201.957 1.00 26.30 230 ILE C N 1
ATOM 5998 C CA . ILE C 1 230 ? -88.228 -51.595 202.699 1.00 24.98 230 ILE C CA 1
ATOM 5999 C C . ILE C 1 230 ? -88.502 -51.337 204.170 1.00 27.80 230 ILE C C 1
ATOM 6000 O O . ILE C 1 230 ? -89.312 -50.472 204.523 1.00 28.99 230 ILE C O 1
ATOM 6005 N N . THR C 1 231 ? -87.820 -52.096 205.024 1.00 25.90 231 THR C N 1
ATOM 6006 C CA . THR C 1 231 ? -87.809 -51.869 206.464 1.00 30.18 231 THR C CA 1
ATOM 6007 C C . THR C 1 231 ? -86.367 -51.641 206.893 1.00 30.07 231 THR C C 1
ATOM 6008 O O . THR C 1 231 ? -85.479 -52.417 206.526 1.00 31.26 231 THR C O 1
ATOM 6012 N N . VAL C 1 232 ? -86.136 -50.579 207.662 1.00 28.77 232 VAL C N 1
ATOM 6013 C CA . VAL C 1 232 ? -84.794 -50.143 208.025 1.00 28.77 232 VAL C CA 1
ATOM 6014 C C . VAL C 1 232 ? -84.636 -50.195 209.538 1.00 28.18 232 VAL C C 1
ATOM 6015 O O . VAL C 1 232 ? -85.567 -49.887 210.288 1.00 29.62 232 VAL C O 1
ATOM 6019 N N . SER C 1 233 ? -83.455 -50.601 209.979 1.00 30.04 233 SER C N 1
ATOM 6020 C CA . SER C 1 233 ? -83.044 -50.528 211.375 1.00 30.16 233 SER C CA 1
ATOM 6021 C C . SER C 1 233 ? -81.949 -49.472 211.478 1.00 31.25 233 SER C C 1
ATOM 6022 O O . SER C 1 233 ? -80.923 -49.579 210.799 1.00 28.79 233 SER C O 1
ATOM 6025 N N . SER C 1 234 ? -82.161 -48.457 212.317 1.00 30.61 234 SER C N 1
ATOM 6026 C CA . SER C 1 234 ? -81.206 -47.361 212.401 1.00 29.56 234 SER C CA 1
ATOM 6027 C C . SER C 1 234 ? -81.253 -46.741 213.787 1.00 32.35 234 SER C C 1
ATOM 6028 O O . SER C 1 234 ? -82.229 -46.895 214.525 1.00 34.33 234 SER C O 1
ATOM 6031 N N . ILE C 1 235 ? -80.187 -46.010 214.120 1.00 31.30 235 ILE C N 1
ATOM 6032 C CA . ILE C 1 235 ? -80.169 -45.252 215.367 1.00 35.48 235 ILE C CA 1
ATOM 6033 C C . ILE C 1 235 ? -80.971 -43.969 215.221 1.00 40.30 235 ILE C C 1
ATOM 6034 O O . ILE C 1 235 ? -81.719 -43.589 216.128 1.00 39.53 235 ILE C O 1
ATOM 6039 N N . ASP C 1 236 ? -80.841 -43.288 214.086 1.00 40.13 236 ASP C N 1
ATOM 6040 C CA . ASP C 1 236 ? -81.467 -41.992 213.863 1.00 39.94 236 ASP C CA 1
ATOM 6041 C C . ASP C 1 236 ? -82.606 -42.103 212.855 1.00 39.80 236 ASP C C 1
ATOM 6042 O O . ASP C 1 236 ? -82.788 -43.119 212.183 1.00 35.83 236 ASP C O 1
ATOM 6047 N N . HIS C 1 237 ? -83.385 -41.026 212.761 1.00 39.59 237 HIS C N 1
ATOM 6048 C CA . HIS C 1 237 ? -84.490 -40.972 211.813 1.00 40.84 237 HIS C CA 1
ATOM 6049 C C . HIS C 1 237 ? -83.980 -41.021 210.377 1.00 36.70 237 HIS C C 1
ATOM 6050 O O . HIS C 1 237 ? -83.015 -40.339 210.018 1.00 38.39 237 HIS C O 1
ATOM 6057 N N . VAL C 1 238 ? -84.641 -41.833 209.552 1.00 35.62 238 VAL C N 1
ATOM 6058 C CA . VAL C 1 238 ? -84.297 -41.963 208.139 1.00 32.95 238 VAL C CA 1
ATOM 6059 C C . VAL C 1 238 ? -85.549 -41.868 207.265 1.00 38.85 238 VAL C C 1
ATOM 6060 O O . VAL C 1 238 ? -85.490 -42.126 206.058 1.00 34.25 238 VAL C O 1
ATOM 6064 N N . GLU C 1 239 ? -86.682 -41.473 207.860 1.00 43.31 239 GLU C N 1
ATOM 6065 C CA A GLU C 1 239 ? -87.959 -41.475 207.147 0.52 49.05 239 GLU C CA 1
ATOM 6066 C CA B GLU C 1 239 ? -87.955 -41.489 207.140 0.48 49.05 239 GLU C CA 1
ATOM 6067 C C . GLU C 1 239 ? -87.861 -40.772 205.798 1.00 43.82 239 GLU C C 1
ATOM 6068 O O . GLU C 1 239 ? -88.274 -41.311 204.764 1.00 41.71 239 GLU C O 1
ATOM 6079 N N . TYR C 1 240 ? -87.334 -39.550 205.792 1.00 42.03 240 TYR C N 1
ATOM 6080 C CA . TYR C 1 240 ? -87.388 -38.743 204.578 1.00 46.49 240 TYR C CA 1
ATOM 6081 C C . TYR C 1 240 ? -86.441 -39.274 203.510 1.00 38.70 240 TYR C C 1
ATOM 6082 O O . TYR C 1 240 ? -86.831 -39.420 202.346 1.00 37.13 240 TYR C O 1
ATOM 6091 N N . GLU C 1 241 ? -85.197 -39.578 203.886 1.00 36.78 241 GLU C N 1
ATOM 6092 C CA . GLU C 1 241 ? -84.264 -40.155 202.925 1.00 36.95 241 GLU C CA 1
ATOM 6093 C C . GLU C 1 241 ? -84.756 -41.500 202.411 1.00 33.64 241 GLU C C 1
ATOM 6094 O O . GLU C 1 241 ? -84.519 -41.843 201.247 1.00 33.93 241 GLU C O 1
ATOM 6100 N N . LEU C 1 242 ? -85.427 -42.280 203.261 1.00 35.64 242 LEU C N 1
ATOM 6101 C CA . LEU C 1 242 ? -85.952 -43.572 202.831 1.00 36.54 242 LEU C CA 1
ATOM 6102 C C . LEU C 1 242 ? -86.879 -43.406 201.633 1.00 39.97 242 LEU C C 1
ATOM 6103 O O . LEU C 1 242 ? -86.742 -44.105 200.622 1.00 34.29 242 LEU C O 1
ATOM 6108 N N . GLU C 1 243 ? -87.826 -42.470 201.727 1.00 34.52 243 GLU C N 1
ATOM 6109 C CA . GLU C 1 243 ? -88.746 -42.235 200.621 1.00 32.78 243 GLU C CA 1
ATOM 6110 C C . GLU C 1 243 ? -88.037 -41.585 199.437 1.00 30.90 243 GLU C C 1
ATOM 6111 O O . GLU C 1 243 ? -88.348 -41.888 198.279 1.00 31.81 243 GLU C O 1
ATOM 6117 N N . GLU C 1 244 ? -87.090 -40.678 199.705 1.00 32.38 244 GLU C N 1
ATOM 6118 C CA . GLU C 1 244 ? -86.392 -39.987 198.622 1.00 37.00 244 GLU C CA 1
ATOM 6119 C C . GLU C 1 244 ? -85.591 -40.959 197.763 1.00 32.67 244 GLU C C 1
ATOM 6120 O O . GLU C 1 244 ? -85.575 -40.845 196.531 1.00 29.69 244 GLU C O 1
ATOM 6126 N N . ILE C 1 245 ? -84.901 -41.910 198.394 1.00 31.58 245 ILE C N 1
ATOM 6127 C CA . ILE C 1 245 ? -84.099 -42.870 197.640 1.00 30.12 245 ILE C CA 1
ATOM 6128 C C . ILE C 1 245 ? -84.999 -43.787 196.822 1.00 29.01 245 ILE C C 1
ATOM 6129 O O . ILE C 1 245 ? -84.728 -44.060 195.646 1.00 26.83 245 ILE C O 1
ATOM 6134 N N . LEU C 1 246 ? -86.083 -44.278 197.425 1.00 30.00 246 LEU C N 1
ATOM 6135 C CA . LEU C 1 246 ? -87.013 -45.131 196.693 1.00 28.76 246 LEU C CA 1
ATOM 6136 C C . LEU C 1 246 ? -87.620 -44.397 195.505 1.00 29.35 246 LEU C C 1
ATOM 6137 O O . LEU C 1 246 ? -87.645 -44.923 194.387 1.00 27.64 246 LEU C O 1
ATOM 6142 N N . SER C 1 247 ? -88.109 -43.172 195.731 1.00 27.93 247 SER C N 1
ATOM 6143 C CA . SER C 1 247 ? -88.726 -42.397 194.657 1.00 29.28 247 SER C CA 1
ATOM 6144 C C . SER C 1 247 ? -87.733 -42.121 193.535 1.00 30.62 247 SER C C 1
ATOM 6145 O O . SER C 1 247 ? -88.080 -42.218 192.352 1.00 32.17 247 SER C O 1
ATOM 6148 N N . LYS C 1 248 ? -86.494 -41.769 193.887 1.00 28.49 248 LYS C N 1
ATOM 6149 C CA . LYS C 1 248 ? -85.458 -41.570 192.877 1.00 27.57 248 LYS C CA 1
ATOM 6150 C C . LYS C 1 248 ? -85.277 -42.819 192.015 1.00 27.59 248 LYS C C 1
ATOM 6151 O O . LYS C 1 248 ? -85.195 -42.733 190.782 1.00 29.72 248 LYS C O 1
ATOM 6157 N N . ASN C 1 249 ? -85.227 -43.995 192.638 1.00 27.01 249 ASN C N 1
ATOM 6158 C CA . ASN C 1 249 ? -85.029 -45.207 191.850 1.00 26.51 249 ASN C CA 1
ATOM 6159 C C . ASN C 1 249 ? -86.253 -45.551 191.016 1.00 27.86 249 ASN C C 1
ATOM 6160 O O . ASN C 1 249 ? -86.117 -46.054 189.895 1.00 26.39 249 ASN C O 1
ATOM 6165 N N . ILE C 1 250 ? -87.450 -45.279 191.526 1.00 28.64 250 ILE C N 1
ATOM 6166 C CA . ILE C 1 250 ? -88.640 -45.442 190.701 1.00 28.47 250 ILE C CA 1
ATOM 6167 C C . ILE C 1 250 ? -88.561 -44.531 189.480 1.00 26.46 250 ILE C C 1
ATOM 6168 O O . ILE C 1 250 ? -88.891 -44.937 188.360 1.00 27.01 250 ILE C O 1
ATOM 6173 N N . SER C 1 251 ? -88.103 -43.287 189.674 1.00 27.38 251 SER C N 1
ATOM 6174 C CA A SER C 1 251 ? -88.098 -42.316 188.585 0.39 28.64 251 SER C CA 1
ATOM 6175 C CA B SER C 1 251 ? -88.082 -42.306 188.595 0.61 28.54 251 SER C CA 1
ATOM 6176 C C . SER C 1 251 ? -87.141 -42.691 187.461 1.00 27.08 251 SER C C 1
ATOM 6177 O O . SER C 1 251 ? -87.272 -42.154 186.354 1.00 29.54 251 SER C O 1
ATOM 6182 N N . ARG C 1 252 ? -86.194 -43.591 187.708 1.00 24.91 252 ARG C N 1
ATOM 6183 C CA . ARG C 1 252 ? -85.255 -43.984 186.662 1.00 25.80 252 ARG C CA 1
ATOM 6184 C C . ARG C 1 252 ? -85.909 -44.846 185.592 1.00 23.26 252 ARG C C 1
ATOM 6185 O O . ARG C 1 252 ? -85.369 -44.960 184.489 1.00 24.25 252 ARG C O 1
ATOM 6193 N N . VAL C 1 253 ? -87.061 -45.448 185.881 1.00 23.55 253 VAL C N 1
ATOM 6194 C CA . VAL C 1 253 ? -87.730 -46.273 184.884 1.00 22.09 253 VAL C CA 1
ATOM 6195 C C . VAL C 1 253 ? -88.187 -45.398 183.726 1.00 22.21 253 VAL C C 1
ATOM 6196 O O . VAL C 1 253 ? -88.824 -44.353 183.927 1.00 24.89 253 VAL C O 1
ATOM 6200 N N . ASP C 1 254 ? -87.861 -45.829 182.510 1.00 21.33 254 ASP C N 1
ATOM 6201 C CA . ASP C 1 254 ? -88.192 -45.123 181.278 1.00 25.20 254 ASP C CA 1
ATOM 6202 C C . ASP C 1 254 ? -88.787 -46.143 180.316 1.00 23.69 254 ASP C C 1
ATOM 6203 O O . ASP C 1 254 ? -88.096 -47.078 179.904 1.00 22.44 254 ASP C O 1
ATOM 6208 N N . SER C 1 255 ? -90.059 -45.972 179.973 1.00 26.39 255 SER C N 1
ATOM 6209 C CA . SER C 1 255 ? -90.755 -46.865 179.055 1.00 25.15 255 SER C CA 1
ATOM 6210 C C . SER C 1 255 ? -91.135 -46.099 177.791 1.00 25.91 255 SER C C 1
ATOM 6211 O O . SER C 1 255 ? -91.603 -44.956 177.859 1.00 28.28 255 SER C O 1
ATOM 6214 N N . PHE C 1 256 ? -90.932 -46.725 176.631 1.00 22.16 256 PHE C N 1
ATOM 6215 C CA . PHE C 1 256 ? -91.258 -46.066 175.368 1.00 23.08 256 PHE C CA 1
ATOM 6216 C C . PHE C 1 256 ? -91.477 -47.116 174.289 1.00 23.24 256 PHE C C 1
ATOM 6217 O O . PHE C 1 256 ? -90.905 -48.204 174.340 1.00 22.38 256 PHE C O 1
ATOM 6225 N N . VAL C 1 257 ? -92.309 -46.778 173.305 1.00 24.84 257 VAL C N 1
ATOM 6226 C CA . VAL C 1 257 ? -92.523 -47.635 172.146 1.00 26.38 257 VAL C CA 1
ATOM 6227 C C . VAL C 1 257 ? -91.642 -47.112 171.025 1.00 30.63 257 VAL C C 1
ATOM 6228 O O . VAL C 1 257 ? -91.729 -45.936 170.645 1.00 30.20 257 VAL C O 1
ATOM 6232 N N . LYS C 1 258 ? -90.783 -47.975 170.502 1.00 28.30 258 LYS C N 1
ATOM 6233 C CA . LYS C 1 258 ? -89.976 -47.633 169.342 1.00 32.18 258 LYS C CA 1
ATOM 6234 C C . LYS C 1 258 ? -90.723 -48.094 168.104 1.00 30.61 258 LYS C C 1
ATOM 6235 O O . LYS C 1 258 ? -91.067 -49.277 167.986 1.00 29.26 258 LYS C O 1
ATOM 6241 N N . GLU C 1 259 ? -90.975 -47.172 167.184 1.00 31.51 259 GLU C N 1
ATOM 6242 C CA . GLU C 1 259 ? -91.637 -47.564 165.951 1.00 35.20 259 GLU C CA 1
ATOM 6243 C C . GLU C 1 259 ? -90.719 -48.445 165.117 1.00 30.87 259 GLU C C 1
ATOM 6244 O O . GLU C 1 259 ? -89.541 -48.128 164.928 1.00 31.64 259 GLU C O 1
ATOM 6250 N N . PHE C 1 260 ? -91.266 -49.556 164.630 1.00 33.16 260 PHE C N 1
ATOM 6251 C CA . PHE C 1 260 ? -90.584 -50.459 163.708 1.00 39.05 260 PHE C CA 1
ATOM 6252 C C . PHE C 1 260 ? -91.076 -50.186 162.293 1.00 51.08 260 PHE C C 1
ATOM 6253 O O . PHE C 1 260 ? -92.237 -50.451 161.971 1.00 46.74 260 PHE C O 1
ATOM 6261 N N . ASP C 1 261 ? -90.195 -49.641 161.459 1.00 69.29 261 ASP C N 1
ATOM 6262 C CA . ASP C 1 261 ? -90.563 -49.257 160.103 1.00 82.33 261 ASP C CA 1
ATOM 6263 C C . ASP C 1 261 ? -90.801 -50.484 159.228 1.00 83.76 261 ASP C C 1
ATOM 6264 O O . ASP C 1 261 ? -90.050 -51.462 159.283 1.00 78.42 261 ASP C O 1
ATOM 6269 N N . LYS C 1 262 ? -91.857 -50.420 158.412 1.00 90.98 262 LYS C N 1
ATOM 6270 C CA . LYS C 1 262 ? -92.165 -51.450 157.423 1.00 97.01 262 LYS C CA 1
ATOM 6271 C C . LYS C 1 262 ? -93.381 -51.027 156.608 1.00 104.14 262 LYS C C 1
ATOM 6272 O O . LYS C 1 262 ? -94.225 -50.268 157.095 1.00 103.10 262 LYS C O 1
ATOM 6278 N N . LEU C 1 263 ? -93.481 -51.512 155.373 1.00 109.81 263 LEU C N 1
ATOM 6279 C CA . LEU C 1 263 ? -94.617 -51.186 154.514 1.00 109.88 263 LEU C CA 1
ATOM 6280 C C . LEU C 1 263 ? -95.731 -52.214 154.682 1.00 112.70 263 LEU C C 1
ATOM 6281 O O . LEU C 1 263 ? -96.814 -51.896 155.175 1.00 111.83 263 LEU C O 1
ATOM 6286 N N . ASN D 1 2 ? -90.397 -75.971 189.562 1.00 38.44 2 ASN D N 1
ATOM 6287 C CA . ASN D 1 2 ? -89.066 -75.524 189.176 1.00 42.94 2 ASN D CA 1
ATOM 6288 C C . ASN D 1 2 ? -89.099 -74.711 187.881 1.00 39.42 2 ASN D C 1
ATOM 6289 O O . ASN D 1 2 ? -88.063 -74.224 187.429 1.00 35.52 2 ASN D O 1
ATOM 6294 N N . TYR D 1 3 ? -90.278 -74.573 187.282 1.00 38.98 3 TYR D N 1
ATOM 6295 C CA . TYR D 1 3 ? -90.486 -73.622 186.200 1.00 40.31 3 TYR D CA 1
ATOM 6296 C C . TYR D 1 3 ? -91.166 -72.371 186.741 1.00 35.34 3 TYR D C 1
ATOM 6297 O O . TYR D 1 3 ? -91.766 -72.377 187.818 1.00 38.14 3 TYR D O 1
ATOM 6306 N N . GLY D 1 4 ? -91.051 -71.287 185.979 1.00 30.99 4 GLY D N 1
ATOM 6307 C CA . GLY D 1 4 ? -91.646 -70.019 186.352 1.00 33.10 4 GLY D CA 1
ATOM 6308 C C . GLY D 1 4 ? -93.010 -69.772 185.744 1.00 35.54 4 GLY D C 1
ATOM 6309 O O . GLY D 1 4 ? -93.928 -70.587 185.885 1.00 37.17 4 GLY D O 1
ATOM 6310 N N . ILE D 1 5 ? -93.146 -68.633 185.061 1.00 28.86 5 ILE D N 1
ATOM 6311 C CA . ILE D 1 5 ? -94.413 -68.286 184.426 1.00 30.56 5 ILE D CA 1
ATOM 6312 C C . ILE D 1 5 ? -94.709 -69.238 183.274 1.00 34.21 5 ILE D C 1
ATOM 6313 O O . ILE D 1 5 ? -95.871 -69.580 183.013 1.00 32.67 5 ILE D O 1
ATOM 6318 N N . THR D 1 6 ? -93.671 -69.658 182.556 1.00 33.71 6 THR D N 1
ATOM 6319 C CA . THR D 1 6 ? -93.763 -70.686 181.529 1.00 33.53 6 THR D CA 1
ATOM 6320 C C . THR D 1 6 ? -92.600 -71.652 181.716 1.00 32.57 6 THR D C 1
ATOM 6321 O O . THR D 1 6 ? -91.719 -71.446 182.557 1.00 28.76 6 THR D O 1
ATOM 6325 N N . GLU D 1 7 ? -92.591 -72.712 180.911 1.00 30.12 7 GLU D N 1
ATOM 6326 C CA . GLU D 1 7 ? -91.513 -73.689 180.962 1.00 33.64 7 GLU D CA 1
ATOM 6327 C C . GLU D 1 7 ? -90.239 -73.199 180.294 1.00 29.42 7 GLU D C 1
ATOM 6328 O O . GLU D 1 7 ? -89.232 -73.912 180.327 1.00 28.29 7 GLU D O 1
ATOM 6334 N N . SER D 1 8 ? -90.251 -72.005 179.699 1.00 27.32 8 SER D N 1
ATOM 6335 C CA . SER D 1 8 ? -89.035 -71.413 179.163 1.00 27.01 8 SER D CA 1
ATOM 6336 C C . SER D 1 8 ? -88.156 -70.796 180.239 1.00 27.85 8 SER D C 1
ATOM 6337 O O . SER D 1 8 ? -87.006 -70.450 179.947 1.00 26.69 8 SER D O 1
ATOM 6340 N N . VAL D 1 9 ? -88.666 -70.624 181.456 1.00 25.68 9 VAL D N 1
ATOM 6341 C CA . VAL D 1 9 ? -87.926 -69.977 182.532 1.00 25.91 9 VAL D CA 1
ATOM 6342 C C . VAL D 1 9 ? -87.914 -70.907 183.738 1.00 30.12 9 VAL D C 1
ATOM 6343 O O . VAL D 1 9 ? -88.922 -71.551 184.049 1.00 31.32 9 VAL D O 1
ATOM 6347 N N . LYS D 1 10 ? -86.773 -70.968 184.418 1.00 25.82 10 LYS D N 1
ATOM 6348 C CA . LYS D 1 10 ? -86.595 -71.816 185.584 1.00 23.35 10 LYS D CA 1
ATOM 6349 C C . LYS D 1 10 ? -86.666 -70.984 186.856 1.00 23.90 10 LYS D C 1
ATOM 6350 O O . LYS D 1 10 ? -86.228 -69.833 186.897 1.00 25.23 10 LYS D O 1
ATOM 6356 N N . THR D 1 11 ? -87.206 -71.590 187.905 1.00 24.07 11 THR D N 1
ATOM 6357 C CA . THR D 1 11 ? -87.191 -71.011 189.241 1.00 24.19 11 THR D CA 1
ATOM 6358 C C . THR D 1 11 ? -86.369 -71.930 190.124 1.00 23.96 11 THR D C 1
ATOM 6359 O O . THR D 1 11 ? -86.670 -73.124 190.227 1.00 26.82 11 THR D O 1
ATOM 6363 N N . THR D 1 12 ? -85.331 -71.377 190.741 1.00 23.40 12 THR D N 1
ATOM 6364 C CA . THR D 1 12 ? -84.392 -72.134 191.554 1.00 23.67 12 THR D CA 1
ATOM 6365 C C . THR D 1 12 ? -84.354 -71.542 192.952 1.00 23.40 12 THR D C 1
ATOM 6366 O O . THR D 1 12 ? -84.141 -70.333 193.116 1.00 25.49 12 THR D O 1
ATOM 6370 N N . ARG D 1 13 ? -84.578 -72.392 193.950 1.00 23.60 13 ARG D N 1
ATOM 6371 C CA . ARG D 1 13 ? -84.490 -72.009 195.352 1.00 26.09 13 ARG D CA 1
ATOM 6372 C C . ARG D 1 13 ? -83.184 -72.541 195.919 1.00 26.13 13 ARG D C 1
ATOM 6373 O O . ARG D 1 13 ? -82.863 -73.718 195.741 1.00 27.83 13 ARG D O 1
ATOM 6381 N N . SER D 1 14 ? -82.424 -71.674 196.586 1.00 23.70 14 SER D N 1
ATOM 6382 C CA . SER D 1 14 ? -81.140 -72.109 197.119 1.00 25.60 14 SER D CA 1
ATOM 6383 C C . SER D 1 14 ? -81.324 -73.241 198.124 1.00 27.89 14 SER D C 1
ATOM 6384 O O . SER D 1 14 ? -82.289 -73.269 198.898 1.00 28.21 14 SER D O 1
ATOM 6387 N N . LYS D 1 15 ? -80.389 -74.193 198.092 1.00 25.73 15 LYS D N 1
ATOM 6388 C CA . LYS D 1 15 ? -80.367 -75.242 199.104 1.00 27.57 15 LYS D CA 1
ATOM 6389 C C . LYS D 1 15 ? -80.027 -74.656 200.465 1.00 25.10 15 LYS D C 1
ATOM 6390 O O . LYS D 1 15 ? -80.572 -75.079 201.492 1.00 27.91 15 LYS D O 1
ATOM 6396 N N . ILE D 1 16 ? -79.108 -73.694 200.486 1.00 24.76 16 ILE D N 1
ATOM 6397 C CA . ILE D 1 16 ? -78.775 -72.988 201.714 1.00 27.63 16 ILE D CA 1
ATOM 6398 C C . ILE D 1 16 ? -79.998 -72.215 202.182 1.00 25.96 16 ILE D C 1
ATOM 6399 O O . ILE D 1 16 ? -80.574 -71.410 201.434 1.00 24.18 16 ILE D O 1
ATOM 6404 N N . LYS D 1 17 ? -80.401 -72.460 203.424 1.00 26.12 17 LYS D N 1
ATOM 6405 C CA . LYS D 1 17 ? -81.513 -71.775 204.060 1.00 25.86 17 LYS D CA 1
ATOM 6406 C C . LYS D 1 17 ? -80.990 -70.634 204.930 1.00 26.81 17 LYS D C 1
ATOM 6407 O O . LYS D 1 17 ? -79.811 -70.582 205.284 1.00 25.39 17 LYS D O 1
ATOM 6413 N N . ILE D 1 18 ? -81.882 -69.701 205.269 1.00 26.00 18 ILE D N 1
ATOM 6414 C CA . ILE D 1 18 ? -81.474 -68.591 206.130 1.00 28.25 18 ILE D CA 1
ATOM 6415 C C . ILE D 1 18 ? -80.893 -69.114 207.437 1.00 29.91 18 ILE D C 1
ATOM 6416 O O . ILE D 1 18 ? -79.881 -68.603 207.935 1.00 26.52 18 ILE D O 1
ATOM 6421 N N . LYS D 1 19 ? -81.517 -70.136 208.020 1.00 29.10 19 LYS D N 1
ATOM 6422 C CA . LYS D 1 19 ? -80.998 -70.665 209.275 1.00 27.64 19 LYS D CA 1
ATOM 6423 C C . LYS D 1 19 ? -79.602 -71.249 209.114 1.00 26.39 19 LYS D C 1
ATOM 6424 O O . LYS D 1 19 ? -78.847 -71.292 210.088 1.00 26.81 19 LYS D O 1
ATOM 6430 N N . ASP D 1 20 ? -79.246 -71.727 207.912 1.00 25.26 20 ASP D N 1
ATOM 6431 C CA . ASP D 1 20 ? -77.898 -72.253 207.695 1.00 26.64 20 ASP D CA 1
ATOM 6432 C C . ASP D 1 20 ? -76.864 -71.143 207.777 1.00 26.10 20 ASP D C 1
ATOM 6433 O O . ASP D 1 20 ? -75.783 -71.329 208.350 1.00 24.79 20 ASP D O 1
ATOM 6438 N N . ILE D 1 21 ? -77.188 -69.977 207.218 1.00 25.74 21 ILE D N 1
ATOM 6439 C CA . ILE D 1 21 ? -76.295 -68.832 207.307 1.00 24.28 21 ILE D CA 1
ATOM 6440 C C . ILE D 1 21 ? -76.198 -68.356 208.750 1.00 24.70 21 ILE D C 1
ATOM 6441 O O . ILE D 1 21 ? -75.100 -68.086 209.257 1.00 24.77 21 ILE D O 1
ATOM 6446 N N . VAL D 1 22 ? -77.340 -68.269 209.443 1.00 25.89 22 VAL D N 1
ATOM 6447 C CA . VAL D 1 22 ? -77.326 -67.938 210.865 1.00 26.38 22 VAL D CA 1
ATOM 6448 C C . VAL D 1 22 ? -76.418 -68.903 211.607 1.00 27.16 22 VAL D C 1
ATOM 6449 O O . VAL D 1 22 ? -75.547 -68.496 212.383 1.00 26.23 22 VAL D O 1
ATOM 6453 N N . SER D 1 23 ? -76.610 -70.204 211.367 1.00 25.82 23 SER D N 1
ATOM 6454 C CA A SER D 1 23 ? -75.810 -71.209 212.055 0.46 28.22 23 SER D CA 1
ATOM 6455 C CA B SER D 1 23 ? -75.811 -71.224 212.038 0.54 28.26 23 SER D CA 1
ATOM 6456 C C . SER D 1 23 ? -74.321 -71.005 211.805 1.00 25.24 23 SER D C 1
ATOM 6457 O O . SER D 1 23 ? -73.513 -71.089 212.738 1.00 24.96 23 SER D O 1
ATOM 6462 N N . ASP D 1 24 ? -73.934 -70.747 210.554 1.00 26.11 24 ASP D N 1
ATOM 6463 C CA . ASP D 1 24 ? -72.518 -70.571 210.243 1.00 27.96 24 ASP D CA 1
ATOM 6464 C C . ASP D 1 24 ? -71.934 -69.377 210.987 1.00 27.37 24 ASP D C 1
ATOM 6465 O O . ASP D 1 24 ? -70.816 -69.450 211.516 1.00 25.54 24 ASP D O 1
ATOM 6470 N N . VAL D 1 25 ? -72.685 -68.275 211.045 1.00 23.83 25 VAL D N 1
ATOM 6471 C CA . VAL D 1 25 ? -72.209 -67.060 211.702 1.00 23.08 25 VAL D CA 1
ATOM 6472 C C . VAL D 1 25 ? -72.084 -67.272 213.207 1.00 25.98 25 VAL D C 1
ATOM 6473 O O . VAL D 1 25 ? -71.056 -66.934 213.805 1.00 25.23 25 VAL D O 1
ATOM 6477 N N . VAL D 1 26 ? -73.121 -67.833 213.845 1.00 26.81 26 VAL D N 1
ATOM 6478 C CA . VAL D 1 26 ? -73.069 -68.033 215.295 1.00 27.82 26 VAL D CA 1
ATOM 6479 C C . VAL D 1 26 ? -71.965 -69.022 215.656 1.00 26.13 26 VAL D C 1
ATOM 6480 O O . VAL D 1 26 ? -71.301 -68.883 216.691 1.00 28.69 26 VAL D O 1
ATOM 6484 N N . GLU D 1 27 ? -71.753 -70.042 214.821 1.00 25.56 27 GLU D N 1
ATOM 6485 C CA . GLU D 1 27 ? -70.658 -70.979 215.070 1.00 27.60 27 GLU D CA 1
ATOM 6486 C C . GLU D 1 27 ? -69.307 -70.273 215.030 1.00 26.25 27 GLU D C 1
ATOM 6487 O O . GLU D 1 27 ? -68.427 -70.560 215.845 1.00 26.73 27 GLU D O 1
ATOM 6493 N N . LYS D 1 28 ? -69.111 -69.358 214.079 1.00 24.37 28 LYS D N 1
ATOM 6494 C CA . LYS D 1 28 ? -67.856 -68.610 214.035 1.00 21.34 28 LYS D CA 1
ATOM 6495 C C . LYS D 1 28 ? -67.661 -67.784 215.301 1.00 22.01 28 LYS D C 1
ATOM 6496 O O . LYS D 1 28 ? -66.543 -67.682 215.822 1.00 23.72 28 LYS D O 1
ATOM 6502 N N . LYS D 1 29 ? -68.732 -67.175 215.806 1.00 23.77 29 LYS D N 1
ATOM 6503 C CA . LYS D 1 29 ? -68.618 -66.420 217.047 1.00 25.05 29 LYS D CA 1
ATOM 6504 C C . LYS D 1 29 ? -68.323 -67.344 218.225 1.00 28.63 29 LYS D C 1
ATOM 6505 O O . LYS D 1 29 ? -67.453 -67.044 219.050 1.00 25.83 29 LYS D O 1
ATOM 6511 N N . ALA D 1 30 ? -69.022 -68.481 218.309 1.00 24.06 30 ALA D N 1
ATOM 6512 C CA . ALA D 1 30 ? -68.762 -69.426 219.389 1.00 27.29 30 ALA D CA 1
ATOM 6513 C C . ALA D 1 30 ? -67.322 -69.919 219.343 1.00 27.58 30 ALA D C 1
ATOM 6514 O O . ALA D 1 30 ? -66.664 -70.035 220.383 1.00 29.36 30 ALA D O 1
ATOM 6516 N N . ASN D 1 31 ? -66.814 -70.214 218.142 1.00 27.51 31 ASN D N 1
ATOM 6517 C CA . ASN D 1 31 ? -65.441 -70.691 218.011 1.00 27.65 31 ASN D CA 1
ATOM 6518 C C . ASN D 1 31 ? -64.438 -69.602 218.364 1.00 28.16 31 ASN D C 1
ATOM 6519 O O . ASN D 1 31 ? -63.374 -69.891 218.924 1.00 31.01 31 ASN D O 1
ATOM 6524 N N . ALA D 1 32 ? -64.754 -68.349 218.044 1.00 26.26 32 ALA D N 1
ATOM 6525 C CA . ALA D 1 32 ? -63.881 -67.245 218.423 1.00 25.18 32 ALA D CA 1
ATOM 6526 C C . ALA D 1 32 ? -63.712 -67.182 219.933 1.00 23.93 32 ALA D C 1
ATOM 6527 O O . ALA D 1 32 ? -62.595 -67.027 220.438 1.00 25.57 32 ALA D O 1
ATOM 6529 N N . ILE D 1 33 ? -64.817 -67.312 220.669 1.00 25.36 33 ILE D N 1
ATOM 6530 C CA . ILE D 1 33 ? -64.765 -67.348 222.126 1.00 27.17 33 ILE D CA 1
ATOM 6531 C C . ILE D 1 33 ? -63.996 -68.577 222.600 1.00 29.84 33 ILE D C 1
ATOM 6532 O O . ILE D 1 33 ? -63.167 -68.495 223.517 1.00 31.56 33 ILE D O 1
ATOM 6537 N N . LYS D 1 34 ? -64.278 -69.737 222.004 1.00 26.69 34 LYS D N 1
ATOM 6538 C CA . LYS D 1 34 ? -63.593 -70.964 222.400 1.00 29.40 34 LYS D CA 1
ATOM 6539 C C . LYS D 1 34 ? -62.083 -70.801 222.288 1.00 30.26 34 LYS D C 1
ATOM 6540 O O . LYS D 1 34 ? -61.337 -71.149 223.213 1.00 31.50 34 LYS D O 1
ATOM 6546 N N . TYR D 1 35 ? -61.614 -70.264 221.158 1.00 31.30 35 TYR D N 1
ATOM 6547 C CA . TYR D 1 35 ? -60.184 -70.058 220.968 1.00 32.04 35 TYR D CA 1
ATOM 6548 C C . TYR D 1 35 ? -59.627 -69.106 222.017 1.00 28.90 35 TYR D C 1
ATOM 6549 O O . TYR D 1 35 ? -58.559 -69.360 222.591 1.00 30.47 35 TYR D O 1
ATOM 6558 N N . PHE D 1 36 ? -60.349 -68.020 222.299 1.00 30.35 36 PHE D N 1
ATOM 6559 C CA . PHE D 1 36 ? -59.890 -67.027 223.269 1.00 31.20 36 PHE D CA 1
ATOM 6560 C C . PHE D 1 36 ? -59.756 -67.630 224.660 1.00 33.25 36 PHE D C 1
ATOM 6561 O O . PHE D 1 36 ? -58.896 -67.213 225.446 1.00 33.93 36 PHE D O 1
ATOM 6569 N N . LEU D 1 37 ? -60.646 -68.560 225.010 1.00 31.41 37 LEU D N 1
ATOM 6570 C CA . LEU D 1 37 ? -60.647 -69.139 226.344 1.00 30.75 37 LEU D CA 1
ATOM 6571 C C . LEU D 1 37 ? -59.553 -70.183 226.526 1.00 32.01 37 LEU D C 1
ATOM 6572 O O . LEU D 1 37 ? -59.239 -70.536 227.668 1.00 31.97 37 LEU D O 1
ATOM 6577 N N . GLU D 1 38 ? -58.966 -70.673 225.432 1.00 33.24 38 GLU D N 1
ATOM 6578 C CA . GLU D 1 38 ? -57.782 -71.532 225.496 1.00 34.78 38 GLU D CA 1
ATOM 6579 C C . GLU D 1 38 ? -58.007 -72.734 226.408 1.00 36.19 38 GLU D C 1
ATOM 6580 O O . GLU D 1 38 ? -57.107 -73.173 227.128 1.00 39.39 38 GLU D O 1
ATOM 6586 N N . GLY D 1 39 ? -59.218 -73.288 226.362 1.00 36.22 39 GLY D N 1
ATOM 6587 C CA . GLY D 1 39 ? -59.536 -74.482 227.120 1.00 38.58 39 GLY D CA 1
ATOM 6588 C C . GLY D 1 39 ? -59.702 -74.280 228.609 1.00 39.10 39 GLY D C 1
ATOM 6589 O O . GLY D 1 39 ? -59.828 -75.269 229.340 1.00 41.56 39 GLY D O 1
ATOM 6590 N N . GLU D 1 40 ? -59.711 -73.038 229.085 1.00 35.13 40 GLU D N 1
ATOM 6591 C CA . GLU D 1 40 ? -59.907 -72.787 230.505 1.00 35.37 40 GLU D CA 1
ATOM 6592 C C . GLU D 1 40 ? -61.290 -73.250 230.947 1.00 41.84 40 GLU D C 1
ATOM 6593 O O . GLU D 1 40 ? -62.280 -73.090 230.230 1.00 40.44 40 GLU D O 1
ATOM 6599 N N . GLU D 1 41 ? -61.348 -73.828 232.142 1.00 41.95 41 GLU D N 1
ATOM 6600 C CA . GLU D 1 41 ? -62.588 -74.308 232.728 1.00 40.51 41 GLU D CA 1
ATOM 6601 C C . GLU D 1 41 ? -63.100 -73.320 233.770 1.00 37.35 41 GLU D C 1
ATOM 6602 O O . GLU D 1 41 ? -62.323 -72.657 234.462 1.00 35.99 41 GLU D O 1
ATOM 6608 N N . PHE D 1 42 ? -64.425 -73.231 233.876 1.00 40.65 42 PHE D N 1
ATOM 6609 C CA . PHE D 1 42 ? -65.075 -72.236 234.713 1.00 39.29 42 PHE D CA 1
ATOM 6610 C C . PHE D 1 42 ? -66.173 -72.876 235.544 1.00 40.83 42 PHE D C 1
ATOM 6611 O O . PHE D 1 42 ? -66.785 -73.867 235.138 1.00 41.17 42 PHE D O 1
ATOM 6619 N N . LYS D 1 43 ? -66.417 -72.290 236.717 1.00 39.97 43 LYS D N 1
ATOM 6620 C CA . LYS D 1 43 ? -67.474 -72.777 237.595 1.00 42.14 43 LYS D CA 1
ATOM 6621 C C . LYS D 1 43 ? -68.839 -72.225 237.198 1.00 43.57 43 LYS D C 1
ATOM 6622 O O . LYS D 1 43 ? -69.840 -72.946 237.273 1.00 43.17 43 LYS D O 1
ATOM 6628 N N . GLN D 1 44 ? -68.911 -70.958 236.781 1.00 40.87 44 GLN D N 1
ATOM 6629 C CA . GLN D 1 44 ? -70.197 -70.342 236.462 1.00 38.71 44 GLN D CA 1
ATOM 6630 C C . GLN D 1 44 ? -70.004 -69.295 235.377 1.00 36.04 44 GLN D C 1
ATOM 6631 O O . GLN D 1 44 ? -69.267 -68.324 235.575 1.00 37.08 44 GLN D O 1
ATOM 6637 N N . ALA D 1 45 ? -70.667 -69.491 234.243 1.00 36.15 45 ALA D N 1
ATOM 6638 C CA . ALA D 1 45 ? -70.650 -68.540 233.140 1.00 32.67 45 ALA D CA 1
ATOM 6639 C C . ALA D 1 45 ? -72.002 -67.846 233.056 1.00 35.99 45 ALA D C 1
ATOM 6640 O O . ALA D 1 45 ? -73.045 -68.501 233.152 1.00 42.37 45 ALA D O 1
ATOM 6642 N N . ILE D 1 46 ? -71.986 -66.525 232.893 1.00 35.36 46 ILE D N 1
ATOM 6643 C CA . ILE D 1 46 ? -73.196 -65.742 232.662 1.00 36.54 46 ILE D CA 1
ATOM 6644 C C . ILE D 1 46 ? -73.065 -65.066 231.303 1.00 34.27 46 ILE D C 1
ATOM 6645 O O . ILE D 1 46 ? -72.082 -64.359 231.045 1.00 34.78 46 ILE D O 1
ATOM 6650 N N . VAL D 1 47 ? -74.045 -65.297 230.436 1.00 35.71 47 VAL D N 1
ATOM 6651 C CA . VAL D 1 47 ? -74.074 -64.741 229.088 1.00 36.52 47 VAL D CA 1
ATOM 6652 C C . VAL D 1 47 ? -75.274 -63.805 228.994 1.00 34.97 47 VAL D C 1
ATOM 6653 O O . VAL D 1 47 ? -76.414 -64.239 229.190 1.00 37.35 47 VAL D O 1
ATOM 6657 N N . PHE D 1 48 ? -75.023 -62.531 228.693 1.00 31.82 48 PHE D N 1
ATOM 6658 C CA . PHE D 1 48 ? -76.094 -61.555 228.516 1.00 32.38 48 PHE D CA 1
ATOM 6659 C C . PHE D 1 48 ? -76.468 -61.455 227.043 1.00 31.70 48 PHE D C 1
ATOM 6660 O O . PHE D 1 48 ? -75.610 -61.194 226.194 1.00 29.36 48 PHE D O 1
ATOM 6668 N N . GLY D 1 49 ? -77.752 -61.643 226.748 1.00 31.81 49 GLY D N 1
ATOM 6669 C CA . GLY D 1 49 ? -78.238 -61.505 225.388 1.00 30.42 49 GLY D CA 1
ATOM 6670 C C . GLY D 1 49 ? -78.450 -62.850 224.726 1.00 32.11 49 GLY D C 1
ATOM 6671 O O . GLY D 1 49 ? -77.511 -63.447 224.186 1.00 32.77 49 GLY D O 1
ATOM 6672 N N . ALA D 1 50 ? -79.689 -63.335 224.760 1.00 29.45 50 ALA D N 1
ATOM 6673 C CA . ALA D 1 50 ? -79.999 -64.651 224.211 1.00 31.12 50 ALA D CA 1
ATOM 6674 C C . ALA D 1 50 ? -80.061 -64.626 222.689 1.00 32.55 50 ALA D C 1
ATOM 6675 O O . ALA D 1 50 ? -79.642 -65.586 222.031 1.00 34.14 50 ALA D O 1
ATOM 6677 N N . TYR D 1 51 ? -80.596 -63.551 222.120 1.00 32.27 51 TYR D N 1
ATOM 6678 C CA . TYR D 1 51 ? -80.720 -63.405 220.674 1.00 31.99 51 TYR D CA 1
ATOM 6679 C C . TYR D 1 51 ? -79.500 -62.667 220.130 1.00 28.99 51 TYR D C 1
ATOM 6680 O O . TYR D 1 51 ? -79.040 -61.734 220.789 1.00 30.17 51 TYR D O 1
ATOM 6689 N N . LEU D 1 52 ? -78.937 -63.042 218.976 1.00 25.77 52 LEU D N 1
ATOM 6690 C CA . LEU D 1 52 ? -79.291 -64.216 218.181 1.00 26.49 52 LEU D CA 1
ATOM 6691 C C . LEU D 1 52 ? -78.257 -65.349 218.354 1.00 27.95 52 LEU D C 1
ATOM 6692 O O . LEU D 1 52 ? -78.604 -66.528 218.290 1.00 30.44 52 LEU D O 1
ATOM 6697 N N . SER D 1 53 ? -76.987 -64.994 218.569 1.00 25.46 53 SER D N 1
ATOM 6698 C CA . SER D 1 53 ? -75.932 -65.989 218.738 1.00 25.11 53 SER D CA 1
ATOM 6699 C C . SER D 1 53 ? -75.796 -66.482 220.170 1.00 28.27 53 SER D C 1
ATOM 6700 O O . SER D 1 53 ? -75.187 -67.538 220.387 1.00 28.90 53 SER D O 1
ATOM 6703 N N . GLY D 1 54 ? -76.357 -65.752 221.140 1.00 31.43 54 GLY D N 1
ATOM 6704 C CA . GLY D 1 54 ? -76.187 -66.116 222.540 1.00 33.25 54 GLY D CA 1
ATOM 6705 C C . GLY D 1 54 ? -76.613 -67.538 222.840 1.00 33.92 54 GLY D C 1
ATOM 6706 O O . GLY D 1 54 ? -75.981 -68.230 223.643 1.00 33.85 54 GLY D O 1
ATOM 6707 N N . SER D 1 55 ? -77.723 -67.977 222.239 1.00 33.52 55 SER D N 1
ATOM 6708 C CA . SER D 1 55 ? -78.225 -69.323 222.493 1.00 32.99 55 SER D CA 1
ATOM 6709 C C . SER D 1 55 ? -77.168 -70.376 222.185 1.00 32.05 55 SER D C 1
ATOM 6710 O O . SER D 1 55 ? -76.873 -71.236 223.021 1.00 38.91 55 SER D O 1
ATOM 6713 N N . TYR D 1 56 ? -76.588 -70.336 220.982 1.00 28.62 56 TYR D N 1
ATOM 6714 C CA . TYR D 1 56 ? -75.588 -71.342 220.648 1.00 29.61 56 TYR D CA 1
ATOM 6715 C C . TYR D 1 56 ? -74.299 -71.109 221.425 1.00 31.23 56 TYR D C 1
ATOM 6716 O O . TYR D 1 56 ? -73.637 -72.066 221.842 1.00 32.57 56 TYR D O 1
ATOM 6725 N N . ILE D 1 57 ? -73.918 -69.850 221.631 1.00 29.44 57 ILE D N 1
ATOM 6726 C CA . ILE D 1 57 ? -72.717 -69.580 222.414 1.00 28.62 57 ILE D CA 1
ATOM 6727 C C . ILE D 1 57 ? -72.858 -70.180 223.811 1.00 30.12 57 ILE D C 1
ATOM 6728 O O . ILE D 1 57 ? -71.939 -70.834 224.321 1.00 31.83 57 ILE D O 1
ATOM 6733 N N . ALA D 1 58 ? -74.019 -69.987 224.445 1.00 31.16 58 ALA D N 1
ATOM 6734 C CA . ALA D 1 58 ? -74.243 -70.579 225.761 1.00 32.95 58 ALA D CA 1
ATOM 6735 C C . ALA D 1 58 ? -74.141 -72.097 225.702 1.00 35.28 58 ALA D C 1
ATOM 6736 O O . ALA D 1 58 ? -73.534 -72.724 226.578 1.00 37.78 58 ALA D O 1
ATOM 6738 N N . TYR D 1 59 ? -74.729 -72.708 224.673 1.00 35.81 59 TYR D N 1
ATOM 6739 C CA . TYR D 1 59 ? -74.573 -74.145 224.476 1.00 38.51 59 TYR D CA 1
ATOM 6740 C C . TYR D 1 59 ? -73.103 -74.539 224.377 1.00 35.49 59 TYR D C 1
ATOM 6741 O O . TYR D 1 59 ? -72.672 -75.523 224.987 1.00 35.00 59 TYR D O 1
ATOM 6750 N N . SER D 1 60 ? -72.315 -73.783 223.610 1.00 33.55 60 SER D N 1
ATOM 6751 C CA . SER D 1 60 ? -70.920 -74.156 223.402 1.00 35.47 60 SER D CA 1
ATOM 6752 C C . SER D 1 60 ? -70.095 -74.086 224.682 1.00 37.35 60 SER D C 1
ATOM 6753 O O . SER D 1 60 ? -69.021 -74.693 224.748 1.00 36.86 60 SER D O 1
ATOM 6756 N N . LEU D 1 61 ? -70.566 -73.366 225.698 1.00 35.92 61 LEU D N 1
ATOM 6757 C CA . LEU D 1 61 ? -69.829 -73.245 226.950 1.00 35.83 61 LEU D CA 1
ATOM 6758 C C . LEU D 1 61 ? -70.089 -74.401 227.907 1.00 40.52 61 LEU D C 1
ATOM 6759 O O . LEU D 1 61 ? -69.367 -74.529 228.901 1.00 38.27 61 LEU D O 1
ATOM 6764 N N . LEU D 1 62 ? -71.105 -75.226 227.645 1.00 42.02 62 LEU D N 1
ATOM 6765 C CA . LEU D 1 62 ? -71.474 -76.278 228.589 1.00 45.19 62 LEU D CA 1
ATOM 6766 C C . LEU D 1 62 ? -70.332 -77.256 228.836 1.00 46.80 62 LEU D C 1
ATOM 6767 O O . LEU D 1 62 ? -70.221 -77.810 229.936 1.00 46.96 62 LEU D O 1
ATOM 6772 N N . LYS D 1 63 ? -69.482 -77.488 227.835 1.00 48.88 63 LYS D N 1
ATOM 6773 C CA . LYS D 1 63 ? -68.405 -78.463 227.990 1.00 50.66 63 LYS D CA 1
ATOM 6774 C C . LYS D 1 63 ? -67.460 -78.069 229.121 1.00 48.54 63 LYS D C 1
ATOM 6775 O O . LYS D 1 63 ? -67.155 -78.881 230.003 1.00 50.26 63 LYS D O 1
ATOM 6781 N N . ASP D 1 64 ? -66.986 -76.824 229.114 1.00 44.70 64 ASP D N 1
ATOM 6782 C CA . ASP D 1 64 ? -65.951 -76.383 230.039 1.00 44.44 64 ASP D CA 1
ATOM 6783 C C . ASP D 1 64 ? -66.482 -75.556 231.206 1.00 41.33 64 ASP D C 1
ATOM 6784 O O . ASP D 1 64 ? -65.703 -75.200 232.097 1.00 42.33 64 ASP D O 1
ATOM 6789 N N . CYS D 1 65 ? -67.773 -75.243 231.232 1.00 41.14 65 CYS D N 1
ATOM 6790 C CA . CYS D 1 65 ? -68.364 -74.445 232.299 1.00 42.02 65 CYS D CA 1
ATOM 6791 C C . CYS D 1 65 ? -69.356 -75.305 233.071 1.00 44.40 65 CYS D C 1
ATOM 6792 O O . CYS D 1 65 ? -70.279 -75.875 232.479 1.00 44.44 65 CYS D O 1
ATOM 6795 N N . GLU D 1 66 ? -69.156 -75.411 234.387 1.00 46.53 66 GLU D N 1
ATOM 6796 C CA . GLU D 1 66 ? -70.035 -76.241 235.205 1.00 56.09 66 GLU D CA 1
ATOM 6797 C C . GLU D 1 66 ? -71.472 -75.734 235.167 1.00 52.15 66 GLU D C 1
ATOM 6798 O O . GLU D 1 66 ? -72.417 -76.532 235.131 1.00 51.31 66 GLU D O 1
ATOM 6804 N N . GLU D 1 67 ? -71.662 -74.417 235.210 1.00 47.97 67 GLU D N 1
ATOM 6805 C CA . GLU D 1 67 ? -72.986 -73.820 235.108 1.00 51.70 67 GLU D CA 1
ATOM 6806 C C . GLU D 1 67 ? -72.943 -72.706 234.074 1.00 42.73 67 GLU D C 1
ATOM 6807 O O . GLU D 1 67 ? -72.012 -71.893 234.079 1.00 40.55 67 GLU D O 1
ATOM 6813 N N . VAL D 1 68 ? -73.944 -72.671 233.195 1.00 41.77 68 VAL D N 1
ATOM 6814 C CA . VAL D 1 68 ? -74.067 -71.640 232.168 1.00 42.81 68 VAL D CA 1
ATOM 6815 C C . VAL D 1 68 ? -75.441 -71.006 232.319 1.00 43.27 68 VAL D C 1
AT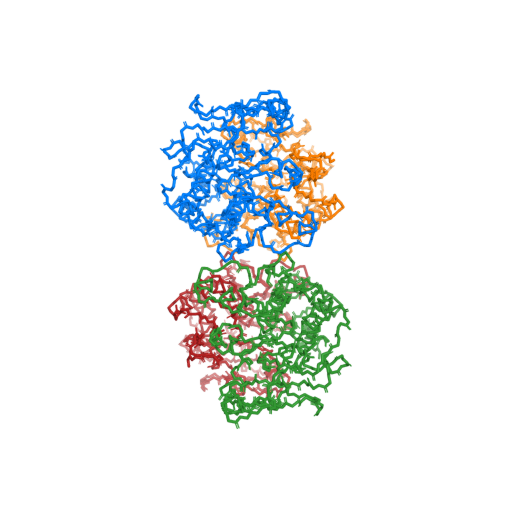OM 6816 O O . VAL D 1 68 ? -76.462 -71.703 232.257 1.00 41.45 68 VAL D O 1
ATOM 6820 N N . ILE D 1 69 ? -75.468 -69.690 232.514 1.00 41.17 69 ILE D N 1
ATOM 6821 C CA . ILE D 1 69 ? -76.706 -68.944 232.676 1.00 39.27 69 ILE D CA 1
ATOM 6822 C C . ILE D 1 69 ? -76.808 -67.917 231.564 1.00 38.25 69 ILE D C 1
ATOM 6823 O O . ILE D 1 69 ? -75.870 -67.145 231.339 1.00 38.91 69 ILE D O 1
ATOM 6828 N N . ILE D 1 70 ? -77.956 -67.896 230.891 1.00 39.18 70 ILE D N 1
ATOM 6829 C CA . ILE D 1 70 ? -78.307 -66.847 229.939 1.00 37.90 70 ILE D CA 1
ATOM 6830 C C . ILE D 1 70 ? -79.178 -65.835 230.667 1.00 39.04 70 ILE D C 1
ATOM 6831 O O . ILE D 1 70 ? -80.135 -66.212 231.353 1.00 40.40 70 ILE D O 1
ATOM 6836 N N . VAL D 1 71 ? -78.850 -64.555 230.527 1.00 39.49 71 VAL D N 1
ATOM 6837 C CA . VAL D 1 71 ? -79.656 -63.477 231.083 1.00 38.27 71 VAL D CA 1
ATOM 6838 C C . VAL D 1 71 ? -80.162 -62.629 229.929 1.00 36.16 71 VAL D C 1
ATOM 6839 O O . VAL D 1 71 ? -79.378 -62.195 229.082 1.00 35.98 71 VAL D O 1
ATOM 6843 N N . ASP D 1 72 ? -81.462 -62.374 229.906 1.00 36.41 72 ASP D N 1
ATOM 6844 C CA . ASP D 1 72 ? -82.028 -61.496 228.899 1.00 34.33 72 ASP D CA 1
ATOM 6845 C C . ASP D 1 72 ? -83.100 -60.620 229.523 1.00 33.79 72 ASP D C 1
ATOM 6846 O O . ASP D 1 72 ? -83.899 -61.085 230.343 1.00 39.20 72 ASP D O 1
ATOM 6851 N N . ILE D 1 73 ? -83.123 -59.354 229.104 1.00 44.43 73 ILE D N 1
ATOM 6852 C CA . ILE D 1 73 ? -84.125 -58.414 229.582 1.00 45.69 73 ILE D CA 1
ATOM 6853 C C . ILE D 1 73 ? -85.522 -58.829 229.144 1.00 50.31 73 ILE D C 1
ATOM 6854 O O . ILE D 1 73 ? -86.509 -58.422 229.764 1.00 48.46 73 ILE D O 1
ATOM 6859 N N . GLN D 1 74 ? -85.629 -59.643 228.087 1.00 49.74 74 GLN D N 1
ATOM 6860 C CA . GLN D 1 74 ? -86.908 -60.124 227.581 1.00 49.12 74 GLN D CA 1
ATOM 6861 C C . GLN D 1 74 ? -87.189 -61.513 228.134 1.00 45.02 74 GLN D C 1
ATOM 6862 O O . GLN D 1 74 ? -86.528 -62.475 227.713 1.00 39.89 74 GLN D O 1
ATOM 6868 N N . PRO D 1 75 ? -88.153 -61.690 229.044 1.00 49.94 75 PRO D N 1
ATOM 6869 C CA . PRO D 1 75 ? -88.379 -63.041 229.588 1.00 47.32 75 PRO D CA 1
ATOM 6870 C C . PRO D 1 75 ? -88.785 -64.071 228.544 1.00 46.68 75 PRO D C 1
ATOM 6871 O O . PRO D 1 75 ? -88.455 -65.253 228.702 1.00 49.91 75 PRO D O 1
ATOM 6875 N N . HIS D 1 76 ? -89.494 -63.675 227.485 1.00 45.81 76 HIS D N 1
ATOM 6876 C CA . HIS D 1 76 ? -89.945 -64.657 226.504 1.00 47.45 76 HIS D CA 1
ATOM 6877 C C . HIS D 1 76 ? -88.803 -65.249 225.686 1.00 48.86 76 HIS D C 1
ATOM 6878 O O . HIS D 1 76 ? -89.011 -66.251 224.993 1.00 48.28 76 HIS D O 1
ATOM 6885 N N . LEU D 1 77 ? -87.606 -64.669 225.743 1.00 47.13 77 LEU D N 1
ATOM 6886 C CA . LEU D 1 77 ? -86.507 -65.255 224.988 1.00 47.61 77 LEU D CA 1
ATOM 6887 C C . LEU D 1 77 ? -85.996 -66.549 225.605 1.00 49.89 77 LEU D C 1
ATOM 6888 O O . LEU D 1 77 ? -85.090 -67.165 225.033 1.00 49.53 77 LEU D O 1
ATOM 6893 N N . LYS D 1 78 ? -86.566 -66.986 226.732 1.00 51.34 78 LYS D N 1
ATOM 6894 C CA . LYS D 1 78 ? -86.309 -68.337 227.216 1.00 54.13 78 LYS D CA 1
ATOM 6895 C C . LYS D 1 78 ? -86.627 -69.371 226.145 1.00 50.68 78 LYS D C 1
ATOM 6896 O O . LYS D 1 78 ? -86.041 -70.460 226.137 1.00 49.92 78 LYS D O 1
ATOM 6902 N N . ASP D 1 79 ? -87.544 -69.043 225.229 1.00 51.55 79 ASP D N 1
ATOM 6903 C CA . ASP D 1 79 ? -87.937 -69.952 224.157 1.00 56.35 79 ASP D CA 1
ATOM 6904 C C . ASP D 1 79 ? -86.865 -70.128 223.083 1.00 53.22 79 ASP D C 1
ATOM 6905 O O . ASP D 1 79 ? -86.987 -71.046 222.265 1.00 50.36 79 ASP D O 1
ATOM 6910 N N . ILE D 1 80 ? -85.837 -69.271 223.039 1.00 52.58 80 ILE D N 1
ATOM 6911 C CA . ILE D 1 80 ? -84.804 -69.393 222.013 1.00 47.65 80 ILE D CA 1
ATOM 6912 C C . ILE D 1 80 ? -83.653 -70.292 222.450 1.00 48.48 80 ILE D C 1
ATOM 6913 O O . ILE D 1 80 ? -82.746 -70.556 221.649 1.00 48.43 80 ILE D O 1
ATOM 6918 N N . LEU D 1 81 ? -83.658 -70.771 223.693 1.00 53.23 81 LEU D N 1
ATOM 6919 C CA . LEU D 1 81 ? -82.670 -71.743 224.146 1.00 56.94 81 LEU D CA 1
ATOM 6920 C C . LEU D 1 81 ? -83.103 -73.139 223.713 1.00 62.52 81 LEU D C 1
ATOM 6921 O O . LEU D 1 81 ? -84.265 -73.511 223.891 1.00 64.42 81 LEU D O 1
ATOM 6926 N N . PHE D 1 82 ? -82.175 -73.918 223.151 1.00 74.15 82 PHE D N 1
ATOM 6927 C CA . PHE D 1 82 ? -82.517 -75.248 222.662 1.00 88.23 82 PHE D CA 1
ATOM 6928 C C . PHE D 1 82 ? -81.968 -76.388 223.509 1.00 92.37 82 PHE D C 1
ATOM 6929 O O . PHE D 1 82 ? -82.294 -77.547 223.230 1.00 95.61 82 PHE D O 1
ATOM 6937 N N . ASN D 1 83 ? -81.164 -76.108 224.531 1.00 88.04 83 ASN D N 1
ATOM 6938 C CA . ASN D 1 83 ? -80.662 -77.143 225.422 1.00 82.11 83 ASN D CA 1
ATOM 6939 C C . ASN D 1 83 ? -81.167 -76.883 226.834 1.00 75.37 83 ASN D C 1
ATOM 6940 O O . ASN D 1 83 ? -81.266 -75.729 227.264 1.00 70.30 83 ASN D O 1
ATOM 6945 N N . ASP D 1 84 ? -81.463 -77.960 227.566 1.00 79.61 84 ASP D N 1
ATOM 6946 C CA . ASP D 1 84 ? -81.977 -77.815 228.922 1.00 85.73 84 ASP D CA 1
ATOM 6947 C C . ASP D 1 84 ? -80.872 -77.577 229.938 1.00 74.39 84 ASP D C 1
ATOM 6948 O O . ASP D 1 84 ? -81.163 -77.162 231.065 1.00 75.75 84 ASP D O 1
ATOM 6953 N N . GLY D 1 85 ? -79.620 -77.838 229.568 1.00 64.15 85 GLY D N 1
ATOM 6954 C CA . GLY D 1 85 ? -78.493 -77.577 230.442 1.00 60.88 85 GLY D CA 1
ATOM 6955 C C . GLY D 1 85 ? -78.236 -76.110 230.714 1.00 61.52 85 GLY D C 1
ATOM 6956 O O . GLY D 1 85 ? -77.446 -75.795 231.610 1.00 62.41 85 GLY D O 1
ATOM 6957 N N . ILE D 1 86 ? -78.878 -75.214 229.968 1.00 57.10 86 ILE D N 1
ATOM 6958 C CA . ILE D 1 86 ? -78.680 -73.777 230.114 1.00 50.03 86 ILE D CA 1
ATOM 6959 C C . ILE D 1 86 ? -79.797 -73.207 230.977 1.00 47.30 86 ILE D C 1
ATOM 6960 O O . ILE D 1 86 ? -80.984 -73.398 230.680 1.00 49.97 86 ILE D O 1
ATOM 6965 N N . LYS D 1 87 ? -79.417 -72.504 232.040 1.00 44.48 87 LYS D N 1
ATOM 6966 C CA . LYS D 1 87 ? -80.353 -71.809 232.915 1.00 49.68 87 LYS D CA 1
ATOM 6967 C C . LYS D 1 87 ? -80.671 -70.429 232.347 1.00 49.38 87 LYS D C 1
ATOM 6968 O O . LYS D 1 87 ? -79.788 -69.739 231.834 1.00 51.43 87 LYS D O 1
ATOM 6974 N N . PHE D 1 88 ? -81.940 -70.036 232.425 1.00 53.97 88 PHE D N 1
ATOM 6975 C CA . PHE D 1 88 ? -82.377 -68.725 231.963 1.00 50.93 88 PHE D CA 1
ATOM 6976 C C . PHE D 1 88 ? -82.803 -67.852 233.137 1.00 50.02 88 PHE D C 1
ATOM 6977 O O . PHE D 1 88 ? -83.497 -68.313 234.048 1.00 50.28 88 PHE D O 1
ATOM 6985 N N . MET D 1 89 ? -82.395 -66.583 233.096 1.00 47.64 89 MET D N 1
ATOM 6986 C CA . MET D 1 89 ? -82.796 -65.580 234.075 1.00 47.17 89 MET D CA 1
ATOM 6987 C C . MET D 1 89 ? -83.149 -64.298 233.339 1.00 46.15 89 MET D C 1
ATOM 6988 O O . MET D 1 89 ? -82.408 -63.882 232.448 1.00 43.67 89 MET D O 1
ATOM 6993 N N . ASP D 1 90 ? -84.265 -63.667 233.692 1.00 45.24 90 ASP D N 1
ATOM 6994 C CA . ASP D 1 90 ? -84.485 -62.333 233.155 1.00 45.80 90 ASP D CA 1
ATOM 6995 C C . ASP D 1 90 ? -83.691 -61.315 233.970 1.00 44.67 90 ASP D C 1
ATOM 6996 O O . ASP D 1 90 ? -83.237 -61.591 235.084 1.00 48.79 90 ASP D O 1
ATOM 7001 N N . LEU D 1 91 ? -83.509 -60.128 233.387 1.00 46.81 91 LEU D N 1
ATOM 7002 C CA . LEU D 1 91 ? -82.636 -59.126 233.995 1.00 51.45 91 LEU D CA 1
ATOM 7003 C C . LEU D 1 91 ? -83.076 -58.791 235.417 1.00 55.45 91 LEU D C 1
ATOM 7004 O O . LEU D 1 91 ? -82.236 -58.614 236.308 1.00 49.96 91 LEU D O 1
ATOM 7009 N N . ASN D 1 92 ? -84.386 -58.693 235.646 1.00 60.00 92 ASN D N 1
ATOM 7010 C CA . ASN D 1 92 ? -84.893 -58.399 236.984 1.00 65.49 92 ASN D CA 1
ATOM 7011 C C . ASN D 1 92 ? -84.512 -59.496 237.974 1.00 56.59 92 ASN D C 1
ATOM 7012 O O . ASN D 1 92 ? -84.038 -59.212 239.079 1.00 56.76 92 ASN D O 1
ATOM 7017 N N . LYS D 1 93 ? -84.719 -60.761 237.597 1.00 51.46 93 LYS D N 1
ATOM 7018 C CA . LYS D 1 93 ? -84.335 -61.863 238.475 1.00 55.71 93 LYS D CA 1
ATOM 7019 C C . LYS D 1 93 ? -82.840 -61.829 238.784 1.00 54.29 93 LYS D C 1
ATOM 7020 O O . LYS D 1 93 ? -82.432 -62.041 239.932 1.00 48.05 93 LYS D O 1
ATOM 7026 N N . LEU D 1 94 ? -82.007 -61.563 237.775 1.00 55.41 94 LEU D N 1
ATOM 7027 C CA . LEU D 1 94 ? -80.566 -61.489 238.008 1.00 52.31 94 LEU D CA 1
ATOM 7028 C C . LEU D 1 94 ? -80.219 -60.345 238.952 1.00 58.30 94 LEU D C 1
ATOM 7029 O O . LEU D 1 94 ? -79.496 -60.534 239.937 1.00 51.26 94 LEU D O 1
ATOM 7034 N N . GLN D 1 95 ? -80.700 -59.137 238.642 1.00 64.91 95 GLN D N 1
ATOM 7035 C CA . GLN D 1 95 ? -80.334 -57.967 239.431 1.00 66.60 95 GLN D CA 1
ATOM 7036 C C . GLN D 1 95 ? -80.739 -58.132 240.886 1.00 65.91 95 GLN D C 1
ATOM 7037 O O . GLN D 1 95 ? -80.082 -57.583 241.780 1.00 63.72 95 GLN D O 1
ATOM 7043 N N . LEU D 1 96 ? -81.802 -58.891 241.145 1.00 67.12 96 LEU D N 1
ATOM 7044 C CA . LEU D 1 96 ? -82.229 -59.105 242.520 1.00 71.62 96 LEU D CA 1
ATOM 7045 C C . LEU D 1 96 ? -81.378 -60.159 243.209 1.00 71.29 96 LEU D C 1
ATOM 7046 O O . LEU D 1 96 ? -81.065 -60.025 244.398 1.00 69.15 96 LEU D O 1
ATOM 7051 N N . GLU D 1 97 ? -81.016 -61.223 242.490 1.00 69.77 97 GLU D N 1
ATOM 7052 C CA . GLU D 1 97 ? -80.125 -62.221 243.066 1.00 67.66 97 GLU D CA 1
ATOM 7053 C C . GLU D 1 97 ? -78.767 -61.621 243.394 1.00 56.78 97 GLU D C 1
ATOM 7054 O O . GLU D 1 97 ? -78.110 -62.060 244.345 1.00 57.46 97 GLU D O 1
ATOM 7060 N N . LEU D 1 98 ? -78.337 -60.607 242.635 1.00 49.71 98 LEU D N 1
ATOM 7061 C CA . LEU D 1 98 ? -77.073 -59.951 242.944 1.00 54.91 98 LEU D CA 1
ATOM 7062 C C . LEU D 1 98 ? -77.141 -59.155 244.243 1.00 70.97 98 LEU D C 1
ATOM 7063 O O . LEU D 1 98 ? -76.204 -59.203 245.048 1.00 66.82 98 LEU D O 1
ATOM 7068 N N . ARG D 1 99 ? -78.232 -58.421 244.482 1.00 91.97 99 ARG D N 1
ATOM 7069 C CA . ARG D 1 99 ? -78.237 -57.542 245.647 1.00 104.65 99 ARG D CA 1
ATOM 7070 C C . ARG D 1 99 ? -78.388 -58.335 246.940 1.00 103.34 99 ARG D C 1
ATOM 7071 O O . ARG D 1 99 ? -77.677 -58.075 247.917 1.00 100.43 99 ARG D O 1
ATOM 7079 N N . ASN D 1 100 ? -79.308 -59.298 246.972 1.00 90.91 100 ASN D N 1
ATOM 7080 C CA . ASN D 1 100 ? -79.620 -60.054 248.186 1.00 97.10 100 ASN D CA 1
ATOM 7081 C C . ASN D 1 100 ? -79.468 -61.560 247.965 1.00 84.39 100 ASN D C 1
ATOM 7082 O O . ASN D 1 100 ? -80.360 -62.349 248.283 1.00 87.30 100 ASN D O 1
ATOM 7087 N N . GLY D 1 101 ? -78.351 -61.984 247.373 1.00 67.03 101 GLY D N 1
ATOM 7088 C CA . GLY D 1 101 ? -78.132 -63.400 247.155 1.00 61.55 101 GLY D CA 1
ATOM 7089 C C . GLY D 1 101 ? -76.657 -63.736 247.131 1.00 65.97 101 GLY D C 1
ATOM 7090 O O . GLY D 1 101 ? -75.796 -62.855 247.182 1.00 63.97 101 GLY D O 1
ATOM 7091 N N . THR D 1 102 ? -76.377 -65.043 247.071 1.00 78.27 102 THR D N 1
ATOM 7092 C CA . THR D 1 102 ? -75.016 -65.549 246.947 1.00 88.85 102 THR D CA 1
ATOM 7093 C C . THR D 1 102 ? -74.833 -66.497 245.774 1.00 84.82 102 THR D C 1
ATOM 7094 O O . THR D 1 102 ? -73.700 -66.919 245.515 1.00 82.66 102 THR D O 1
ATOM 7098 N N . SER D 1 103 ? -75.902 -66.836 245.056 1.00 75.23 103 SER D N 1
ATOM 7099 C CA . SER D 1 103 ? -75.819 -67.821 243.988 1.00 61.79 103 SER D CA 1
ATOM 7100 C C . SER D 1 103 ? -75.130 -67.287 242.740 1.00 54.31 103 SER D C 1
ATOM 7101 O O . SER D 1 103 ? -74.727 -68.085 241.887 1.00 49.94 103 SER D O 1
ATOM 7104 N N . ILE D 1 104 ? -74.986 -65.972 242.609 1.00 54.45 104 ILE D N 1
ATOM 7105 C CA . ILE D 1 104 ? -74.454 -65.363 241.396 1.00 53.99 104 ILE D CA 1
ATOM 7106 C C . ILE D 1 104 ? -73.053 -64.846 241.693 1.00 49.25 104 ILE D C 1
ATOM 7107 O O . ILE D 1 104 ? -72.881 -63.848 242.403 1.00 45.97 104 ILE D O 1
ATOM 7112 N N . ASN D 1 105 ? -72.051 -65.519 241.135 1.00 48.24 105 ASN D N 1
ATOM 7113 C CA . ASN D 1 105 ? -70.664 -65.102 241.277 1.00 45.22 105 ASN D CA 1
ATOM 7114 C C . ASN D 1 105 ? -69.867 -65.676 240.115 1.00 42.07 105 ASN D C 1
ATOM 7115 O O . ASN D 1 105 ? -68.997 -66.533 240.311 1.00 42.67 105 ASN D O 1
ATOM 7120 N N . PRO D 1 106 ? -70.129 -65.223 238.895 1.00 38.90 106 PRO D N 1
ATOM 7121 C CA . PRO D 1 106 ? -69.537 -65.881 237.726 1.00 37.48 106 PRO D CA 1
ATOM 7122 C C . PRO D 1 106 ? -68.045 -65.619 237.620 1.00 35.83 106 PRO D C 1
ATOM 7123 O O . PRO D 1 106 ? -67.569 -64.517 237.905 1.00 37.15 106 PRO D O 1
ATOM 7127 N N . ASP D 1 107 ? -67.308 -66.645 237.186 1.00 36.55 107 ASP D N 1
ATOM 7128 C CA . ASP D 1 107 ? -65.919 -66.465 236.792 1.00 35.76 107 ASP D CA 1
ATOM 7129 C C . ASP D 1 107 ? -65.767 -66.260 235.288 1.00 34.27 107 ASP D C 1
ATOM 7130 O O . ASP D 1 107 ? -64.660 -65.971 234.825 1.00 32.23 107 ASP D O 1
ATOM 7135 N N . LEU D 1 108 ? -66.851 -66.381 234.522 1.00 36.50 108 LEU D N 1
ATOM 7136 C CA . LEU D 1 108 ? -66.863 -66.024 233.107 1.00 31.98 108 LEU D CA 1
ATOM 7137 C C . LEU D 1 108 ? -68.107 -65.190 232.856 1.00 32.34 108 LEU D C 1
ATOM 7138 O O . LEU D 1 108 ? -69.222 -65.627 233.160 1.00 33.47 108 LEU D O 1
ATOM 7143 N N . VAL D 1 109 ? -67.917 -63.987 232.328 1.00 30.25 109 VAL D N 1
ATOM 7144 C CA . VAL D 1 109 ? -69.015 -63.106 231.960 1.00 27.74 109 VAL D CA 1
ATOM 7145 C C . VAL D 1 109 ? -68.855 -62.748 230.492 1.00 31.23 109 VAL D C 1
ATOM 7146 O O . VAL D 1 109 ? -67.778 -62.319 230.065 1.00 30.04 109 VAL D O 1
ATOM 7150 N N . ILE D 1 110 ? -69.929 -62.906 229.730 1.00 31.72 110 ILE D N 1
ATOM 7151 C CA . ILE D 1 110 ? -69.932 -62.562 228.316 1.00 31.68 110 ILE D CA 1
ATOM 7152 C C . ILE D 1 110 ? -71.137 -61.668 228.055 1.00 33.36 110 ILE D C 1
ATOM 7153 O O . ILE D 1 110 ? -72.280 -62.082 228.287 1.00 31.10 110 ILE D O 1
ATOM 7158 N N . ASP D 1 111 ? -70.887 -60.454 227.555 1.00 31.42 111 ASP D N 1
ATOM 7159 C CA . ASP D 1 111 ? -71.949 -59.521 227.194 1.00 29.12 111 ASP D CA 1
ATOM 7160 C C . ASP D 1 111 ? -72.111 -59.519 225.680 1.00 29.49 111 ASP D C 1
ATOM 7161 O O . ASP D 1 111 ? -71.249 -59.016 224.953 1.00 28.82 111 ASP D O 1
ATOM 7166 N N . LEU D 1 112 ? -73.237 -60.042 225.215 1.00 29.15 112 LEU D N 1
ATOM 7167 C CA . LEU D 1 112 ? -73.554 -60.093 223.795 1.00 27.04 112 LEU D CA 1
ATOM 7168 C C . LEU D 1 112 ? -74.649 -59.102 223.407 1.00 29.73 112 LEU D C 1
ATOM 7169 O O . LEU D 1 112 ? -75.204 -59.205 222.304 1.00 31.81 112 LEU D O 1
ATOM 7174 N N . THR D 1 113 ? -74.985 -58.155 224.287 1.00 28.53 113 THR D N 1
ATOM 7175 C CA . THR D 1 113 ? -76.171 -57.328 224.061 1.00 28.73 113 THR D CA 1
ATOM 7176 C C . THR D 1 113 ? -75.934 -56.198 223.067 1.00 30.20 113 THR D C 1
ATOM 7177 O O . THR D 1 113 ? -76.877 -55.775 222.384 1.00 29.38 113 THR D O 1
ATOM 7181 N N . GLY D 1 114 ? -74.705 -55.701 222.960 1.00 29.36 114 GLY D N 1
ATOM 7182 C CA . GLY D 1 114 ? -74.415 -54.682 221.968 1.00 30.41 114 GLY D CA 1
ATOM 7183 C C . GLY D 1 114 ? -75.192 -53.401 222.196 1.00 29.95 114 GLY D C 1
ATOM 7184 O O . GLY D 1 114 ? -75.394 -52.950 223.327 1.00 28.12 114 GLY D O 1
ATOM 7185 N N . ILE D 1 115 ? -75.665 -52.816 221.093 1.00 28.69 115 ILE D N 1
ATOM 7186 C CA . ILE D 1 115 ? -76.212 -51.465 221.126 1.00 28.97 115 ILE D CA 1
ATOM 7187 C C . ILE D 1 115 ? -77.388 -51.384 222.089 1.00 32.42 115 ILE D C 1
ATOM 7188 O O . ILE D 1 115 ? -78.332 -52.183 222.019 1.00 30.42 115 ILE D O 1
ATOM 7193 N N . GLY D 1 116 ? -77.352 -50.384 222.972 1.00 32.87 116 GLY D N 1
ATOM 7194 C CA . GLY D 1 116 ? -78.423 -50.169 223.926 1.00 35.35 116 GLY D CA 1
ATOM 7195 C C . GLY D 1 116 ? -78.596 -51.284 224.928 1.00 36.90 116 GLY D C 1
ATOM 7196 O O . GLY D 1 116 ? -79.669 -51.409 225.527 1.00 35.66 116 GLY D O 1
ATOM 7197 N N . GLY D 1 117 ? -77.560 -52.090 225.141 1.00 34.04 117 GLY D N 1
ATOM 7198 C CA . GLY D 1 117 ? -77.653 -53.266 225.983 1.00 33.58 117 GLY D CA 1
ATOM 7199 C C . GLY D 1 117 ? -77.285 -53.039 227.434 1.00 35.69 117 GLY D C 1
ATOM 7200 O O . GLY D 1 117 ? -77.632 -52.009 228.015 1.00 36.15 117 GLY D O 1
ATOM 7201 N N . VAL D 1 118 ? -76.581 -54.006 228.031 1.00 33.84 118 VAL D N 1
ATOM 7202 C CA . VAL D 1 118 ? -76.307 -53.944 229.460 1.00 33.27 118 VAL D CA 1
ATOM 7203 C C . VAL D 1 118 ? -75.479 -52.707 229.782 1.00 35.03 118 VAL D C 1
ATOM 7204 O O . VAL D 1 118 ? -74.670 -52.235 228.973 1.00 33.45 118 VAL D O 1
ATOM 7208 N N . SER D 1 119 ? -75.667 -52.193 230.983 1.00 35.86 119 SER D N 1
ATOM 7209 C CA . SER D 1 119 ? -74.942 -51.009 231.408 1.00 39.94 119 SER D CA 1
ATOM 7210 C C . SER D 1 119 ? -73.584 -51.390 231.982 1.00 36.54 119 SER D C 1
ATOM 7211 O O . SER D 1 119 ? -73.431 -52.466 232.569 1.00 33.86 119 SER D O 1
ATOM 7214 N N . PRO D 1 120 ? -72.582 -50.519 231.843 1.00 38.54 120 PRO D N 1
ATOM 7215 C CA . PRO D 1 120 ? -71.314 -50.761 232.548 1.00 41.54 120 PRO D CA 1
ATOM 7216 C C . PRO D 1 120 ? -71.496 -50.882 234.048 1.00 41.84 120 PRO D C 1
ATOM 7217 O O . PRO D 1 120 ? -70.734 -51.605 234.703 1.00 40.65 120 PRO D O 1
ATOM 7221 N N . ASP D 1 121 ? -72.496 -50.195 234.608 1.00 36.56 121 ASP D N 1
ATOM 7222 C CA . ASP D 1 121 ? -72.762 -50.285 236.040 1.00 44.26 121 ASP D CA 1
ATOM 7223 C C . ASP D 1 121 ? -73.050 -51.723 236.451 1.00 42.55 121 ASP D C 1
ATOM 7224 O O . ASP D 1 121 ? -72.509 -52.217 237.447 1.00 44.37 121 ASP D O 1
ATOM 7229 N N . LEU D 1 122 ? -73.896 -52.416 235.686 1.00 40.65 122 LEU D N 1
ATOM 7230 C CA . LEU D 1 122 ? -74.208 -53.806 236.005 1.00 39.11 122 LEU D CA 1
ATOM 7231 C C . LEU D 1 122 ? -72.989 -54.707 235.832 1.00 37.76 122 LEU D C 1
ATOM 7232 O O . LEU D 1 122 ? -72.742 -55.592 236.660 1.00 37.14 122 LEU D O 1
ATOM 7237 N N . ILE D 1 123 ? -72.220 -54.505 234.759 1.00 37.33 123 ILE D N 1
ATOM 7238 C CA . ILE D 1 123 ? -71.018 -55.309 234.550 1.00 39.29 123 ILE D CA 1
ATOM 7239 C C . ILE D 1 123 ? -70.056 -55.125 235.717 1.00 38.12 123 ILE D C 1
ATOM 7240 O O . ILE D 1 123 ? -69.387 -56.071 236.149 1.00 34.98 123 ILE D O 1
ATOM 7245 N N . SER D 1 124 ? -69.962 -53.900 236.237 1.00 39.36 124 SER D N 1
ATOM 7246 C CA . SER D 1 124 ? -69.047 -53.616 237.336 1.00 44.56 124 SER D CA 1
ATOM 7247 C C . SER D 1 124 ? -69.388 -54.394 238.601 1.00 47.77 124 SER D C 1
ATOM 7248 O O . SER D 1 124 ? -68.559 -54.459 239.517 1.00 45.15 124 SER D O 1
ATOM 7251 N N . LYS D 1 125 ? -70.581 -54.983 238.678 1.00 47.72 125 LYS D N 1
ATOM 7252 C CA . LYS D 1 125 ? -70.980 -55.751 239.850 1.00 51.82 125 LYS D CA 1
ATOM 7253 C C . LYS D 1 125 ? -70.374 -57.150 239.886 1.00 49.57 125 LYS D C 1
ATOM 7254 O O . LYS D 1 125 ? -70.565 -57.861 240.877 1.00 50.91 125 LYS D O 1
ATOM 7260 N N . PHE D 1 126 ? -69.662 -57.566 238.841 1.00 43.11 126 PHE D N 1
ATOM 7261 C CA . PHE D 1 126 ? -69.044 -58.881 238.782 1.00 38.19 126 PHE D CA 1
ATOM 7262 C C . PHE D 1 126 ? -67.535 -58.772 238.944 1.00 38.64 126 PHE D C 1
ATOM 7263 O O . PHE D 1 126 ? -66.942 -57.700 238.793 1.00 43.31 126 PHE D O 1
ATOM 7271 N N . ASN D 1 127 ? -66.920 -59.909 239.260 1.00 34.13 127 ASN D N 1
ATOM 7272 C CA . ASN D 1 127 ? -65.468 -60.016 239.389 1.00 39.88 127 ASN D CA 1
ATOM 7273 C C . ASN D 1 127 ? -65.043 -61.357 238.811 1.00 41.56 127 ASN D C 1
ATOM 7274 O O . ASN D 1 127 ? -64.617 -62.265 239.537 1.00 41.34 127 ASN D O 1
ATOM 7279 N N . PRO D 1 128 ? -65.161 -61.523 237.498 1.00 40.36 128 PRO D N 1
ATOM 7280 C CA . PRO D 1 128 ? -64.874 -62.813 236.871 1.00 36.96 128 PRO D CA 1
ATOM 7281 C C . PRO D 1 128 ? -63.390 -62.973 236.559 1.00 31.23 128 PRO D C 1
ATOM 7282 O O . PRO D 1 128 ? -62.614 -62.016 236.578 1.00 34.93 128 PRO D O 1
ATOM 7286 N N . LYS D 1 129 ? -63.010 -64.215 236.258 1.00 29.55 129 LYS D N 1
ATOM 7287 C CA . LYS D 1 129 ? -61.685 -64.447 235.705 1.00 34.47 129 LYS D CA 1
ATOM 7288 C C . LYS D 1 129 ? -61.582 -63.857 234.307 1.00 35.70 129 LYS D C 1
ATOM 7289 O O . LYS D 1 129 ? -60.563 -63.255 233.952 1.00 33.58 129 LYS D O 1
ATOM 7295 N N . VAL D 1 130 ? -62.638 -64.008 233.508 1.00 35.31 130 VAL D N 1
ATOM 7296 C CA . VAL D 1 130 ? -62.640 -63.585 232.116 1.00 28.72 130 VAL D CA 1
ATOM 7297 C C . VAL D 1 130 ? -63.911 -62.798 231.845 1.00 29.21 130 VAL D C 1
ATOM 7298 O O . VAL D 1 130 ? -65.012 -63.227 232.211 1.00 30.62 130 VAL D O 1
ATOM 7302 N N . LEU D 1 131 ? -63.753 -61.659 231.190 1.00 32.66 131 LEU D N 1
ATOM 7303 C CA . LEU D 1 131 ? -64.862 -60.861 230.697 1.00 30.01 131 LEU D CA 1
ATOM 7304 C C . LEU D 1 131 ? -64.702 -60.752 229.191 1.00 25.71 131 LEU D C 1
ATOM 7305 O O . LEU D 1 131 ? -63.628 -60.387 228.710 1.00 26.84 131 LEU D O 1
ATOM 7310 N N . ILE D 1 132 ? -65.756 -61.077 228.453 1.00 27.58 132 ILE D N 1
ATOM 7311 C CA . ILE D 1 132 ? -65.805 -60.860 227.014 1.00 25.90 132 ILE D CA 1
ATOM 7312 C C . ILE D 1 132 ? -66.993 -59.955 226.722 1.00 27.45 132 ILE D C 1
ATOM 7313 O O . ILE D 1 132 ? -68.104 -60.213 227.200 1.00 29.52 132 ILE D O 1
ATOM 7318 N N . VAL D 1 133 ? -66.757 -58.890 225.961 1.00 24.62 133 VAL D N 1
ATOM 7319 C CA . VAL D 1 133 ? -67.808 -57.984 225.512 1.00 26.40 133 VAL D CA 1
ATOM 7320 C C . VAL D 1 133 ? -67.850 -58.018 223.991 1.00 25.01 133 VAL D C 1
ATOM 7321 O O . VAL D 1 133 ? -66.829 -57.795 223.331 1.00 25.67 133 VAL D O 1
ATOM 7325 N N . GLU D 1 134 ? -69.023 -58.281 223.433 1.00 24.40 134 GLU D N 1
ATOM 7326 C CA . GLU D 1 134 ? -69.158 -58.264 221.984 1.00 23.52 134 GLU D CA 1
ATOM 7327 C C . GLU D 1 134 ? -69.271 -56.823 221.510 1.00 24.04 134 GLU D C 1
ATOM 7328 O O . GLU D 1 134 ? -70.142 -56.076 221.966 1.00 26.64 134 GLU D O 1
ATOM 7334 N N . ASP D 1 135 ? -68.394 -56.445 220.592 1.00 22.70 135 ASP D N 1
ATOM 7335 C CA . ASP D 1 135 ? -68.403 -55.122 219.983 1.00 22.22 135 ASP D CA 1
ATOM 7336 C C . ASP D 1 135 ? -69.421 -55.104 218.846 1.00 22.96 135 ASP D C 1
ATOM 7337 O O . ASP D 1 135 ? -69.222 -55.791 217.835 1.00 22.89 135 ASP D O 1
ATOM 7342 N N . PRO D 1 136 ? -70.516 -54.343 218.970 1.00 23.84 136 PRO D N 1
ATOM 7343 C CA . PRO D 1 136 ? -71.520 -54.323 217.897 1.00 24.59 136 PRO D CA 1
ATOM 7344 C C . PRO D 1 136 ? -71.084 -53.532 216.679 1.00 25.41 136 PRO D C 1
ATOM 7345 O O . PRO D 1 136 ? -71.719 -53.650 215.619 1.00 22.42 136 PRO D O 1
ATOM 7349 N N . LYS D 1 137 ? -70.043 -52.708 216.799 1.00 25.13 137 LYS D N 1
ATOM 7350 C CA . LYS D 1 137 ? -69.593 -51.919 215.667 1.00 24.63 137 LYS D CA 1
ATOM 7351 C C . LYS D 1 137 ? -69.044 -52.823 214.573 1.00 24.75 137 LYS D C 1
ATOM 7352 O O . LYS D 1 137 ? -68.248 -53.740 214.830 1.00 24.75 137 LYS D O 1
ATOM 7358 N N . GLY D 1 138 ? -69.476 -52.563 213.348 1.00 22.22 138 GLY D N 1
ATOM 7359 C CA . GLY D 1 138 ? -68.890 -53.203 212.194 1.00 22.66 138 GLY D CA 1
ATOM 7360 C C . GLY D 1 138 ? -67.892 -52.261 211.568 1.00 24.07 138 GLY D C 1
ATOM 7361 O O . GLY D 1 138 ? -66.985 -51.759 212.239 1.00 24.37 138 GLY D O 1
ATOM 7362 N N . ASN D 1 139 ? -68.077 -51.982 210.286 1.00 22.10 139 ASN D N 1
ATOM 7363 C CA . ASN D 1 139 ? -67.253 -50.996 209.622 1.00 25.13 139 ASN D CA 1
ATOM 7364 C C . ASN D 1 139 ? -67.791 -49.605 209.956 1.00 26.21 139 ASN D C 1
ATOM 7365 O O . ASN D 1 139 ? -68.747 -49.452 210.724 1.00 25.25 139 ASN D O 1
ATOM 7370 N N . HIS D 1 140 ? -67.162 -48.562 209.424 1.00 26.89 140 HIS D N 1
ATOM 7371 C CA . HIS D 1 140 ? -67.296 -47.257 210.062 1.00 24.49 140 HIS D CA 1
ATOM 7372 C C . HIS D 1 140 ? -68.629 -46.590 209.770 1.00 24.90 140 HIS D C 1
ATOM 7373 O O . HIS D 1 140 ? -69.045 -46.470 208.612 1.00 27.08 140 HIS D O 1
ATOM 7380 N N . ASP D 1 141 ? -69.269 -46.113 210.840 1.00 25.77 141 ASP D N 1
ATOM 7381 C CA . ASP D 1 141 ? -70.499 -45.332 210.762 1.00 26.33 141 ASP D CA 1
ATOM 7382 C C . ASP D 1 141 ? -70.538 -44.429 211.988 1.00 26.95 141 ASP D C 1
ATOM 7383 O O . ASP D 1 141 ? -70.470 -44.918 213.122 1.00 26.37 141 ASP D O 1
ATOM 7388 N N . LYS D 1 142 ? -70.618 -43.116 211.764 1.00 28.44 142 LYS D N 1
ATOM 7389 C CA . LYS D 1 142 ? -70.533 -42.166 212.873 1.00 31.36 142 LYS D CA 1
ATOM 7390 C C . LYS D 1 142 ? -71.684 -42.344 213.857 1.00 31.77 142 LYS D C 1
ATOM 7391 O O . LYS D 1 142 ? -71.479 -42.302 215.077 1.00 31.11 142 LYS D O 1
ATOM 7397 N N . GLY D 1 143 ? -72.904 -42.533 213.347 1.00 31.99 143 GLY D N 1
ATOM 7398 C CA . GLY D 1 143 ? -74.051 -42.690 214.229 1.00 34.64 143 GLY D CA 1
ATOM 7399 C C . GLY D 1 143 ? -73.945 -43.903 215.136 1.00 33.93 143 GLY D C 1
ATOM 7400 O O . GLY D 1 143 ? -74.309 -43.845 216.312 1.00 36.58 143 GLY D O 1
ATOM 7401 N N . ILE D 1 144 ? -73.466 -45.025 214.597 1.00 28.61 144 ILE D N 1
ATOM 7402 C CA . ILE D 1 144 ? -73.317 -46.226 215.410 1.00 25.12 144 ILE D CA 1
ATOM 7403 C C . ILE D 1 144 ? -72.161 -46.067 216.394 1.00 28.79 144 ILE D C 1
ATOM 7404 O O . ILE D 1 144 ? -72.251 -46.498 217.549 1.00 30.60 144 ILE D O 1
ATOM 7409 N N . SER D 1 145 ? -71.056 -45.458 215.959 1.00 30.33 145 SER D N 1
ATOM 7410 C CA . SER D 1 145 ? -69.947 -45.209 216.878 1.00 30.37 145 SER D CA 1
ATOM 7411 C C . SER D 1 145 ? -70.392 -44.342 218.052 1.00 30.70 145 SER D C 1
ATOM 7412 O O . SER D 1 145 ? -69.962 -44.555 219.195 1.00 32.24 145 SER D O 1
ATOM 7415 N N . LYS D 1 146 ? -71.265 -43.368 217.789 1.00 27.89 146 LYS D N 1
ATOM 7416 C CA . LYS D 1 146 ? -71.674 -42.428 218.830 1.00 36.13 146 LYS D CA 1
ATOM 7417 C C . LYS D 1 146 ? -72.432 -43.131 219.950 1.00 34.62 146 LYS D C 1
ATOM 7418 O O . LYS D 1 146 ? -72.250 -42.808 221.128 1.00 35.45 146 LYS D O 1
ATOM 7424 N N . ILE D 1 147 ? -73.290 -44.097 219.607 1.00 32.57 147 ILE D N 1
ATOM 7425 C CA . ILE D 1 147 ? -74.107 -44.766 220.616 1.00 32.44 147 ILE D CA 1
ATOM 7426 C C . ILE D 1 147 ? -73.388 -45.946 221.256 1.00 32.44 147 ILE D C 1
ATOM 7427 O O . ILE D 1 147 ? -73.850 -46.462 222.286 1.00 32.93 147 ILE D O 1
ATOM 7432 N N . ASP D 1 148 ? -72.274 -46.389 220.684 1.00 32.21 148 ASP D N 1
ATOM 7433 C CA . ASP D 1 148 ? -71.540 -47.523 221.224 1.00 29.53 148 ASP D CA 1
ATOM 7434 C C . ASP D 1 148 ? -70.769 -47.119 222.473 1.00 31.87 148 ASP D C 1
ATOM 7435 O O . ASP D 1 148 ? -70.191 -46.029 222.540 1.00 37.11 148 ASP D O 1
ATOM 7440 N N . ASN D 1 149 ? -70.753 -48.007 223.462 1.00 29.84 149 ASN D N 1
ATOM 7441 C CA . ASN D 1 149 ? -69.962 -47.793 224.674 1.00 30.69 149 ASN D CA 1
ATOM 7442 C C . ASN D 1 149 ? -69.288 -49.089 225.097 1.00 32.97 149 ASN D C 1
ATOM 7443 O O . ASN D 1 149 ? -69.153 -49.386 226.290 1.00 29.66 149 ASN D O 1
ATOM 7448 N N . THR D 1 150 ? -68.867 -49.881 224.111 1.00 30.19 150 THR D N 1
ATOM 7449 C CA . THR D 1 150 ? -68.197 -51.148 224.386 1.00 28.71 150 THR D CA 1
ATOM 7450 C C . THR D 1 150 ? -67.023 -50.964 225.342 1.00 30.37 150 THR D C 1
ATOM 7451 O O . THR D 1 150 ? -66.842 -51.744 226.285 1.00 31.60 150 THR D O 1
ATOM 7455 N N . ASP D 1 151 ? -66.188 -49.953 225.090 1.00 32.34 151 ASP D N 1
ATOM 7456 C CA . ASP D 1 151 ? -64.990 -49.778 225.909 1.00 35.56 151 ASP D CA 1
ATOM 7457 C C . ASP D 1 151 ? -65.339 -49.498 227.366 1.00 34.76 151 ASP D C 1
ATOM 7458 O O . ASP D 1 151 ? -64.613 -49.922 228.271 1.00 36.05 151 ASP D O 1
ATOM 7463 N N . LYS D 1 152 ? -66.439 -48.788 227.616 1.00 34.83 152 LYS D N 1
ATOM 7464 C CA . LYS D 1 152 ? -66.847 -48.514 228.989 1.00 37.07 152 LYS D CA 1
ATOM 7465 C C . LYS D 1 152 ? -67.352 -49.761 229.705 1.00 37.79 152 LYS D C 1
ATOM 7466 O O . LYS D 1 152 ? -67.368 -49.788 230.941 1.00 36.36 152 LYS D O 1
ATOM 7472 N N . ARG D 1 153 ? -67.745 -50.797 228.963 1.00 35.85 153 ARG D N 1
ATOM 7473 C CA . ARG D 1 153 ? -68.201 -52.044 229.562 1.00 36.30 153 ARG D CA 1
ATOM 7474 C C . ARG D 1 153 ? -67.059 -52.967 229.967 1.00 38.23 153 ARG D C 1
ATOM 7475 O O . ARG D 1 153 ? -67.305 -53.944 230.680 1.00 37.03 153 ARG D O 1
ATOM 7483 N N . LEU D 1 154 ? -65.834 -52.689 229.529 1.00 42.69 154 LEU D N 1
ATOM 7484 C CA . LEU D 1 154 ? -64.674 -53.524 229.851 1.00 40.75 154 LEU D CA 1
ATOM 7485 C C . LEU D 1 154 ? -64.037 -53.077 231.167 1.00 39.98 154 LEU D C 1
ATOM 7486 O O . LEU D 1 154 ? -62.888 -52.644 231.218 1.00 46.09 154 LEU D O 1
ATOM 7491 N N . CYS D 1 155 ? -64.809 -53.189 232.246 1.00 38.22 155 CYS D N 1
ATOM 7492 C CA . CYS D 1 155 ? -64.434 -52.592 233.522 1.00 45.10 155 CYS D CA 1
ATOM 7493 C C . CYS D 1 155 ? -64.124 -53.607 234.614 1.00 46.68 155 CYS D C 1
ATOM 7494 O O . CYS D 1 155 ? -63.785 -53.200 235.729 1.00 48.03 155 CYS D O 1
ATOM 7497 N N . VAL D 1 156 ? -64.242 -54.907 234.342 1.00 45.99 156 VAL D N 1
ATOM 7498 C CA . VAL D 1 156 ? -63.924 -55.942 235.317 1.00 43.51 156 VAL D CA 1
ATOM 7499 C C . VAL D 1 156 ? -63.235 -57.099 234.605 1.00 40.42 156 VAL D C 1
ATOM 7500 O O . VAL D 1 156 ? -63.180 -57.165 233.377 1.00 35.33 156 VAL D O 1
ATOM 7504 N N . GLY D 1 157 ? -62.712 -58.022 235.405 1.00 33.85 157 GLY D N 1
ATOM 7505 C CA . GLY D 1 157 ? -62.098 -59.219 234.875 1.00 30.77 157 GLY D CA 1
ATOM 7506 C C . GLY D 1 157 ? -60.589 -59.177 234.820 1.00 34.28 157 GLY D C 1
ATOM 7507 O O . GLY D 1 157 ? -59.996 -58.182 234.392 1.00 39.34 157 GLY D O 1
ATOM 7508 N N . ALA D 1 158 ? -59.957 -60.275 235.239 1.00 34.94 158 ALA D N 1
ATOM 7509 C CA . ALA D 1 158 ? -58.506 -60.377 235.159 1.00 35.24 158 ALA D CA 1
ATOM 7510 C C . ALA D 1 158 ? -58.043 -60.468 233.714 1.00 33.32 158 ALA D C 1
ATOM 7511 O O . ALA D 1 158 ? -56.967 -59.964 233.371 1.00 36.71 158 ALA D O 1
ATOM 7513 N N . LYS D 1 159 ? -58.834 -61.116 232.864 1.00 31.87 159 LYS D N 1
ATOM 7514 C CA . LYS D 1 159 ? -58.582 -61.215 231.434 1.00 27.48 159 LYS D CA 1
ATOM 7515 C C . LYS D 1 159 ? -59.790 -60.644 230.705 1.00 28.83 159 LYS D C 1
ATOM 7516 O O . LYS D 1 159 ? -60.928 -61.021 231.004 1.00 32.41 159 LYS D O 1
ATOM 7522 N N . LYS D 1 160 ? -59.545 -59.728 229.766 1.00 29.35 160 LYS D N 1
ATOM 7523 C CA . LYS D 1 160 ? -60.597 -59.002 229.068 1.00 30.59 160 LYS D CA 1
ATOM 7524 C C . LYS D 1 160 ? -60.452 -59.203 227.567 1.00 27.88 160 LYS D C 1
ATOM 7525 O O . LYS D 1 160 ? -59.346 -59.126 227.024 1.00 29.35 160 LYS D O 1
ATOM 7531 N N . GLY D 1 161 ? -61.573 -59.407 226.893 1.00 26.53 161 GLY D N 1
ATOM 7532 C CA . GLY D 1 161 ? -61.563 -59.582 225.454 1.00 28.35 161 GLY D CA 1
ATOM 7533 C C . GLY D 1 161 ? -62.765 -58.915 224.822 1.00 25.82 161 GLY D C 1
ATOM 7534 O O . GLY D 1 161 ? -63.821 -58.760 225.445 1.00 27.46 161 GLY D O 1
ATOM 7535 N N . VAL D 1 162 ? -62.585 -58.507 223.570 1.00 26.44 162 VAL D N 1
ATOM 7536 C CA . VAL D 1 162 ? -63.643 -57.888 222.778 1.00 25.63 162 VAL D CA 1
ATOM 7537 C C . VAL D 1 162 ? -63.916 -58.774 221.573 1.00 21.62 162 VAL D C 1
ATOM 7538 O O . VAL D 1 162 ? -63.027 -58.991 220.746 1.00 23.28 162 VAL D O 1
ATOM 7542 N N . LEU D 1 163 ? -65.150 -59.260 221.458 1.00 21.98 163 LEU D N 1
ATOM 7543 C CA . LEU D 1 163 ? -65.517 -60.125 220.348 1.00 23.48 163 LEU D CA 1
ATOM 7544 C C . LEU D 1 163 ? -65.897 -59.267 219.146 1.00 24.18 163 LEU D C 1
ATOM 7545 O O . LEU D 1 163 ? -66.864 -58.496 219.203 1.00 24.33 163 LEU D O 1
ATOM 7550 N N . LYS D 1 164 ? -65.134 -59.400 218.065 1.00 24.02 164 LYS D N 1
ATOM 7551 C CA . LYS D 1 164 ? -65.340 -58.645 216.842 1.00 22.42 164 LYS D CA 1
ATOM 7552 C C . LYS D 1 164 ? -65.714 -59.596 215.714 1.00 21.98 164 LYS D C 1
ATOM 7553 O O . LYS D 1 164 ? -65.164 -60.697 215.605 1.00 20.95 164 LYS D O 1
ATOM 7559 N N . THR D 1 165 ? -66.622 -59.167 214.846 1.00 21.00 165 THR D N 1
ATOM 7560 C CA . THR D 1 165 ? -66.984 -59.979 213.692 1.00 19.88 165 THR D CA 1
ATOM 7561 C C . THR D 1 165 ? -67.165 -59.054 212.501 1.00 19.86 165 THR D C 1
ATOM 7562 O O . THR D 1 165 ? -67.940 -58.098 212.572 1.00 20.36 165 THR D O 1
ATOM 7566 N N . TYR D 1 166 ? -66.425 -59.324 211.431 1.00 19.90 166 TYR D N 1
ATOM 7567 C CA . TYR D 1 166 ? -66.464 -58.534 210.211 1.00 20.21 166 TYR D CA 1
ATOM 7568 C C . TYR D 1 166 ? -66.560 -59.463 209.010 1.00 19.58 166 TYR D C 1
ATOM 7569 O O . TYR D 1 166 ? -66.340 -60.670 209.107 1.00 20.96 166 TYR D O 1
ATOM 7578 N N . ARG D 1 167 ? -66.853 -58.882 207.854 1.00 19.78 167 ARG D N 1
ATOM 7579 C CA . ARG D 1 167 ? -66.789 -59.600 206.590 1.00 19.34 167 ARG D CA 1
ATOM 7580 C C . ARG D 1 167 ? -65.537 -59.152 205.853 1.00 17.90 167 ARG D C 1
ATOM 7581 O O . ARG D 1 167 ? -65.359 -57.953 205.594 1.00 21.15 167 ARG D O 1
ATOM 7589 N N . SER D 1 168 ? -64.653 -60.108 205.549 1.00 17.25 168 SER D N 1
ATOM 7590 C CA . SER D 1 168 ? -63.445 -59.792 204.797 1.00 21.05 168 SER D CA 1
ATOM 7591 C C . SER D 1 168 ? -63.804 -59.161 203.462 1.00 20.31 168 SER D C 1
ATOM 7592 O O . SER D 1 168 ? -64.575 -59.731 202.683 1.00 21.19 168 SER D O 1
ATOM 7595 N N . SER D 1 169 ? -63.244 -57.978 203.199 1.00 19.01 169 SER D N 1
ATOM 7596 C CA . SER D 1 169 ? -63.344 -57.248 201.938 1.00 19.49 169 SER D CA 1
ATOM 7597 C C . SER D 1 169 ? -64.713 -56.638 201.681 1.00 20.56 169 SER D C 1
ATOM 7598 O O . SER D 1 169 ? -64.918 -56.078 200.600 1.00 21.98 169 SER D O 1
ATOM 7601 N N . LYS D 1 170 ? -65.664 -56.747 202.610 1.00 21.15 170 LYS D N 1
ATOM 7602 C CA . LYS D 1 170 ? -67.023 -56.275 202.378 1.00 22.79 170 LYS D CA 1
ATOM 7603 C C . LYS D 1 170 ? -67.473 -55.396 203.535 1.00 22.40 170 LYS D C 1
ATOM 7604 O O . LYS D 1 170 ? -66.991 -55.529 204.659 1.00 20.99 170 LYS D O 1
ATOM 7610 N N . PHE D 1 171 ? -68.414 -54.501 203.246 1.00 21.04 171 PHE D N 1
ATOM 7611 C CA . PHE D 1 171 ? -68.898 -53.541 204.229 1.00 20.76 171 PHE D CA 1
ATOM 7612 C C . PHE D 1 171 ? -70.154 -54.050 204.933 1.00 20.02 171 PHE D C 1
ATOM 7613 O O . PHE D 1 171 ? -71.109 -54.484 204.282 1.00 21.49 171 PHE D O 1
ATOM 7621 N N . SER D 1 172 ? -70.143 -53.987 206.261 1.00 19.85 172 SER D N 1
ATOM 7622 C CA . SER D 1 172 ? -71.308 -54.241 207.098 1.00 21.31 172 SER D CA 1
ATOM 7623 C C . SER D 1 172 ? -71.304 -53.232 208.232 1.00 22.11 172 SER D C 1
ATOM 7624 O O . SER D 1 172 ? -70.246 -52.946 208.805 1.00 20.66 172 SER D O 1
ATOM 7627 N N . LYS D 1 173 ? -72.499 -52.743 208.595 1.00 21.95 173 LYS D N 1
ATOM 7628 C CA . LYS D 1 173 ? -72.618 -51.678 209.583 1.00 20.18 173 LYS D CA 1
ATOM 7629 C C . LYS D 1 173 ? -72.454 -52.177 211.007 1.00 20.82 173 LYS D C 1
ATOM 7630 O O . LYS D 1 173 ? -72.049 -51.408 211.883 1.00 24.42 173 LYS D O 1
ATOM 7636 N N . THR D 1 174 ? -72.793 -53.434 211.272 1.00 22.97 174 THR D N 1
ATOM 7637 C CA . THR D 1 174 ? -72.626 -53.996 212.601 1.00 21.73 174 THR D CA 1
ATOM 7638 C C . THR D 1 174 ? -72.060 -55.397 212.462 1.00 20.18 174 THR D C 1
ATOM 7639 O O . THR D 1 174 ? -71.963 -55.958 211.366 1.00 20.33 174 THR D O 1
ATOM 7643 N N . SER D 1 175 ? -71.669 -55.932 213.608 1.00 21.78 175 SER D N 1
ATOM 7644 C CA . SER D 1 175 ? -71.246 -57.309 213.757 1.00 20.83 175 SER D CA 1
ATOM 7645 C C . SER D 1 175 ? -72.395 -58.219 214.161 1.00 22.43 175 SER D C 1
ATOM 7646 O O . SER D 1 175 ? -72.163 -59.400 214.436 1.00 24.56 175 SER D O 1
ATOM 7649 N N . GLY D 1 176 ? -73.612 -57.685 214.233 1.00 22.31 176 GLY D N 1
ATOM 7650 C CA . GLY D 1 176 ? -74.739 -58.490 214.669 1.00 24.59 176 GLY D CA 1
ATOM 7651 C C . GLY D 1 176 ? -75.002 -59.640 213.712 1.00 22.66 176 GLY D C 1
ATOM 7652 O O . GLY D 1 176 ? -74.863 -59.510 212.491 1.00 19.84 176 GLY D O 1
ATOM 7653 N N . THR D 1 177 ? -75.390 -60.780 214.276 1.00 24.02 177 THR D N 1
ATOM 7654 C CA . THR D 1 177 ? -75.673 -61.944 213.445 1.00 26.47 177 THR D CA 1
ATOM 7655 C C . THR D 1 177 ? -76.680 -61.605 212.357 1.00 24.79 177 THR D C 1
ATOM 7656 O O . THR D 1 177 ? -76.459 -61.899 211.177 1.00 22.60 177 THR D O 1
ATOM 7660 N N . MET D 1 178 ? -77.781 -60.953 212.738 1.00 24.87 178 MET D N 1
ATOM 7661 C CA . MET D 1 178 ? -78.815 -60.593 211.771 1.00 27.24 178 MET D CA 1
ATOM 7662 C C . MET D 1 178 ? -78.259 -59.710 210.660 1.00 24.43 178 MET D C 1
ATOM 7663 O O . MET D 1 178 ? -78.515 -59.957 209.474 1.00 23.63 178 MET D O 1
ATOM 7668 N N . THR D 1 179 ? -77.530 -58.649 211.028 1.00 25.07 179 THR D N 1
ATOM 7669 C CA . THR D 1 179 ? -76.941 -57.764 210.025 1.00 23.06 179 THR D CA 1
ATOM 7670 C C . THR D 1 179 ? -76.069 -58.549 209.054 1.00 21.07 179 THR D C 1
ATOM 7671 O O . THR D 1 179 ? -76.150 -58.360 207.837 1.00 22.22 179 THR D O 1
ATOM 7675 N N . LEU D 1 180 ? -75.209 -59.422 209.583 1.00 21.13 180 LEU D N 1
ATOM 7676 C CA . LEU D 1 180 ? -74.301 -60.173 208.726 1.00 21.73 180 LEU D CA 1
ATOM 7677 C C . LEU D 1 180 ? -75.062 -61.098 207.785 1.00 19.81 180 LEU D C 1
ATOM 7678 O O . LEU D 1 180 ? -74.733 -61.191 206.596 1.00 19.42 180 LEU D O 1
ATOM 7683 N N . VAL D 1 181 ? -76.097 -61.772 208.292 1.00 21.65 181 VAL D N 1
ATOM 7684 C CA . VAL D 1 181 ? -76.895 -62.663 207.454 1.00 23.71 181 VAL D CA 1
ATOM 7685 C C . VAL D 1 181 ? -77.549 -61.877 206.328 1.00 23.59 181 VAL D C 1
ATOM 7686 O O . VAL D 1 181 ? -77.537 -62.300 205.166 1.00 23.38 181 VAL D O 1
ATOM 7690 N N . VAL D 1 182 ? -78.149 -60.733 206.663 1.00 22.80 182 VAL D N 1
ATOM 7691 C CA . VAL D 1 182 ? -78.766 -59.885 205.649 1.00 21.32 182 VAL D CA 1
ATOM 7692 C C . VAL D 1 182 ? -77.739 -59.484 204.598 1.00 20.61 182 VAL D C 1
ATOM 7693 O O . VAL D 1 182 ? -77.989 -59.586 203.395 1.00 20.68 182 VAL D O 1
ATOM 7697 N N . ASP D 1 183 ? -76.564 -59.023 205.036 1.00 21.84 183 ASP D N 1
ATOM 7698 C CA . ASP D 1 183 ? -75.574 -58.519 204.091 1.00 21.29 183 ASP D CA 1
ATOM 7699 C C . ASP D 1 183 ? -74.985 -59.641 203.239 1.00 18.01 183 ASP D C 1
ATOM 7700 O O . ASP D 1 183 ? -74.683 -59.433 202.057 1.00 18.02 183 ASP D O 1
ATOM 7705 N N . ILE D 1 184 ? -74.795 -60.833 203.822 1.00 18.81 184 ILE D N 1
ATOM 7706 C CA . ILE D 1 184 ? -74.376 -61.999 203.044 1.00 19.95 184 ILE D CA 1
ATOM 7707 C C . ILE D 1 184 ? -75.367 -62.263 201.919 1.00 20.60 184 ILE D C 1
ATOM 7708 O O . ILE D 1 184 ? -74.988 -62.492 200.765 1.00 19.98 184 ILE D O 1
ATOM 7713 N N . ILE D 1 185 ? -76.654 -62.267 202.251 1.00 21.37 185 ILE D N 1
ATOM 7714 C CA . ILE D 1 185 ? -77.675 -62.573 201.262 1.00 20.53 185 ILE D CA 1
ATOM 7715 C C . ILE D 1 185 ? -77.742 -61.476 200.205 1.00 20.95 185 ILE D C 1
ATOM 7716 O O . ILE D 1 185 ? -77.809 -61.764 199.007 1.00 21.11 185 ILE D O 1
ATOM 7721 N N . MET D 1 186 ? -77.686 -60.205 200.623 1.00 19.42 186 MET D N 1
ATOM 7722 C CA . MET D 1 186 ? -77.792 -59.106 199.667 1.00 20.00 186 MET D CA 1
ATOM 7723 C C . MET D 1 186 ? -76.623 -59.110 198.691 1.00 20.30 186 MET D C 1
ATOM 7724 O O . MET D 1 186 ? -76.817 -58.983 197.474 1.00 22.19 186 MET D O 1
ATOM 7729 N N . ASP D 1 187 ? -75.396 -59.275 199.200 1.00 18.85 187 ASP D N 1
ATOM 7730 C CA . ASP D 1 187 ? -74.238 -59.310 198.313 1.00 18.31 187 ASP D CA 1
ATOM 7731 C C . ASP D 1 187 ? -74.280 -60.529 197.403 1.00 20.51 187 ASP D C 1
ATOM 7732 O O . ASP D 1 187 ? -73.872 -60.449 196.239 1.00 20.66 187 ASP D O 1
ATOM 7737 N N . SER D 1 188 ? -74.747 -61.669 197.921 1.00 20.03 188 SER D N 1
ATOM 7738 C CA . SER D 1 188 ? -74.880 -62.853 197.085 1.00 18.36 188 SER D CA 1
ATOM 7739 C C . SER D 1 188 ? -75.875 -62.602 195.962 1.00 18.47 188 SER D C 1
ATOM 7740 O O . SER D 1 188 ? -75.619 -62.949 194.805 1.00 17.90 188 SER D O 1
ATOM 7743 N N . CYS D 1 189 ? -77.000 -61.965 196.292 1.00 20.06 189 CYS D N 1
ATOM 7744 C CA A CYS D 1 189 ? -78.011 -61.666 195.284 0.77 22.54 189 CYS D CA 1
ATOM 7745 C CA B CYS D 1 189 ? -78.026 -61.643 195.306 0.23 22.46 189 CYS D CA 1
ATOM 7746 C C . CYS D 1 189 ? -77.440 -60.840 194.150 1.00 23.04 189 CYS D C 1
ATOM 7747 O O . CYS D 1 189 ? -77.718 -61.112 192.980 1.00 21.87 189 CYS D O 1
ATOM 7752 N N . ARG D 1 190 ? -76.640 -59.826 194.475 1.00 24.60 190 ARG D N 1
ATOM 7753 C CA . ARG D 1 190 ? -76.099 -58.955 193.444 1.00 29.55 190 ARG D CA 1
ATOM 7754 C C . ARG D 1 190 ? -75.192 -59.721 192.490 1.00 22.15 190 ARG D C 1
ATOM 7755 O O . ARG D 1 190 ? -75.260 -59.519 191.275 1.00 19.67 190 ARG D O 1
ATOM 7763 N N . GLU D 1 191 ? -74.365 -60.635 193.011 1.00 18.42 191 GLU D N 1
ATOM 7764 C CA . GLU D 1 191 ? -73.491 -61.408 192.138 1.00 16.49 191 GLU D CA 1
ATOM 7765 C C . GLU D 1 191 ? -74.276 -62.465 191.367 1.00 17.15 191 GLU D C 1
ATOM 7766 O O . GLU D 1 191 ? -73.995 -62.723 190.192 1.00 18.66 191 GLU D O 1
ATOM 7772 N N . ILE D 1 192 ? -75.256 -63.095 192.013 1.00 18.93 192 ILE D N 1
ATOM 7773 C CA . ILE D 1 192 ? -76.075 -64.091 191.328 1.00 18.85 192 ILE D CA 1
ATOM 7774 C C . ILE D 1 192 ? -76.802 -63.458 190.150 1.00 17.36 192 ILE D C 1
ATOM 7775 O O . ILE D 1 192 ? -76.956 -64.077 189.090 1.00 18.19 192 ILE D O 1
ATOM 7780 N N . ASN D 1 193 ? -77.286 -62.227 190.320 1.00 17.97 193 ASN D N 1
ATOM 7781 C CA . ASN D 1 193 ? -78.033 -61.591 189.242 1.00 18.91 193 ASN D CA 1
ATOM 7782 C C . ASN D 1 193 ? -77.190 -61.453 187.981 1.00 19.10 193 ASN D C 1
ATOM 7783 O O . ASN D 1 193 ? -77.729 -61.463 186.869 1.00 19.11 193 ASN D O 1
ATOM 7788 N N . GLU D 1 194 ? -75.874 -61.330 188.132 1.00 17.43 194 GLU D N 1
ATOM 7789 C CA . GLU D 1 194 ? -74.993 -61.183 186.987 1.00 16.51 194 GLU D CA 1
ATOM 7790 C C . GLU D 1 194 ? -74.658 -62.510 186.327 1.00 15.05 194 GLU D C 1
ATOM 7791 O O . GLU D 1 194 ? -74.029 -62.508 185.265 1.00 18.03 194 GLU D O 1
ATOM 7797 N N . LEU D 1 195 ? -75.068 -63.641 186.892 1.00 16.78 195 LEU D N 1
ATOM 7798 C CA . LEU D 1 195 ? -74.880 -64.899 186.176 1.00 17.30 195 LEU D CA 1
ATOM 7799 C C . LEU D 1 195 ? -75.644 -64.862 184.864 1.00 18.51 195 LEU D C 1
ATOM 7800 O O . LEU D 1 195 ? -76.754 -64.323 184.789 1.00 19.14 195 LEU D O 1
ATOM 7805 N N . ASP D 1 196 ? -75.043 -65.431 183.821 1.00 19.12 196 ASP D N 1
ATOM 7806 C CA . ASP D 1 196 ? -75.705 -65.477 182.523 1.00 23.30 196 ASP D CA 1
ATOM 7807 C C . ASP D 1 196 ? -77.065 -66.151 182.643 1.00 21.82 196 ASP D C 1
ATOM 7808 O O . ASP D 1 196 ? -77.197 -67.214 183.262 1.00 20.57 196 ASP D O 1
ATOM 7813 N N . SER D 1 197 ? -78.069 -65.535 182.023 1.00 19.65 197 SER D N 1
ATOM 7814 C CA . SER D 1 197 ? -79.429 -66.035 181.855 1.00 21.21 197 SER D CA 1
ATOM 7815 C C . SER D 1 197 ? -80.331 -65.748 183.058 1.00 18.90 197 SER D C 1
ATOM 7816 O O . SER D 1 197 ? -81.520 -66.042 182.984 1.00 18.53 197 SER D O 1
ATOM 7819 N N . VAL D 1 198 ? -79.820 -65.199 184.163 1.00 18.26 198 VAL D N 1
ATOM 7820 C CA . VAL D 1 198 ? -80.682 -64.831 185.280 1.00 17.46 198 VAL D CA 1
ATOM 7821 C C . VAL D 1 198 ? -81.505 -63.614 184.897 1.00 19.99 198 VAL D C 1
ATOM 7822 O O . VAL D 1 198 ? -80.967 -62.617 184.396 1.00 18.69 198 VAL D O 1
ATOM 7826 N N . LEU D 1 199 ? -82.814 -63.690 185.142 1.00 20.29 199 LEU D N 1
ATOM 7827 C CA . LEU D 1 199 ? -83.735 -62.575 184.958 1.00 18.64 199 LEU D CA 1
ATOM 7828 C C . LEU D 1 199 ? -83.811 -61.680 186.192 1.00 20.34 199 LEU D C 1
ATOM 7829 O O . LEU D 1 199 ? -83.719 -60.457 186.075 1.00 20.70 199 LEU D O 1
ATOM 7834 N N . TYR D 1 200 ? -84.055 -62.263 187.365 1.00 21.52 200 TYR D N 1
ATOM 7835 C CA . TYR D 1 200 ? -84.060 -61.499 188.606 1.00 21.06 200 TYR D CA 1
ATOM 7836 C C . TYR D 1 200 ? -83.794 -62.461 189.749 1.00 20.88 200 TYR D C 1
ATOM 7837 O O . TYR D 1 200 ? -83.899 -63.681 189.594 1.00 21.38 200 TYR D O 1
ATOM 7846 N N . THR D 1 201 ? -83.415 -61.888 190.890 1.00 20.64 201 THR D N 1
ATOM 7847 C CA . THR D 1 201 ? -82.898 -62.642 192.024 1.00 21.59 201 THR D CA 1
ATOM 7848 C C . THR D 1 201 ? -83.575 -62.126 193.283 1.00 22.72 201 THR D C 1
ATOM 7849 O O . THR D 1 201 ? -83.490 -60.932 193.582 1.00 25.03 201 THR D O 1
ATOM 7853 N N . ILE D 1 202 ? -84.253 -63.006 194.009 1.00 21.56 202 ILE D N 1
ATOM 7854 C CA . ILE D 1 202 ? -85.049 -62.617 195.172 1.00 23.62 202 ILE D CA 1
ATOM 7855 C C . ILE D 1 202 ? -84.269 -62.966 196.435 1.00 25.54 202 ILE D C 1
ATOM 7856 O O . ILE D 1 202 ? -83.979 -64.149 196.659 1.00 25.43 202 ILE D O 1
ATOM 7861 N N . PRO D 1 203 ? -83.948 -61.995 197.294 1.00 25.32 203 PRO D N 1
ATOM 7862 C CA . PRO D 1 203 ? -83.542 -62.336 198.663 1.00 23.57 203 PRO D CA 1
ATOM 7863 C C . PRO D 1 203 ? -84.795 -62.582 199.492 1.00 23.52 203 PRO D C 1
ATOM 7864 O O . PRO D 1 203 ? -85.670 -61.719 199.579 1.00 26.81 203 PRO D O 1
ATOM 7868 N N . ASN D 1 204 ? -84.894 -63.768 200.090 1.00 24.72 204 ASN D N 1
ATOM 7869 C CA . ASN D 1 204 ? -86.094 -64.138 200.844 1.00 26.05 204 ASN D CA 1
ATOM 7870 C C . ASN D 1 204 ? -85.995 -63.567 202.260 1.00 30.64 204 A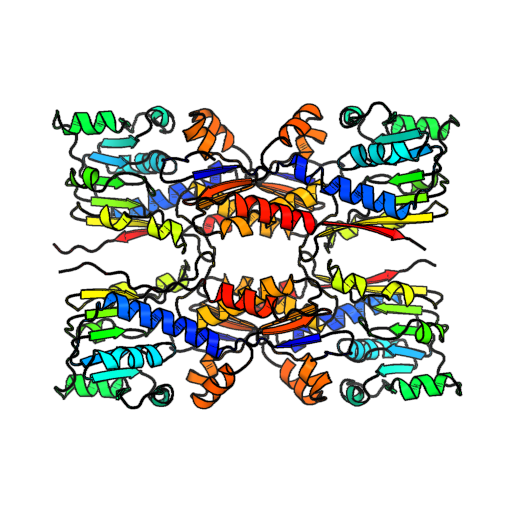SN D C 1
ATOM 7871 O O . ASN D 1 204 ? -85.853 -64.277 203.259 1.00 32.65 204 ASN D O 1
ATOM 7876 N N . LEU D 1 205 ? -86.074 -62.242 202.329 1.00 31.16 205 LEU D N 1
ATOM 7877 C CA . LEU D 1 205 ? -85.863 -61.508 203.567 1.00 32.03 205 LEU D CA 1
ATOM 7878 C C . LEU D 1 205 ? -87.149 -60.859 204.060 1.00 30.06 205 LEU D C 1
ATOM 7879 O O . LEU D 1 205 ? -88.066 -60.564 203.289 1.00 30.33 205 LEU D O 1
ATOM 7884 N N . LYS D 1 206 ? -87.189 -60.642 205.369 1.00 29.88 206 LYS D N 1
ATOM 7885 C CA . LYS D 1 206 ? -88.231 -59.871 206.029 1.00 30.26 206 LYS D CA 1
ATOM 7886 C C . LYS D 1 206 ? -87.651 -59.379 207.350 1.00 27.81 206 LYS D C 1
ATOM 7887 O O . LYS D 1 206 ? -86.507 -59.683 207.698 1.00 28.86 206 LYS D O 1
ATOM 7893 N N . TYR D 1 207 ? -88.448 -58.611 208.090 1.00 28.30 207 TYR D N 1
ATOM 7894 C CA . TYR D 1 207 ? -87.992 -58.058 209.364 1.00 30.53 207 TYR D CA 1
ATOM 7895 C C . TYR D 1 207 ? -88.153 -59.138 210.435 1.00 29.96 207 TYR D C 1
ATOM 7896 O O . TYR D 1 207 ? -89.058 -59.110 211.272 1.00 30.50 207 TYR D O 1
ATOM 7905 N N . PHE D 1 208 ? -87.259 -60.132 210.360 1.00 26.99 208 PHE D N 1
ATOM 7906 C CA . PHE D 1 208 ? -87.304 -61.257 211.291 1.00 31.75 208 PHE D CA 1
ATOM 7907 C C . PHE D 1 208 ? -87.230 -60.770 212.727 1.00 37.27 208 PHE D C 1
ATOM 7908 O O . PHE D 1 208 ? -87.866 -61.338 213.621 1.00 36.69 208 PHE D O 1
ATOM 7916 N N . GLU D 1 209 ? -86.426 -59.733 212.964 1.00 38.46 209 GLU D N 1
ATOM 7917 C CA . GLU D 1 209 ? -86.276 -59.185 214.304 1.00 34.83 209 GLU D CA 1
ATOM 7918 C C . GLU D 1 209 ? -87.630 -58.817 214.899 1.00 33.68 209 GLU D C 1
ATOM 7919 O O . GLU D 1 209 ? -87.875 -59.039 216.090 1.00 36.45 209 GLU D O 1
ATOM 7925 N N . GLY D 1 210 ? -88.532 -58.283 214.073 1.00 33.46 210 GLY D N 1
ATOM 7926 C CA . GLY D 1 210 ? -89.865 -57.946 214.557 1.00 39.00 210 GLY D CA 1
ATOM 7927 C C . GLY D 1 210 ? -90.636 -59.151 215.061 1.00 39.58 210 GLY D C 1
ATOM 7928 O O . GLY D 1 210 ? -91.375 -59.060 216.047 1.00 42.75 210 GLY D O 1
ATOM 7929 N N . THR D 1 211 ? -90.490 -60.291 214.384 1.00 32.84 211 THR D N 1
ATOM 7930 C CA . THR D 1 211 ? -91.159 -61.508 214.829 1.00 37.94 211 THR D CA 1
ATOM 7931 C C . THR D 1 211 ? -90.740 -61.880 216.245 1.00 41.31 211 THR D C 1
ATOM 7932 O O . THR D 1 211 ? -91.567 -62.337 217.044 1.00 44.45 211 THR D O 1
ATOM 7936 N N . VAL D 1 212 ? -89.463 -61.691 216.578 1.00 40.01 212 VAL D N 1
ATOM 7937 C CA . VAL D 1 212 ? -88.976 -62.061 217.903 1.00 39.06 212 VAL D CA 1
ATOM 7938 C C . VAL D 1 212 ? -89.374 -61.016 218.938 1.00 37.45 212 VAL D C 1
ATOM 7939 O O . VAL D 1 212 ? -89.850 -61.355 220.027 1.00 41.28 212 VAL D O 1
ATOM 7943 N N . PHE D 1 213 ? -89.170 -59.734 218.635 1.00 33.63 213 PHE D N 1
ATOM 7944 C CA . PHE D 1 213 ? -89.234 -58.704 219.666 1.00 39.90 213 PHE D CA 1
ATOM 7945 C C . PHE D 1 213 ? -90.530 -57.904 219.683 1.00 50.41 213 PHE D C 1
ATOM 7946 O O . PHE D 1 213 ? -90.836 -57.281 220.705 1.00 53.10 213 PHE D O 1
ATOM 7954 N N . HIS D 1 214 ? -91.288 -57.890 218.592 1.00 51.34 214 HIS D N 1
ATOM 7955 C CA . HIS D 1 214 ? -92.580 -57.218 218.577 1.00 50.29 214 HIS D CA 1
ATOM 7956 C C . HIS D 1 214 ? -93.733 -58.208 218.669 1.00 50.18 214 HIS D C 1
ATOM 7957 O O . HIS D 1 214 ? -94.633 -58.040 219.499 1.00 52.38 214 HIS D O 1
ATOM 7964 N N . GLU D 1 215 ? -93.711 -59.254 217.848 1.00 42.78 215 GLU D N 1
ATOM 7965 C CA . GLU D 1 215 ? -94.689 -60.323 217.975 1.00 44.76 215 GLU D CA 1
ATOM 7966 C C . GLU D 1 215 ? -94.368 -61.261 219.131 1.00 47.84 215 GLU D C 1
ATOM 7967 O O . GLU D 1 215 ? -95.256 -61.989 219.587 1.00 49.64 215 GLU D O 1
ATOM 7973 N N . LYS D 1 216 ? -93.123 -61.261 219.610 1.00 41.14 216 LYS D N 1
ATOM 7974 C CA . LYS D 1 216 ? -92.709 -62.102 220.729 1.00 43.81 216 LYS D CA 1
ATOM 7975 C C . LYS D 1 216 ? -93.052 -63.563 220.453 1.00 42.34 216 LYS D C 1
ATOM 7976 O O . LYS D 1 216 ? -93.586 -64.282 221.299 1.00 41.81 216 LYS D O 1
ATOM 7982 N N . ASN D 1 217 ? -92.706 -64.006 219.244 1.00 42.88 217 ASN D N 1
ATOM 7983 C CA . ASN D 1 217 ? -93.035 -65.344 218.753 1.00 41.16 217 ASN D CA 1
ATOM 7984 C C . ASN D 1 217 ? -91.752 -65.991 218.234 1.00 43.85 217 ASN D C 1
ATOM 7985 O O . ASN D 1 217 ? -91.462 -65.924 217.035 1.00 38.31 217 ASN D O 1
ATOM 7990 N N . VAL D 1 218 ? -90.995 -66.616 219.142 1.00 48.25 218 VAL D N 1
ATOM 7991 C CA . VAL D 1 218 ? -89.743 -67.274 218.767 1.00 46.43 218 VAL D CA 1
ATOM 7992 C C . VAL D 1 218 ? -90.008 -68.443 217.825 1.00 45.05 218 VAL D C 1
ATOM 7993 O O . VAL D 1 218 ? -89.244 -68.680 216.880 1.00 41.53 218 VAL D O 1
ATOM 7997 N N . LYS D 1 219 ? -91.086 -69.197 218.069 1.00 45.86 219 LYS D N 1
ATOM 7998 C CA . LYS D 1 219 ? -91.402 -70.347 217.226 1.00 55.12 219 LYS D CA 1
ATOM 7999 C C . LYS D 1 219 ? -91.603 -69.922 215.778 1.00 45.07 219 LYS D C 1
ATOM 8000 O O . LYS D 1 219 ? -91.077 -70.552 214.854 1.00 43.93 219 LYS D O 1
ATOM 8006 N N . LYS D 1 220 ? -92.382 -68.860 215.563 1.00 39.09 220 LYS D N 1
ATOM 8007 C CA . LYS D 1 220 ? -92.589 -68.350 214.214 1.00 39.37 220 LYS D CA 1
ATOM 8008 C C . LYS D 1 220 ? -91.270 -67.897 213.600 1.00 37.40 220 LYS D C 1
ATOM 8009 O O . LYS D 1 220 ? -90.992 -68.171 212.427 1.00 36.69 220 LYS D O 1
ATOM 8015 N N . PHE D 1 221 ? -90.444 -67.207 214.388 1.00 36.49 221 PHE D N 1
ATOM 8016 C CA . PHE D 1 221 ? -89.145 -66.747 213.911 1.00 35.86 221 PHE D CA 1
ATOM 8017 C C . PHE D 1 221 ? -88.301 -67.911 213.400 1.00 36.06 221 PHE D C 1
ATOM 8018 O O . PHE D 1 221 ? -87.742 -67.852 212.299 1.00 33.52 221 PHE D O 1
ATOM 8026 N N . LEU D 1 222 ? -88.195 -68.983 214.189 1.00 34.54 222 LEU D N 1
ATOM 8027 C CA . LEU D 1 222 ? -87.410 -70.136 213.762 1.00 36.48 222 LEU D CA 1
ATOM 8028 C C . LEU D 1 222 ? -87.989 -70.762 212.498 1.00 39.66 222 LEU D C 1
ATOM 8029 O O . LEU D 1 222 ? -87.242 -71.228 211.630 1.00 38.98 222 LEU D O 1
ATOM 8034 N N . THR D 1 223 ? -89.319 -70.792 212.379 1.00 41.22 223 THR D N 1
ATOM 8035 C CA . THR D 1 223 ? -89.940 -71.279 211.152 1.00 43.41 223 THR D CA 1
ATOM 8036 C C . THR D 1 223 ? -89.573 -70.396 209.964 1.00 39.72 223 THR D C 1
ATOM 8037 O O . THR D 1 223 ? -89.288 -70.899 208.872 1.00 36.50 223 THR D O 1
ATOM 8041 N N . GLU D 1 224 ? -89.576 -69.076 210.161 1.00 37.44 224 GLU D N 1
ATOM 8042 C CA . GLU D 1 224 ? -89.222 -68.147 209.092 1.00 36.87 224 GLU D CA 1
ATOM 8043 C C . GLU D 1 224 ? -87.799 -68.362 208.591 1.00 34.89 224 GLU D C 1
ATOM 8044 O O . GLU D 1 224 ? -87.515 -68.111 207.412 1.00 31.85 224 GLU D O 1
ATOM 8050 N N . LEU D 1 225 ? -86.888 -68.802 209.464 1.00 31.83 225 LEU D N 1
ATOM 8051 C CA . LEU D 1 225 ? -85.507 -69.027 209.054 1.00 32.10 225 LEU D CA 1
ATOM 8052 C C . LEU D 1 225 ? -85.342 -70.263 208.178 1.00 33.68 225 LEU D C 1
ATOM 8053 O O . LEU D 1 225 ? -84.310 -70.398 207.513 1.00 30.09 225 LEU D O 1
ATOM 8058 N N . ASN D 1 226 ? -86.326 -71.161 208.151 1.00 37.52 226 ASN D N 1
ATOM 8059 C CA . ASN D 1 226 ? -86.208 -72.385 207.360 1.00 45.10 226 ASN D CA 1
ATOM 8060 C C . ASN D 1 226 ? -86.323 -72.138 205.859 1.00 45.10 226 ASN D C 1
ATOM 8061 O O . ASN D 1 226 ? -86.276 -73.092 205.076 1.00 50.60 226 ASN D O 1
ATOM 8066 N N . MET D 1 227 ? -86.458 -70.887 205.451 1.00 39.15 227 MET D N 1
ATOM 8067 C CA . MET D 1 227 ? -86.692 -70.534 204.064 1.00 34.42 227 MET D CA 1
ATOM 8068 C C . MET D 1 227 ? -85.376 -70.547 203.296 1.00 30.02 227 MET D C 1
ATOM 8069 O O . MET D 1 227 ? -84.327 -70.206 203.847 1.00 30.06 227 MET D O 1
ATOM 8074 N N . SER D 1 228 ? -85.430 -70.952 202.025 1.00 29.66 228 SER D N 1
ATOM 8075 C CA . SER D 1 228 ? -84.286 -70.749 201.140 1.00 27.87 228 SER D CA 1
ATOM 8076 C C . SER D 1 228 ? -83.839 -69.298 201.224 1.00 27.56 228 SER D C 1
ATOM 8077 O O . SER D 1 228 ? -84.663 -68.384 201.237 1.00 29.87 228 SER D O 1
ATOM 8080 N N . ALA D 1 229 ? -82.526 -69.092 201.281 1.00 27.51 229 ALA D N 1
ATOM 8081 C CA . ALA D 1 229 ? -82.008 -67.735 201.355 1.00 27.22 229 ALA D CA 1
ATOM 8082 C C . ALA D 1 229 ? -82.359 -66.940 200.101 1.00 26.89 229 ALA D C 1
ATOM 8083 O O . ALA D 1 229 ? -82.671 -65.748 200.183 1.00 25.11 229 ALA D O 1
ATOM 8085 N N . ILE D 1 230 ? -82.316 -67.578 198.933 1.00 22.36 230 ILE D N 1
ATOM 8086 C CA . ILE D 1 230 ? -82.456 -66.880 197.657 1.00 23.33 230 ILE D CA 1
ATOM 8087 C C . ILE D 1 230 ? -83.304 -67.716 196.705 1.00 26.87 230 ILE D C 1
ATOM 8088 O O . ILE D 1 230 ? -83.196 -68.947 196.661 1.00 26.23 230 ILE D O 1
ATOM 8093 N N . THR D 1 231 ? -84.154 -67.035 195.944 1.00 23.73 231 THR D N 1
ATOM 8094 C CA . THR D 1 231 ? -84.898 -67.640 194.851 1.00 23.61 231 THR D CA 1
ATOM 8095 C C . THR D 1 231 ? -84.549 -66.898 193.571 1.00 23.42 231 THR D C 1
ATOM 8096 O O . THR D 1 231 ? -84.589 -65.662 193.539 1.00 26.13 231 THR D O 1
ATOM 8100 N N . VAL D 1 232 ? -84.205 -67.649 192.526 1.00 20.80 232 VAL D N 1
ATOM 8101 C CA . VAL D 1 232 ? -83.715 -67.090 191.276 1.00 20.18 232 VAL D CA 1
ATOM 8102 C C . VAL D 1 232 ? -84.652 -67.478 190.145 1.00 21.47 232 VAL D C 1
ATOM 8103 O O . VAL D 1 232 ? -85.182 -68.594 190.106 1.00 23.45 232 VAL D O 1
ATOM 8107 N N . SER D 1 233 ? -84.846 -66.547 189.224 1.00 21.24 233 SER D N 1
ATOM 8108 C CA . SER D 1 233 ? -85.518 -66.792 187.957 1.00 22.84 233 SER D CA 1
ATOM 8109 C C . SER D 1 233 ? -84.468 -66.696 186.856 1.00 22.81 233 SER D C 1
ATOM 8110 O O . SER D 1 233 ? -83.787 -65.673 186.738 1.00 21.31 233 SER D O 1
ATOM 8113 N N . SER D 1 234 ? -84.328 -67.756 186.054 1.00 20.12 234 SER D N 1
ATOM 8114 C CA . SER D 1 234 ? -83.281 -67.802 185.039 1.00 19.66 234 SER D CA 1
ATOM 8115 C C . SER D 1 234 ? -83.708 -68.684 183.868 1.00 22.41 234 SER D C 1
ATOM 8116 O O . SER D 1 234 ? -84.619 -69.507 183.984 1.00 24.62 234 SER D O 1
ATOM 8119 N N . ILE D 1 235 ? -83.031 -68.504 182.727 1.00 24.19 235 ILE D N 1
ATOM 8120 C CA . ILE D 1 235 ? -83.251 -69.390 181.584 1.00 25.31 235 ILE D CA 1
ATOM 8121 C C . ILE D 1 235 ? -82.489 -70.695 181.768 1.00 28.29 235 ILE D C 1
ATOM 8122 O O . ILE D 1 235 ? -82.992 -71.770 181.421 1.00 29.61 235 ILE D O 1
ATOM 8127 N N . ASP D 1 236 ? -81.265 -70.626 182.284 1.00 22.07 236 ASP D N 1
ATOM 8128 C CA . ASP D 1 236 ? -80.407 -71.796 182.417 1.00 21.43 236 ASP D CA 1
ATOM 8129 C C . ASP D 1 236 ? -80.276 -72.207 183.878 1.00 24.59 236 ASP D C 1
ATOM 8130 O O . ASP D 1 236 ? -80.612 -71.462 184.804 1.00 25.83 236 ASP D O 1
ATOM 8135 N N . HIS D 1 237 ? -79.739 -73.410 184.074 1.00 28.07 237 HIS D N 1
ATOM 8136 C CA . HIS D 1 237 ? -79.503 -73.914 185.419 1.00 27.44 237 HIS D CA 1
ATOM 8137 C C . HIS D 1 237 ? -78.460 -73.049 186.103 1.00 25.44 237 HIS D C 1
ATOM 8138 O O . HIS D 1 237 ? -77.463 -72.670 185.487 1.00 25.36 237 HIS D O 1
ATOM 8145 N N . VAL D 1 238 ? -78.713 -72.705 187.366 1.00 26.23 238 VAL D N 1
ATOM 8146 C CA . VAL D 1 238 ? -77.781 -71.912 188.164 1.00 23.27 238 VAL D CA 1
ATOM 8147 C C . VAL D 1 238 ? -77.593 -72.512 189.552 1.00 24.94 238 VAL D C 1
ATOM 8148 O O . VAL D 1 238 ? -77.029 -71.865 190.440 1.00 25.97 238 VAL D O 1
ATOM 8152 N N . GLU D 1 239 ? -78.040 -73.755 189.738 1.00 26.68 239 GLU D N 1
ATOM 8153 C CA . GLU D 1 239 ? -78.093 -74.364 191.065 1.00 28.67 239 GLU D CA 1
ATOM 8154 C C . GLU D 1 239 ? -76.735 -74.314 191.762 1.00 21.79 239 GLU D C 1
ATOM 8155 O O . GLU D 1 239 ? -76.622 -73.890 192.921 1.00 22.38 239 GLU D O 1
ATOM 8161 N N . TYR D 1 240 ? -75.692 -74.760 191.074 1.00 19.66 240 TYR D N 1
ATOM 8162 C CA . TYR D 1 240 ? -74.383 -74.853 191.715 1.00 20.49 240 TYR D CA 1
ATOM 8163 C C . TYR D 1 240 ? -73.780 -73.474 191.949 1.00 21.38 240 TYR D C 1
ATOM 8164 O O . TYR D 1 240 ? -73.158 -73.230 192.991 1.00 20.77 240 TYR D O 1
ATOM 8173 N N . GLU D 1 241 ? -73.937 -72.560 190.987 1.00 21.93 241 GLU D N 1
ATOM 8174 C CA . GLU D 1 241 ? -73.379 -71.222 191.152 1.00 23.02 241 GLU D CA 1
ATOM 8175 C C . GLU D 1 241 ? -74.044 -70.502 192.314 1.00 23.16 241 GLU D C 1
ATOM 8176 O O . GLU D 1 241 ? -73.400 -69.744 193.047 1.00 23.61 241 GLU D O 1
ATOM 8182 N N . LEU D 1 242 ? -75.337 -70.738 192.501 1.00 21.74 242 LEU D N 1
ATOM 8183 C CA . LEU D 1 242 ? -76.059 -70.150 193.616 1.00 25.36 242 LEU D CA 1
ATOM 8184 C C . LEU D 1 242 ? -75.422 -70.554 194.946 1.00 26.60 242 LEU D C 1
ATOM 8185 O O . LEU D 1 242 ? -75.169 -69.709 195.816 1.00 23.78 242 LEU D O 1
ATOM 8190 N N . GLU D 1 243 ? -75.132 -71.843 195.114 1.00 24.86 243 GLU D N 1
ATOM 8191 C CA . GLU D 1 243 ? -74.519 -72.291 196.355 1.00 24.00 243 GLU D CA 1
ATOM 8192 C C . GLU D 1 243 ? -73.087 -71.787 196.472 1.00 20.72 243 GLU D C 1
ATOM 8193 O O . GLU D 1 243 ? -72.643 -71.420 197.567 1.00 21.18 243 GLU D O 1
ATOM 8199 N N . GLU D 1 244 ? -72.349 -71.750 195.356 1.00 20.50 244 GLU D N 1
ATOM 8200 C CA . GLU D 1 244 ? -70.958 -71.303 195.420 1.00 19.67 244 GLU D CA 1
ATOM 8201 C C . GLU D 1 244 ? -70.869 -69.852 195.877 1.00 20.61 244 GLU D C 1
ATOM 8202 O O . GLU D 1 244 ? -70.015 -69.501 196.705 1.00 20.12 244 GLU D O 1
ATOM 8208 N N . ILE D 1 245 ? -71.753 -68.994 195.359 1.00 21.93 245 ILE D N 1
ATOM 8209 C CA . ILE D 1 245 ? -71.717 -67.574 195.707 1.00 20.09 245 ILE D CA 1
ATOM 8210 C C . ILE D 1 245 ? -72.132 -67.372 197.153 1.00 20.78 245 ILE D C 1
ATOM 8211 O O . ILE D 1 245 ? -71.483 -66.634 197.908 1.00 19.96 245 ILE D O 1
ATOM 8216 N N . LEU D 1 246 ? -73.206 -68.038 197.572 1.00 20.83 246 LEU D N 1
ATOM 8217 C CA . LEU D 1 246 ? -73.620 -67.930 198.965 1.00 21.76 246 LEU D CA 1
ATOM 8218 C C . LEU D 1 246 ? -72.516 -68.416 199.893 1.00 22.86 246 LEU D C 1
ATOM 8219 O O . LEU D 1 246 ? -72.162 -67.735 200.863 1.00 21.05 246 LEU D O 1
ATOM 8224 N N . SER D 1 247 ? -71.955 -69.595 199.601 1.00 21.88 247 SER D N 1
ATOM 8225 C CA . SER D 1 247 ? -70.927 -70.168 200.463 1.00 24.68 247 SER D CA 1
ATOM 8226 C C . SER D 1 247 ? -69.718 -69.253 200.559 1.00 22.78 247 SER D C 1
ATOM 8227 O O . SER D 1 247 ? -69.164 -69.061 201.646 1.00 19.36 247 SER D O 1
ATOM 8230 N N . LYS D 1 248 ? -69.285 -68.694 199.424 1.00 21.08 248 LYS D N 1
ATOM 8231 C CA . LYS D 1 248 ? -68.152 -67.773 199.427 1.00 20.37 248 LYS D CA 1
ATOM 8232 C C . LYS D 1 248 ? -68.411 -66.575 200.334 1.00 19.12 248 LYS D C 1
ATOM 8233 O O . LYS D 1 248 ? -67.522 -66.153 201.088 1.00 19.37 248 LYS D O 1
ATOM 8239 N N . ASN D 1 249 ? -69.617 -66.002 200.270 1.00 20.55 249 ASN D N 1
ATOM 8240 C CA . ASN D 1 249 ? -69.904 -64.846 201.110 1.00 20.06 249 ASN D CA 1
ATOM 8241 C C . ASN D 1 249 ? -70.003 -65.226 202.579 1.00 20.85 249 ASN D C 1
ATOM 8242 O O . ASN D 1 249 ? -69.614 -64.434 203.443 1.00 21.19 249 ASN D O 1
ATOM 8247 N N . ILE D 1 250 ? -70.510 -66.422 202.888 1.00 22.32 250 ILE D N 1
ATOM 8248 C CA . ILE D 1 250 ? -70.479 -66.881 204.276 1.00 23.06 250 ILE D CA 1
ATOM 8249 C C . ILE D 1 250 ? -69.041 -66.985 204.764 1.00 23.51 250 ILE D C 1
ATOM 8250 O O . ILE D 1 250 ? -68.725 -66.594 205.895 1.00 23.82 250 ILE D O 1
ATOM 8255 N N . SER D 1 251 ? -68.148 -67.516 203.915 1.00 23.10 251 SER D N 1
ATOM 8256 C CA A SER D 1 251 ? -66.769 -67.741 204.323 0.37 23.47 251 SER D CA 1
ATOM 8257 C CA B SER D 1 251 ? -66.763 -67.740 204.314 0.63 23.42 251 SER D CA 1
ATOM 8258 C C . SER D 1 251 ? -66.018 -66.443 204.580 1.00 21.88 251 SER D C 1
ATOM 8259 O O . SER D 1 251 ? -64.973 -66.470 205.232 1.00 23.96 251 SER D O 1
ATOM 8264 N N . ARG D 1 252 ? -66.518 -65.312 204.077 1.00 20.48 252 ARG D N 1
ATOM 8265 C CA . ARG D 1 252 ? -65.870 -64.039 204.354 1.00 22.69 252 ARG D CA 1
ATOM 8266 C C . ARG D 1 252 ? -66.058 -63.597 205.800 1.00 20.25 252 ARG D C 1
ATOM 8267 O O . ARG D 1 252 ? -65.312 -62.731 206.267 1.00 21.57 252 ARG D O 1
ATOM 8275 N N . VAL D 1 253 ? -67.039 -64.150 206.516 1.00 19.47 253 VAL D N 1
ATOM 8276 C CA . VAL D 1 253 ? -67.224 -63.765 207.909 1.00 19.96 253 VAL D CA 1
ATOM 8277 C C . VAL D 1 253 ? -66.019 -64.221 208.722 1.00 21.52 253 VAL D C 1
ATOM 8278 O O . VAL D 1 253 ? -65.616 -65.391 208.686 1.00 19.95 253 VAL D O 1
ATOM 8282 N N . ASP D 1 254 ? -65.455 -63.292 209.487 1.00 21.85 254 ASP D N 1
ATOM 8283 C CA . ASP D 1 254 ? -64.290 -63.550 210.323 1.00 21.00 254 ASP D CA 1
ATOM 8284 C C . ASP D 1 254 ? -64.612 -63.040 211.717 1.00 19.79 254 ASP D C 1
ATOM 8285 O O . ASP D 1 254 ? -64.802 -61.837 211.901 1.00 19.91 254 ASP D O 1
ATOM 8290 N N . SER D 1 255 ? -64.681 -63.948 212.688 1.00 20.32 255 SER D N 1
ATOM 8291 C CA . SER D 1 255 ? -64.975 -63.603 214.070 1.00 21.24 255 SER D CA 1
ATOM 8292 C C . SER D 1 255 ? -63.762 -63.917 214.934 1.00 21.42 255 SER D C 1
ATOM 8293 O O . SER D 1 255 ? -63.133 -64.969 214.776 1.00 23.60 255 SER D O 1
ATOM 8296 N N . PHE D 1 256 ? -63.424 -62.994 215.834 1.00 22.46 256 PHE D N 1
ATOM 8297 C CA . PHE D 1 256 ? -62.263 -63.180 216.696 1.00 22.78 256 PHE D CA 1
ATOM 8298 C C . PHE D 1 256 ? -62.409 -62.311 217.935 1.00 24.66 256 PHE D C 1
ATOM 8299 O O . PHE D 1 256 ? -63.039 -61.255 217.902 1.00 25.44 256 PHE D O 1
ATOM 8307 N N . VAL D 1 257 ? -61.817 -62.768 219.031 1.00 24.84 257 VAL D N 1
ATOM 8308 C CA . VAL D 1 257 ? -61.767 -61.987 220.260 1.00 25.42 257 VAL D CA 1
ATOM 8309 C C . VAL D 1 257 ? -60.400 -61.329 220.330 1.00 30.36 257 VAL D C 1
ATOM 8310 O O . VAL D 1 257 ? -59.367 -62.009 220.299 1.00 31.92 257 VAL D O 1
ATOM 8314 N N . LYS D 1 258 ? -60.392 -60.010 220.426 1.00 25.86 258 LYS D N 1
ATOM 8315 C CA . LYS D 1 258 ? -59.159 -59.263 220.605 1.00 27.24 258 LYS D CA 1
ATOM 8316 C C . LYS D 1 258 ? -58.938 -59.062 222.098 1.00 27.61 258 LYS D C 1
ATOM 8317 O O . LYS D 1 258 ? -59.806 -58.519 222.787 1.00 26.94 258 LYS D O 1
ATOM 8323 N N . GLU D 1 259 ? -57.783 -59.492 222.599 1.00 28.39 259 GLU D N 1
ATOM 8324 C CA . GLU D 1 259 ? -57.491 -59.274 224.008 1.00 29.98 259 GLU D CA 1
ATOM 8325 C C . GLU D 1 259 ? -57.323 -57.784 224.281 1.00 30.31 259 GLU D C 1
ATOM 8326 O O . GLU D 1 259 ? -56.634 -57.074 223.543 1.00 33.35 259 GLU D O 1
ATOM 8332 N N . PHE D 1 260 ? -57.972 -57.318 225.345 1.00 28.83 260 PHE D N 1
ATOM 8333 C CA . PHE D 1 260 ? -57.879 -55.945 225.820 1.00 34.63 260 PHE D CA 1
ATOM 8334 C C . PHE D 1 260 ? -56.883 -55.955 226.973 1.00 41.17 260 PHE D C 1
ATOM 8335 O O . PHE D 1 260 ? -57.187 -56.471 228.053 1.00 38.14 260 PHE D O 1
ATOM 8343 N N . ASP D 1 261 ? -55.699 -55.390 226.749 1.00 61.28 261 ASP D N 1
ATOM 8344 C CA . ASP D 1 261 ? -54.643 -55.456 227.751 1.00 73.44 261 ASP D CA 1
ATOM 8345 C C . ASP D 1 261 ? -54.978 -54.604 228.969 1.00 80.28 261 ASP D C 1
ATOM 8346 O O . ASP D 1 261 ? -55.527 -53.505 228.850 1.00 80.00 261 ASP D O 1
ATOM 8351 N N . LYS D 1 262 ? -54.638 -55.128 230.145 1.00 86.07 262 LYS D N 1
ATOM 8352 C CA . LYS D 1 262 ? -54.873 -54.451 231.419 1.00 90.52 262 LYS D CA 1
ATOM 8353 C C . LYS D 1 262 ? -56.287 -53.888 231.507 1.00 97.06 262 LYS D C 1
ATOM 8354 O O . LYS D 1 262 ? -57.044 -54.230 232.416 1.00 102.14 262 LYS D O 1
#

Solvent-accessible surface area: 42478 Å² total; per-residue (Å²): 119,66,107,8,67,38,136,35,10,36,1,4,132,4,168,28,64,1,82,53,0,12,61,50,0,12,86,58,2,3,78,9,1,132,187,16,12,141,53,64,127,4,144,14,0,0,0,2,5,0,29,23,7,1,5,70,0,0,88,44,10,54,173,38,3,146,75,2,3,0,2,13,111,39,77,26,0,118,79,14,30,133,70,146,49,6,106,36,6,41,36,122,90,0,66,112,58,44,201,106,54,132,67,20,112,2,16,0,0,0,0,14,44,8,19,31,30,17,54,37,88,12,0,58,128,9,128,4,100,2,0,0,0,13,4,14,51,15,12,14,2,91,8,3,45,185,57,26,47,5,64,152,10,9,57,21,16,94,43,17,0,10,0,37,1,36,4,12,3,44,34,2,0,5,1,27,5,10,4,0,0,1,11,0,0,7,16,0,2,92,66,0,22,50,37,75,0,0,16,8,4,0,0,11,4,69,8,4,6,4,1,0,11,71,101,108,63,3,167,76,0,84,92,29,7,73,61,4,0,0,2,0,2,0,17,66,110,4,51,172,69,0,32,114,7,0,55,83,3,13,64,45,3,34,15,70,22,90,91,42,76,100,127,88,101,59,122,7,66,37,129,36,11,46,0,4,100,3,152,27,70,1,82,51,0,12,60,49,0,10,81,64,2,3,77,8,1,131,189,16,12,141,54,65,130,5,152,16,0,0,0,2,6,0,29,22,6,0,6,64,0,0,92,41,10,53,166,40,4,149,70,1,3,0,2,13,114,38,86,34,1,127,93,11,26,126,45,154,52,9,120,20,22,24,34,114,133,0,50,114,50,40,188,118,30,132,72,19,111,2,19,0,0,0,0,15,43,6,21,32,30,17,51,38,90,10,0,58,118,9,127,4,112,1,0,0,0,13,3,14,53,14,10,13,2,118,7,3,44,185,57,27,46,6,63,150,10,11,60,22,11,100,42,46,0,11,0,36,0,36,3,14,3,29,34,2,0,6,1,28,5,10,4,0,0,1,12,0,0,15,31,0,2,64,63,0,23,36,37,74,0,0,17,8,5,0,0,10,5,72,28,4,6,6,1,0,12,80,91,112,48,4,161,78,0,88,92,28,6,76,68,16,0,0,0,0,2,0,15,64,110,4,69,155,68,0,26,92,11,0,50,88,3,14,77,52,4,32,17,70,22,87,92,64,149,122,104,8,64,36,136,37,10,44,0,10,101,3,135,26,72,1,74,54,0,12,58,49,0,12,82,62,2,2,79,9,0,131,189,17,11,141,54,64,126,4,142,15,0,0,0,2,5,0,28,21,6,0,7,67,0,0,91,41,8,50,170,35,3,150,68,0,3,0,2,14,115,39,84,34,0,130,86,13,28,123,47,153,49,10,110,20,10,42,32,106,107,0,48,100,58,45,181,116,31,135,72,19,111,2,16,0,0,0,0,16,44,6,20,32,30,16,54,35,89,16,0,57,125,10,130,4,103,2,0,0,0,12,2,13,54,14,10,14,2,83,4,2,43,167,58,28,48,5,74,151,10,7,47,22,12,80,44,10,0,11,0,39,0,35,4,10,3,36,35,2,0,5,1,28,5,11,4,0,0,1,12,0,0,12,25,0,2,103,65,0,23,37,38,77,0,0,17,7,4,0,0,10,5,65,20,3,5,6,2,0,12,79,92,110,57,3,169,82,0,83,96,27,6,63,85,18,0,0,2,0,1,0,19,66,127,4,62,156,75,0,25,114,11,0,50,88,2,12,70,50,1,32,16,68,22,89,92,47,83,87,147,130,108,8,68,37,137,38,10,44,0,13,104,3,116,27,75,1,77,52,0,12,60,49,0,12,86,60,2,3,51,5,0,118,157,22,12,139,54,63,127,4,145,15,0,0,0,2,6,0,28,21,6,1,6,70,0,0,88,41,9,50,170,39,4,147,71,1,3,0,2,12,113,40,85,34,0,126,91,13,27,127,49,153,49,11,119,22,18,24,32,115,133,0,58,98,73,37,168,111,36,134,68,21,112,2,17,0,0,0,0,16,44,7,19,31,30,16,51,37,93,10,0,58,115,8,127,4,100,1,0,0,0,13,3,13,54,14,9,14,3,122,7,3,44,186,57,26,45,6,63,149,11,10,60,22,12,101,45,26,0,10,0,37,0,36,3,14,2,45,35,2,0,5,0,28,6,11,4,0,0,1,13,0,0,14,32,0,2,56,67,0,22,49,39,67,0,0,17,7,5,0,0,9,5,72,20,4,6,6,2,0,12,77,94,111,59,4,170,82,0,84,99,28,6,63,87,20,0,0,4,0,2,0,20,63,139,4,73,176,71,0,26,122,7,0,51,83,3,14,82,53,3,30,17,68,21,87,93,55,89,216

Nearest PDB structures (foldseek):
  5o4m-assembly1_A  TM=1.003E+00  e=8.747E-56  Methanococcus maripaludis S2
  5d5o-assembly4_G  TM=9.455E-01  e=8.266E-36  Methanocaldococcus jannaschii
  5d5t-assembly2_D  TM=9.532E-01  e=1.844E-35  Methanocaldococcus jannaschii DSM 2661
  5d4t-assembly1_B  TM=9.617E-01  e=4.378E-35  Methanocaldococcus jannaschii
  5d5o-assembly3_F  TM=9.500E-01  e=1.330E-34  Methanocaldococcus jannaschii

Secondary structure (DSSP, 8-state):
-EE-SSTTSEEEE-SSBHHHHHHHHHHHHHHHHHHHHTT--EEEEEEE--TTTHHHHHHHTTTTEEEEEEEES-GGGGGG-SSTTSEEEEHHHHHHHHHS-S----SEEEE---TT-S-HHHHTT---SEEEEE--B-S--HHHHHH--GGGG--S-SEEEEEEEEETTS--SB--HHHHHHHHHHHHHHHHHTSTTEEEEEE----HHHHHHTS--HHHHHHHHSSBSEEEEESS--HHHHHHHHHHHHHTEEEEEEE-----/-EE-SSTTSEEEE-SSBHHHHHHHHHHHHHHHHHHHHTT--EEEEEEE--TTTHHHHHHHHTTTEEEEEEEES-GGGGGG---TTSEEEEHHHHHHHHHT-S----SEEEE---TT-S-HHHHTT---SEEEEE--B-S--HHHHHH--HHHH--S-SEEEEEEEEETTS--SB--HHHHHHHHHHHHHHHHHTSTTEEEEEE----HHHHHHTS--HHHHHHHHSSBSEEEEESS--HHHHHHHHHHHHHTEEEEEEEE-/-B-SSTTSEEEE-SSBHHHHHHHHHHHHHHHHHHHHTT--EEEEEEE--TTTHHHHHHHHTTTEEEEEEEES-GGGGGG---TTEEEEEHHHHHHHHHH-SS---SEEEE---TT---HHHHTT---SEEEEE--B-S--HHHHHH--HHHH--S-SEEEEEEEEETTS--SB--HHHHHHHHHHHHHHHHHTSTTEEEEEE----HHHHHHTS--HHHHHHHHTSBSEEEEESS--HHHHHHHHHHHHHTEEEEEEEE---/-B-SSTTSEEEE-SSBHHHHHHHHHHHHHHHHHHHHTT--EEEEEEE--TTTHHHHHHHHTTTEEEEEEEES-GGGGGG---TTEEEEEHHHHHHHHHT-SS---SEEEE---TT-S-HHHHTT---SEEEEE--B-S--HHHHHH--HHHH--S-SEEEEEEEEETTS--SB--HHHHHHHHHHHHHHHHHTSTTEEEEEE----HHHHHHTS--HHHHHHHHTSBSEEEEESS--HHHHHHHHHHHHHTEEEEEEEE--

InterPro domains:
  IPR009573 FeGP cofactor biosynthesis protein, methyltransferase HcgC [PF06690] (2-257)
  IPR009573 FeGP cofactor biosynthesis protein, methyltransferase HcgC [PIRSF019265] (1-259)